Protein AF-0000000075156146 (afdb_homodimer)

Nearest PDB structures (foldseek):
  8i90-assembly1_A  TM=8.529E-01  e=4.470E-33  Nemophila menziesii
  8i90-assembly2_B  TM=8.636E-01  e=7.241E-33  Nemophila menziesii
  8ie4-assembly3_C  TM=8.403E-01  e=3.616E-32  Gentiana crassicaulis
  8ie4-assembly4_D  TM=8.366E-01  e=8.997E-32  Gentiana crassicaulis
  5nlm-assembly1_A  TM=8.392E-01  e=1.313E-30  Persicaria tinctoria

Sequence (1004 aa):
MNATPKPRVWIVTVPFFSHTVGATQLAEQIGRHGLAVTLFAPDAYIERLLTSHTRRQIENWKVQGLDIHLKILPIQPAVMAGGVGGPHRFVAPIQQTEDIFEEILKSELEGEFRPTCIVSDLSVPGVRKVATRFNVPSLPLITVSASYTAANLYINQLVSKGILSLPDSISDKRCEEELVSVPGLPLIRMCDLSGVNFKEYPLYDLGRRSLESLLNSDMIIFSGFRELDPRGFRALEKVLQICSDKNRIKMPLVWTIGPTYLNLSRLRRSDVNVAETGDEELHPCIEFLNSQSPASVLYVAFGTDVNHSEKQMRELAYGLESSQQPFLCVLHPPMRSSESDEQQRDIFSILPADCLSRIGSRGLFVSWSPQGDVLSHPSTGGFLSHCGHNSMLESMSMGVPMLAWPCKGDQFANCRFLVDEAHLAIEVCPNLLAGGFVGREDVEKAVKSLFHGEEGTAVRENARRMKLLAEESVGEHGSSNNNFRDFLAHVEAAIDLHLETPMNATPKPRVWIVTVPFFSHTVGATQLAEQIGRHGLAVTLFAPDAYIERLLTSHTRRQIENWKVQGLDIHLKILPIQPAVMAGGVGGPHRFVAPIQQTEDIFEEILKSELEGEFRPTCIVSDLSVPGVRKVATRFNVPSLPLITVSASYTAANLYINQLVSKGILSLPDSISDKRCEEELVSVPGLPLIRMCDLSGVNFKEYPLYDLGRRSLESLLNSDMIIFSGFRELDPRGFRALEKVLQICSDKNRIKMPLVWTIGPTYLNLSRLRRSDVNVAETGDEELHPCIEFLNSQSPASVLYVAFGTDVNHSEKQMRELAYGLESSQQPFLCVLHPPMRSSESDEQQRDIFSILPADCLSRIGSRGLFVSWSPQGDVLSHPSTGGFLSHCGHNSMLESMSMGVPMLAWPCKGDQFANCRFLVDEAHLAIEVCPNLLAGGFVGREDVEKAVKSLFHGEEGTAVRENARRMKLLAEESVGEHGSSNNNFRDFLAHVEAAIDLHLETP

Secondary structure (DSSP, 8-state):
----PPPEEEEE--S-HHHHHHHHHHHHHHHHTT-EEEEEEEHHHHHHHHHSTHHHHHHHHHHTT--EEEEEE-PPP---STT--SGGGGHHHHHHHHHHHHHHHHHHTTSTT--SEEEEETT-HHHHHHHHHTT--EEEEE-S-HHHHHHHHHHHHHHHTTSB---S-TTSHHHHH-EE--TTS-SEEGGGS-GGGSTTSTTHHHHHHHHHHHHT-SEEEESS-GGG-HHHHHHHHHHHHHHHHHHT-PPPEEEE---HHHHHHHHHHH-TT----S-----HHHHHHHTS-TT-EEEEE--SS----HHHHHHHHHHHHHHT--EEEE------SSTT------HHHHS-HHHHHHHGGGEEEES---HHHHHHSTTEEEEEE---HHHHHHHHHTT--EEE---STTHHHHHHIIIIIS--EEESSTTPPTT----HHHHHHHHHHHHHSHHHHHHHHHHHHHHHHHHHHTSTT-HHHHHHHHHHHHHHHHHHHHHT--/----PPPEEEEE--S-HHHHHHHHHHHHHHHHTT-EEEEEEEHHHHHHHHHSTHHHHHHHHHHTT--EEEEEE-PPP----TT--SGGGGHHHHHHHHHHHHHHHHHHTTSTT--SEEEEETT-HHHHHHHHHTT--EEEEE-S-HHHHHHHHHHHHHHHTTSB---S-TTSHHHHH-EE--TTS-SEEGGGS-GGGSTTSTTHHHHHHHHHHHHT-SEEEESS-GGG-HHHHHHHHHHHHHHHHHHT-PPPEEEE---HHHHHHHHHHH-TT----S-----HHHHHHHTS-TT-EEEEE--SS----HHHHHHHHHHHHHHT--EEEE------SSTT------HHHHS-HHHHHHHGGGEEEES---HHHHHHSTTEEEEEE---HHHHHHHHHTT--EEE---STTHHHHHHIIIIIS--EEESSTTPPTT----HHHHHHHHHHHHHSHHHHHHHHHHHHHHHHHHHHTSTT-HHHHHHHHHHHHHHHHHHHHHS--

InterPro domains:
  IPR002213 UDP-glucuronosyl/UDP-glucosyltransferase [PF00201] (286-454)
  IPR002213 UDP-glucuronosyl/UDP-glucosyltransferase [cd03784] (7-473)
  IPR035595 UDP-glycosyltransferase family, conserved site [PS00375] (368-411)

Organism: Marchantia polymorpha (NCBI:txid3197)

Solvent-accessible surface area (backbone atoms only — not comparable to full-atom values): 52500 Å² total; per-residue (Å²): 131,86,70,75,76,76,52,21,38,31,37,40,50,42,95,41,66,72,48,40,54,53,49,50,51,50,44,50,54,46,19,75,73,72,33,32,27,38,40,38,38,38,48,72,50,53,50,48,43,58,70,38,86,48,24,59,58,59,58,43,31,59,77,70,66,36,48,68,42,82,40,72,37,91,56,59,75,46,78,62,72,87,54,63,82,51,73,60,49,48,54,56,34,39,52,45,48,33,54,53,46,48,54,50,50,68,70,30,64,83,43,96,77,30,61,44,29,36,40,28,26,40,79,38,38,55,48,50,54,50,30,53,76,69,71,35,53,54,32,41,34,37,77,59,52,47,25,60,51,25,29,51,55,50,49,51,53,33,39,76,69,60,31,39,52,74,64,50,42,66,81,40,71,60,21,74,72,37,70,43,44,40,43,51,46,61,81,36,41,48,52,34,44,51,54,44,79,13,70,68,32,75,47,17,66,55,42,54,47,22,52,51,46,55,65,72,20,66,41,37,40,32,49,48,36,58,83,80,42,54,61,10,46,53,34,25,52,51,52,44,43,51,54,18,58,75,68,74,46,69,56,48,44,79,33,33,44,10,48,54,67,62,46,47,56,54,52,55,67,66,44,80,77,58,68,74,65,77,88,68,78,70,54,66,70,56,54,54,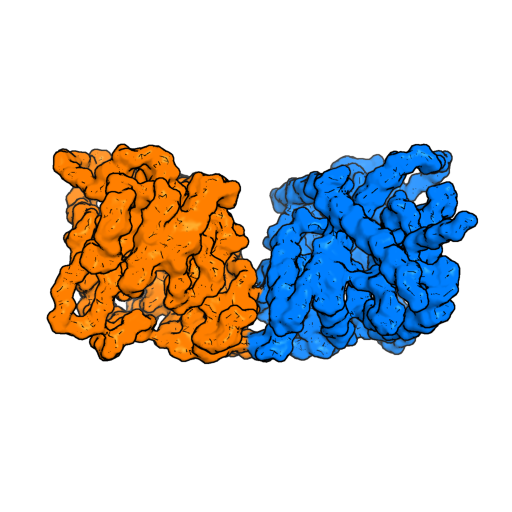42,70,74,46,58,71,48,47,24,35,36,34,44,53,69,90,82,59,67,53,51,66,68,47,51,34,26,47,50,51,5,47,49,73,45,70,52,34,31,41,36,44,50,65,58,53,82,70,70,66,80,78,73,59,68,80,66,51,57,71,77,62,41,54,64,69,59,54,64,70,38,50,90,43,46,45,81,36,74,70,73,66,58,71,61,51,52,61,34,68,20,40,41,29,35,37,28,24,34,43,52,66,56,47,46,54,31,33,50,50,27,34,17,32,34,33,48,50,53,57,60,62,7,38,43,40,36,44,34,33,39,74,66,66,38,32,30,46,60,36,56,85,86,66,47,76,78,54,86,64,53,29,65,37,44,21,49,38,52,43,34,47,79,73,30,71,66,17,52,52,16,35,52,44,12,43,51,39,17,54,48,42,53,47,24,54,31,94,85,9,63,13,39,49,34,44,51,52,50,51,51,51,50,57,54,41,47,59,58,61,68,63,59,124,131,85,71,74,76,75,53,20,38,33,37,40,51,42,96,40,68,72,49,42,54,54,50,51,51,50,42,51,54,47,19,72,72,72,32,32,26,36,40,37,38,37,48,71,50,52,49,48,43,58,69,38,87,48,24,61,58,58,59,41,32,61,76,71,66,37,48,69,42,83,40,74,37,91,57,58,74,48,76,60,70,86,56,60,82,51,72,59,48,50,53,58,34,41,52,43,48,35,55,52,47,48,53,50,50,68,71,30,62,84,43,96,79,30,60,44,28,36,40,28,27,41,80,37,37,54,48,49,55,47,28,54,75,70,72,33,53,53,32,42,35,37,74,60,52,46,24,59,51,24,28,51,55,50,49,51,54,34,40,77,70,62,30,38,51,73,62,49,44,66,81,40,70,59,20,74,73,37,70,44,47,40,44,50,46,60,81,35,42,48,50,34,44,51,53,44,78,13,71,68,31,72,46,17,66,56,41,53,48,22,52,52,46,57,64,73,21,66,41,36,38,32,50,47,39,59,83,81,42,53,59,11,45,53,33,26,52,53,52,43,42,51,54,17,58,75,67,72,47,68,57,49,44,80,31,33,44,10,48,54,68,63,45,47,54,55,54,54,67,67,45,80,76,59,68,75,65,75,89,67,78,71,52,67,70,56,53,54,42,71,75,47,58,73,47,48,25,34,36,35,43,52,68,91,81,60,67,55,51,66,68,47,51,34,25,47,50,52,5,47,49,71,46,73,52,34,33,41,35,45,51,67,59,55,84,70,70,66,78,79,72,61,67,80,67,51,57,71,78,62,42,53,66,70,56,54,63,71,38,49,92,43,47,45,80,37,74,69,74,65,58,70,61,51,50,60,34,68,19,40,41,29,35,36,29,23,36,43,53,67,57,48,44,54,30,32,51,50,27,35,18,33,33,30,48,49,53,56,60,63,8,38,44,40,36,46,35,30,39,74,65,66,36,32,28,46,60,37,57,84,88,66,48,77,78,54,87,65,54,30,65,38,45,20,50,38,51,43,35,46,77,72,30,70,67,17,51,51,17,37,52,43,11,43,52,39,17,53,47,42,52,46,24,54,31,94,85,8,62,14,39,50,34,44,50,52,49,52,51,50,51,56,54,42,47,60,58,61,70,61,59,124

Radius of gyration: 32.81 Å; Cα contacts (8 Å, |Δi|>4): 1837; chains: 2; bounding box: 76×102×83 Å

Structure (mmCIF, N/CA/C/O backbone):
data_AF-0000000075156146-model_v1
#
loop_
_entity.id
_entity.type
_entity.pdbx_description
1 polymer Glycosyltransferase
#
loop_
_atom_site.group_PDB
_atom_site.id
_atom_site.type_symbol
_atom_site.label_atom_id
_atom_site.label_alt_id
_atom_site.label_comp_id
_atom_site.label_asym_id
_atom_site.label_entity_id
_atom_site.label_seq_id
_atom_site.pdbx_PDB_ins_code
_atom_site.Cartn_x
_atom_site.Cartn_y
_atom_site.Cartn_z
_atom_site.occupancy
_atom_site.B_iso_or_equiv
_atom_site.auth_seq_id
_atom_site.auth_comp_id
_atom_site.auth_asym_id
_atom_site.auth_atom_id
_atom_site.pdbx_PDB_model_num
ATOM 1 N N . MET A 1 1 ? 29.078 -27.016 -44.344 1 30.34 1 MET A N 1
ATOM 2 C CA . MET A 1 1 ? 28.422 -25.797 -43.875 1 30.34 1 MET A CA 1
ATOM 3 C C . MET A 1 1 ? 28.016 -25.922 -42.406 1 30.34 1 MET A C 1
ATOM 5 O O . MET A 1 1 ? 27.234 -26.812 -42.062 1 30.34 1 MET A O 1
ATOM 9 N N . ASN A 1 2 ? 28.844 -25.828 -41.469 1 39.38 2 ASN A N 1
ATOM 10 C CA . ASN A 1 2 ? 28.812 -26.094 -40.031 1 39.38 2 ASN A CA 1
ATOM 11 C C . ASN A 1 2 ? 27.609 -25.422 -39.344 1 39.38 2 ASN A C 1
ATOM 13 O O . ASN A 1 2 ? 27.562 -24.203 -39.25 1 39.38 2 ASN A O 1
ATOM 17 N N . ALA A 1 3 ? 26.406 -25.828 -39.562 1 46.81 3 ALA A N 1
ATOM 18 C CA . ALA A 1 3 ? 25.125 -25.297 -39.125 1 46.81 3 ALA A CA 1
ATOM 19 C C . ALA A 1 3 ? 25.141 -24.953 -37.656 1 46.81 3 ALA A C 1
ATOM 21 O O . ALA A 1 3 ? 25.609 -25.75 -36.844 1 46.81 3 ALA A O 1
ATOM 22 N N . THR A 1 4 ? 25.266 -23.781 -37.344 1 58.28 4 THR A N 1
ATOM 23 C CA . THR A 1 4 ? 25.219 -23.266 -35.969 1 58.28 4 THR A CA 1
ATOM 24 C C . THR A 1 4 ? 24.109 -23.953 -35.188 1 58.28 4 THR A C 1
ATOM 26 O O . THR A 1 4 ? 22.953 -24.016 -35.656 1 58.28 4 THR A O 1
ATOM 29 N N . PRO A 1 5 ? 24.531 -24.766 -34.219 1 71.56 5 PRO A N 1
ATOM 30 C CA . PRO A 1 5 ? 23.531 -25.5 -33.469 1 71.56 5 PRO A CA 1
ATOM 31 C C . PRO A 1 5 ? 22.406 -24.594 -32.969 1 71.56 5 PRO A C 1
ATOM 33 O O . PRO A 1 5 ? 22.641 -23.422 -32.625 1 71.56 5 PRO A O 1
ATOM 36 N N . LYS A 1 6 ? 21.203 -25.047 -33.156 1 84.38 6 LYS A N 1
ATOM 37 C CA . LYS A 1 6 ? 20 -24.391 -32.688 1 84.38 6 LYS A CA 1
ATOM 38 C C . LYS A 1 6 ? 20.047 -24.172 -31.156 1 84.38 6 LYS A C 1
ATOM 40 O O . LYS A 1 6 ? 20.391 -25.078 -30.406 1 84.38 6 LYS A O 1
ATOM 45 N N . PRO A 1 7 ? 19.891 -22.891 -30.75 1 91.69 7 PRO A N 1
ATOM 46 C CA . PRO A 1 7 ? 19.859 -22.656 -29.312 1 91.69 7 PRO A CA 1
ATOM 47 C C . PRO A 1 7 ? 18.844 -23.531 -28.578 1 91.69 7 PRO A C 1
ATOM 49 O O . PRO A 1 7 ? 17.75 -23.75 -29.078 1 91.69 7 PRO A O 1
ATOM 52 N N . ARG A 1 8 ? 19.281 -24.109 -27.453 1 95.25 8 ARG A N 1
ATOM 53 C CA . ARG A 1 8 ? 18.406 -24.984 -26.672 1 95.25 8 ARG A CA 1
ATOM 54 C C . ARG A 1 8 ? 18.25 -24.469 -25.25 1 95.25 8 ARG A C 1
ATOM 56 O O . ARG A 1 8 ? 19.25 -24.188 -24.578 1 95.25 8 ARG A O 1
ATOM 63 N N . VAL A 1 9 ? 17.031 -24.344 -24.844 1 97.19 9 VAL A N 1
ATOM 64 C CA . VAL A 1 9 ? 16.703 -23.938 -23.484 1 97.19 9 VAL A CA 1
ATOM 65 C C . VAL A 1 9 ? 16.312 -25.156 -22.656 1 97.19 9 VAL A C 1
ATOM 67 O O . VAL A 1 9 ? 15.406 -25.906 -23.047 1 97.19 9 VAL A O 1
ATOM 70 N N . TRP A 1 10 ? 17.047 -25.406 -21.547 1 97.81 10 TRP A N 1
ATOM 71 C CA . TRP A 1 10 ? 16.625 -26.391 -20.562 1 97.81 10 TRP A CA 1
ATOM 72 C C . TRP A 1 10 ? 15.695 -25.766 -19.516 1 97.81 10 TRP A C 1
ATOM 74 O O . TRP A 1 10 ? 16.016 -24.734 -18.938 1 97.81 10 TRP A O 1
ATOM 84 N N . ILE A 1 11 ? 14.547 -26.344 -19.359 1 97.75 11 ILE A N 1
ATOM 85 C CA . ILE A 1 11 ? 13.617 -25.891 -18.344 1 97.75 11 ILE A CA 1
ATOM 86 C C . ILE A 1 11 ? 13.508 -26.953 -17.234 1 97.75 11 ILE A C 1
ATOM 88 O O . ILE A 1 11 ? 13.164 -28.109 -17.5 1 97.75 11 ILE A O 1
ATOM 92 N N . VAL A 1 12 ? 13.82 -26.547 -16 1 97 12 VAL A N 1
ATOM 93 C CA . VAL A 1 12 ? 13.797 -27.484 -14.883 1 97 12 VAL A CA 1
ATOM 94 C C . VAL A 1 12 ? 12.719 -27.062 -13.883 1 97 12 VAL A C 1
ATOM 96 O O . VAL A 1 12 ? 12.75 -25.938 -13.367 1 97 12 VAL A O 1
ATOM 99 N N . THR A 1 13 ? 11.836 -27.906 -13.508 1 91.5 13 THR A N 1
ATOM 100 C CA . THR A 1 13 ? 10.711 -27.594 -12.633 1 91.5 13 THR A CA 1
ATOM 101 C C . THR A 1 13 ? 10.914 -28.188 -11.25 1 91.5 13 THR A C 1
ATOM 103 O O . THR A 1 13 ? 11.734 -29.094 -11.078 1 91.5 13 THR A O 1
ATOM 106 N N . VAL A 1 14 ? 10.211 -27.594 -10.336 1 87.94 14 VAL A N 1
ATOM 107 C CA . VAL A 1 14 ? 10.125 -28.172 -9 1 87.94 14 VAL A CA 1
ATOM 108 C C . VAL A 1 14 ? 9.094 -29.297 -9 1 87.94 14 VAL A C 1
ATOM 110 O O . VAL A 1 14 ? 8.156 -29.297 -9.797 1 87.94 14 VAL A O 1
ATOM 113 N N . PRO A 1 15 ? 9.266 -30.297 -8.125 1 86.38 15 PRO A N 1
ATOM 114 C CA . PRO A 1 15 ? 8.32 -31.422 -8.109 1 86.38 15 PRO A CA 1
ATOM 115 C C . PRO A 1 15 ? 6.965 -31.031 -7.512 1 86.38 15 PRO A C 1
ATOM 117 O O . PRO A 1 15 ? 6.496 -31.688 -6.578 1 86.38 15 PRO A O 1
ATOM 120 N N . PHE A 1 16 ? 6.359 -30.016 -8.055 1 84.25 16 PHE A N 1
ATOM 121 C CA . PHE A 1 16 ? 4.977 -29.594 -7.883 1 84.25 16 PHE A CA 1
ATOM 122 C C . PHE A 1 16 ? 4.242 -29.594 -9.219 1 84.25 16 PHE A C 1
ATOM 124 O O . PHE A 1 16 ? 4.664 -28.922 -10.164 1 84.25 16 PHE A O 1
ATOM 131 N N . PHE A 1 17 ? 3.227 -30.312 -9.258 1 82.31 17 PHE A N 1
ATOM 132 C CA . PHE A 1 17 ? 2.607 -30.531 -10.555 1 82.31 17 PHE A CA 1
ATOM 133 C C . PHE A 1 17 ? 2.172 -29.219 -11.188 1 82.31 17 PHE A C 1
ATOM 135 O O . PHE A 1 17 ? 2.305 -29.031 -12.398 1 82.31 17 PHE A O 1
ATOM 142 N N . SER A 1 18 ? 1.632 -28.312 -10.383 1 85 18 SER A N 1
ATOM 143 C CA . SER A 1 18 ? 1.186 -27.031 -10.922 1 85 18 SER A CA 1
ATOM 144 C C . SER A 1 18 ? 2.334 -26.281 -11.594 1 85 18 SER A C 1
ATOM 146 O O . SER A 1 18 ? 2.131 -25.594 -12.594 1 85 18 SER A O 1
ATOM 148 N N . HIS A 1 19 ? 3.496 -26.422 -11.062 1 90 19 HIS A N 1
ATOM 149 C CA . HIS A 1 19 ? 4.668 -25.781 -11.656 1 90 19 HIS A CA 1
ATOM 150 C C . HIS A 1 19 ? 5.059 -26.438 -12.969 1 90 19 HIS A C 1
ATOM 152 O O . HIS A 1 19 ? 5.508 -25.766 -13.898 1 90 19 HIS A O 1
ATOM 158 N N . THR A 1 20 ? 4.828 -27.719 -12.977 1 88.25 20 THR A N 1
ATOM 159 C CA . THR A 1 20 ? 5.125 -28.453 -14.203 1 88.25 20 THR A CA 1
ATOM 160 C C . THR A 1 20 ? 4.207 -28.016 -15.336 1 88.25 20 THR A C 1
ATOM 162 O O . THR A 1 20 ? 4.637 -27.922 -16.484 1 88.25 20 THR A O 1
ATOM 165 N N . VAL A 1 21 ? 3.014 -27.781 -14.969 1 84.5 21 VAL A N 1
ATOM 166 C CA . VAL A 1 21 ? 2.057 -27.312 -15.961 1 84.5 21 VAL A CA 1
ATOM 167 C C . VAL A 1 21 ? 2.525 -25.984 -16.547 1 84.5 21 VAL A C 1
ATOM 169 O O . VAL A 1 21 ? 2.561 -25.812 -17.766 1 84.5 21 VAL A O 1
ATOM 172 N N . GLY A 1 22 ? 2.916 -25.094 -15.672 1 87.81 22 GLY A N 1
ATOM 173 C CA . GLY A 1 22 ? 3.414 -23.797 -16.125 1 87.81 22 GLY A CA 1
ATOM 174 C C . GLY A 1 22 ? 4.676 -23.906 -16.953 1 87.81 22 GLY A C 1
ATOM 175 O O . GLY A 1 22 ? 4.824 -23.203 -17.953 1 87.81 22 GLY A O 1
ATOM 176 N N . ALA A 1 23 ? 5.539 -24.75 -16.578 1 92.25 23 ALA A N 1
ATOM 177 C CA . ALA A 1 23 ? 6.785 -24.969 -17.312 1 92.25 23 ALA A CA 1
ATOM 178 C C . ALA A 1 23 ? 6.52 -25.547 -18.688 1 92.25 23 ALA A C 1
ATOM 180 O O . ALA A 1 23 ? 7.219 -25.219 -19.656 1 92.25 23 ALA A O 1
ATOM 181 N N . THR A 1 24 ? 5.543 -26.406 -18.734 1 90.5 24 THR A N 1
ATOM 182 C CA . THR A 1 24 ? 5.172 -27 -20.016 1 90.5 24 THR A CA 1
ATOM 183 C C . THR A 1 24 ? 4.648 -25.938 -20.984 1 90.5 24 THR A C 1
ATOM 185 O O . THR A 1 24 ? 4.977 -25.953 -22.172 1 90.5 24 THR A O 1
ATOM 188 N N . GLN A 1 25 ? 3.908 -25.094 -20.438 1 89.62 25 GLN A N 1
ATOM 189 C CA . GLN A 1 25 ? 3.4 -23.984 -21.266 1 89.62 25 GLN A CA 1
ATOM 190 C C . GLN A 1 25 ? 4.539 -23.094 -21.75 1 89.62 25 GLN A C 1
ATOM 192 O O . GLN A 1 25 ? 4.539 -22.656 -22.906 1 89.62 25 GLN A O 1
ATOM 197 N N . LEU A 1 26 ? 5.426 -22.828 -20.891 1 93.69 26 LEU A N 1
ATOM 198 C CA . LEU A 1 26 ? 6.582 -22.016 -21.266 1 93.69 26 LEU A CA 1
ATOM 199 C C . LEU A 1 26 ? 7.402 -22.719 -22.344 1 93.69 26 LEU A C 1
ATOM 201 O O . LEU A 1 26 ? 7.855 -22.078 -23.297 1 93.69 26 LEU A O 1
ATOM 205 N N . ALA A 1 27 ? 7.574 -24 -22.219 1 94.94 27 ALA A N 1
ATOM 206 C CA . ALA A 1 27 ? 8.312 -24.781 -23.203 1 94.94 27 ALA A CA 1
ATOM 207 C C . ALA A 1 27 ? 7.676 -24.656 -24.594 1 94.94 27 ALA A C 1
ATOM 209 O O . ALA A 1 27 ? 8.375 -24.453 -25.578 1 94.94 27 ALA A O 1
ATOM 210 N N . GLU A 1 28 ? 6.387 -24.797 -24.578 1 93.19 28 GLU A N 1
ATOM 211 C CA . GLU A 1 28 ? 5.68 -24.688 -25.859 1 93.19 28 GLU A CA 1
ATOM 212 C C . GLU A 1 28 ? 5.832 -23.297 -26.453 1 93.19 28 GLU A C 1
ATOM 214 O O . GLU A 1 28 ? 6.023 -23.141 -27.656 1 93.19 28 GLU A O 1
ATOM 219 N N . GLN A 1 29 ? 5.734 -22.312 -25.625 1 93.25 29 GLN A N 1
ATOM 220 C CA . GLN A 1 29 ? 5.871 -20.938 -26.094 1 93.25 29 GLN A CA 1
ATOM 221 C C . GLN A 1 29 ? 7.246 -20.703 -26.719 1 93.25 29 GLN A C 1
ATOM 223 O O . GLN A 1 29 ? 7.359 -20.078 -27.781 1 93.25 29 GLN A O 1
ATOM 228 N N . ILE A 1 30 ? 8.289 -21.156 -26.062 1 95.31 30 ILE A N 1
ATOM 229 C CA . ILE A 1 30 ? 9.656 -21.016 -26.562 1 95.31 30 ILE A CA 1
ATOM 230 C C . ILE A 1 30 ? 9.812 -21.797 -27.875 1 95.31 30 ILE A C 1
ATOM 232 O O . ILE A 1 30 ? 10.359 -21.266 -28.844 1 95.31 30 ILE A O 1
ATOM 236 N N . GLY A 1 31 ? 9.289 -22.984 -27.891 1 94.38 31 GLY A N 1
ATOM 237 C CA . GLY A 1 31 ? 9.367 -23.812 -29.078 1 94.38 31 GLY A CA 1
ATOM 238 C C . GLY A 1 31 ? 8.688 -23.172 -30.281 1 94.38 31 GLY A C 1
ATOM 239 O O . GLY A 1 31 ? 9.188 -23.281 -31.406 1 94.38 31 GLY A O 1
ATOM 240 N N . ARG A 1 32 ? 7.652 -22.547 -30.062 1 92 32 ARG A N 1
ATOM 241 C CA . ARG A 1 32 ? 6.887 -21.938 -31.141 1 92 32 ARG A CA 1
ATOM 242 C C . ARG A 1 32 ? 7.621 -20.719 -31.703 1 92 32 ARG A C 1
ATOM 244 O O . ARG A 1 32 ? 7.324 -20.281 -32.812 1 92 32 ARG A O 1
ATOM 251 N N . HIS A 1 33 ? 8.555 -20.266 -31.047 1 91.5 33 HIS A N 1
ATOM 252 C CA . HIS A 1 33 ? 9.359 -19.156 -31.547 1 91.5 33 HIS A CA 1
ATOM 253 C C . HIS A 1 33 ? 10.656 -19.672 -32.188 1 91.5 33 HIS A C 1
ATOM 255 O O . HIS A 1 33 ? 11.57 -18.875 -32.438 1 91.5 33 HIS A O 1
ATOM 261 N N . GLY A 1 34 ? 10.812 -20.969 -32.25 1 90.44 34 GLY A N 1
ATOM 262 C CA . GLY A 1 34 ? 11.852 -21.531 -33.094 1 90.44 34 GLY A CA 1
ATOM 263 C C . GLY A 1 34 ? 13.047 -22.047 -32.312 1 90.44 34 GLY A C 1
ATOM 264 O O . GLY A 1 34 ? 14.008 -22.547 -32.906 1 90.44 34 GLY A O 1
ATOM 265 N N . LEU A 1 35 ? 13 -21.984 -31.016 1 94.56 35 LEU A N 1
ATOM 266 C CA . LEU A 1 35 ? 14.109 -22.5 -30.219 1 94.56 35 LEU A CA 1
ATOM 267 C C . LEU A 1 35 ? 13.852 -23.953 -29.812 1 94.56 35 LEU A C 1
ATOM 269 O O . LEU A 1 35 ? 12.703 -24.406 -29.812 1 94.56 35 LEU A O 1
ATOM 273 N N . ALA A 1 36 ? 14.914 -24.656 -29.562 1 95.5 36 ALA A N 1
ATOM 274 C CA . ALA A 1 36 ? 14.797 -26 -29 1 95.5 36 ALA A CA 1
ATOM 275 C C . ALA A 1 36 ? 14.609 -25.953 -27.484 1 95.5 36 ALA A C 1
ATOM 277 O O . ALA A 1 36 ? 15.086 -25.031 -26.828 1 95.5 36 ALA A O 1
ATOM 278 N N . VAL A 1 37 ? 13.844 -26.922 -27 1 97.06 37 VAL A N 1
ATOM 279 C CA . VAL A 1 37 ? 13.586 -26.922 -25.562 1 97.06 37 VAL A CA 1
ATOM 280 C C . VAL A 1 37 ? 13.742 -28.344 -25.016 1 97.06 37 VAL A C 1
ATOM 282 O O . VAL A 1 37 ? 13.344 -29.312 -25.672 1 97.06 37 VAL A O 1
ATOM 285 N N . THR A 1 38 ? 14.383 -28.5 -23.906 1 96.5 38 THR A N 1
ATOM 286 C CA . THR A 1 38 ? 14.328 -29.703 -23.094 1 96.5 38 THR A CA 1
ATOM 287 C C . THR A 1 38 ? 13.664 -29.422 -21.75 1 96.5 38 THR A C 1
ATOM 289 O O . THR A 1 38 ? 14.125 -28.578 -21 1 96.5 38 THR A O 1
ATOM 292 N N . LEU A 1 39 ? 12.586 -30.078 -21.5 1 95.75 39 LEU A N 1
ATOM 293 C CA . LEU A 1 39 ? 11.828 -29.906 -20.266 1 95.75 39 LEU A CA 1
ATOM 294 C C . LEU A 1 39 ? 12.094 -31.062 -19.297 1 95.75 39 LEU A C 1
ATOM 296 O O . LEU A 1 39 ? 11.859 -32.219 -19.641 1 95.75 39 LEU A O 1
ATOM 300 N N . PHE A 1 40 ? 12.609 -30.703 -18.141 1 95.94 40 PHE A N 1
ATOM 301 C CA . PHE A 1 40 ? 12.906 -31.703 -17.109 1 95.94 40 PHE A CA 1
ATOM 302 C C . PHE A 1 40 ? 11.797 -31.734 -16.062 1 95.94 40 PHE A C 1
ATOM 304 O O . PHE A 1 40 ? 11.469 -30.719 -15.453 1 95.94 40 PHE A O 1
ATOM 311 N N . ALA A 1 41 ? 11.18 -32.875 -15.812 1 91.62 41 ALA A N 1
ATOM 312 C CA . ALA A 1 41 ? 10.133 -33.062 -14.82 1 91.62 41 ALA A CA 1
ATOM 313 C C . ALA A 1 41 ? 10.156 -34.469 -14.25 1 91.62 41 ALA A C 1
ATOM 315 O O . ALA A 1 41 ? 10.703 -35.375 -14.867 1 91.62 41 ALA A O 1
ATOM 316 N N . PRO A 1 42 ? 9.609 -34.625 -13.062 1 88.69 42 PRO A N 1
ATOM 317 C CA . PRO A 1 42 ? 9.531 -35.969 -12.492 1 88.69 42 PRO A CA 1
ATOM 318 C C . PRO A 1 42 ? 8.703 -36.906 -13.352 1 88.69 42 PRO A C 1
ATOM 320 O O . PRO A 1 42 ? 7.793 -36.5 -14.055 1 88.69 42 PRO A O 1
ATOM 323 N N . ASP A 1 43 ? 8.992 -38.125 -13.18 1 85.44 43 ASP A N 1
ATOM 324 C CA . ASP A 1 43 ? 8.344 -39.188 -13.969 1 85.44 43 ASP A CA 1
ATOM 325 C C . ASP A 1 43 ? 6.832 -39.156 -13.773 1 85.44 43 ASP A C 1
ATOM 327 O O . ASP A 1 43 ? 6.074 -39.188 -14.742 1 85.44 43 ASP A O 1
ATOM 331 N N . ALA A 1 44 ? 6.465 -39.031 -12.562 1 80.88 44 ALA A N 1
ATOM 332 C CA . ALA A 1 44 ? 5.039 -39.062 -12.242 1 80.88 44 ALA A CA 1
ATOM 333 C C . ALA A 1 44 ? 4.301 -37.906 -12.914 1 80.88 44 ALA A C 1
ATOM 335 O O . ALA A 1 44 ? 3.145 -38.062 -13.32 1 80.88 44 ALA A O 1
ATOM 336 N N . TYR A 1 45 ? 4.906 -36.844 -13.086 1 84.75 45 TYR A N 1
ATOM 337 C CA . TYR A 1 45 ? 4.25 -35.688 -13.641 1 84.75 45 TYR A CA 1
ATOM 338 C C . TYR A 1 45 ? 4.211 -35.75 -15.164 1 84.75 45 TYR A C 1
ATOM 340 O O . TYR A 1 45 ? 3.23 -35.344 -15.789 1 84.75 45 TYR A O 1
ATOM 348 N N . ILE A 1 46 ? 5.25 -36.25 -15.711 1 83.62 46 ILE A N 1
ATOM 349 C CA . ILE A 1 46 ? 5.254 -36.438 -17.156 1 83.62 46 ILE A CA 1
ATOM 350 C C . ILE A 1 46 ? 4.164 -37.438 -17.547 1 83.62 46 ILE A C 1
ATOM 352 O O . ILE A 1 46 ? 3.445 -37.219 -18.531 1 83.62 46 ILE A O 1
ATOM 356 N N . GLU A 1 47 ? 4.082 -38.406 -16.75 1 81.94 47 GLU A N 1
ATOM 357 C CA . GLU A 1 47 ? 3.031 -39.406 -17 1 81.94 47 GLU A CA 1
ATOM 358 C C . GLU A 1 47 ? 1.647 -38.75 -16.922 1 81.94 47 GLU A C 1
ATOM 360 O O . GLU A 1 47 ? 0.783 -39.031 -17.766 1 81.94 47 GLU A O 1
ATOM 365 N N . ARG A 1 48 ? 1.522 -38 -15.969 1 79.38 48 ARG A N 1
ATOM 366 C CA . ARG A 1 48 ? 0.247 -37.312 -15.781 1 79.38 48 ARG A CA 1
ATOM 367 C C . ARG A 1 48 ? -0.046 -36.375 -16.953 1 79.38 48 ARG A C 1
ATOM 369 O O . ARG A 1 48 ? -1.189 -36.281 -17.391 1 79.38 48 ARG A O 1
ATOM 376 N N . LEU A 1 49 ? 0.96 -35.719 -17.391 1 79.56 49 LEU A N 1
ATOM 377 C CA . LEU A 1 49 ? 0.805 -34.812 -18.547 1 79.56 49 LEU A CA 1
ATOM 378 C C . LEU A 1 49 ? 0.381 -35.594 -19.781 1 79.56 49 LEU A C 1
ATOM 380 O O . LEU A 1 49 ? -0.438 -35.125 -20.562 1 79.56 49 LEU A O 1
ATOM 384 N N . LEU A 1 50 ? 0.905 -36.812 -19.859 1 76.81 50 LEU A N 1
ATOM 385 C CA . LEU A 1 50 ? 0.705 -37.625 -21.047 1 76.81 50 LEU A CA 1
ATOM 386 C C . LEU A 1 50 ? -0.595 -38.406 -20.969 1 76.81 50 LEU A C 1
ATOM 388 O O . LEU A 1 50 ? -1.023 -39 -21.953 1 76.81 50 LEU A O 1
ATOM 392 N N . THR A 1 51 ? -1.248 -38.406 -19.828 1 68.12 51 THR A N 1
ATOM 393 C CA . THR A 1 51 ? -2.512 -39.125 -19.688 1 68.12 51 THR A CA 1
ATOM 394 C C . THR A 1 51 ? -3.68 -38.125 -19.594 1 68.12 51 THR A C 1
ATOM 396 O O . THR A 1 51 ? -4.844 -38.531 -19.656 1 68.12 51 THR A O 1
ATOM 399 N N . SER A 1 52 ? -3.277 -37 -19.422 1 64.75 52 SER A N 1
ATOM 400 C CA . SER A 1 52 ? -4.32 -35.969 -19.297 1 64.75 52 SER A CA 1
ATOM 401 C C . SER A 1 52 ? -4.672 -35.375 -20.656 1 64.75 52 SER A C 1
ATOM 403 O O . SER A 1 52 ? -4.23 -35.875 -21.703 1 64.75 52 SER A O 1
ATOM 405 N N . HIS A 1 53 ? -5.547 -34.5 -20.672 1 58.59 53 HIS A N 1
ATOM 406 C CA . HIS A 1 53 ? -5.992 -33.844 -21.891 1 58.59 53 HIS A CA 1
ATOM 407 C C . HIS A 1 53 ? -4.844 -33.062 -22.547 1 58.59 53 HIS A C 1
ATOM 409 O O . HIS A 1 53 ? -4.902 -32.75 -23.734 1 58.59 53 HIS A O 1
ATOM 415 N N . THR A 1 54 ? -3.732 -33.094 -21.812 1 65.5 54 THR A N 1
ATOM 416 C CA . THR A 1 54 ? -2.576 -32.375 -22.359 1 65.5 54 THR A CA 1
ATOM 417 C C . THR A 1 54 ? -1.795 -33.281 -23.312 1 65.5 54 THR A C 1
ATOM 419 O O . THR A 1 54 ? -0.92 -32.812 -24.031 1 65.5 54 THR A O 1
ATOM 422 N N . ARG A 1 55 ? -2.193 -34.531 -23.25 1 68.38 55 ARG A N 1
ATOM 423 C CA . ARG A 1 55 ? -1.507 -35.5 -24.109 1 68.38 55 ARG A CA 1
ATOM 424 C C . ARG A 1 55 ? -1.554 -35.062 -25.562 1 68.38 55 ARG A C 1
ATOM 426 O O . ARG A 1 55 ? -0.528 -35.062 -26.25 1 68.38 55 ARG A O 1
ATOM 433 N N . ARG A 1 56 ? -2.703 -34.656 -25.844 1 68.81 56 ARG A N 1
ATOM 434 C CA . ARG A 1 56 ? -2.883 -34.281 -27.25 1 68.81 56 ARG A CA 1
ATOM 435 C C . ARG A 1 56 ? -2.006 -33.094 -27.609 1 68.81 56 ARG A C 1
ATOM 437 O O . ARG A 1 56 ? -1.449 -33.031 -28.703 1 68.81 56 ARG A O 1
ATOM 444 N N . GLN A 1 57 ? -1.901 -32.281 -26.719 1 75.06 57 GLN A N 1
ATOM 445 C CA . GLN A 1 57 ? -1.087 -31.078 -26.953 1 75.06 57 GLN A CA 1
ATOM 446 C C . GLN A 1 57 ? 0.385 -31.453 -27.109 1 75.06 57 GLN A C 1
ATOM 448 O O . GLN A 1 57 ? 1.062 -30.938 -28.016 1 75.06 57 GLN A O 1
ATOM 453 N N . ILE A 1 58 ? 0.806 -32.375 -26.359 1 80.88 58 ILE A N 1
ATOM 454 C CA . ILE A 1 58 ? 2.205 -32.781 -26.375 1 80.88 58 ILE A CA 1
ATOM 455 C C . ILE A 1 58 ? 2.484 -33.594 -27.625 1 80.88 58 ILE A C 1
ATOM 457 O O . ILE A 1 58 ? 3.518 -33.438 -28.281 1 80.88 58 ILE A O 1
ATOM 461 N N . GLU A 1 59 ? 1.494 -34.312 -27.969 1 78 59 GLU A N 1
ATOM 462 C CA . GLU A 1 59 ? 1.629 -35.125 -29.172 1 78 59 GLU A CA 1
ATOM 463 C C . GLU A 1 59 ? 1.675 -34.25 -30.422 1 78 59 GLU A C 1
ATOM 465 O O . GLU A 1 59 ? 2.336 -34.594 -31.406 1 78 59 GLU A O 1
ATOM 470 N N . ASN A 1 60 ? 1.041 -33.188 -30.312 1 79.69 60 ASN A N 1
ATOM 471 C CA . ASN A 1 60 ? 0.961 -32.281 -31.453 1 79.69 60 ASN A CA 1
ATOM 472 C C . ASN A 1 60 ? 2.27 -31.516 -31.656 1 79.69 60 ASN A C 1
ATOM 474 O O . ASN A 1 60 ? 2.516 -30.984 -32.719 1 79.69 60 ASN A O 1
ATOM 478 N N . TRP A 1 61 ? 3.135 -31.562 -30.625 1 86.94 61 TRP A N 1
ATOM 479 C CA . TRP A 1 61 ? 4.391 -30.828 -30.75 1 86.94 61 TRP A CA 1
ATOM 480 C C . TRP A 1 61 ? 5.211 -31.359 -31.922 1 86.94 61 TRP A C 1
ATOM 482 O O . TRP A 1 61 ? 5.73 -30.578 -32.719 1 86.94 61 TRP A O 1
ATOM 492 N N . LYS A 1 62 ? 5.207 -32.594 -32.031 1 82.56 62 LYS A N 1
ATOM 493 C CA . LYS A 1 62 ? 5.988 -33.219 -33.094 1 82.56 62 LYS A CA 1
ATOM 494 C C . LYS A 1 62 ? 5.391 -32.938 -34.438 1 82.56 62 LYS A C 1
ATOM 496 O O . LYS A 1 62 ? 6.117 -32.625 -35.406 1 82.56 62 LYS A O 1
ATOM 501 N N . VAL A 1 63 ? 4.102 -33 -34.469 1 83.12 63 VAL A N 1
ATOM 502 C CA . VAL A 1 63 ? 3.393 -32.781 -35.719 1 83.12 63 VAL A CA 1
ATOM 503 C C . VAL A 1 63 ? 3.588 -31.344 -36.188 1 83.12 63 VAL A C 1
ATOM 505 O O . VAL A 1 63 ? 3.691 -31.062 -37.375 1 83.12 63 VAL A O 1
ATOM 508 N N . GLN A 1 64 ? 3.717 -30.516 -35.281 1 86.69 64 GLN A N 1
ATOM 509 C CA . GLN A 1 64 ? 3.838 -29.094 -35.562 1 86.69 64 GLN A CA 1
ATOM 510 C C . GLN A 1 64 ? 5.297 -28.703 -35.781 1 86.69 64 GLN A C 1
ATOM 512 O O . GLN A 1 64 ? 5.602 -27.531 -36 1 86.69 64 GLN A O 1
ATOM 517 N N . GLY A 1 65 ? 6.176 -29.641 -35.562 1 87.19 65 GLY A N 1
ATOM 518 C CA . GLY A 1 65 ? 7.586 -29.406 -35.844 1 87.19 65 GLY A CA 1
ATOM 519 C C . GLY A 1 65 ? 8.297 -28.703 -34.688 1 87.19 65 GLY A C 1
ATOM 520 O O . GLY A 1 65 ? 9.336 -28.078 -34.906 1 87.19 65 GLY A O 1
ATOM 521 N N . LEU A 1 66 ? 7.699 -28.734 -33.531 1 92.19 66 LEU A N 1
ATOM 522 C CA . LEU A 1 66 ? 8.336 -28.125 -32.375 1 92.19 66 LEU A CA 1
ATOM 523 C C . LEU A 1 66 ? 9.438 -29.016 -31.828 1 92.19 66 LEU A C 1
ATOM 525 O O . LEU A 1 66 ? 9.242 -30.234 -31.703 1 92.19 66 LEU A O 1
ATOM 529 N N . ASP A 1 67 ? 10.594 -28.453 -31.609 1 93.94 67 ASP A N 1
ATOM 530 C CA . ASP A 1 67 ? 11.711 -29.203 -31.031 1 93.94 67 ASP A CA 1
ATOM 531 C C . ASP A 1 67 ? 11.688 -29.141 -29.516 1 93.94 67 ASP A C 1
ATOM 533 O O . ASP A 1 67 ? 12.477 -28.422 -28.891 1 93.94 67 ASP A O 1
ATOM 537 N N . ILE A 1 68 ? 10.781 -29.906 -28.906 1 94.94 68 ILE A N 1
ATOM 538 C CA . ILE A 1 68 ? 10.625 -29.969 -27.469 1 94.94 68 ILE A CA 1
ATOM 539 C C . ILE A 1 68 ? 10.828 -31.406 -26.984 1 94.94 68 ILE A C 1
ATOM 541 O O . ILE A 1 68 ? 10.086 -32.312 -27.375 1 94.94 68 ILE A O 1
ATOM 545 N N . HIS A 1 69 ? 11.797 -31.562 -26.172 1 93 69 HIS A N 1
ATOM 546 C CA . HIS A 1 69 ? 12.117 -32.875 -25.625 1 93 69 HIS A CA 1
ATOM 547 C C . HIS A 1 69 ? 11.773 -32.969 -24.141 1 93 69 HIS A C 1
ATOM 549 O O . HIS A 1 69 ? 12.148 -32.062 -23.375 1 93 69 HIS A O 1
ATOM 555 N N . LEU A 1 70 ? 11.031 -34 -23.766 1 92 70 LEU A N 1
ATOM 556 C CA . LEU A 1 70 ? 10.75 -34.25 -22.359 1 92 70 LEU A CA 1
ATOM 557 C C . LEU A 1 70 ? 11.797 -35.188 -21.75 1 92 70 LEU A C 1
ATOM 559 O O . LEU A 1 70 ? 12.094 -36.219 -22.328 1 92 70 LEU A O 1
ATOM 563 N N . LYS A 1 71 ? 12.375 -34.75 -20.734 1 92.94 71 LYS A N 1
ATOM 564 C CA . LYS A 1 71 ? 13.344 -35.594 -20.031 1 92.94 71 LYS A CA 1
ATOM 565 C C . LYS A 1 71 ? 12.875 -35.875 -18.609 1 92.94 71 LYS A C 1
ATOM 567 O O . LYS A 1 71 ? 12.508 -34.969 -17.859 1 92.94 71 LYS A O 1
ATOM 572 N N . ILE A 1 72 ? 12.945 -37.094 -18.234 1 91.69 72 ILE A N 1
ATOM 573 C CA . ILE A 1 72 ? 12.445 -37.562 -16.938 1 91.69 72 ILE A CA 1
ATOM 574 C C . ILE A 1 72 ? 13.516 -37.375 -15.875 1 91.69 72 ILE A C 1
ATOM 576 O O . ILE A 1 72 ? 14.68 -37.75 -16.094 1 91.69 72 ILE A O 1
ATOM 580 N N . LEU A 1 73 ? 13.148 -36.75 -14.805 1 92.69 73 LEU A N 1
ATOM 581 C CA . LEU A 1 73 ? 13.93 -36.781 -13.57 1 92.69 73 LEU A CA 1
ATOM 582 C C . LEU A 1 73 ? 13.438 -37.906 -12.648 1 92.69 73 LEU A C 1
ATOM 584 O O . LEU A 1 73 ? 12.32 -37.812 -12.133 1 92.69 73 LEU A O 1
ATOM 588 N N . PRO A 1 74 ? 14.242 -38.875 -12.477 1 89.5 74 PRO A N 1
ATOM 589 C CA . PRO A 1 74 ? 13.789 -40 -11.648 1 89.5 74 PRO A CA 1
ATOM 590 C C . PRO A 1 74 ? 13.766 -39.656 -10.156 1 89.5 74 PRO A C 1
ATOM 592 O O . PRO A 1 74 ? 14.617 -40.156 -9.398 1 89.5 74 PRO A O 1
ATOM 595 N N . ILE A 1 75 ? 12.789 -38.938 -9.812 1 88.81 75 ILE A N 1
ATOM 596 C CA . ILE A 1 75 ? 12.641 -38.469 -8.43 1 88.81 75 ILE A CA 1
ATOM 597 C C . ILE A 1 75 ? 11.797 -39.5 -7.648 1 88.81 75 ILE A C 1
ATOM 599 O O . ILE A 1 75 ? 10.742 -39.938 -8.117 1 88.81 75 ILE A O 1
ATOM 603 N N . GLN A 1 76 ? 12.336 -39.906 -6.484 1 79.31 76 GLN A N 1
ATOM 604 C CA . GLN A 1 76 ? 11.586 -40.812 -5.613 1 79.31 76 GLN A CA 1
ATOM 605 C C . GLN A 1 76 ? 10.664 -40.031 -4.68 1 79.31 76 GLN A C 1
ATOM 607 O O . GLN A 1 76 ? 11.047 -39 -4.141 1 79.31 76 GLN A O 1
ATOM 612 N N . PRO A 1 77 ? 9.445 -40.5 -4.77 1 68.56 77 PRO A N 1
ATOM 613 C CA . PRO A 1 77 ? 8.555 -39.812 -3.836 1 68.56 77 PRO A CA 1
ATOM 614 C C . PRO A 1 77 ? 9.023 -39.938 -2.385 1 68.56 77 PRO A C 1
ATOM 616 O O . PRO A 1 77 ? 9.758 -40.875 -2.039 1 68.56 77 PRO A O 1
ATOM 619 N N . ALA A 1 78 ? 9.039 -38.781 -1.67 1 59.78 78 ALA A N 1
ATOM 620 C CA . ALA A 1 78 ? 9.398 -38.875 -0.257 1 59.78 78 ALA A CA 1
ATOM 621 C C . ALA A 1 78 ? 8.594 -39.969 0.446 1 59.78 78 ALA A C 1
ATOM 623 O O . ALA A 1 78 ? 7.426 -40.188 0.131 1 59.78 78 ALA A O 1
ATOM 624 N N . VAL A 1 79 ? 9.305 -41.094 0.866 1 50.09 79 VAL A N 1
ATOM 625 C CA . VAL A 1 79 ? 8.664 -42.125 1.682 1 50.09 79 VAL A CA 1
ATOM 626 C C . VAL A 1 79 ? 7.812 -41.469 2.762 1 50.09 79 VAL A C 1
ATOM 628 O O . VAL A 1 79 ? 8.312 -40.656 3.566 1 50.09 79 VAL A O 1
ATOM 631 N N . MET A 1 80 ? 6.828 -40.938 2.391 1 47.06 80 MET A N 1
ATOM 632 C CA . MET A 1 80 ? 5.949 -40.375 3.408 1 47.06 80 MET A CA 1
ATOM 633 C C . MET A 1 80 ? 5.934 -41.25 4.66 1 47.06 80 MET A C 1
ATOM 635 O O . MET A 1 80 ? 5.488 -42.406 4.621 1 47.06 80 MET A O 1
ATOM 639 N N . ALA A 1 81 ? 6.891 -41.438 5.332 1 34.66 81 ALA A N 1
ATOM 640 C CA . ALA A 1 81 ? 6.629 -42 6.652 1 34.66 81 ALA A CA 1
ATOM 641 C C . ALA A 1 81 ? 5.469 -41.281 7.336 1 34.66 81 ALA A C 1
ATOM 643 O O . ALA A 1 81 ? 5.414 -40.031 7.344 1 34.66 81 ALA A O 1
ATOM 644 N N . GLY A 1 82 ? 4.312 -42.094 7.77 1 35.5 82 GLY A N 1
ATOM 645 C CA . GLY A 1 82 ? 3.121 -41.938 8.586 1 35.5 82 GLY A CA 1
ATOM 646 C C . GLY A 1 82 ? 2.178 -40.875 8.078 1 35.5 82 GLY A C 1
ATOM 647 O O . GLY A 1 82 ? 1.477 -40.219 8.867 1 35.5 82 GLY A O 1
ATOM 648 N N . GLY A 1 83 ? 1.909 -40.688 6.867 1 38.09 83 GLY A N 1
ATOM 649 C CA . GLY A 1 83 ? 0.746 -39.906 6.484 1 38.09 83 GLY A CA 1
ATOM 650 C C . GLY A 1 83 ? 1.05 -38.438 6.316 1 38.09 83 GLY A C 1
ATOM 651 O O . GLY A 1 83 ? 0.139 -37.625 6.121 1 38.09 83 GLY A O 1
ATOM 652 N N . VAL A 1 84 ? 2.047 -37.844 6.891 1 45.69 84 VAL A N 1
ATOM 653 C CA . VAL A 1 84 ? 2.109 -36.406 7.141 1 45.69 84 VAL A CA 1
ATOM 654 C C . VAL A 1 84 ? 2.393 -35.656 5.832 1 45.69 84 VAL A C 1
ATOM 656 O O . VAL A 1 84 ? 3.516 -35.688 5.32 1 45.69 84 VAL A O 1
ATOM 659 N N . GLY A 1 85 ? 1.464 -35.594 4.883 1 57.47 85 GLY A N 1
ATOM 660 C CA . GLY A 1 85 ? 1.22 -34.844 3.664 1 57.47 85 GLY A CA 1
ATOM 661 C C . GLY A 1 85 ? 1.608 -33.375 3.777 1 57.47 85 GLY A C 1
ATOM 662 O O . GLY A 1 85 ? 1.186 -32.562 2.967 1 57.47 85 GLY A O 1
ATOM 663 N N . GLY A 1 86 ? 2.367 -32.906 4.688 1 72.88 86 GLY A N 1
ATOM 664 C CA . GLY A 1 86 ? 2.715 -31.516 4.836 1 72.88 86 GLY A CA 1
ATOM 665 C C . GLY A 1 86 ? 3.912 -31.109 3.998 1 72.88 86 GLY A C 1
ATOM 666 O O . GLY A 1 86 ? 4.363 -31.859 3.135 1 72.88 86 GLY A O 1
ATOM 667 N N . PRO A 1 87 ? 4.398 -30 4.035 1 81.5 87 PRO A N 1
ATOM 668 C CA . PRO A 1 87 ? 5.488 -29.438 3.23 1 81.5 87 PRO A CA 1
ATOM 669 C C . PRO A 1 87 ? 6.777 -30.25 3.336 1 81.5 87 PRO A C 1
ATOM 671 O O . PRO A 1 87 ? 7.652 -30.125 2.473 1 81.5 87 PRO A O 1
ATOM 674 N N . HIS A 1 88 ? 6.902 -31.172 4.305 1 83.5 88 HIS A N 1
ATOM 675 C CA . HIS A 1 88 ? 8.094 -32 4.484 1 83.5 88 HIS A CA 1
ATOM 676 C C . HIS A 1 88 ? 8.305 -32.938 3.297 1 83.5 88 HIS A C 1
ATOM 678 O O . HIS A 1 88 ? 9.438 -33.281 2.969 1 83.5 88 HIS A O 1
ATOM 684 N N . ARG A 1 89 ? 7.27 -33.219 2.654 1 82.81 89 ARG A N 1
ATOM 685 C CA . ARG A 1 89 ? 7.316 -34.219 1.58 1 82.81 89 ARG A CA 1
ATOM 686 C C . ARG A 1 89 ? 8.062 -33.656 0.369 1 82.81 89 ARG A C 1
ATOM 688 O O . ARG A 1 89 ? 8.453 -34.438 -0.522 1 82.81 89 ARG A O 1
ATOM 695 N N . PHE A 1 90 ? 8.32 -32.375 0.411 1 86.62 90 PHE A N 1
ATOM 696 C CA . PHE A 1 90 ? 8.93 -31.766 -0.765 1 86.62 90 PHE A CA 1
ATOM 697 C C . PHE A 1 90 ? 10.445 -31.641 -0.593 1 86.62 90 PHE A C 1
ATOM 699 O O . PHE A 1 90 ? 11.172 -31.438 -1.566 1 86.62 90 PHE A O 1
ATOM 706 N N . VAL A 1 91 ? 10.953 -31.812 0.623 1 88.62 91 VAL A N 1
ATOM 707 C CA . VAL A 1 91 ? 12.359 -31.531 0.916 1 88.62 91 VAL A CA 1
ATOM 708 C C . VAL A 1 91 ? 13.25 -32.5 0.139 1 88.62 91 VAL A C 1
ATOM 710 O O . VAL A 1 91 ? 14.102 -32.062 -0.647 1 88.62 91 VAL A O 1
ATOM 713 N N . ALA A 1 92 ? 12.961 -33.75 0.269 1 89.12 92 ALA A N 1
ATOM 714 C CA . ALA A 1 92 ? 13.805 -34.75 -0.363 1 89.12 92 ALA A CA 1
ATOM 715 C C . ALA A 1 92 ? 13.68 -34.688 -1.883 1 89.12 92 ALA A C 1
ATOM 717 O O . ALA A 1 92 ? 14.688 -34.719 -2.596 1 89.12 92 ALA A O 1
ATOM 718 N N . PRO A 1 93 ? 12.5 -34.625 -2.377 1 89.62 93 PRO A N 1
ATOM 719 C CA . PRO A 1 93 ? 12.359 -34.531 -3.834 1 89.62 93 PRO A CA 1
ATOM 720 C C . PRO A 1 93 ? 13.086 -33.344 -4.441 1 89.62 93 PRO A C 1
ATOM 722 O O . PRO A 1 93 ? 13.656 -33.469 -5.531 1 89.62 93 PRO A O 1
ATOM 725 N N . ILE A 1 94 ? 13.094 -32.25 -3.795 1 92.75 94 ILE A N 1
ATOM 726 C CA . ILE A 1 94 ? 13.766 -31.062 -4.301 1 92.75 94 ILE A CA 1
ATOM 727 C C . ILE A 1 94 ? 15.273 -31.281 -4.316 1 92.75 94 ILE A C 1
ATOM 729 O O . ILE A 1 94 ? 15.945 -30.969 -5.309 1 92.75 94 ILE A O 1
ATOM 733 N N . GLN A 1 95 ? 15.797 -31.875 -3.242 1 92.75 95 GLN A N 1
ATOM 734 C CA . GLN A 1 95 ? 17.219 -32.188 -3.191 1 92.75 95 GLN A CA 1
ATOM 735 C C . GLN A 1 95 ? 17.609 -33.188 -4.277 1 92.75 95 GLN A C 1
ATOM 737 O O . GLN A 1 95 ? 18.641 -33.031 -4.934 1 92.75 95 GLN A O 1
ATOM 742 N N . GLN A 1 96 ? 16.766 -34.156 -4.449 1 93.75 96 GLN A N 1
ATOM 743 C CA . GLN A 1 96 ? 17.016 -35.156 -5.488 1 93.75 96 GLN A CA 1
ATOM 744 C C . GLN A 1 96 ? 17.047 -34.5 -6.871 1 93.75 96 GLN A C 1
ATOM 746 O O . GLN A 1 96 ? 17.891 -34.844 -7.703 1 93.75 96 GLN A O 1
ATOM 751 N N . THR A 1 97 ? 16.141 -33.625 -7.062 1 94.38 97 THR A N 1
ATOM 752 C CA . THR A 1 97 ? 16.078 -32.906 -8.336 1 94.38 97 THR A CA 1
ATOM 753 C C . THR A 1 97 ? 17.406 -32.188 -8.617 1 94.38 97 THR A C 1
ATOM 755 O O . THR A 1 97 ? 17.953 -32.312 -9.719 1 94.38 97 THR A O 1
ATOM 758 N N . GLU A 1 98 ? 17.922 -31.531 -7.664 1 95.31 98 GLU A N 1
ATOM 759 C CA . GLU A 1 98 ? 19.156 -30.766 -7.816 1 95.31 98 GLU A CA 1
ATOM 760 C C . GLU A 1 98 ? 20.344 -31.688 -8.055 1 95.31 98 GLU A C 1
ATOM 762 O O . GLU A 1 98 ? 21.172 -31.438 -8.945 1 95.31 98 GLU A O 1
ATOM 767 N N . ASP A 1 99 ? 20.391 -32.812 -7.344 1 95.25 99 ASP A N 1
ATOM 768 C CA . ASP A 1 99 ? 21.484 -33.781 -7.469 1 95.25 99 ASP A CA 1
ATOM 769 C C . ASP A 1 99 ? 21.469 -34.469 -8.828 1 95.25 99 ASP A C 1
ATOM 771 O O . ASP A 1 99 ? 22.5 -34.562 -9.5 1 95.25 99 ASP A O 1
ATOM 775 N N . ILE A 1 100 ? 20.312 -34.938 -9.195 1 95.5 100 ILE A N 1
ATOM 776 C CA . ILE A 1 100 ? 20.156 -35.656 -10.453 1 95.5 100 ILE A CA 1
ATOM 777 C C . ILE A 1 100 ? 20.438 -34.719 -11.625 1 95.5 100 ILE A C 1
ATOM 779 O O . ILE A 1 100 ? 21.109 -35.094 -12.594 1 95.5 100 ILE A O 1
ATOM 783 N N . PHE A 1 101 ? 19.953 -33.562 -11.5 1 95.75 101 PHE A N 1
ATOM 784 C CA . PHE A 1 101 ? 20.188 -32.562 -12.555 1 95.75 101 PHE A CA 1
ATOM 785 C C . PHE A 1 101 ? 21.672 -32.312 -12.758 1 95.75 101 PHE A C 1
ATOM 787 O O . PHE A 1 101 ? 22.141 -32.188 -13.891 1 95.75 101 PHE A O 1
ATOM 794 N N . GLU A 1 102 ? 22.406 -32.188 -11.656 1 96.31 102 GLU A N 1
ATOM 795 C CA . GLU A 1 102 ? 23.844 -31.953 -11.75 1 96.31 102 GLU A CA 1
ATOM 796 C C . GLU A 1 102 ? 24.516 -33.062 -12.555 1 96.31 102 GLU A C 1
ATOM 798 O O . GLU A 1 102 ? 25.359 -32.781 -13.414 1 96.31 102 GLU A O 1
ATOM 803 N N . GLU A 1 103 ? 24.109 -34.25 -12.344 1 95.75 103 GLU A N 1
ATOM 804 C CA . GLU A 1 103 ? 24.688 -35.375 -13.062 1 95.75 103 GLU A CA 1
ATOM 805 C C . GLU A 1 103 ? 24.328 -35.344 -14.547 1 95.75 103 GLU A C 1
ATOM 807 O O . GLU A 1 103 ? 25.156 -35.625 -15.406 1 95.75 103 GLU A O 1
ATOM 812 N N . ILE A 1 104 ? 23.125 -34.969 -14.781 1 95.31 104 ILE A N 1
ATOM 813 C CA . ILE A 1 104 ? 22.656 -34.906 -16.156 1 95.31 104 ILE A CA 1
ATOM 814 C C . ILE A 1 104 ? 23.406 -33.781 -16.906 1 95.31 104 ILE A C 1
ATOM 816 O O . ILE A 1 104 ? 23.875 -34 -18.031 1 95.31 104 ILE A O 1
ATOM 820 N N . LEU A 1 105 ? 23.531 -32.625 -16.266 1 95.81 105 LEU A N 1
ATOM 821 C CA . LEU A 1 105 ? 24.219 -31.5 -16.906 1 95.81 105 LEU A CA 1
ATOM 822 C C . LEU A 1 105 ? 25.672 -31.859 -17.203 1 95.81 105 LEU A C 1
ATOM 824 O O . LEU A 1 105 ? 26.172 -31.594 -18.297 1 95.81 105 LEU A O 1
ATOM 828 N N . LYS A 1 106 ? 26.312 -32.562 -16.281 1 93.69 106 LYS A N 1
ATOM 829 C CA . LYS A 1 106 ? 27.703 -32.969 -16.453 1 93.69 106 LYS A CA 1
ATOM 830 C C . LYS A 1 106 ? 27.844 -33.906 -17.672 1 93.69 106 LYS A C 1
ATOM 832 O O . LYS A 1 106 ? 28.781 -33.75 -18.453 1 93.69 106 LYS A O 1
ATOM 837 N N . SER A 1 107 ? 26.906 -34.719 -17.812 1 93.12 107 SER A N 1
ATOM 838 C CA . SER A 1 107 ? 27 -35.719 -18.844 1 93.12 107 SER A CA 1
ATOM 839 C C . SER A 1 107 ? 26.641 -35.156 -20.219 1 93.12 107 SER A C 1
ATOM 841 O O . SER A 1 107 ? 27.109 -35.656 -21.234 1 93.12 107 SER A O 1
ATOM 843 N N . GLU A 1 108 ? 25.875 -34.094 -20.234 1 91.81 108 GLU A N 1
ATOM 844 C CA . GLU A 1 108 ? 25.328 -33.625 -21.516 1 91.81 108 GLU A CA 1
ATOM 845 C C . GLU A 1 108 ? 25.984 -32.312 -21.953 1 91.81 108 GLU A C 1
ATOM 847 O O . GLU A 1 108 ? 25.578 -31.734 -22.953 1 91.81 108 GLU A O 1
ATOM 852 N N . LEU A 1 109 ? 26.938 -31.875 -21.281 1 89.06 109 LEU A N 1
ATOM 853 C CA . LEU A 1 109 ? 27.547 -30.578 -21.547 1 89.06 109 LEU A CA 1
ATOM 854 C C . LEU A 1 109 ? 28.188 -30.547 -22.938 1 89.06 109 LEU A C 1
ATOM 856 O O . LEU A 1 109 ? 28.297 -29.484 -23.547 1 89.06 109 LEU A O 1
ATOM 860 N N . GLU A 1 110 ? 28.594 -31.719 -23.391 1 83.94 110 GLU A N 1
ATOM 861 C CA . GLU A 1 110 ? 29.25 -31.781 -24.703 1 83.94 110 GLU A CA 1
ATOM 862 C C . GLU A 1 110 ? 28.406 -32.531 -25.703 1 83.94 110 GLU A C 1
ATOM 864 O O . GLU A 1 110 ? 28.859 -32.875 -26.797 1 83.94 110 GLU A O 1
ATOM 869 N N . GLY A 1 111 ? 27.172 -32.781 -25.328 1 83.94 111 GLY A N 1
ATOM 870 C CA . GLY A 1 111 ? 26.312 -33.562 -26.188 1 83.94 111 GLY A CA 1
ATOM 871 C C . GLY A 1 111 ? 25.484 -32.719 -27.141 1 83.94 111 GLY A C 1
ATOM 872 O O . GLY A 1 111 ? 25.609 -31.5 -27.172 1 83.94 111 GLY A O 1
ATOM 873 N N . GLU A 1 112 ? 24.734 -33.406 -27.891 1 82.44 112 GLU A N 1
ATOM 874 C CA . GLU A 1 112 ? 23.859 -32.812 -28.922 1 82.44 112 GLU A CA 1
ATOM 875 C C . GLU A 1 112 ? 22.781 -31.938 -28.281 1 82.44 112 GLU A C 1
ATOM 877 O O . GLU A 1 112 ? 22.344 -30.953 -28.875 1 82.44 112 GLU A O 1
ATOM 882 N N . PHE A 1 113 ? 22.484 -32.219 -27.078 1 86.38 113 PHE A N 1
ATOM 883 C CA . PHE A 1 113 ? 21.375 -31.547 -26.422 1 86.38 113 PHE A CA 1
ATOM 884 C C . PHE A 1 113 ? 21.875 -30.594 -25.344 1 86.38 113 PHE A C 1
ATOM 886 O O . PHE A 1 113 ? 21.141 -30.281 -24.406 1 86.38 113 PHE A O 1
ATOM 893 N N . ARG A 1 114 ? 23.062 -30.188 -25.531 1 90.25 114 ARG A N 1
ATOM 894 C CA . ARG A 1 114 ? 23.641 -29.266 -24.547 1 90.25 114 ARG A CA 1
ATOM 895 C C . ARG A 1 114 ? 22.828 -27.984 -24.453 1 90.25 114 ARG A C 1
ATOM 897 O O . ARG A 1 114 ? 22.328 -27.484 -25.453 1 90.25 114 ARG A O 1
ATOM 904 N N . PRO A 1 115 ? 22.672 -27.422 -23.281 1 94.56 115 PRO A N 1
ATOM 905 C CA . PRO A 1 115 ? 21.859 -26.219 -23.125 1 94.56 115 PRO A CA 1
ATOM 906 C C . PRO A 1 115 ? 22.625 -24.938 -23.484 1 94.56 115 PRO A C 1
ATOM 908 O O . PRO A 1 115 ? 23.812 -24.844 -23.203 1 94.56 115 PRO A O 1
ATOM 911 N N . THR A 1 116 ? 21.906 -24.062 -24.172 1 93.75 116 THR A N 1
ATOM 912 C CA . THR A 1 116 ? 22.375 -22.688 -24.344 1 93.75 116 THR A CA 1
ATOM 913 C C . THR A 1 116 ? 22.062 -21.844 -23.109 1 93.75 116 THR A C 1
ATOM 915 O O . THR A 1 116 ? 22.812 -20.938 -22.766 1 93.75 116 THR A O 1
ATOM 918 N N . CYS A 1 117 ? 20.969 -22.203 -22.531 1 95.56 117 CYS A N 1
ATOM 919 C CA . CYS A 1 117 ? 20.469 -21.5 -21.359 1 95.56 117 CYS A CA 1
ATOM 920 C C . CYS A 1 117 ? 19.594 -22.422 -20.5 1 95.56 117 CYS A C 1
ATOM 922 O O . CYS A 1 117 ? 18.953 -23.328 -21.031 1 95.56 117 CYS A O 1
ATOM 924 N N . ILE A 1 118 ? 19.672 -22.172 -19.234 1 96.94 118 ILE A N 1
ATOM 925 C CA . ILE A 1 118 ? 18.844 -22.969 -18.312 1 96.94 118 ILE A CA 1
ATOM 926 C C . ILE A 1 118 ? 17.859 -22.062 -17.594 1 96.94 118 ILE A C 1
ATOM 928 O O . ILE A 1 118 ? 18.25 -21.062 -17 1 96.94 118 ILE A O 1
ATOM 932 N N . VAL A 1 119 ? 16.594 -22.391 -17.672 1 97.25 119 VAL A N 1
ATOM 933 C CA . VAL A 1 119 ? 15.539 -21.734 -16.906 1 97.25 119 VAL A CA 1
ATOM 934 C C . VAL A 1 119 ? 15.062 -22.672 -15.789 1 97.25 119 VAL A C 1
ATOM 936 O O . VAL A 1 119 ? 14.516 -23.734 -16.062 1 97.25 119 VAL A O 1
ATOM 939 N N . SER A 1 120 ? 15.289 -22.281 -14.594 1 96.75 120 SER A N 1
ATOM 940 C CA . SER A 1 120 ? 14.953 -23.156 -13.469 1 96.75 120 SER A CA 1
ATOM 941 C C . SER A 1 120 ? 13.93 -22.516 -12.547 1 96.75 120 SER A C 1
ATOM 943 O O . SER A 1 120 ? 14.008 -21.312 -12.273 1 96.75 120 SER A O 1
ATOM 945 N N . ASP A 1 121 ? 13.031 -23.297 -12.062 1 96.44 121 ASP A N 1
ATOM 946 C CA . ASP A 1 121 ? 12.086 -22.844 -11.047 1 96.44 121 ASP A CA 1
ATOM 947 C C . ASP A 1 121 ? 12.82 -22.266 -9.836 1 96.44 121 ASP A C 1
ATOM 949 O O . ASP A 1 121 ? 13.844 -22.797 -9.414 1 96.44 121 ASP A O 1
ATOM 953 N N . LEU A 1 122 ? 12.258 -21.219 -9.289 1 95.12 122 LEU A N 1
ATOM 954 C CA . LEU A 1 122 ? 12.883 -20.547 -8.156 1 95.12 122 LEU A CA 1
ATOM 955 C C . LEU A 1 122 ? 13.016 -21.5 -6.969 1 95.12 122 LEU A C 1
ATOM 957 O O . LEU A 1 122 ? 13.922 -21.344 -6.141 1 95.12 122 LEU A O 1
ATOM 961 N N . SER A 1 123 ? 12.219 -22.531 -6.949 1 94.12 123 SER A N 1
ATOM 962 C CA . SER A 1 123 ? 12.18 -23.453 -5.82 1 94.12 123 SER A CA 1
ATOM 963 C C . SER A 1 123 ? 13.211 -24.562 -5.977 1 94.12 123 SER A C 1
ATOM 965 O O . SER A 1 123 ? 13.242 -25.516 -5.184 1 94.12 123 SER A O 1
ATOM 967 N N . VAL A 1 124 ? 14.031 -24.547 -6.984 1 95.81 124 VAL A N 1
ATOM 968 C CA . VAL A 1 124 ? 15.172 -25.438 -7.125 1 95.81 124 VAL A CA 1
ATOM 969 C C . VAL A 1 124 ? 16.438 -24.641 -7.379 1 95.81 124 VAL A C 1
ATOM 971 O O . VAL A 1 124 ? 17.094 -24.812 -8.406 1 95.81 124 VAL A O 1
ATOM 974 N N . PRO A 1 125 ? 16.781 -23.891 -6.383 1 95.81 125 PRO A N 1
ATOM 975 C CA . PRO A 1 125 ? 17.906 -22.969 -6.562 1 95.81 125 PRO A CA 1
ATOM 976 C C . PRO A 1 125 ? 19.234 -23.688 -6.832 1 95.81 125 PRO A C 1
ATOM 978 O O . PRO A 1 125 ? 20.156 -23.109 -7.402 1 95.81 125 PRO A O 1
ATOM 981 N N . GLY A 1 126 ? 19.359 -24.938 -6.473 1 96.31 126 GLY A N 1
ATOM 982 C CA . GLY A 1 126 ? 20.562 -25.719 -6.738 1 96.31 126 GLY A CA 1
ATOM 983 C C . GLY A 1 126 ? 20.859 -25.875 -8.219 1 96.31 126 GLY A C 1
ATOM 984 O O . GLY A 1 126 ? 22.016 -26 -8.617 1 96.31 126 GLY A O 1
ATOM 985 N N . VAL A 1 127 ? 19.844 -25.828 -9.016 1 96.94 127 VAL A N 1
ATOM 986 C CA . VAL A 1 127 ? 20 -25.953 -10.461 1 96.94 127 VAL A CA 1
ATOM 987 C C . VAL A 1 127 ? 20.797 -24.781 -11 1 96.94 127 VAL A C 1
ATOM 989 O O . VAL A 1 127 ? 21.703 -24.969 -11.82 1 96.94 127 VAL A O 1
ATOM 992 N N . ARG A 1 128 ? 20.547 -23.656 -10.539 1 95.94 128 ARG A N 1
ATOM 993 C CA . ARG A 1 128 ? 21.266 -22.469 -11 1 95.94 128 ARG A CA 1
ATOM 994 C C . ARG A 1 128 ? 22.703 -22.469 -10.492 1 95.94 128 ARG A C 1
ATOM 996 O O . ARG A 1 128 ? 23.625 -22.031 -11.195 1 95.94 128 ARG A O 1
ATOM 1003 N N . LYS A 1 129 ? 22.828 -22.891 -9.273 1 95.25 129 LYS A N 1
ATOM 1004 C CA . LYS A 1 129 ? 24.188 -23 -8.742 1 95.25 129 LYS A CA 1
ATOM 1005 C C . LYS A 1 129 ? 25.047 -23.906 -9.609 1 95.25 129 LYS A C 1
ATOM 1007 O O . LYS A 1 129 ? 26.188 -23.578 -9.922 1 95.25 129 LYS A O 1
ATOM 1012 N N . VAL A 1 130 ? 24.484 -25 -9.969 1 96 130 VAL A N 1
ATOM 1013 C CA . VAL A 1 130 ? 25.172 -25.969 -10.812 1 96 130 VAL A CA 1
ATOM 1014 C C . VAL A 1 130 ? 25.453 -25.344 -12.188 1 96 130 VAL A C 1
ATOM 1016 O O . VAL A 1 130 ? 26.547 -25.484 -12.727 1 96 130 VAL A O 1
ATOM 1019 N N . ALA A 1 131 ? 24.453 -24.703 -12.742 1 95.88 131 ALA A N 1
ATOM 1020 C CA . ALA A 1 131 ? 24.609 -24.047 -14.047 1 95.88 131 ALA A CA 1
ATOM 1021 C C . ALA A 1 131 ? 25.766 -23.062 -14.023 1 95.88 131 ALA A C 1
ATOM 1023 O O . ALA A 1 131 ? 26.578 -23.016 -14.961 1 95.88 131 ALA A O 1
ATOM 1024 N N . THR A 1 132 ? 25.859 -22.328 -12.969 1 92.75 132 THR A N 1
ATOM 1025 C CA . THR A 1 132 ? 26.922 -21.344 -12.82 1 92.75 132 THR A CA 1
ATOM 1026 C C . THR A 1 132 ? 28.281 -22.031 -12.75 1 92.75 132 THR A C 1
ATOM 1028 O O . THR A 1 132 ? 29.25 -21.562 -13.352 1 92.75 132 THR A O 1
ATOM 1031 N N . ARG A 1 133 ? 28.359 -23.094 -12.023 1 93.38 133 ARG A N 1
ATOM 1032 C CA . ARG A 1 133 ? 29.609 -23.828 -11.883 1 93.38 133 ARG A CA 1
ATOM 1033 C C . ARG A 1 133 ? 30.094 -24.344 -13.234 1 93.38 133 ARG A C 1
ATOM 1035 O O . ARG A 1 133 ? 31.297 -24.438 -13.461 1 93.38 133 ARG A O 1
ATOM 1042 N N . PHE A 1 134 ? 29.219 -24.594 -14.133 1 93.5 134 PHE A N 1
ATOM 1043 C CA . PHE A 1 134 ? 29.594 -25.141 -15.438 1 93.5 134 PHE A CA 1
ATOM 1044 C C . PHE A 1 134 ? 29.531 -24.078 -16.516 1 93.5 134 PHE A C 1
ATOM 1046 O O . PHE A 1 134 ? 29.547 -24.375 -17.703 1 93.5 134 PHE A O 1
ATOM 1053 N N . ASN A 1 135 ? 29.312 -22.828 -16.125 1 91.44 135 ASN A N 1
ATOM 1054 C CA . ASN A 1 135 ? 29.344 -21.656 -16.984 1 91.44 135 ASN A CA 1
ATOM 1055 C C . ASN A 1 135 ? 28.234 -21.688 -18.031 1 91.44 135 ASN A C 1
ATOM 1057 O O . ASN A 1 135 ? 28.469 -21.391 -19.203 1 91.44 135 ASN A O 1
ATOM 1061 N N . VAL A 1 136 ? 27.094 -22.203 -17.688 1 93.56 136 VAL A N 1
ATOM 1062 C CA . VAL A 1 136 ? 25.906 -22.141 -18.531 1 93.56 136 VAL A CA 1
ATOM 1063 C C . VAL A 1 136 ? 24.984 -21.016 -18.047 1 93.56 136 VAL A C 1
ATOM 1065 O O . VAL A 1 136 ? 24.594 -20.984 -16.891 1 93.56 136 VAL A O 1
ATOM 1068 N N . PRO A 1 137 ? 24.641 -20.062 -18.891 1 93.94 137 PRO A N 1
ATOM 1069 C CA . PRO A 1 137 ? 23.703 -19.016 -18.484 1 93.94 137 PRO A CA 1
ATOM 1070 C C . PRO A 1 137 ? 22.391 -19.594 -17.938 1 93.94 137 PRO A C 1
ATOM 1072 O O . PRO A 1 137 ? 21.891 -20.594 -18.438 1 93.94 137 PRO A O 1
ATOM 1075 N N . SER A 1 138 ? 22 -19.016 -16.844 1 95.62 138 SER A N 1
ATOM 1076 C CA . SER A 1 138 ? 20.766 -19.516 -16.219 1 95.62 138 SER A CA 1
ATOM 1077 C C . SER A 1 138 ? 19.953 -18.391 -15.602 1 95.62 138 SER A C 1
ATOM 1079 O O . SER A 1 138 ? 20.516 -17.359 -15.211 1 95.62 138 SER A O 1
ATOM 1081 N N . LEU A 1 139 ? 18.672 -18.562 -15.609 1 94.75 139 LEU A N 1
ATOM 1082 C CA . LEU A 1 139 ? 17.812 -17.594 -14.969 1 94.75 139 LEU A CA 1
ATOM 1083 C C . LEU A 1 139 ? 16.672 -18.281 -14.219 1 94.75 139 LEU A C 1
ATOM 1085 O O . LEU A 1 139 ? 16.219 -19.344 -14.633 1 94.75 139 LEU A O 1
ATOM 1089 N N . PRO A 1 140 ? 16.234 -17.688 -13.141 1 96.88 140 PRO A N 1
ATOM 1090 C CA . PRO A 1 140 ? 15.117 -18.266 -12.391 1 96.88 140 PRO A CA 1
ATOM 1091 C C . PRO A 1 140 ? 13.758 -17.938 -13.008 1 96.88 140 PRO A C 1
ATOM 1093 O O . PRO A 1 140 ? 13.562 -16.828 -13.523 1 96.88 140 PRO A O 1
ATOM 1096 N N . LEU A 1 141 ? 12.898 -18.922 -12.969 1 96.88 141 LEU A N 1
ATOM 1097 C CA . LEU A 1 141 ? 11.484 -18.75 -13.281 1 96.88 141 LEU A CA 1
ATOM 1098 C C . LEU A 1 141 ? 10.656 -18.609 -12.008 1 96.88 141 LEU A C 1
ATOM 1100 O O . LEU A 1 141 ? 10.641 -19.516 -11.172 1 96.88 141 LEU A O 1
ATOM 1104 N N . ILE A 1 142 ? 9.992 -17.5 -11.867 1 96.25 142 ILE A N 1
ATOM 1105 C CA . ILE A 1 142 ? 9.172 -17.25 -10.688 1 96.25 142 ILE A CA 1
ATOM 1106 C C . ILE A 1 142 ? 7.707 -17.531 -11.008 1 96.25 142 ILE A C 1
ATOM 1108 O O . ILE A 1 142 ? 7.125 -16.891 -11.891 1 96.25 142 ILE A O 1
ATOM 1112 N N . THR A 1 143 ? 7.141 -18.453 -10.227 1 94.75 143 THR A N 1
ATOM 1113 C CA . THR A 1 143 ? 5.777 -18.906 -10.484 1 94.75 143 THR A CA 1
ATOM 1114 C C . THR A 1 143 ? 4.855 -18.516 -9.336 1 94.75 143 THR A C 1
ATOM 1116 O O . THR A 1 143 ? 3.834 -19.172 -9.102 1 94.75 143 THR A O 1
ATOM 1119 N N . VAL A 1 144 ? 5.242 -17.562 -8.516 1 94.88 144 VAL A N 1
ATOM 1120 C CA . VAL A 1 144 ? 4.434 -16.969 -7.461 1 94.88 144 VAL A CA 1
ATOM 1121 C C . VAL A 1 144 ? 4.242 -15.477 -7.734 1 94.88 144 VAL A C 1
ATOM 1123 O O . VAL A 1 144 ? 4.801 -14.938 -8.688 1 94.88 144 VAL A O 1
ATOM 1126 N N . SER A 1 145 ? 3.453 -14.844 -6.949 1 95.62 145 SER A N 1
ATOM 1127 C CA . SER A 1 145 ? 3.119 -13.445 -7.207 1 95.62 145 SER A CA 1
ATOM 1128 C C . SER A 1 145 ? 4.293 -12.531 -6.887 1 95.62 145 SER A C 1
ATOM 1130 O O . SER A 1 145 ? 5.18 -12.891 -6.109 1 95.62 145 SER A O 1
ATOM 1132 N N . ALA A 1 146 ? 4.285 -11.359 -7.578 1 96 146 ALA A N 1
ATOM 1133 C CA . ALA A 1 146 ? 5.312 -10.352 -7.32 1 96 146 ALA A CA 1
ATOM 1134 C C . ALA A 1 146 ? 5.273 -9.891 -5.867 1 96 146 ALA A C 1
ATOM 1136 O O . ALA A 1 146 ? 6.316 -9.719 -5.23 1 96 146 ALA A O 1
ATOM 1137 N N . SER A 1 147 ? 4.078 -9.68 -5.312 1 95.31 147 SER A N 1
ATOM 1138 C CA . SER A 1 147 ? 3.914 -9.234 -3.934 1 95.31 147 SER A CA 1
ATOM 1139 C C . SER A 1 147 ? 4.438 -10.281 -2.951 1 95.31 147 SER A C 1
ATOM 1141 O O . SER A 1 147 ? 5.07 -9.938 -1.95 1 95.31 147 SER A O 1
ATOM 1143 N N . TYR A 1 148 ? 4.117 -11.531 -3.244 1 95.69 148 TYR A N 1
ATOM 1144 C CA . TYR A 1 148 ? 4.625 -12.625 -2.418 1 95.69 148 TYR A CA 1
ATOM 1145 C C . TYR A 1 148 ? 6.152 -12.633 -2.408 1 95.69 148 TYR A C 1
ATOM 1147 O O . TYR A 1 148 ? 6.77 -12.766 -1.352 1 95.69 148 TYR A O 1
ATOM 1155 N N . THR A 1 149 ? 6.762 -12.492 -3.562 1 96.44 149 THR A N 1
ATOM 1156 C CA . THR A 1 149 ? 8.211 -12.492 -3.705 1 96.44 149 THR A CA 1
ATOM 1157 C C . THR A 1 149 ? 8.828 -11.289 -3 1 96.44 149 THR A C 1
ATOM 1159 O O . THR A 1 149 ? 9.805 -11.43 -2.26 1 96.44 149 THR A O 1
ATOM 1162 N N . ALA A 1 150 ? 8.211 -10.133 -3.205 1 95.94 150 ALA A N 1
ATOM 1163 C CA . ALA A 1 150 ? 8.688 -8.906 -2.566 1 95.94 150 ALA A CA 1
ATOM 1164 C C . ALA A 1 150 ? 8.641 -9.031 -1.046 1 95.94 150 ALA A C 1
ATOM 1166 O O . ALA A 1 150 ? 9.594 -8.641 -0.359 1 95.94 150 ALA A O 1
ATOM 1167 N N . ALA A 1 151 ? 7.559 -9.562 -0.548 1 96.31 151 ALA A N 1
ATOM 1168 C CA . ALA A 1 151 ? 7.379 -9.727 0.892 1 96.31 151 ALA A CA 1
ATOM 1169 C C . ALA A 1 151 ? 8.461 -10.641 1.478 1 96.31 151 ALA A C 1
ATOM 1171 O O . ALA A 1 151 ? 9.039 -10.328 2.521 1 96.31 151 ALA A O 1
ATOM 1172 N N . ASN A 1 152 ? 8.742 -11.734 0.813 1 96.56 152 ASN A N 1
ATOM 1173 C CA . ASN A 1 152 ? 9.742 -12.672 1.315 1 96.56 152 ASN A CA 1
ATOM 1174 C C . ASN A 1 152 ? 11.133 -12.055 1.339 1 96.56 152 ASN A C 1
ATOM 1176 O O . ASN A 1 152 ? 11.891 -12.25 2.291 1 96.56 152 ASN A O 1
ATOM 1180 N N . LEU A 1 153 ? 11.492 -11.352 0.25 1 95.31 153 LEU A N 1
ATOM 1181 C CA . LEU A 1 153 ? 12.781 -10.672 0.197 1 95.31 153 LEU A CA 1
ATOM 1182 C C . LEU A 1 153 ? 12.906 -9.648 1.32 1 95.31 153 LEU A C 1
ATOM 1184 O O . LEU A 1 153 ? 13.93 -9.586 2 1 95.31 153 LEU A O 1
ATOM 1188 N N . TYR A 1 154 ? 11.836 -8.906 1.5 1 95.75 154 TYR A N 1
ATOM 1189 C CA . TYR A 1 154 ? 11.773 -7.855 2.508 1 95.75 154 TYR A CA 1
ATOM 1190 C C . TYR A 1 154 ? 11.93 -8.43 3.91 1 95.75 154 TYR A C 1
ATOM 1192 O O . TYR A 1 154 ? 12.742 -7.949 4.703 1 95.75 154 TYR A O 1
ATOM 1200 N N . ILE A 1 155 ? 11.164 -9.453 4.199 1 96 155 ILE A N 1
ATOM 1201 C CA . ILE A 1 155 ? 11.188 -10.078 5.516 1 96 155 ILE A CA 1
ATOM 1202 C C . ILE A 1 155 ? 12.578 -10.664 5.781 1 96 155 ILE A C 1
ATOM 1204 O O . ILE A 1 155 ? 13.125 -10.492 6.871 1 96 155 ILE A O 1
ATOM 1208 N N . ASN A 1 156 ? 13.086 -11.312 4.762 1 94.69 156 ASN A N 1
ATOM 1209 C CA . ASN A 1 156 ? 14.414 -11.898 4.918 1 94.69 156 ASN A CA 1
ATOM 1210 C C . ASN A 1 156 ? 15.453 -10.844 5.266 1 94.69 156 ASN A C 1
ATOM 1212 O O . ASN A 1 156 ? 16.312 -11.07 6.117 1 94.69 156 ASN A O 1
ATOM 1216 N N . GLN A 1 157 ? 15.391 -9.758 4.648 1 92 157 GLN A N 1
ATOM 1217 C CA . GLN A 1 157 ? 16.344 -8.68 4.891 1 92 157 GLN A CA 1
ATOM 1218 C C . GLN A 1 157 ? 16.203 -8.141 6.309 1 92 157 GLN A C 1
ATOM 1220 O O . GLN A 1 157 ? 17.203 -7.961 7.008 1 92 157 GLN A O 1
ATOM 1225 N N . LEU A 1 158 ? 15.023 -7.898 6.785 1 93.56 158 LEU A N 1
ATOM 1226 C CA . LEU A 1 158 ? 14.805 -7.297 8.094 1 93.56 158 LEU A CA 1
ATOM 1227 C C . LEU A 1 158 ? 15.141 -8.281 9.211 1 93.56 158 LEU A C 1
ATOM 1229 O O . LEU A 1 158 ? 15.695 -7.887 10.242 1 93.56 158 LEU A O 1
ATOM 1233 N N . VAL A 1 159 ? 14.797 -9.523 8.961 1 94.25 159 VAL A N 1
ATOM 1234 C CA . VAL A 1 159 ? 15.07 -10.547 9.961 1 94.25 159 VAL A CA 1
ATOM 1235 C C . VAL A 1 159 ? 16.578 -10.742 10.094 1 94.25 159 VAL A C 1
ATOM 1237 O O . VAL A 1 159 ? 17.094 -10.867 11.203 1 94.25 159 VAL A O 1
ATOM 1240 N N . SER A 1 160 ? 17.297 -10.773 9.008 1 90.56 160 SER A N 1
ATOM 1241 C CA . SER A 1 160 ? 18.75 -10.961 9.023 1 90.56 160 SER A CA 1
ATOM 1242 C C . SER A 1 160 ? 19.453 -9.82 9.758 1 90.56 160 SER A C 1
ATOM 1244 O O . SER A 1 160 ? 20.531 -10.008 10.312 1 90.56 160 SER A O 1
ATOM 1246 N N . LYS A 1 161 ? 18.812 -8.664 9.852 1 90.62 161 LYS A N 1
ATOM 1247 C CA . LYS A 1 161 ? 19.406 -7.492 10.492 1 90.62 161 LYS A CA 1
ATOM 1248 C C . LYS A 1 161 ? 18.891 -7.32 11.914 1 90.62 161 LYS A C 1
ATOM 1250 O O . LYS A 1 161 ? 19.234 -6.359 12.602 1 90.62 161 LYS A O 1
ATOM 1255 N N . GLY A 1 162 ? 18.016 -8.172 12.281 1 92.31 162 GLY A N 1
ATOM 1256 C CA . GLY A 1 162 ? 17.469 -8.125 13.633 1 92.31 162 GLY A CA 1
ATOM 1257 C C . GLY A 1 162 ? 16.438 -7.039 13.828 1 92.31 162 GLY A C 1
ATOM 1258 O O . GLY A 1 162 ? 16.125 -6.656 14.961 1 92.31 162 GLY A O 1
ATOM 1259 N N . ILE A 1 163 ? 15.891 -6.504 12.789 1 94.31 163 ILE A N 1
ATOM 1260 C CA . ILE A 1 163 ? 14.906 -5.43 12.844 1 94.31 163 ILE A CA 1
ATOM 1261 C C . ILE A 1 163 ? 13.508 -6.02 13.031 1 94.31 163 ILE A C 1
ATOM 1263 O O . ILE A 1 163 ? 12.695 -5.477 13.789 1 94.31 163 ILE A O 1
ATOM 1267 N N . LEU A 1 164 ? 13.227 -7.117 12.352 1 95.5 164 LEU A N 1
ATOM 1268 C CA . LEU A 1 164 ? 11.969 -7.844 12.461 1 95.5 164 LEU A CA 1
ATOM 1269 C C . LEU A 1 164 ? 12.18 -9.211 13.109 1 95.5 164 LEU A C 1
ATOM 1271 O O . LEU A 1 164 ? 13.133 -9.914 12.781 1 95.5 164 LEU A O 1
ATOM 1275 N N . SER A 1 165 ? 11.367 -9.477 14.047 1 95.62 165 SER A N 1
ATOM 1276 C CA . SER A 1 165 ? 11.398 -10.773 14.719 1 95.62 165 SER A CA 1
ATOM 1277 C C . SER A 1 165 ? 10.086 -11.523 14.539 1 95.62 165 SER A C 1
ATOM 1279 O O . SER A 1 165 ? 9.039 -11.086 15.023 1 95.62 165 SER A O 1
ATOM 1281 N N . LEU A 1 166 ? 10.141 -12.617 13.875 1 95.88 166 LEU A N 1
ATOM 1282 C CA . LEU A 1 166 ? 8.984 -13.492 13.719 1 95.88 166 LEU A CA 1
ATOM 1283 C C . LEU A 1 166 ? 9.086 -14.695 14.656 1 95.88 166 LEU A C 1
ATOM 1285 O O . LEU A 1 166 ? 10.188 -15.109 15.023 1 95.88 166 LEU A O 1
ATOM 1289 N N . PRO A 1 167 ? 7.945 -15.219 15.102 1 95.81 167 PRO A N 1
ATOM 1290 C CA . PRO A 1 167 ? 8.016 -16.5 15.805 1 95.81 167 PRO A CA 1
ATOM 1291 C C . PRO A 1 167 ? 8.688 -17.594 14.984 1 95.81 167 PRO A C 1
ATOM 1293 O O . PRO A 1 167 ? 8.711 -17.516 13.75 1 95.81 167 PRO A O 1
ATOM 1296 N N . ASP A 1 168 ? 9.188 -18.594 15.68 1 95.94 168 ASP A N 1
ATOM 1297 C CA . ASP A 1 168 ? 9.836 -19.688 14.977 1 95.94 168 ASP A CA 1
ATOM 1298 C C . ASP A 1 168 ? 8.828 -20.531 14.195 1 95.94 168 ASP A C 1
ATOM 1300 O O . ASP A 1 168 ? 9.133 -21.031 13.117 1 95.94 168 ASP A O 1
ATOM 1304 N N . SER A 1 169 ? 7.613 -20.594 14.805 1 95.81 169 SER A N 1
ATOM 1305 C CA . SER A 1 169 ? 6.574 -21.406 14.188 1 95.81 169 SER A CA 1
ATOM 1306 C C . SER A 1 169 ? 5.41 -20.562 13.703 1 95.81 169 SER A C 1
ATOM 1308 O O . SER A 1 169 ? 4.949 -19.672 14.414 1 95.81 169 SER A O 1
ATOM 1310 N N . ILE A 1 170 ? 4.871 -20.875 12.516 1 93.25 170 ILE A N 1
ATOM 1311 C CA . ILE A 1 170 ? 3.725 -20.172 11.953 1 93.25 170 ILE A CA 1
ATOM 1312 C C . ILE A 1 170 ? 2.469 -20.516 12.75 1 93.25 170 ILE A C 1
ATOM 1314 O O . ILE A 1 170 ? 1.455 -19.812 12.648 1 93.25 170 ILE A O 1
ATOM 1318 N N . SER A 1 171 ? 2.531 -21.578 13.562 1 91.38 171 SER A N 1
ATOM 1319 C CA . SER A 1 171 ? 1.386 -22 14.359 1 91.38 171 SER A CA 1
ATOM 1320 C C . SER A 1 171 ? 1.332 -21.25 15.688 1 91.38 171 SER A C 1
ATOM 1322 O O . SER A 1 171 ? 0.394 -21.438 16.469 1 91.38 171 SER A O 1
ATOM 1324 N N . ASP A 1 172 ? 2.404 -20.453 15.938 1 94.06 172 ASP A N 1
ATOM 1325 C CA . ASP A 1 172 ? 2.393 -19.609 17.125 1 94.06 172 ASP A CA 1
ATOM 1326 C C . ASP A 1 172 ? 1.149 -18.719 17.172 1 94.06 172 ASP A C 1
ATOM 1328 O O . ASP A 1 172 ? 0.751 -18.156 16.141 1 94.06 172 ASP A O 1
ATOM 1332 N N . LYS A 1 173 ? 0.5 -18.609 18.344 1 91.38 173 LYS A N 1
ATOM 1333 C CA . LYS A 1 173 ? -0.737 -17.859 18.516 1 91.38 173 LYS A CA 1
ATOM 1334 C C . LYS A 1 173 ? -0.562 -16.406 18.047 1 91.38 173 LYS A C 1
ATOM 1336 O O . LYS A 1 173 ? -1.5 -15.797 17.547 1 91.38 173 LYS A O 1
ATOM 1341 N N . ARG A 1 174 ? 0.613 -15.906 18.141 1 91.06 174 ARG A N 1
ATOM 1342 C CA . ARG A 1 174 ? 0.9 -14.539 17.734 1 91.06 174 ARG A CA 1
ATOM 1343 C C . ARG A 1 174 ? 0.688 -14.359 16.234 1 91.06 174 ARG A C 1
ATOM 1345 O O . ARG A 1 174 ? 0.41 -13.258 15.766 1 91.06 174 ARG A O 1
ATOM 1352 N N . CYS A 1 175 ? 0.844 -15.359 15.445 1 93.19 175 CYS A N 1
ATOM 1353 C CA . CYS A 1 175 ? 0.734 -15.266 13.992 1 93.19 175 CYS A CA 1
ATOM 1354 C C . CYS A 1 175 ? -0.71 -15.023 13.57 1 93.19 175 CYS A C 1
ATOM 1356 O O . CYS A 1 175 ? -0.963 -14.438 12.516 1 93.19 175 CYS A O 1
ATOM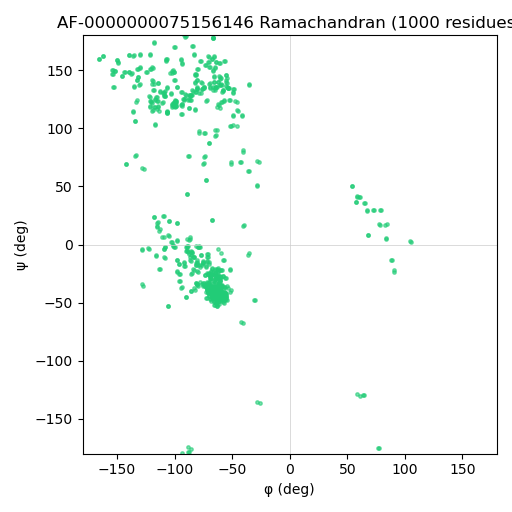 1358 N N . GLU A 1 176 ? -1.627 -15.469 14.43 1 89.38 176 GLU A N 1
ATOM 1359 C CA . GLU A 1 176 ? -3.039 -15.219 14.156 1 89.38 176 GLU A CA 1
ATOM 1360 C C . GLU A 1 176 ? -3.461 -13.844 14.68 1 89.38 176 GLU A C 1
ATOM 1362 O O . GLU A 1 176 ? -4.367 -13.219 14.125 1 89.38 176 GLU A O 1
ATOM 1367 N N . GLU A 1 177 ? -2.75 -13.352 15.672 1 86.25 177 GLU A N 1
ATOM 1368 C CA . GLU A 1 177 ? -3.207 -12.18 16.406 1 86.25 177 GLU A CA 1
ATOM 1369 C C . GLU A 1 177 ? -2.58 -10.906 15.859 1 86.25 177 GLU A C 1
ATOM 1371 O O . GLU A 1 177 ? -3.18 -9.828 15.938 1 86.25 177 GLU A O 1
ATOM 1376 N N . GLU A 1 178 ? -1.382 -11.062 15.367 1 87.69 178 GLU A N 1
ATOM 1377 C CA . GLU A 1 178 ? -0.642 -9.867 14.984 1 87.69 178 GLU A CA 1
ATOM 1378 C C . GLU A 1 178 ? -0.706 -9.633 13.477 1 87.69 178 GLU A C 1
ATOM 1380 O O . GLU A 1 178 ? -0.682 -10.586 12.695 1 87.69 178 GLU A O 1
ATOM 1385 N N . LEU A 1 179 ? -0.823 -8.383 13.141 1 89.94 179 LEU A N 1
ATOM 1386 C CA . LEU A 1 179 ? -0.783 -7.984 11.734 1 89.94 179 LEU A CA 1
ATOM 1387 C C . LEU A 1 179 ? 0.59 -7.434 11.367 1 89.94 179 LEU A C 1
ATOM 1389 O O . LEU A 1 179 ? 1.29 -6.879 12.219 1 89.94 179 LEU A O 1
ATOM 1393 N N . VAL A 1 180 ? 0.936 -7.648 10.172 1 93.06 180 VAL A N 1
ATOM 1394 C CA . VAL A 1 180 ? 2.207 -7.137 9.664 1 93.06 180 VAL A CA 1
ATOM 1395 C C . VAL A 1 180 ? 1.987 -6.441 8.32 1 93.06 180 VAL A C 1
ATOM 1397 O O . VAL A 1 180 ? 1.1 -6.824 7.559 1 93.06 180 VAL A O 1
ATOM 1400 N N . SER A 1 181 ? 2.742 -5.402 8.148 1 94.44 181 SER A N 1
ATOM 1401 C CA . SER A 1 181 ? 2.771 -4.703 6.867 1 94.44 181 SER A CA 1
ATOM 1402 C C . SER A 1 181 ? 3.98 -5.121 6.035 1 94.44 181 SER A C 1
ATOM 1404 O O . SER A 1 181 ? 5.113 -5.074 6.516 1 94.44 181 SER A O 1
ATOM 1406 N N . VAL A 1 182 ? 3.746 -5.598 4.844 1 94.94 182 VAL A N 1
ATOM 1407 C CA . VAL A 1 182 ? 4.801 -5.988 3.914 1 94.94 182 VAL A CA 1
ATOM 1408 C C . VAL A 1 182 ? 4.547 -5.352 2.549 1 94.94 182 VAL A C 1
ATOM 1410 O O . VAL A 1 182 ? 3.408 -5.031 2.209 1 94.94 182 VAL A O 1
ATOM 1413 N N . PRO A 1 183 ? 5.625 -5.121 1.788 1 93.5 183 PRO A N 1
ATOM 1414 C CA . PRO A 1 183 ? 5.453 -4.418 0.514 1 93.5 183 PRO A CA 1
ATOM 1415 C C . PRO A 1 183 ? 4.535 -5.164 -0.451 1 93.5 183 PRO A C 1
ATOM 1417 O O . PRO A 1 183 ? 4.645 -6.383 -0.596 1 93.5 183 PRO A O 1
ATOM 1420 N N . GLY A 1 184 ? 3.682 -4.426 -1.087 1 89.88 184 GLY A N 1
ATOM 1421 C CA . GLY A 1 184 ? 2.85 -4.957 -2.154 1 89.88 184 GLY A CA 1
ATOM 1422 C C . GLY A 1 184 ? 1.541 -5.543 -1.655 1 89.88 184 GLY A C 1
ATOM 1423 O O . GLY A 1 184 ? 0.632 -5.805 -2.445 1 89.88 184 GLY A O 1
ATOM 1424 N N . LEU A 1 185 ? 1.44 -5.746 -0.364 1 92.19 185 LEU A N 1
ATOM 1425 C CA . LEU A 1 185 ? 0.237 -6.336 0.214 1 92.19 185 LEU A CA 1
ATOM 1426 C C . LEU A 1 185 ? -0.413 -5.379 1.207 1 92.19 185 LEU A C 1
ATOM 1428 O O . LEU A 1 185 ? 0.251 -4.488 1.746 1 92.19 185 LEU A O 1
ATOM 1432 N N . PRO A 1 186 ? -1.742 -5.5 1.371 1 89.69 186 PRO A N 1
ATOM 1433 C CA . PRO A 1 186 ? -2.354 -4.777 2.488 1 89.69 186 PRO A CA 1
ATOM 1434 C C . PRO A 1 186 ? -1.908 -5.305 3.85 1 89.69 186 PRO A C 1
ATOM 1436 O O . PRO A 1 186 ? -1.024 -6.164 3.922 1 89.69 186 PRO A O 1
ATOM 1439 N N . LEU A 1 187 ? -2.402 -4.656 4.879 1 90.94 187 LEU A N 1
ATOM 1440 C CA . LEU A 1 187 ? -2.154 -5.188 6.215 1 90.94 187 LEU A CA 1
ATOM 1441 C C . LEU A 1 187 ? -2.713 -6.602 6.352 1 90.94 187 LEU A C 1
ATOM 1443 O O . LEU A 1 187 ? -3.891 -6.836 6.074 1 90.94 187 LEU A O 1
ATOM 1447 N N . ILE A 1 188 ? -1.811 -7.547 6.715 1 92.12 188 ILE A N 1
ATOM 1448 C CA . ILE A 1 188 ? -2.232 -8.938 6.766 1 92.12 188 ILE A CA 1
ATOM 1449 C C . ILE A 1 188 ? -1.827 -9.555 8.102 1 92.12 188 ILE A C 1
ATOM 1451 O O . ILE A 1 188 ? -0.98 -9.008 8.812 1 92.12 188 ILE A O 1
ATOM 1455 N N . ARG A 1 189 ? -2.412 -10.711 8.477 1 92.69 189 ARG A N 1
ATOM 1456 C CA . ARG A 1 189 ? -1.959 -11.469 9.641 1 92.69 189 ARG A CA 1
ATOM 1457 C C . ARG A 1 189 ? -0.592 -12.094 9.391 1 92.69 189 ARG A C 1
ATOM 1459 O O . ARG A 1 189 ? -0.243 -12.391 8.242 1 92.69 189 ARG A O 1
ATOM 1466 N N . MET A 1 190 ? 0.154 -12.32 10.383 1 93.69 190 MET A N 1
ATOM 1467 C CA . MET A 1 190 ? 1.456 -12.969 10.242 1 93.69 190 MET A CA 1
ATOM 1468 C C . MET A 1 190 ? 1.308 -14.367 9.648 1 93.69 190 MET A C 1
ATOM 1470 O O . MET A 1 190 ? 2.172 -14.82 8.898 1 93.69 190 MET A O 1
ATOM 1474 N N . CYS A 1 191 ? 0.202 -15.016 9.938 1 93.88 191 CYS A N 1
ATOM 1475 C CA . CYS A 1 191 ? 0.012 -16.391 9.469 1 93.88 191 CYS A CA 1
ATOM 1476 C C . CYS A 1 191 ? -0.367 -16.406 7.992 1 93.88 191 CYS A C 1
ATOM 1478 O O . CYS A 1 191 ? -0.386 -17.469 7.363 1 93.88 191 CYS A O 1
ATOM 1480 N N . ASP A 1 192 ? -0.638 -15.234 7.434 1 94.44 192 ASP A N 1
ATOM 1481 C CA . ASP A 1 192 ? -0.908 -15.148 6.004 1 94.44 192 ASP A CA 1
ATOM 1482 C C . ASP A 1 192 ? 0.39 -15.086 5.199 1 94.44 192 ASP A C 1
ATOM 1484 O O . ASP A 1 192 ? 0.377 -15.234 3.977 1 94.44 192 ASP A O 1
ATOM 1488 N N . LEU A 1 193 ? 1.48 -14.898 5.922 1 93.88 193 LEU A N 1
ATOM 1489 C CA . LEU A 1 193 ? 2.789 -14.906 5.277 1 93.88 193 LEU A CA 1
ATOM 1490 C C . LEU A 1 193 ? 3.158 -16.312 4.828 1 93.88 193 LEU A C 1
ATOM 1492 O O . LEU A 1 193 ? 2.572 -17.297 5.297 1 93.88 193 LEU A O 1
ATOM 1496 N N . SER A 1 194 ? 4.098 -16.344 3.955 1 88.62 194 SER A N 1
ATOM 1497 C CA . SER A 1 194 ? 4.605 -17.656 3.518 1 88.62 194 SER A CA 1
ATOM 1498 C C . SER A 1 194 ? 5.234 -18.422 4.676 1 88.62 194 SER A C 1
ATOM 1500 O O . SER A 1 194 ? 5.984 -17.844 5.473 1 88.62 194 SER A O 1
ATOM 1502 N N . GLY A 1 195 ? 4.996 -19.688 4.73 1 92.38 195 GLY A N 1
ATOM 1503 C CA . GLY A 1 195 ? 5.621 -20.531 5.742 1 92.38 195 GLY A CA 1
ATOM 1504 C C . GLY A 1 195 ? 7.137 -20.5 5.688 1 92.38 195 GLY A C 1
ATOM 1505 O O . GLY A 1 195 ? 7.809 -20.719 6.699 1 92.38 195 GLY A O 1
ATOM 1506 N N . VAL A 1 196 ? 7.688 -20.141 4.59 1 94.06 196 VAL A N 1
ATOM 1507 C CA . VAL A 1 196 ? 9.125 -20.188 4.371 1 94.06 196 VAL A CA 1
ATOM 1508 C C . VAL A 1 196 ? 9.812 -19.094 5.188 1 94.06 196 VAL A C 1
ATOM 1510 O O . VAL A 1 196 ? 11.039 -19.062 5.285 1 94.06 196 VAL A O 1
ATOM 1513 N N . ASN A 1 197 ? 9.039 -18.188 5.82 1 95.88 197 ASN A N 1
ATOM 1514 C CA . ASN A 1 197 ? 9.617 -17.125 6.629 1 95.88 197 ASN A CA 1
ATOM 1515 C C . ASN A 1 197 ? 9.797 -17.547 8.078 1 95.88 197 ASN A C 1
ATOM 1517 O O . ASN A 1 197 ? 10.398 -16.828 8.875 1 95.88 197 ASN A O 1
ATOM 1521 N N . PHE A 1 198 ? 9.289 -18.75 8.383 1 96.62 198 PHE A N 1
ATOM 1522 C CA . PHE A 1 198 ? 9.32 -19.219 9.758 1 96.62 198 PHE A CA 1
ATOM 1523 C C . PHE A 1 198 ? 10.328 -20.344 9.93 1 96.62 198 PHE A C 1
ATOM 1525 O O . PHE A 1 198 ? 10.305 -21.328 9.188 1 96.62 198 PHE A O 1
ATOM 1532 N N . LYS A 1 199 ? 11.148 -20.312 10.883 1 96.12 199 LYS A N 1
ATOM 1533 C CA . LYS A 1 199 ? 12.336 -21.141 11.055 1 96.12 199 LYS A CA 1
ATOM 1534 C C . LYS A 1 199 ? 11.961 -22.609 11.172 1 96.12 199 LYS A C 1
ATOM 1536 O O . LYS A 1 199 ? 12.695 -23.484 10.703 1 96.12 199 LYS A O 1
ATOM 1541 N N . GLU A 1 200 ? 10.82 -22.875 11.773 1 95.69 200 GLU A N 1
ATOM 1542 C CA . GLU A 1 200 ? 10.43 -24.266 12.008 1 95.69 200 GLU A CA 1
ATOM 1543 C C . GLU A 1 200 ? 9.734 -24.859 10.789 1 95.69 200 GLU A C 1
ATOM 1545 O O . GLU A 1 200 ? 9.422 -26.047 10.766 1 95.69 200 GLU A O 1
ATOM 1550 N N . TYR A 1 201 ? 9.461 -24.047 9.812 1 94.19 201 TYR A N 1
ATOM 1551 C CA . TYR A 1 201 ? 8.844 -24.547 8.594 1 94.19 201 TYR A CA 1
ATOM 1552 C C . TYR A 1 201 ? 9.812 -25.422 7.816 1 94.19 201 TYR A C 1
ATOM 1554 O O . TYR A 1 201 ? 10.977 -25.078 7.637 1 94.19 201 TYR A O 1
ATOM 1562 N N . PRO A 1 202 ? 9.383 -26.562 7.324 1 91.62 202 PRO A N 1
ATOM 1563 C CA . PRO A 1 202 ? 10.273 -27.531 6.691 1 91.62 202 PRO A CA 1
ATOM 1564 C C . PRO A 1 202 ? 11.039 -26.953 5.504 1 91.62 202 PRO A C 1
ATOM 1566 O O . PRO A 1 202 ? 12.164 -27.375 5.215 1 91.62 202 PRO A O 1
ATOM 1569 N N . LEU A 1 203 ? 10.484 -25.984 4.879 1 93.62 203 LEU A N 1
ATOM 1570 C CA . LEU A 1 203 ? 11.102 -25.453 3.668 1 93.62 203 LEU A CA 1
ATOM 1571 C C . LEU A 1 203 ? 11.773 -24.109 3.951 1 93.62 203 LEU A C 1
ATOM 1573 O O . LEU A 1 203 ? 12.008 -23.328 3.031 1 93.62 203 LEU A O 1
ATOM 1577 N N . TYR A 1 204 ? 12.055 -23.844 5.172 1 95.38 204 TYR A N 1
ATOM 1578 C CA . TYR A 1 204 ? 12.688 -22.578 5.574 1 95.38 204 TYR A CA 1
ATOM 1579 C C . TYR A 1 204 ? 14.023 -22.391 4.855 1 95.38 204 TYR A C 1
ATOM 1581 O O . TYR A 1 204 ? 14.266 -21.344 4.262 1 95.38 204 TYR A O 1
ATOM 1589 N N . ASP A 1 205 ? 14.883 -23.391 4.867 1 94.94 205 ASP A N 1
ATOM 1590 C CA . ASP A 1 205 ? 16.203 -23.312 4.238 1 94.94 205 ASP A CA 1
ATOM 1591 C C . ASP A 1 205 ? 16.078 -23.141 2.725 1 94.94 205 ASP A C 1
ATOM 1593 O O . ASP A 1 205 ? 16.859 -22.422 2.109 1 94.94 205 ASP A O 1
ATOM 1597 N N . LEU A 1 206 ? 15.125 -23.859 2.197 1 94.31 206 LEU A N 1
ATOM 1598 C CA . LEU A 1 206 ? 14.883 -23.719 0.766 1 94.31 206 LEU A CA 1
ATOM 1599 C C . LEU A 1 206 ? 14.516 -22.281 0.413 1 94.31 206 LEU A C 1
ATOM 1601 O O . LEU A 1 206 ? 14.992 -21.75 -0.592 1 94.31 206 LEU A O 1
ATOM 1605 N N . GLY A 1 207 ? 13.648 -21.734 1.228 1 95.06 207 GLY A N 1
ATOM 1606 C CA . GLY A 1 207 ? 13.273 -20.359 0.999 1 95.06 207 GLY A CA 1
ATOM 1607 C C . GLY A 1 207 ? 14.453 -19.406 0.966 1 95.06 207 GLY A C 1
ATOM 1608 O O . GLY A 1 207 ? 14.555 -18.562 0.074 1 95.06 207 GLY A O 1
ATOM 1609 N N . ARG A 1 208 ? 15.352 -19.562 1.835 1 95 208 ARG A N 1
ATOM 1610 C CA . ARG A 1 208 ? 16.531 -18.719 1.919 1 95 208 ARG A CA 1
ATOM 1611 C C . ARG A 1 208 ? 17.438 -18.906 0.703 1 95 208 ARG A C 1
ATOM 1613 O O . ARG A 1 208 ? 17.922 -17.938 0.125 1 95 208 ARG A O 1
ATOM 1620 N N . ARG A 1 209 ? 17.625 -20.141 0.347 1 95.62 209 ARG A N 1
ATOM 1621 C CA . ARG A 1 209 ? 18.453 -20.438 -0.816 1 95.62 209 ARG A CA 1
ATOM 1622 C C . ARG A 1 209 ? 17.828 -19.875 -2.09 1 95.62 209 ARG A C 1
ATOM 1624 O O . ARG A 1 209 ? 18.547 -19.391 -2.973 1 95.62 209 ARG A O 1
ATOM 1631 N N . SER A 1 210 ? 16.547 -19.984 -2.143 1 96.31 210 SER A N 1
ATOM 1632 C CA . SER A 1 210 ? 15.836 -19.453 -3.309 1 96.31 210 SER A CA 1
ATOM 1633 C C . SER A 1 210 ? 16.016 -17.953 -3.432 1 96.31 210 SER A C 1
ATOM 1635 O O . SER A 1 210 ? 16.25 -17.438 -4.527 1 96.31 210 SER A O 1
ATOM 1637 N N . LEU A 1 211 ? 15.883 -17.266 -2.35 1 95 211 LEU A N 1
ATOM 1638 C CA . LEU A 1 211 ? 16.016 -15.805 -2.357 1 95 211 LEU A CA 1
ATOM 1639 C C . LEU A 1 211 ? 17.453 -15.398 -2.717 1 95 211 LEU A C 1
ATOM 1641 O O . LEU A 1 211 ? 17.656 -14.43 -3.447 1 95 211 LEU A O 1
ATOM 1645 N N . GLU A 1 212 ? 18.375 -16.125 -2.209 1 93.5 212 GLU A N 1
ATOM 1646 C CA . GLU A 1 212 ? 19.781 -15.859 -2.559 1 93.5 212 GLU A CA 1
ATOM 1647 C C . GLU A 1 212 ? 20.016 -16.047 -4.055 1 93.5 212 GLU A C 1
ATOM 1649 O O . GLU A 1 212 ? 20.703 -15.242 -4.68 1 93.5 212 GLU A O 1
ATOM 1654 N N . SER A 1 213 ? 19.469 -17.094 -4.535 1 94.75 213 SER A N 1
ATOM 1655 C CA . SER A 1 213 ? 19.578 -17.359 -5.965 1 94.75 213 SER A CA 1
ATOM 1656 C C . SER A 1 213 ? 18.969 -16.234 -6.789 1 94.75 213 SER A C 1
ATOM 1658 O O . SER A 1 213 ? 19.5 -15.875 -7.84 1 94.75 213 SER A O 1
ATOM 1660 N N . LEU A 1 214 ? 17.891 -15.75 -6.336 1 95.31 214 LEU A N 1
ATOM 1661 C CA . LEU A 1 214 ? 17.188 -14.656 -7 1 95.31 214 LEU A CA 1
ATOM 1662 C C . LEU A 1 214 ? 18.047 -13.406 -7.043 1 95.31 214 LEU A C 1
ATOM 1664 O O . LEU A 1 214 ? 18.188 -12.766 -8.094 1 95.31 214 LEU A O 1
ATOM 1668 N N . LEU A 1 215 ? 18.703 -13.078 -5.941 1 93.31 215 LEU A N 1
ATOM 1669 C CA . LEU A 1 215 ? 19.5 -11.859 -5.816 1 93.31 215 LEU A CA 1
ATOM 1670 C C . LEU A 1 215 ? 20.781 -11.961 -6.641 1 93.31 215 LEU A C 1
ATOM 1672 O O . LEU A 1 215 ? 21.312 -10.945 -7.09 1 93.31 215 LEU A O 1
ATOM 1676 N N . ASN A 1 216 ? 21.188 -13.188 -6.875 1 92.06 216 ASN A N 1
ATOM 1677 C CA . ASN A 1 216 ? 22.422 -13.391 -7.609 1 92.06 216 ASN A CA 1
ATOM 1678 C C . ASN A 1 216 ? 22.172 -13.664 -9.086 1 92.06 216 ASN A C 1
ATOM 1680 O O . ASN A 1 216 ? 23.031 -14.203 -9.781 1 92.06 216 ASN A O 1
ATOM 1684 N N . SER A 1 217 ? 21.016 -13.328 -9.547 1 93.69 217 SER A N 1
ATOM 1685 C CA . SER A 1 217 ? 20.703 -13.5 -10.953 1 93.69 217 SER A CA 1
ATOM 1686 C C . SER A 1 217 ? 20.75 -12.172 -11.703 1 93.69 217 SER A C 1
ATOM 1688 O O . SER A 1 217 ? 20.469 -11.117 -11.133 1 93.69 217 SER A O 1
ATOM 1690 N N . ASP A 1 218 ? 21.141 -12.242 -12.992 1 91.62 218 ASP A N 1
ATOM 1691 C CA . ASP A 1 218 ? 21.141 -11.047 -13.82 1 91.62 218 ASP A CA 1
ATOM 1692 C C . ASP A 1 218 ? 19.734 -10.742 -14.344 1 91.62 218 ASP A C 1
ATOM 1694 O O . ASP A 1 218 ? 19.375 -9.578 -14.531 1 91.62 218 ASP A O 1
ATOM 1698 N N . MET A 1 219 ? 19.078 -11.875 -14.57 1 94.25 219 MET A N 1
ATOM 1699 C CA . MET A 1 219 ? 17.734 -11.766 -15.125 1 94.25 219 MET A CA 1
ATOM 1700 C C . MET A 1 219 ? 16.781 -12.742 -14.438 1 94.25 219 MET A C 1
ATOM 1702 O O . MET A 1 219 ? 17.188 -13.828 -14.031 1 94.25 219 MET A O 1
ATOM 1706 N N . ILE A 1 220 ? 15.547 -12.258 -14.359 1 95.88 220 ILE A N 1
ATOM 1707 C CA . ILE A 1 220 ? 14.492 -13.055 -13.758 1 95.88 220 ILE A CA 1
ATOM 1708 C C . ILE A 1 220 ? 13.273 -13.078 -14.688 1 95.88 220 ILE A C 1
ATOM 1710 O O . ILE A 1 220 ? 12.922 -12.055 -15.273 1 95.88 220 ILE A O 1
ATOM 1714 N N . ILE A 1 221 ? 12.664 -14.266 -14.812 1 96 221 ILE A N 1
ATOM 1715 C CA . ILE A 1 221 ? 11.43 -14.391 -15.586 1 96 221 ILE A CA 1
ATOM 1716 C C . ILE A 1 221 ? 10.258 -14.648 -14.641 1 96 221 ILE A C 1
ATOM 1718 O O . ILE A 1 221 ? 10.305 -15.555 -13.805 1 96 221 ILE A O 1
ATOM 1722 N N . PHE A 1 222 ? 9.219 -13.852 -14.773 1 95.56 222 PHE A N 1
ATOM 1723 C CA . PHE A 1 222 ? 8 -14.016 -13.992 1 95.56 222 PHE A CA 1
ATOM 1724 C C . PHE A 1 222 ? 6.871 -14.57 -14.852 1 95.56 222 PHE A C 1
ATOM 1726 O O . PHE A 1 222 ? 6.637 -14.086 -15.961 1 95.56 222 PHE A O 1
ATOM 1733 N N . SER A 1 223 ? 6.188 -15.539 -14.273 1 94.19 223 SER A N 1
ATOM 1734 C CA . SER A 1 223 ? 5.094 -16.156 -15.016 1 94.19 223 SER A CA 1
ATOM 1735 C C . SER A 1 223 ? 3.871 -15.242 -15.055 1 94.19 223 SER A C 1
ATOM 1737 O O . SER A 1 223 ? 2.955 -15.461 -15.852 1 94.19 223 SER A O 1
ATOM 1739 N N . GLY A 1 224 ? 3.801 -14.227 -14.203 1 94.31 224 GLY A N 1
ATOM 1740 C CA . GLY A 1 224 ? 2.689 -13.289 -14.172 1 94.31 224 GLY A CA 1
ATOM 1741 C C . GLY A 1 224 ? 2.871 -12.117 -15.125 1 94.31 224 GLY A C 1
ATOM 1742 O O . GLY A 1 224 ? 3.77 -12.133 -15.969 1 94.31 224 GLY A O 1
ATOM 1743 N N . PHE A 1 225 ? 1.911 -11.188 -15.141 1 96.69 225 PHE A N 1
ATOM 1744 C CA . PHE A 1 225 ? 2.006 -9.984 -15.961 1 96.69 225 PHE A CA 1
ATOM 1745 C C . PHE A 1 225 ? 1.854 -8.734 -15.102 1 96.69 225 PHE A C 1
ATOM 1747 O O . PHE A 1 225 ? 1.151 -8.75 -14.094 1 96.69 225 PHE A O 1
ATOM 1754 N N . ARG A 1 226 ? 2.48 -7.762 -15.492 1 95.94 226 ARG A N 1
ATOM 1755 C CA . ARG A 1 226 ? 2.658 -6.566 -14.68 1 95.94 226 ARG A CA 1
ATOM 1756 C C . ARG A 1 226 ? 1.317 -5.91 -14.367 1 95.94 226 ARG A C 1
ATOM 1758 O O . ARG A 1 226 ? 1.12 -5.379 -13.273 1 95.94 226 ARG A O 1
ATOM 1765 N N . GLU A 1 227 ? 0.404 -5.891 -15.297 1 95.88 227 GLU A N 1
ATOM 1766 C CA . GLU A 1 227 ? -0.866 -5.18 -15.195 1 95.88 227 GLU A CA 1
ATOM 1767 C C . GLU A 1 227 ? -1.766 -5.793 -14.133 1 95.88 227 GLU A C 1
ATOM 1769 O O . GLU A 1 227 ? -2.693 -5.145 -13.641 1 95.88 227 GLU A O 1
ATOM 1774 N N . LEU A 1 228 ? -1.509 -7.051 -13.766 1 96 228 LEU A N 1
ATOM 1775 C CA . LEU A 1 228 ? -2.312 -7.691 -12.727 1 96 228 LEU A CA 1
ATOM 1776 C C . LEU A 1 228 ? -2.008 -7.094 -11.359 1 96 228 LEU A C 1
ATOM 1778 O O . LEU A 1 228 ? -2.914 -6.918 -10.539 1 96 228 LEU A O 1
ATOM 1782 N N . ASP A 1 229 ? -0.789 -6.848 -11.125 1 94.5 229 ASP A N 1
ATOM 1783 C CA . ASP A 1 229 ? -0.357 -6.367 -9.812 1 94.5 229 ASP A CA 1
ATOM 1784 C C . ASP A 1 229 ? 0.755 -5.332 -9.945 1 94.5 229 ASP A C 1
ATOM 1786 O O . ASP A 1 229 ? 1.887 -5.566 -9.523 1 94.5 229 ASP A O 1
ATOM 1790 N N . PRO A 1 230 ? 0.423 -4.176 -10.461 1 93.56 230 PRO A N 1
ATOM 1791 C CA . PRO A 1 230 ? 1.459 -3.16 -10.656 1 93.56 230 PRO A CA 1
ATOM 1792 C C . PRO A 1 230 ? 2.133 -2.742 -9.352 1 93.56 230 PRO A C 1
ATOM 1794 O O . PRO A 1 230 ? 3.342 -2.5 -9.328 1 93.56 230 PRO A O 1
ATOM 1797 N N . ARG A 1 231 ? 1.415 -2.66 -8.297 1 91.25 231 ARG A N 1
ATOM 1798 C CA . ARG A 1 231 ? 1.976 -2.275 -7.008 1 91.25 231 ARG A CA 1
ATOM 1799 C C . ARG A 1 231 ? 2.949 -3.33 -6.496 1 91.25 231 ARG A C 1
ATOM 1801 O O . ARG A 1 231 ? 3.988 -2.998 -5.922 1 91.25 231 ARG A O 1
ATOM 1808 N N . GLY A 1 232 ? 2.578 -4.57 -6.672 1 93.62 232 GLY A N 1
ATOM 1809 C CA . GLY A 1 232 ? 3.463 -5.656 -6.281 1 93.62 232 GLY A CA 1
ATOM 1810 C C . GLY A 1 232 ? 4.789 -5.641 -7.016 1 93.62 232 GLY A C 1
ATOM 1811 O O . GLY A 1 232 ? 5.844 -5.828 -6.406 1 93.62 232 GLY A O 1
ATOM 1812 N N . PHE A 1 233 ? 4.762 -5.324 -8.289 1 95.12 233 PHE A N 1
ATOM 1813 C CA . PHE A 1 233 ? 5.988 -5.301 -9.078 1 95.12 233 PHE A CA 1
ATOM 1814 C C . PHE A 1 233 ? 6.836 -4.086 -8.711 1 95.12 233 PHE A C 1
ATOM 1816 O O . PHE A 1 233 ? 8.062 -4.172 -8.68 1 95.12 233 PHE A O 1
ATOM 1823 N N . ARG A 1 234 ? 6.207 -2.963 -8.406 1 91.81 234 ARG A N 1
ATOM 1824 C CA . ARG A 1 234 ? 6.961 -1.802 -7.945 1 91.81 234 ARG A CA 1
ATOM 1825 C C . ARG A 1 234 ? 7.66 -2.096 -6.621 1 91.81 234 ARG A C 1
ATOM 1827 O O . ARG A 1 234 ? 8.82 -1.724 -6.434 1 91.81 234 ARG A O 1
ATOM 1834 N N . ALA A 1 235 ? 6.902 -2.727 -5.789 1 92.56 235 ALA A N 1
ATOM 1835 C CA . ALA A 1 235 ? 7.48 -3.115 -4.508 1 92.56 235 ALA A CA 1
ATOM 1836 C C . ALA A 1 235 ? 8.656 -4.07 -4.703 1 92.56 235 ALA A C 1
ATOM 1838 O O . ALA A 1 235 ? 9.703 -3.912 -4.074 1 92.56 235 ALA A O 1
ATOM 1839 N N . LEU A 1 236 ? 8.492 -5.039 -5.555 1 95.12 236 LEU A N 1
ATOM 1840 C CA . LEU A 1 236 ? 9.539 -6.016 -5.832 1 95.12 236 LEU A CA 1
ATOM 1841 C C . LEU A 1 236 ? 10.789 -5.336 -6.375 1 95.12 236 LEU A C 1
ATOM 1843 O O . LEU A 1 236 ? 11.898 -5.59 -5.898 1 95.12 236 LEU A O 1
ATOM 1847 N N . GLU A 1 237 ? 10.594 -4.496 -7.32 1 93.81 237 GLU A N 1
ATOM 1848 C CA . GLU A 1 237 ? 11.719 -3.801 -7.934 1 93.81 237 GLU A CA 1
ATOM 1849 C C . GLU A 1 237 ? 12.453 -2.926 -6.918 1 93.81 237 GLU A C 1
ATOM 1851 O O . GLU A 1 237 ? 13.68 -2.863 -6.914 1 93.81 237 GLU A O 1
ATOM 1856 N N . LYS A 1 238 ? 11.68 -2.291 -6.059 1 91.69 238 LYS A N 1
ATOM 1857 C CA . LYS A 1 238 ? 12.289 -1.456 -5.023 1 91.69 238 LYS A CA 1
ATOM 1858 C C . LYS A 1 238 ? 13.109 -2.297 -4.047 1 91.69 238 LYS A C 1
ATOM 1860 O O . LYS A 1 238 ? 14.219 -1.924 -3.684 1 91.69 238 LYS A O 1
ATOM 1865 N N . VAL A 1 239 ? 12.594 -3.385 -3.637 1 93.44 239 VAL A N 1
ATOM 1866 C CA . VAL A 1 239 ? 13.289 -4.254 -2.693 1 93.44 239 VAL A CA 1
ATOM 1867 C C . VAL A 1 239 ? 14.531 -4.844 -3.357 1 93.44 239 VAL A C 1
ATOM 1869 O O . VAL A 1 239 ? 15.594 -4.922 -2.74 1 93.44 239 VAL A O 1
ATOM 1872 N N . LEU A 1 240 ? 14.406 -5.258 -4.621 1 94.5 240 LEU A N 1
ATOM 1873 C CA . LEU A 1 240 ? 15.547 -5.789 -5.363 1 94.5 240 LEU A CA 1
ATOM 1874 C C . LEU A 1 240 ? 16.656 -4.746 -5.477 1 94.5 240 LEU A C 1
ATOM 1876 O O . LEU A 1 240 ? 17.828 -5.066 -5.305 1 94.5 240 LEU A O 1
ATOM 1880 N N . GLN A 1 241 ? 16.25 -3.574 -5.73 1 91.69 241 GLN A N 1
ATOM 1881 C CA . GLN A 1 241 ? 17.219 -2.492 -5.852 1 91.69 241 GLN A CA 1
ATOM 1882 C C . GLN A 1 241 ? 17.969 -2.285 -4.543 1 91.69 241 GLN A C 1
ATOM 1884 O O . GLN A 1 241 ? 19.203 -2.172 -4.543 1 91.69 241 GLN A O 1
ATOM 1889 N N . ILE A 1 242 ? 17.328 -2.297 -3.539 1 86.94 242 ILE A N 1
ATOM 1890 C CA . ILE A 1 242 ? 17.922 -2.062 -2.229 1 86.94 242 ILE A CA 1
ATOM 1891 C C . ILE A 1 242 ? 18.891 -3.199 -1.889 1 86.94 242 ILE A C 1
ATOM 1893 O O . ILE A 1 242 ? 20 -2.959 -1.42 1 86.94 242 ILE A O 1
ATOM 1897 N N . CYS A 1 243 ? 18.375 -4.371 -2.068 1 89.62 243 CYS A N 1
ATOM 1898 C CA . CYS A 1 243 ? 19.219 -5.531 -1.793 1 89.62 243 CYS A CA 1
ATOM 1899 C C . CYS A 1 243 ? 20.469 -5.52 -2.664 1 89.62 243 CYS A C 1
ATOM 1901 O O . CYS A 1 243 ? 21.562 -5.82 -2.189 1 89.62 243 CYS A O 1
ATOM 1903 N N . SER A 1 244 ? 20.266 -5.156 -3.912 1 91.38 244 SER A N 1
ATOM 1904 C CA . SER A 1 244 ? 21.391 -5.117 -4.848 1 91.38 244 SER A CA 1
ATOM 1905 C C . SER A 1 244 ? 22.391 -4.043 -4.461 1 91.38 244 SER A C 1
ATOM 1907 O O . SER A 1 244 ? 23.609 -4.277 -4.496 1 91.38 244 SER A O 1
ATOM 1909 N N . ASP A 1 245 ? 21.938 -2.896 -4.07 1 87.62 245 ASP A N 1
ATOM 1910 C CA . ASP A 1 245 ? 22.812 -1.805 -3.643 1 87.62 245 ASP A CA 1
ATOM 1911 C C . ASP A 1 245 ? 23.641 -2.205 -2.422 1 87.62 245 ASP A C 1
ATOM 1913 O O . ASP A 1 245 ? 24.844 -1.95 -2.371 1 87.62 245 ASP A O 1
ATOM 1917 N N . LYS A 1 246 ? 23.047 -2.812 -1.556 1 84.94 246 LYS A N 1
ATOM 1918 C CA . LYS A 1 246 ? 23.703 -3.221 -0.316 1 84.94 246 LYS A CA 1
ATOM 1919 C C . LYS A 1 246 ? 24.781 -4.266 -0.584 1 84.94 246 LYS A C 1
ATOM 1921 O O . LYS A 1 246 ? 25.828 -4.27 0.076 1 84.94 246 LYS A O 1
ATOM 1926 N N . ASN A 1 247 ? 24.484 -5.09 -1.493 1 86 247 ASN A N 1
ATOM 1927 C CA . ASN A 1 247 ? 25.422 -6.156 -1.82 1 86 247 ASN A CA 1
ATOM 1928 C C . ASN A 1 247 ? 26.406 -5.723 -2.912 1 86 247 ASN A C 1
ATOM 1930 O O . ASN A 1 247 ? 27.281 -6.492 -3.311 1 86 247 ASN A O 1
ATOM 1934 N N . ARG A 1 248 ? 26.266 -4.496 -3.439 1 90.94 248 ARG A N 1
ATOM 1935 C CA . ARG A 1 248 ? 27.125 -3.932 -4.48 1 90.94 248 ARG A CA 1
ATOM 1936 C C . ARG A 1 248 ? 27.109 -4.805 -5.734 1 90.94 248 ARG A C 1
ATOM 1938 O O . ARG A 1 248 ? 28.156 -5.148 -6.27 1 90.94 248 ARG A O 1
ATOM 1945 N N . ILE A 1 249 ? 25.922 -5.273 -6.039 1 90.81 249 ILE A N 1
ATOM 1946 C CA . ILE A 1 249 ? 25.719 -6.055 -7.254 1 90.81 249 ILE A CA 1
ATOM 1947 C C . ILE A 1 249 ? 24.672 -5.375 -8.133 1 90.81 249 ILE A C 1
ATOM 1949 O O . ILE A 1 249 ? 23.969 -4.469 -7.684 1 90.81 249 ILE A O 1
ATOM 1953 N N . LYS A 1 250 ? 24.641 -5.781 -9.367 1 91.94 250 LYS A N 1
ATOM 1954 C CA . LYS A 1 250 ? 23.656 -5.242 -10.297 1 91.94 250 LYS A CA 1
ATOM 1955 C C . LYS A 1 250 ? 22.266 -5.816 -10.016 1 91.94 250 LYS A C 1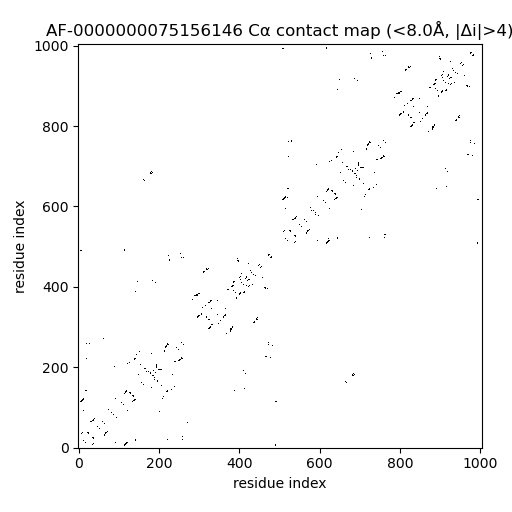
ATOM 1957 O O . LYS A 1 250 ? 22.125 -7.008 -9.727 1 91.94 250 LYS A O 1
ATOM 1962 N N . MET A 1 251 ? 21.281 -4.977 -10.023 1 93.62 251 MET A N 1
ATOM 1963 C CA . MET A 1 251 ? 19.906 -5.43 -9.859 1 93.62 251 MET A CA 1
ATOM 1964 C C . MET A 1 251 ? 19.469 -6.309 -11.023 1 93.62 251 MET A C 1
ATOM 1966 O O . MET A 1 251 ? 19.719 -5.969 -12.188 1 93.62 251 MET A O 1
ATOM 1970 N N . PRO A 1 252 ? 18.844 -7.363 -10.719 1 94.31 252 PRO A N 1
ATOM 1971 C CA . PRO A 1 252 ? 18.359 -8.211 -11.812 1 94.31 252 PRO A CA 1
ATOM 1972 C C . PRO A 1 252 ? 17.281 -7.535 -12.656 1 94.31 252 PRO A C 1
ATOM 1974 O O . PRO A 1 252 ? 16.453 -6.793 -12.125 1 94.31 252 PRO A O 1
ATOM 1977 N N . LEU A 1 253 ? 17.359 -7.848 -13.938 1 94.25 253 LEU A N 1
ATOM 1978 C CA . LEU A 1 253 ? 16.266 -7.438 -14.82 1 94.25 253 LEU A CA 1
ATOM 1979 C C . LEU A 1 253 ? 15.055 -8.344 -14.633 1 94.25 253 LEU A C 1
ATOM 1981 O O . LEU A 1 253 ? 15.188 -9.562 -14.562 1 94.25 253 LEU A O 1
ATOM 1985 N N . VAL A 1 254 ? 13.898 -7.73 -14.516 1 95.62 254 VAL A N 1
ATOM 1986 C CA . VAL A 1 254 ? 12.68 -8.492 -14.281 1 95.62 254 VAL A CA 1
ATOM 1987 C C . VAL A 1 254 ? 11.836 -8.523 -15.555 1 95.62 254 VAL A C 1
ATOM 1989 O O . VAL A 1 254 ? 11.344 -7.488 -16 1 95.62 254 VAL A O 1
ATOM 1992 N N . TRP A 1 255 ? 11.648 -9.695 -16.188 1 96.56 255 TRP A N 1
ATOM 1993 C CA . TRP A 1 255 ? 10.805 -9.891 -17.359 1 96.56 255 TRP A CA 1
ATOM 1994 C C . TRP A 1 255 ? 9.523 -10.625 -17 1 96.56 255 TRP A C 1
ATOM 1996 O O . TRP A 1 255 ? 9.555 -11.797 -16.625 1 96.56 255 TRP A O 1
ATOM 2006 N N . THR A 1 256 ? 8.398 -9.93 -17.109 1 97.19 256 THR A N 1
ATOM 2007 C CA . THR A 1 256 ? 7.105 -10.594 -16.984 1 97.19 256 THR A CA 1
ATOM 2008 C C . THR A 1 256 ? 6.664 -11.172 -18.328 1 97.19 256 THR A C 1
ATOM 2010 O O . THR A 1 256 ? 6.621 -10.453 -19.328 1 97.19 256 THR A O 1
ATOM 2013 N N . ILE A 1 257 ? 6.301 -12.438 -18.344 1 95.81 257 ILE A N 1
ATOM 2014 C CA . ILE A 1 257 ? 5.996 -13.039 -19.641 1 95.81 257 ILE A CA 1
ATOM 2015 C C . ILE A 1 257 ? 4.574 -13.602 -19.625 1 95.81 257 ILE A C 1
ATOM 2017 O O . ILE A 1 257 ? 4.121 -14.188 -20.609 1 95.81 257 ILE A O 1
ATOM 2021 N N . GLY A 1 258 ? 3.889 -13.516 -18.484 1 94 258 GLY A N 1
ATOM 2022 C CA . GLY A 1 258 ? 2.545 -14.055 -18.359 1 94 258 GLY A CA 1
ATOM 2023 C C . GLY A 1 258 ? 1.471 -13.094 -18.828 1 94 258 GLY A C 1
ATOM 2024 O O . GLY A 1 258 ? 1.766 -11.945 -19.188 1 94 258 GLY A O 1
ATOM 2025 N N . PRO A 1 259 ? 0.278 -13.484 -18.938 1 93 259 PRO A N 1
ATOM 2026 C CA . PRO A 1 259 ? -0.12 -14.859 -18.625 1 93 259 PRO A CA 1
ATOM 2027 C C . PRO A 1 259 ? 0.19 -15.828 -19.766 1 93 259 PRO A C 1
ATOM 2029 O O . PRO A 1 259 ? -0.231 -15.617 -20.906 1 93 259 PRO A O 1
ATOM 2032 N N . THR A 1 260 ? 0.743 -16.922 -19.422 1 89.06 260 THR A N 1
ATOM 2033 C CA . THR A 1 260 ? 1.283 -17.844 -20.422 1 89.06 260 THR A CA 1
ATOM 2034 C C . THR A 1 260 ? 0.159 -18.562 -21.156 1 89.06 260 THR A C 1
ATOM 2036 O O . THR A 1 260 ? 0.238 -18.766 -22.375 1 89.06 260 THR A O 1
ATOM 2039 N N . TYR A 1 261 ? -0.883 -18.859 -20.438 1 85.5 261 TYR A N 1
ATOM 2040 C CA . TYR A 1 261 ? -1.991 -19.578 -21.062 1 85.5 261 TYR A CA 1
ATOM 2041 C C . TYR A 1 261 ? -2.617 -18.75 -22.172 1 85.5 261 TYR A C 1
ATOM 2043 O O . TYR A 1 261 ? -2.902 -19.281 -23.25 1 85.5 261 TYR A O 1
ATOM 2051 N N . LEU A 1 262 ? -2.848 -17.516 -21.938 1 87.5 262 LEU A N 1
ATOM 2052 C CA . LEU A 1 262 ? -3.482 -16.641 -22.906 1 87.5 262 LEU A CA 1
ATOM 2053 C C . LEU A 1 262 ? -2.584 -16.438 -24.125 1 87.5 262 LEU A C 1
ATOM 2055 O O . LEU A 1 262 ? -3.062 -16.438 -25.266 1 87.5 262 LEU A O 1
ATOM 2059 N N . ASN A 1 263 ? -1.379 -16.297 -23.859 1 85.88 263 ASN A N 1
ATOM 2060 C CA . ASN A 1 263 ? -0.422 -16.125 -24.953 1 85.88 263 ASN A CA 1
ATOM 2061 C C . ASN A 1 263 ? -0.389 -17.359 -25.859 1 85.88 263 ASN A C 1
ATOM 2063 O O . ASN A 1 263 ? -0.384 -17.234 -27.078 1 85.88 263 ASN A O 1
ATOM 2067 N N . LEU A 1 264 ? -0.424 -18.5 -25.312 1 84.38 264 LEU A N 1
ATOM 2068 C CA . LEU A 1 264 ? -0.397 -19.766 -26.062 1 84.38 264 LEU A CA 1
ATOM 2069 C C . LEU A 1 264 ? -1.685 -19.953 -26.859 1 84.38 264 LEU A C 1
ATOM 2071 O O . LEU A 1 264 ? -1.655 -20.438 -27.984 1 84.38 264 LEU A O 1
ATOM 2075 N N . SER A 1 265 ? -2.748 -19.594 -26.188 1 81.56 265 SER A N 1
ATOM 2076 C CA . SER A 1 265 ? -4.031 -19.703 -26.875 1 81.56 265 SER A CA 1
ATOM 2077 C C . SER A 1 265 ? -4.055 -18.844 -28.141 1 81.56 265 SER A C 1
ATOM 2079 O O . SER A 1 265 ? -4.594 -19.25 -29.172 1 81.56 265 SER A O 1
ATOM 2081 N N . ARG A 1 266 ? -3.451 -17.766 -28.109 1 80.81 266 ARG A N 1
ATOM 2082 C CA . ARG A 1 266 ? -3.35 -16.875 -29.25 1 80.81 266 ARG A CA 1
ATOM 2083 C C . ARG A 1 266 ? -2.461 -17.469 -30.344 1 80.81 266 ARG A C 1
ATOM 2085 O O . ARG A 1 266 ? -2.799 -17.422 -31.531 1 80.81 266 ARG A O 1
ATOM 2092 N N . LEU A 1 267 ? -1.404 -18.062 -29.938 1 77.81 267 LEU A N 1
ATOM 2093 C CA . LEU A 1 267 ? -0.458 -18.672 -30.875 1 77.81 267 LEU A CA 1
ATOM 2094 C C . LEU A 1 267 ? -1.066 -19.891 -31.562 1 77.81 267 LEU A C 1
ATOM 2096 O O . LEU A 1 267 ? -0.867 -20.094 -32.75 1 77.81 267 LEU A O 1
ATOM 2100 N N . ARG A 1 268 ? -1.818 -20.594 -30.828 1 78.12 268 ARG A N 1
ATOM 2101 C CA . ARG A 1 268 ? -2.445 -21.812 -31.359 1 78.12 268 ARG A CA 1
ATOM 2102 C C . ARG A 1 268 ? -3.502 -21.469 -32.406 1 78.12 268 ARG A C 1
ATOM 2104 O O . ARG A 1 268 ? -3.678 -22.188 -33.375 1 78.12 268 ARG A O 1
ATOM 2111 N N . ARG A 1 269 ? -4.168 -20.422 -32.188 1 76.69 269 ARG A N 1
ATOM 2112 C CA . ARG A 1 269 ? -5.207 -20 -33.125 1 76.69 269 ARG A CA 1
ATOM 2113 C C . ARG A 1 269 ? -4.598 -19.547 -34.438 1 76.69 269 ARG A C 1
ATOM 2115 O O . ARG A 1 269 ? -5.234 -19.656 -35.5 1 76.69 269 ARG A O 1
ATOM 2122 N N . SER A 1 270 ? -3.459 -19.062 -34.344 1 71 270 SER A N 1
ATOM 2123 C CA . SER A 1 270 ? -2.795 -18.594 -35.531 1 71 270 SER A CA 1
ATOM 2124 C C . SER A 1 270 ? -2.24 -19.75 -36.375 1 71 270 SER A C 1
ATOM 2126 O O . SER A 1 270 ? -1.929 -19.594 -37.531 1 71 270 SER A O 1
ATOM 2128 N N . ASP A 1 271 ? -2.141 -20.906 -35.688 1 68.69 271 ASP A N 1
ATOM 2129 C CA . ASP A 1 271 ? -1.612 -22.094 -36.344 1 68.69 271 ASP A CA 1
ATOM 2130 C C . ASP A 1 271 ? -2.637 -22.672 -37.312 1 68.69 271 ASP A C 1
ATOM 2132 O O . ASP A 1 271 ? -3.785 -22.922 -36.938 1 68.69 271 ASP A O 1
ATOM 2136 N N . VAL A 1 272 ? -2.588 -22.344 -38.719 1 58.25 272 VAL A N 1
ATOM 2137 C CA . VAL A 1 272 ? -3.471 -22.766 -39.781 1 58.25 272 VAL A CA 1
ATOM 2138 C C . VAL A 1 272 ? -3.604 -24.297 -39.75 1 58.25 272 VAL A C 1
ATOM 2140 O O . VAL A 1 272 ? -4.613 -24.844 -40.219 1 58.25 272 VAL A O 1
ATOM 2143 N N . ASN A 1 273 ? -2.445 -24.969 -39.5 1 51.44 273 ASN A N 1
ATOM 2144 C CA . ASN A 1 273 ? -2.367 -26.391 -39.781 1 51.44 273 ASN A CA 1
ATOM 2145 C C . ASN A 1 273 ? -3.033 -27.219 -38.688 1 51.44 273 ASN A C 1
ATOM 2147 O O . ASN A 1 273 ? -2.795 -28.422 -38.562 1 51.44 273 ASN A O 1
ATOM 2151 N N . VAL A 1 274 ? -3.5 -26.469 -37.719 1 52.41 274 VAL A N 1
ATOM 2152 C CA . VAL A 1 274 ? -4.047 -27.375 -36.688 1 52.41 274 VAL A CA 1
ATOM 2153 C C . VAL A 1 274 ? -5.238 -28.125 -37.281 1 52.41 274 VAL A C 1
ATOM 2155 O O . VAL A 1 274 ? -6.23 -27.516 -37.688 1 52.41 274 VAL A O 1
ATOM 2158 N N . ALA A 1 275 ? -4.938 -29.234 -37.781 1 46.25 275 ALA A N 1
ATOM 2159 C CA . ALA A 1 275 ? -5.977 -30.156 -38.219 1 46.25 275 ALA A CA 1
ATOM 2160 C C . ALA A 1 275 ? -7.148 -30.188 -37.25 1 46.25 275 ALA A C 1
ATOM 2162 O O . ALA A 1 275 ? -6.965 -30.406 -36.031 1 46.25 275 ALA A O 1
ATOM 2163 N N . GLU A 1 276 ? -8.031 -29.141 -37.375 1 47.69 276 GLU A N 1
ATOM 2164 C CA . GLU A 1 276 ? -9.297 -29.422 -36.719 1 47.69 276 GLU A CA 1
ATOM 2165 C C . GLU A 1 276 ? -9.586 -30.922 -36.688 1 47.69 276 GLU A C 1
ATOM 2167 O O . GLU A 1 276 ? -10.016 -31.5 -37.688 1 47.69 276 GLU A O 1
ATOM 2172 N N . THR A 1 277 ? -8.758 -31.656 -36.281 1 43.91 277 THR A N 1
ATOM 2173 C CA . THR A 1 277 ? -9.203 -33.031 -36.312 1 43.91 277 THR A CA 1
ATOM 2174 C C . THR A 1 277 ? -10.695 -33.125 -36 1 43.91 277 THR A C 1
ATOM 2176 O O . THR A 1 277 ? -11.242 -32.312 -35.281 1 43.91 277 THR A O 1
ATOM 2179 N N . GLY A 1 278 ? -11.398 -33.938 -36.719 1 42.34 278 GLY A N 1
ATOM 2180 C CA . GLY A 1 278 ? -12.781 -34.406 -36.812 1 42.34 278 GLY A CA 1
ATOM 2181 C C . GLY A 1 278 ? -13.539 -34.312 -35.5 1 42.34 278 GLY A C 1
ATOM 2182 O O . GLY A 1 278 ? -13.023 -33.781 -34.531 1 42.34 278 GLY A O 1
ATOM 2183 N N . ASP A 1 279 ? -14.352 -35.5 -35.219 1 46.22 279 ASP A N 1
ATOM 2184 C CA . ASP A 1 279 ? -15.461 -35.969 -34.375 1 46.22 279 ASP A CA 1
ATOM 2185 C C . ASP A 1 279 ? -15.062 -36.031 -32.906 1 46.22 279 ASP A C 1
ATOM 2187 O O . ASP A 1 279 ? -15.086 -37.094 -32.281 1 46.22 279 ASP A O 1
ATOM 2191 N N . GLU A 1 280 ? -14.102 -35.375 -32.469 1 55.5 280 GLU A N 1
ATOM 2192 C CA . GLU A 1 280 ? -13.688 -35.625 -31.094 1 55.5 280 GLU A CA 1
ATOM 2193 C C . GLU A 1 280 ? -14.805 -35.312 -30.109 1 55.5 280 GLU A C 1
ATOM 2195 O O . GLU A 1 280 ? -15.5 -34.312 -30.25 1 55.5 280 GLU A O 1
ATOM 2200 N N . GLU A 1 281 ? -15.25 -36.312 -29.391 1 67.31 281 GLU A N 1
ATOM 2201 C CA . GLU A 1 281 ? -16.234 -36.219 -28.312 1 67.31 281 GLU A CA 1
ATOM 2202 C C . GLU A 1 281 ? -15.922 -35.062 -27.375 1 67.31 281 GLU A C 1
ATOM 2204 O O . GLU A 1 281 ? -14.773 -34.875 -26.969 1 67.31 281 GLU A O 1
ATOM 2209 N N . LEU A 1 282 ? -16.781 -34.156 -27.359 1 79.69 282 LEU A N 1
ATOM 2210 C CA . LEU A 1 282 ? -16.734 -33.031 -26.469 1 79.69 282 LEU A CA 1
ATOM 2211 C C . LEU A 1 282 ? -16.5 -33.469 -25.016 1 79.69 282 LEU A C 1
ATOM 2213 O O . LEU A 1 282 ? -17.109 -34.438 -24.562 1 79.69 282 LEU A O 1
ATOM 2217 N N . HIS A 1 283 ? -15.539 -32.844 -24.344 1 85.5 283 HIS A N 1
ATOM 2218 C CA . HIS A 1 283 ? -15.305 -33.156 -22.938 1 85.5 283 HIS A CA 1
ATOM 2219 C C . HIS A 1 283 ? -16.578 -32.969 -22.125 1 85.5 283 HIS A C 1
ATOM 2221 O O . HIS A 1 283 ? -17.312 -32 -22.328 1 85.5 283 HIS A O 1
ATOM 2227 N N . PRO A 1 284 ? -16.828 -33.812 -21.234 1 90.38 284 PRO A N 1
ATOM 2228 C CA . PRO A 1 284 ? -18.062 -33.75 -20.438 1 90.38 284 PRO A CA 1
ATOM 2229 C C . PRO A 1 284 ? -18.25 -32.375 -19.766 1 90.38 284 PRO A C 1
ATOM 2231 O O . PRO A 1 284 ? -19.375 -31.891 -19.672 1 90.38 284 PRO A O 1
ATOM 2234 N N . CYS A 1 285 ? -17.203 -31.781 -19.312 1 95 285 CYS A N 1
ATOM 2235 C CA . CYS A 1 285 ? -17.297 -30.469 -18.688 1 95 285 CYS A CA 1
ATOM 2236 C C . CYS A 1 285 ? -17.812 -29.422 -19.672 1 95 285 CYS A C 1
ATOM 2238 O O . CYS A 1 285 ? -18.625 -28.578 -19.312 1 95 285 CYS A O 1
ATOM 2240 N N . ILE A 1 286 ? -17.375 -29.484 -20.891 1 95 286 ILE A N 1
ATOM 2241 C CA . ILE A 1 286 ? -17.766 -28.516 -21.906 1 95 286 ILE A CA 1
ATOM 2242 C C . ILE A 1 286 ? -19.219 -28.766 -22.312 1 95 286 ILE A C 1
ATOM 2244 O O . ILE A 1 286 ? -19.984 -27.812 -22.516 1 95 286 ILE A O 1
ATOM 2248 N N . GLU A 1 287 ? -19.547 -30.047 -22.438 1 95.75 287 GLU A N 1
ATOM 2249 C CA . GLU A 1 287 ? -20.938 -30.391 -22.719 1 95.75 287 GLU A CA 1
ATOM 2250 C C . GLU A 1 287 ? -21.875 -29.828 -21.656 1 95.75 287 GLU A C 1
ATOM 2252 O O . GLU A 1 287 ? -22.922 -29.25 -21.984 1 95.75 287 GLU A O 1
ATOM 2257 N N . PHE A 1 288 ? -21.547 -30 -20.469 1 97.56 288 PHE A N 1
ATOM 2258 C CA . PHE A 1 288 ? -22.312 -29.453 -19.359 1 97.56 288 PHE A CA 1
ATOM 2259 C C . PHE A 1 288 ? -22.453 -27.938 -19.484 1 97.56 288 PHE A C 1
ATOM 2261 O O . PHE A 1 288 ? -23.547 -27.391 -19.375 1 97.56 288 PHE A O 1
ATOM 2268 N N . LEU A 1 289 ? -21.359 -27.281 -19.75 1 98.25 289 LEU A N 1
ATOM 2269 C CA . LEU A 1 289 ? -21.344 -25.828 -19.844 1 98.25 289 LEU A CA 1
ATOM 2270 C C . LEU A 1 289 ? -22.219 -25.344 -21 1 98.25 289 LEU A C 1
ATOM 2272 O O . LEU A 1 289 ? -22.922 -24.344 -20.875 1 98.25 289 LEU A O 1
ATOM 2276 N N . ASN A 1 290 ? -22.203 -26.062 -22.078 1 97.25 290 ASN A N 1
ATOM 2277 C CA . ASN A 1 290 ? -23 -25.719 -23.25 1 97.25 290 ASN A CA 1
ATOM 2278 C C . ASN A 1 290 ? -24.5 -25.703 -22.922 1 97.25 290 ASN A C 1
ATOM 2280 O O . ASN A 1 290 ? -25.281 -25.016 -23.578 1 97.25 290 ASN A O 1
ATOM 2284 N N . SER A 1 291 ? -24.844 -26.453 -21.969 1 97.38 291 SER A N 1
ATOM 2285 C CA . SER A 1 291 ? -26.25 -26.578 -21.641 1 97.38 291 SER A CA 1
ATOM 2286 C C . SER A 1 291 ? -26.672 -25.531 -20.625 1 97.38 291 SER A C 1
ATOM 2288 O O . SER A 1 291 ? -27.828 -25.484 -20.203 1 97.38 291 SER A O 1
ATOM 2290 N N . GLN A 1 292 ? -25.781 -24.688 -20.156 1 97.81 292 GLN A N 1
ATOM 2291 C CA . GLN A 1 292 ? -26.078 -23.719 -19.125 1 97.81 292 GLN A CA 1
ATOM 2292 C C . GLN A 1 292 ? -26.156 -22.297 -19.703 1 97.81 292 GLN A C 1
ATOM 2294 O O . GLN A 1 292 ? -25.625 -22.047 -20.781 1 97.81 292 GLN A O 1
ATOM 2299 N N . SER A 1 293 ? -26.797 -21.359 -19.016 1 97.56 293 SER A N 1
ATOM 2300 C CA . SER A 1 293 ? -26.922 -19.953 -19.438 1 97.56 293 SER A CA 1
ATOM 2301 C C . SER A 1 293 ? -25.578 -19.234 -19.312 1 97.56 293 SER A C 1
ATOM 2303 O O . SER A 1 293 ? -24.734 -19.625 -18.5 1 97.56 293 SER A O 1
ATOM 2305 N N . PRO A 1 294 ? -25.438 -18.172 -20.062 1 97.81 294 PRO A N 1
ATOM 2306 C CA . PRO A 1 294 ? -24.188 -17.406 -19.984 1 97.81 294 PRO A CA 1
ATOM 2307 C C . PRO A 1 294 ? -23.906 -16.875 -18.578 1 97.81 294 PRO A C 1
ATOM 2309 O O . PRO A 1 294 ? -24.828 -16.453 -17.875 1 97.81 294 PRO A O 1
ATOM 2312 N N . ALA A 1 295 ? -22.672 -16.984 -18.188 1 97.88 295 ALA A N 1
ATOM 2313 C CA . ALA A 1 295 ? -22.141 -16.406 -16.938 1 97.88 295 ALA A CA 1
ATOM 2314 C C . ALA A 1 295 ? -22.922 -16.922 -15.734 1 97.88 295 ALA A C 1
ATOM 2316 O O . ALA A 1 295 ? -23.109 -16.188 -14.75 1 97.88 295 ALA A O 1
ATOM 2317 N N . SER A 1 296 ? -23.328 -18.156 -15.766 1 98.25 296 SER A N 1
ATOM 2318 C CA . SER A 1 296 ? -24.203 -18.656 -14.703 1 98.25 296 SER A CA 1
ATOM 2319 C C . SER A 1 296 ? -23.484 -19.703 -13.859 1 98.25 296 SER A C 1
ATOM 2321 O O . SER A 1 296 ? -23.906 -19.969 -12.727 1 98.25 296 SER A O 1
ATOM 2323 N N . VAL A 1 297 ? -22.484 -20.297 -14.344 1 98.81 297 VAL A N 1
ATOM 2324 C CA . VAL A 1 297 ? -21.906 -21.484 -13.719 1 98.81 297 VAL A CA 1
ATOM 2325 C C . VAL A 1 297 ? -20.75 -21.078 -12.797 1 98.81 297 VAL A C 1
ATOM 2327 O O . VAL A 1 297 ? -19.875 -20.312 -13.195 1 98.81 297 VAL A O 1
ATOM 2330 N N . LEU A 1 298 ? -20.766 -21.594 -11.594 1 98.88 298 LEU A N 1
ATOM 2331 C CA . LEU A 1 298 ? -19.609 -21.516 -10.703 1 98.88 298 LEU A CA 1
ATOM 2332 C C . LEU A 1 298 ? -18.672 -22.688 -10.938 1 98.88 298 LEU A C 1
ATOM 2334 O O . LEU A 1 298 ? -19.062 -23.844 -10.805 1 98.88 298 LEU A O 1
ATOM 2338 N N . TYR A 1 299 ? -17.469 -22.406 -11.352 1 98.88 299 TYR A N 1
ATOM 2339 C CA . TYR A 1 299 ? -16.406 -23.406 -11.43 1 98.88 299 TYR A CA 1
ATOM 2340 C C . TYR A 1 299 ? -15.688 -23.562 -10.102 1 98.88 299 TYR A C 1
ATOM 2342 O O . TYR A 1 299 ? -15.242 -22.562 -9.516 1 98.88 299 TYR A O 1
ATOM 2350 N N . VAL A 1 300 ? -15.617 -24.766 -9.531 1 98.44 300 VAL A N 1
ATOM 2351 C CA . VAL A 1 300 ? -14.984 -25.031 -8.242 1 98.44 300 VAL A CA 1
ATOM 2352 C C . VAL A 1 300 ? -13.797 -25.969 -8.43 1 98.44 300 VAL A C 1
ATOM 2354 O O . VAL A 1 300 ? -13.961 -27.109 -8.891 1 98.44 300 VAL A O 1
ATOM 2357 N N . ALA A 1 301 ? -12.648 -25.5 -8.102 1 96.38 301 ALA A N 1
ATOM 2358 C CA . ALA A 1 301 ? -11.438 -26.312 -8.188 1 96.38 301 ALA A CA 1
ATOM 2359 C C . ALA A 1 301 ? -10.383 -25.844 -7.191 1 96.38 301 ALA A C 1
ATOM 2361 O O . ALA A 1 301 ? -10.141 -24.641 -7.055 1 96.38 301 ALA A O 1
ATOM 2362 N N . PHE A 1 302 ? -9.711 -26.719 -6.461 1 91.81 302 PHE A N 1
ATOM 2363 C CA . PHE A 1 302 ? -8.75 -26.391 -5.422 1 91.81 302 PHE A CA 1
ATOM 2364 C C . PHE A 1 302 ? -7.348 -26.859 -5.812 1 91.81 302 PHE A C 1
ATOM 2366 O O . PHE A 1 302 ? -6.461 -26.953 -4.965 1 91.81 302 PHE A O 1
ATOM 2373 N N . GLY A 1 303 ? -7.195 -27.156 -7.004 1 81.88 303 GLY A N 1
ATOM 2374 C CA . GLY A 1 303 ? -5.887 -27.609 -7.445 1 81.88 303 GLY A CA 1
ATOM 2375 C C . GLY A 1 303 ? -5.59 -29.047 -7.07 1 81.88 303 GLY A C 1
ATOM 2376 O O . GLY A 1 303 ? -6.445 -29.734 -6.508 1 81.88 303 GLY A O 1
ATOM 2377 N N . THR A 1 304 ? -4.418 -29.531 -7.316 1 70.81 304 THR A N 1
ATOM 2378 C CA . THR A 1 304 ? -4.062 -30.938 -7.223 1 70.81 304 THR A CA 1
ATOM 2379 C C . THR A 1 304 ? -3.535 -31.266 -5.832 1 70.81 304 THR A C 1
ATOM 2381 O O . THR A 1 304 ? -3.518 -32.438 -5.43 1 70.81 304 THR A O 1
ATOM 2384 N N . ASP A 1 305 ? -3.205 -30.266 -5.121 1 74.19 305 ASP A N 1
ATOM 2385 C CA . ASP A 1 305 ? -2.488 -30.562 -3.885 1 74.19 305 ASP A CA 1
ATOM 2386 C C . ASP A 1 305 ? -3.369 -30.312 -2.664 1 74.19 305 ASP A C 1
ATOM 2388 O O . ASP A 1 305 ? -2.93 -30.5 -1.527 1 74.19 305 ASP A O 1
ATOM 2392 N N . VAL A 1 306 ? -4.504 -29.875 -2.832 1 77.44 306 VAL A N 1
ATOM 2393 C CA . VAL A 1 306 ? -5.414 -29.672 -1.709 1 77.44 306 VAL A CA 1
ATOM 2394 C C . VAL A 1 306 ? -6.262 -30.922 -1.497 1 77.44 306 VAL A C 1
ATOM 2396 O O . VAL A 1 306 ? -6.91 -31.406 -2.43 1 77.44 306 VAL A O 1
ATOM 2399 N N . ASN A 1 307 ? -6.191 -31.422 -0.259 1 78.19 307 ASN A N 1
ATOM 2400 C CA . ASN A 1 307 ? -6.977 -32.594 0.116 1 78.19 307 ASN A CA 1
ATOM 2401 C C . ASN A 1 307 ? -7.988 -32.25 1.21 1 78.19 307 ASN A C 1
ATOM 2403 O O . ASN A 1 307 ? -7.664 -32.312 2.396 1 78.19 307 ASN A O 1
ATOM 2407 N N . HIS A 1 308 ? -9.141 -32.125 0.807 1 86.12 308 HIS A N 1
ATOM 2408 C CA . HIS A 1 308 ? -10.188 -31.828 1.782 1 86.12 308 HIS A CA 1
ATOM 2409 C C . HIS A 1 308 ? -10.656 -33.094 2.484 1 86.12 308 HIS A C 1
ATOM 2411 O O . HIS A 1 308 ? -10.688 -34.188 1.88 1 86.12 308 HIS A O 1
ATOM 2417 N N . SER A 1 309 ? -11 -32.938 3.703 1 89.12 309 SER A N 1
ATOM 2418 C CA . SER A 1 309 ? -11.625 -34.062 4.418 1 89.12 309 SER A CA 1
ATOM 2419 C C . SER A 1 309 ? -12.984 -34.406 3.832 1 89.12 309 SER A C 1
ATOM 2421 O O . SER A 1 309 ? -13.586 -33.594 3.123 1 89.12 309 SER A O 1
ATOM 2423 N N . GLU A 1 310 ? -13.414 -35.594 4.172 1 91.56 310 GLU A N 1
ATOM 2424 C CA . GLU A 1 310 ? -14.75 -36 3.727 1 91.56 310 GLU A CA 1
ATOM 2425 C C . GLU A 1 310 ? -15.812 -35.062 4.262 1 91.56 310 GLU A C 1
ATOM 2427 O O . GLU A 1 310 ? -16.75 -34.688 3.541 1 91.56 310 GLU A O 1
ATOM 2432 N N . LYS A 1 311 ? -15.664 -34.719 5.457 1 94.12 311 LYS A N 1
ATOM 2433 C CA . LYS A 1 311 ? -16.609 -33.812 6.082 1 94.12 311 LYS A CA 1
ATOM 2434 C C . LYS A 1 311 ? -16.672 -32.469 5.332 1 94.12 311 LYS A C 1
ATOM 2436 O O . LYS A 1 311 ? -17.75 -31.938 5.086 1 94.12 311 LYS A O 1
ATOM 2441 N N . GLN A 1 312 ? -15.516 -31.906 4.973 1 94.56 312 GLN A N 1
ATOM 2442 C CA . GLN A 1 312 ? -15.445 -30.641 4.242 1 94.56 312 GLN A CA 1
ATOM 2443 C C . GLN A 1 312 ? -16.078 -30.766 2.863 1 94.56 312 GLN A C 1
ATOM 2445 O O . GLN A 1 312 ? -16.766 -29.844 2.408 1 94.56 312 GLN A O 1
ATOM 2450 N N . MET A 1 313 ? -15.875 -31.906 2.207 1 94.62 313 MET A N 1
ATOM 2451 C CA . MET A 1 313 ? -16.438 -32.125 0.88 1 94.62 313 MET A CA 1
ATOM 2452 C C . MET A 1 313 ? -17.969 -32.156 0.938 1 94.62 313 MET A C 1
ATOM 2454 O O . MET A 1 313 ? -18.641 -31.609 0.055 1 94.62 313 MET A O 1
ATOM 2458 N N . ARG A 1 314 ? -18.453 -32.781 1.976 1 96 314 ARG A N 1
ATOM 2459 C CA . ARG A 1 314 ? -19.891 -32.844 2.145 1 96 314 ARG A CA 1
ATOM 2460 C C . ARG A 1 314 ? -20.484 -31.453 2.387 1 96 314 ARG A C 1
ATOM 2462 O O . ARG A 1 314 ? -21.516 -31.109 1.802 1 96 314 ARG A O 1
ATOM 2469 N N . GLU A 1 315 ? -19.828 -30.719 3.217 1 96.56 315 GLU A N 1
ATOM 2470 C CA . GLU A 1 315 ? -20.297 -29.359 3.492 1 96.56 315 GLU A CA 1
ATOM 2471 C C . GLU A 1 315 ? -20.266 -28.5 2.236 1 96.56 315 GLU A C 1
ATOM 2473 O O . GLU A 1 315 ? -21.156 -27.672 2.012 1 96.56 315 GLU A O 1
ATOM 2478 N N . LEU A 1 316 ? -19.219 -28.625 1.5 1 96.88 316 LEU A N 1
ATOM 2479 C CA . LEU A 1 316 ? -19.125 -27.906 0.231 1 96.88 316 LEU A CA 1
ATOM 2480 C C . LEU A 1 316 ? -20.297 -28.266 -0.685 1 96.88 316 LEU A C 1
ATOM 2482 O O . LEU A 1 316 ? -20.922 -27.375 -1.259 1 96.88 316 LEU A O 1
ATOM 2486 N N . ALA A 1 317 ? -20.594 -29.531 -0.776 1 97.19 317 ALA A N 1
ATOM 2487 C CA . ALA A 1 317 ? -21.688 -30 -1.631 1 97.19 317 ALA A CA 1
ATOM 2488 C C . ALA A 1 317 ? -23.016 -29.406 -1.188 1 97.19 317 ALA A C 1
ATOM 2490 O O . ALA A 1 317 ? -23.797 -28.938 -2.016 1 97.19 317 ALA A O 1
ATOM 2491 N N . TYR A 1 318 ? -23.234 -29.469 0.086 1 98.06 318 TYR A N 1
ATOM 2492 C CA . TYR A 1 318 ? -24.484 -28.938 0.619 1 98.06 318 TYR A CA 1
ATOM 2493 C C . TYR A 1 318 ? -24.578 -27.438 0.369 1 98.06 318 TYR A C 1
ATOM 2495 O O . TYR A 1 318 ? -25.656 -26.922 0.065 1 98.06 318 TYR A O 1
ATOM 2503 N N . GLY A 1 319 ? -23.469 -26.719 0.56 1 98.44 319 GLY A N 1
ATOM 2504 C CA . GLY A 1 319 ? -23.453 -25.281 0.295 1 98.44 319 GLY A CA 1
ATOM 2505 C C . GLY A 1 319 ? -23.75 -24.938 -1.154 1 98.44 319 GLY A C 1
ATOM 2506 O O . GLY A 1 319 ? -24.5 -24.016 -1.438 1 98.44 319 GLY A O 1
ATOM 2507 N N . LEU A 1 320 ? -23.172 -25.688 -2.066 1 98.44 320 LEU A N 1
ATOM 2508 C CA . LEU A 1 320 ? -23.406 -25.484 -3.492 1 98.44 320 LEU A CA 1
ATOM 2509 C C . LEU A 1 320 ? -24.875 -25.766 -3.838 1 98.44 320 LEU A C 1
ATOM 2511 O O . LEU A 1 320 ? -25.5 -25.016 -4.586 1 98.44 320 LEU A O 1
ATOM 2515 N N . GLU A 1 321 ? -25.359 -26.859 -3.252 1 98.06 321 GLU A N 1
ATOM 2516 C CA . GLU A 1 321 ? -26.75 -27.219 -3.479 1 98.06 321 GLU A CA 1
ATOM 2517 C C . GLU A 1 321 ? -27.688 -26.109 -3.021 1 98.06 321 GLU A C 1
ATOM 2519 O O . GLU A 1 321 ? -28.594 -25.703 -3.76 1 98.06 321 GLU A O 1
ATOM 2524 N N . SER A 1 322 ? -27.469 -25.609 -1.87 1 97.75 322 SER A N 1
ATOM 2525 C CA . SER A 1 322 ? -28.344 -24.609 -1.256 1 97.75 322 SER A CA 1
ATOM 2526 C C . SER A 1 322 ? -28.266 -23.281 -1.996 1 97.75 322 SER A C 1
ATOM 2528 O O . SER A 1 322 ? -29.203 -22.484 -1.956 1 97.75 322 SER A O 1
ATOM 2530 N N . SER A 1 323 ? -27.188 -22.984 -2.646 1 97.88 323 SER A N 1
ATOM 2531 C CA . SER A 1 323 ? -27.031 -21.734 -3.379 1 97.88 323 SER A CA 1
ATOM 2532 C C . SER A 1 323 ? -27.953 -21.688 -4.59 1 97.88 323 SER A C 1
ATOM 2534 O O . SER A 1 323 ? -28.234 -20.609 -5.109 1 97.88 323 SER A O 1
ATOM 2536 N N . GLN A 1 324 ? -28.312 -22.797 -5.113 1 97.5 324 GLN A N 1
ATOM 2537 C CA . GLN A 1 324 ? -29.188 -22.953 -6.281 1 97.5 324 GLN A CA 1
ATOM 2538 C C . GLN A 1 324 ? -28.5 -22.453 -7.547 1 97.5 324 GLN A C 1
ATOM 2540 O O . GLN A 1 324 ? -29.141 -22.281 -8.586 1 97.5 324 GLN A O 1
ATOM 2545 N N . GLN A 1 325 ? -27.25 -22.125 -7.477 1 98.12 325 GLN A N 1
ATOM 2546 C CA . GLN A 1 325 ? -26.438 -21.703 -8.625 1 98.12 325 GLN A CA 1
ATOM 2547 C C . GLN A 1 325 ? -25.875 -22.906 -9.375 1 98.12 325 GLN A C 1
ATOM 2549 O O . GLN A 1 325 ? -25.422 -23.859 -8.758 1 98.12 325 GLN A O 1
ATOM 2554 N N . PRO A 1 326 ? -25.969 -22.969 -10.672 1 98.69 326 PRO A N 1
ATOM 2555 C CA . PRO A 1 326 ? -25.266 -24.031 -11.391 1 98.69 326 PRO A CA 1
ATOM 2556 C C . PRO A 1 326 ? -23.781 -24.062 -11.086 1 98.69 326 PRO A C 1
ATOM 2558 O O . PRO A 1 326 ? -23.156 -23.016 -10.883 1 98.69 326 PRO A O 1
ATOM 2561 N N . PHE A 1 327 ? -23.234 -25.328 -11.07 1 98.81 327 PHE A N 1
ATOM 2562 C CA . PHE A 1 327 ? -21.812 -25.391 -10.742 1 98.81 327 PHE A CA 1
ATOM 2563 C C . PHE A 1 327 ? -21.141 -26.594 -11.391 1 98.81 327 PHE A C 1
ATOM 2565 O O . PHE A 1 327 ? -21.828 -27.562 -11.734 1 98.81 327 PHE A O 1
ATOM 2572 N N . LEU A 1 328 ? -19.922 -26.453 -11.695 1 98.62 328 LEU A N 1
ATOM 2573 C CA . LEU A 1 328 ? -18.969 -27.5 -12.07 1 98.62 328 LEU A CA 1
ATOM 2574 C C . LEU A 1 328 ? -17.875 -27.641 -11.023 1 98.62 328 LEU A C 1
ATOM 2576 O O . LEU A 1 328 ? -17.094 -26.719 -10.812 1 98.62 328 LEU A O 1
ATOM 2580 N N . CYS A 1 329 ? -17.828 -28.797 -10.359 1 97.5 329 CYS A N 1
ATOM 2581 C CA . CYS A 1 329 ? -16.953 -28.953 -9.203 1 97.5 329 CYS A CA 1
ATOM 2582 C C . CYS A 1 329 ? -15.953 -30.094 -9.422 1 97.5 329 CYS A C 1
ATOM 2584 O O . CYS A 1 329 ? -16.344 -31.234 -9.672 1 97.5 329 CYS A O 1
ATOM 2586 N N . VAL A 1 330 ? -14.695 -29.734 -9.305 1 94.25 330 VAL A N 1
ATOM 2587 C CA . VAL A 1 330 ? -13.625 -30.719 -9.383 1 94.25 330 VAL A CA 1
ATOM 2588 C C . VAL A 1 330 ? -13.25 -31.172 -7.977 1 94.25 330 VAL A C 1
ATOM 2590 O O . VAL A 1 330 ? -12.812 -30.359 -7.148 1 94.25 330 VAL A O 1
ATOM 2593 N N . LEU A 1 331 ? -13.375 -32.438 -7.688 1 89.19 331 LEU A N 1
ATOM 2594 C CA . LEU A 1 331 ? -13.047 -33 -6.387 1 89.19 331 LEU A CA 1
ATOM 2595 C C . LEU A 1 331 ? -12.211 -34.25 -6.535 1 89.19 331 LEU A C 1
ATOM 2597 O O . LEU A 1 331 ? -12.406 -35.031 -7.484 1 89.19 331 LEU A O 1
ATOM 2601 N N . HIS A 1 332 ? -11.289 -34.344 -5.625 1 80.38 332 HIS A N 1
ATOM 2602 C CA . HIS A 1 332 ? -10.492 -35.562 -5.512 1 80.38 332 HIS A CA 1
ATOM 2603 C C . HIS A 1 332 ? -10.695 -36.219 -4.156 1 80.38 332 HIS A C 1
ATOM 2605 O O . HIS A 1 332 ? -10.828 -35.531 -3.137 1 80.38 332 HIS A O 1
ATOM 2611 N N . PRO A 1 333 ? -10.805 -37.531 -4.199 1 76.94 333 PRO A N 1
ATOM 2612 C CA . PRO A 1 333 ? -10.867 -38.219 -2.895 1 76.94 333 PRO A CA 1
ATOM 2613 C C . PRO A 1 333 ? -9.617 -37.969 -2.053 1 76.94 333 PRO A C 1
ATOM 2615 O O . PRO A 1 333 ? -8.523 -37.844 -2.598 1 76.94 333 PRO A O 1
ATOM 2618 N N . PRO A 1 334 ? -9.812 -37.844 -0.736 1 71 334 PRO A N 1
ATOM 2619 C CA . PRO A 1 334 ? -8.641 -37.656 0.122 1 71 334 PRO A CA 1
ATOM 2620 C C . PRO A 1 334 ? -7.629 -38.812 -0.006 1 71 334 PRO A C 1
ATOM 2622 O O . PRO A 1 334 ? -8.008 -39.938 -0.241 1 71 334 PRO A O 1
ATOM 2625 N N . MET A 1 335 ? -6.371 -38.406 -0.171 1 58.5 335 MET A N 1
ATOM 2626 C CA . MET A 1 335 ? -5.312 -39.406 -0.239 1 58.5 335 MET A CA 1
ATOM 2627 C C . MET A 1 335 ? -5.184 -40.156 1.086 1 58.5 335 MET A C 1
ATOM 2629 O O . MET A 1 335 ? -5.203 -39.531 2.152 1 58.5 335 MET A O 1
ATOM 2633 N N . ARG A 1 336 ? -5.781 -41.438 1.292 1 49.69 336 ARG A N 1
ATOM 2634 C CA . ARG A 1 336 ? -5.574 -42.188 2.535 1 49.69 336 ARG A CA 1
ATOM 2635 C C . ARG A 1 336 ? -4.121 -42.625 2.674 1 49.69 336 ARG A C 1
ATOM 2637 O O . ARG A 1 336 ? -3.428 -42.812 1.673 1 49.69 336 ARG A O 1
ATOM 2644 N N . SER A 1 337 ? -3.557 -42.375 3.951 1 44.09 337 SER A N 1
ATOM 2645 C CA . SER A 1 337 ? -2.217 -42.812 4.336 1 44.09 337 SER A CA 1
ATOM 2646 C C . SER A 1 337 ? -1.924 -44.219 3.822 1 44.09 337 SER A C 1
ATOM 2648 O O . SER A 1 337 ? -0.783 -44.531 3.479 1 44.09 337 SER A O 1
ATOM 2650 N N . SER A 1 338 ? -2.672 -45.344 4.371 1 39.31 338 SER A N 1
ATOM 2651 C CA . SER A 1 338 ? -2.238 -46.719 4.301 1 39.31 338 SER A CA 1
ATOM 2652 C C . SER A 1 338 ? -2.586 -47.344 2.949 1 39.31 338 SER A C 1
ATOM 2654 O O . SER A 1 338 ? -3.594 -46.969 2.336 1 39.31 338 SER A O 1
ATOM 2656 N N . GLU A 1 339 ? -1.566 -48.031 2.281 1 39.69 339 GLU A N 1
ATOM 2657 C CA . GLU A 1 339 ? -1.524 -48.875 1.09 1 39.69 339 GLU A CA 1
ATOM 2658 C C . GLU A 1 339 ? -2.846 -49.625 0.888 1 39.69 339 GLU A C 1
ATOM 2660 O O . GLU A 1 339 ? -3.172 -50.031 -0.23 1 39.69 339 GLU A O 1
ATOM 2665 N N . SER A 1 340 ? -3.303 -50.219 1.979 1 39.38 340 SER A N 1
ATOM 2666 C CA . SER A 1 340 ? -4.191 -51.344 1.841 1 39.38 340 SER A CA 1
ATOM 2667 C C . SER A 1 340 ? -5.496 -50.969 1.159 1 39.38 340 SER A C 1
ATOM 2669 O O . SER A 1 340 ? -6.156 -51.812 0.542 1 39.38 340 SER A O 1
ATOM 2671 N N . ASP A 1 341 ? -6.184 -50 1.601 1 42.56 341 ASP A N 1
ATOM 2672 C CA . ASP A 1 341 ? -7.531 -49.875 1.052 1 42.56 341 ASP A CA 1
ATOM 2673 C C . ASP A 1 341 ? -7.527 -49 -0.209 1 42.56 341 ASP A C 1
ATOM 2675 O O . ASP A 1 341 ? -7.801 -47.812 -0.147 1 42.56 341 ASP A O 1
ATOM 2679 N N . GLU A 1 342 ? -6.594 -49.219 -1.031 1 42.81 342 GLU A N 1
ATOM 2680 C CA . GLU A 1 342 ? -6.531 -48.719 -2.398 1 42.81 342 GLU A CA 1
ATOM 2681 C C . GLU A 1 342 ? -7.91 -48.688 -3.051 1 42.81 342 GLU A C 1
ATOM 2683 O O . GLU A 1 342 ? -8.031 -48.5 -4.262 1 42.81 342 GLU A O 1
ATOM 2688 N N . GLN A 1 343 ? -8.836 -49.25 -2.408 1 45.88 343 GLN A N 1
ATOM 2689 C CA . GLN A 1 343 ? -10.07 -49.219 -3.193 1 45.88 343 GLN A CA 1
ATOM 2690 C C . GLN A 1 343 ? -10.375 -47.781 -3.682 1 45.88 343 GLN A C 1
ATOM 2692 O O . GLN A 1 343 ? -10.383 -46.844 -2.891 1 45.88 343 GLN A O 1
ATOM 2697 N N . GLN A 1 344 ? -10.062 -47.594 -4.941 1 52.34 344 GLN A N 1
ATOM 2698 C CA . GLN A 1 344 ? -10.375 -46.406 -5.762 1 52.34 344 GLN A CA 1
ATOM 2699 C C . GLN A 1 344 ? -11.648 -45.719 -5.277 1 52.34 344 GLN A C 1
ATOM 2701 O O . GLN A 1 344 ? -12.75 -46.188 -5.574 1 52.34 344 GLN A O 1
ATOM 2706 N N . ARG A 1 345 ? -11.695 -45.062 -4.188 1 62.91 345 ARG A N 1
ATOM 2707 C CA . ARG A 1 345 ? -12.891 -44.344 -3.721 1 62.91 345 ARG A CA 1
ATOM 2708 C C . ARG A 1 345 ? -13.281 -43.25 -4.691 1 62.91 345 ARG A C 1
ATOM 2710 O O . ARG A 1 345 ? -12.422 -42.531 -5.234 1 62.91 345 ARG A O 1
ATOM 2717 N N . ASP A 1 346 ? -14.375 -43.375 -5.133 1 78.94 346 ASP A N 1
ATOM 2718 C CA . ASP A 1 346 ? -15.078 -42.438 -6.004 1 78.94 346 ASP A CA 1
ATOM 2719 C C . ASP A 1 346 ? -15.688 -41.281 -5.195 1 78.94 346 ASP A C 1
ATOM 2721 O O . ASP A 1 346 ? -16.078 -41.469 -4.043 1 78.94 346 ASP A O 1
ATOM 2725 N N . ILE A 1 347 ? -15.539 -40.125 -5.641 1 85.31 347 ILE A N 1
ATOM 2726 C CA . ILE A 1 347 ? -16.062 -38.938 -4.977 1 85.31 347 ILE A CA 1
ATOM 2727 C C . ILE A 1 347 ? -17.547 -39.125 -4.68 1 85.31 347 ILE A C 1
ATOM 2729 O O . ILE A 1 347 ? -18.078 -38.562 -3.713 1 85.31 347 ILE A O 1
ATOM 2733 N N . PHE A 1 348 ? -18.172 -40 -5.383 1 88.56 348 PHE A N 1
ATOM 2734 C CA . PHE A 1 348 ? -19.609 -40.188 -5.246 1 88.56 348 PHE A CA 1
ATOM 2735 C C . PHE A 1 348 ? -19.938 -41.031 -4.031 1 88.56 348 PHE A C 1
ATOM 2737 O O . PHE A 1 348 ? -21.094 -41.094 -3.58 1 88.56 348 PHE A O 1
ATOM 2744 N N . SER A 1 349 ? -18.906 -41.719 -3.561 1 87.12 349 SER A N 1
ATOM 2745 C CA . SER A 1 349 ? -19.094 -42.438 -2.311 1 87.12 349 SER A CA 1
ATOM 2746 C C . SER A 1 349 ? -19.016 -41.5 -1.108 1 87.12 349 SER A C 1
ATOM 2748 O O . SER A 1 349 ? -19.469 -41.844 -0.018 1 87.12 349 SER A O 1
ATOM 2750 N N . ILE A 1 350 ? -18.453 -40.406 -1.328 1 89.31 350 ILE A N 1
ATOM 2751 C CA . ILE A 1 350 ? -18.234 -39.438 -0.26 1 89.31 350 ILE A CA 1
ATOM 2752 C C . ILE A 1 350 ? -19.391 -38.438 -0.231 1 89.31 350 ILE A C 1
ATOM 2754 O O . ILE A 1 350 ? -19.891 -38.062 0.842 1 89.31 350 ILE A O 1
ATOM 2758 N N . LEU A 1 351 ? -19.906 -38.062 -1.337 1 93.69 351 LEU A N 1
ATOM 2759 C CA . LEU A 1 351 ? -20.953 -37.062 -1.448 1 93.69 351 LEU A CA 1
ATOM 2760 C C . LEU A 1 351 ? -22.297 -37.625 -1.057 1 93.69 351 LEU A C 1
ATOM 2762 O O . LEU A 1 351 ? -22.625 -38.781 -1.402 1 93.69 351 LEU A O 1
ATOM 2766 N N . PRO A 1 352 ? -23.109 -36.875 -0.327 1 93.88 352 PRO A N 1
ATOM 2767 C CA . PRO A 1 352 ? -24.422 -37.375 0.114 1 93.88 352 PRO A CA 1
ATOM 2768 C C . PRO A 1 352 ? -25.375 -37.625 -1.046 1 93.88 352 PRO A C 1
ATOM 2770 O O . PRO A 1 352 ? -25.625 -36.719 -1.845 1 93.88 352 PRO A O 1
ATOM 2773 N N . ALA A 1 353 ? -26.031 -38.75 -1.003 1 93.5 353 ALA A N 1
ATOM 2774 C CA . ALA A 1 353 ? -26.938 -39.125 -2.088 1 93.5 353 ALA A CA 1
ATOM 2775 C C . ALA A 1 353 ? -28.141 -38.188 -2.176 1 93.5 353 ALA A C 1
ATOM 2777 O O . ALA A 1 353 ? -28.609 -37.875 -3.271 1 93.5 353 ALA A O 1
ATOM 2778 N N . ASP A 1 354 ? -28.672 -37.844 -1.155 1 94.5 354 ASP A N 1
ATOM 2779 C CA . ASP A 1 354 ? -29.812 -36.938 -1.124 1 94.5 354 ASP A CA 1
ATOM 2780 C C . ASP A 1 354 ? -29.469 -35.594 -1.729 1 94.5 354 ASP A C 1
ATOM 2782 O O . ASP A 1 354 ? -30.281 -35 -2.455 1 94.5 354 ASP A O 1
ATOM 2786 N N . CYS A 1 355 ? -28.312 -35.156 -1.391 1 94.25 355 CYS A N 1
ATOM 2787 C CA . CYS A 1 355 ? -27.812 -33.875 -1.939 1 94.25 355 CYS A CA 1
ATOM 2788 C C . CYS A 1 355 ? -27.672 -33.969 -3.455 1 94.25 355 CYS A C 1
ATOM 2790 O O . CYS A 1 355 ? -28.125 -33.094 -4.176 1 94.25 355 CYS A O 1
ATOM 2792 N N . LEU A 1 356 ? -27.109 -35.062 -3.93 1 95.19 356 LEU A N 1
ATOM 2793 C CA . LEU A 1 356 ? -26.891 -35.25 -5.355 1 95.19 356 LEU A CA 1
ATOM 2794 C C . LEU A 1 356 ? -28.219 -35.281 -6.109 1 95.19 356 LEU A C 1
ATOM 2796 O O . LEU A 1 356 ? -28.328 -34.75 -7.203 1 95.19 356 LEU A O 1
ATOM 2800 N N . SER A 1 357 ? -29.219 -35.906 -5.5 1 95.31 357 SER A N 1
ATOM 2801 C CA . SER A 1 357 ? -30.531 -36 -6.125 1 95.31 357 SER A CA 1
ATOM 2802 C C . SER A 1 357 ? -31.172 -34.625 -6.277 1 95.31 357 SER A C 1
ATOM 2804 O O . SER A 1 357 ? -31.828 -34.344 -7.281 1 95.31 357 SER A O 1
ATOM 2806 N N . ARG A 1 358 ? -30.969 -33.812 -5.363 1 96.25 358 ARG A N 1
ATOM 2807 C CA . ARG A 1 358 ? -31.578 -32.469 -5.387 1 96.25 358 ARG A CA 1
ATOM 2808 C C . ARG A 1 358 ? -30.828 -31.547 -6.344 1 96.25 358 ARG A C 1
ATOM 2810 O O . ARG A 1 358 ? -31.422 -30.625 -6.906 1 96.25 358 ARG A O 1
ATOM 2817 N N . ILE A 1 359 ? -29.578 -31.672 -6.535 1 95.75 359 ILE A N 1
ATOM 2818 C CA . ILE A 1 359 ? -28.766 -30.875 -7.445 1 95.75 359 ILE A CA 1
ATOM 2819 C C . ILE A 1 359 ? -29.188 -31.125 -8.883 1 95.75 359 ILE A C 1
ATOM 2821 O O . ILE A 1 359 ? -29.422 -30.188 -9.648 1 95.75 359 ILE A O 1
ATOM 2825 N N . GLY A 1 360 ? -29.359 -32.375 -9.266 1 93.12 360 GLY A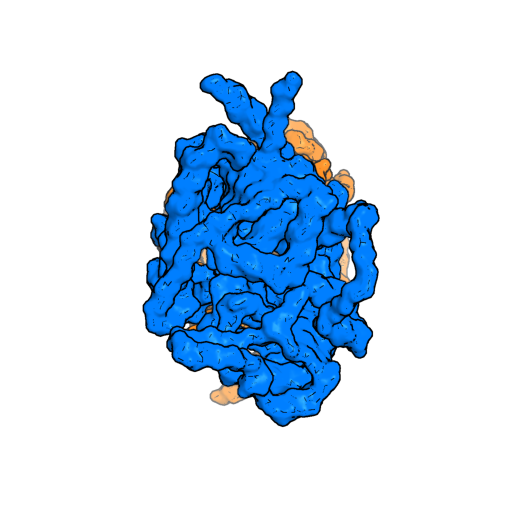 N 1
ATOM 2826 C CA . GLY A 1 360 ? -29.797 -32.719 -10.602 1 93.12 360 GLY A CA 1
ATOM 2827 C C . GLY A 1 360 ? -28.859 -32.25 -11.688 1 93.12 360 GLY A C 1
ATOM 2828 O O . GLY A 1 360 ? -27.656 -32.438 -11.617 1 93.12 360 GLY A O 1
ATOM 2829 N N . SER A 1 361 ? -29.469 -31.578 -12.695 1 93.5 361 SER A N 1
ATOM 2830 C CA . SER A 1 361 ? -28.703 -31.141 -13.867 1 93.5 361 SER A CA 1
ATOM 2831 C C . SER A 1 361 ? -28.047 -29.781 -13.633 1 93.5 361 SER A C 1
ATOM 2833 O O . SER A 1 361 ? -27.328 -29.281 -14.5 1 93.5 361 SER A O 1
ATOM 2835 N N . ARG A 1 362 ? -28.156 -29.312 -12.445 1 96.38 362 ARG A N 1
ATOM 2836 C CA . ARG A 1 362 ? -27.594 -28.016 -12.125 1 96.38 362 ARG A CA 1
ATOM 2837 C C . ARG A 1 362 ? -26.109 -28.125 -11.797 1 96.38 362 ARG A C 1
ATOM 2839 O O . ARG A 1 362 ? -25.375 -27.141 -11.844 1 96.38 362 ARG A O 1
ATOM 2846 N N . GLY A 1 363 ? -25.734 -29.344 -11.422 1 97.38 363 GLY A N 1
ATOM 2847 C CA . GLY A 1 363 ? -24.344 -29.5 -10.992 1 97.38 363 GLY A CA 1
ATOM 2848 C C . GLY A 1 363 ? -23.656 -30.688 -11.641 1 97.38 363 GLY A C 1
ATOM 2849 O O . GLY A 1 363 ? -24.297 -31.672 -12 1 97.38 363 GLY A O 1
ATOM 2850 N N . LEU A 1 364 ? -22.359 -30.562 -11.797 1 97 364 LEU A N 1
ATOM 2851 C CA . LEU A 1 364 ? -21.516 -31.641 -12.305 1 97 364 LEU A CA 1
ATOM 2852 C C . LEU A 1 364 ? -20.266 -31.797 -11.445 1 97 364 LEU A C 1
ATOM 2854 O O . LEU A 1 364 ? -19.562 -30.812 -11.195 1 97 364 LEU A O 1
ATOM 2858 N N . PHE A 1 365 ? -20.062 -33 -10.906 1 94.81 365 PHE A N 1
ATOM 2859 C CA . PHE A 1 365 ? -18.828 -33.312 -10.188 1 94.81 365 PHE A CA 1
ATOM 2860 C C . PHE A 1 365 ? -17.906 -34.156 -11.062 1 94.81 365 PHE A C 1
ATOM 2862 O O . PHE A 1 365 ? -18.328 -35.125 -11.703 1 94.81 365 PHE A O 1
ATOM 2869 N N . VAL A 1 366 ? -16.641 -33.688 -11.125 1 91.5 366 VAL A N 1
ATOM 2870 C CA . VAL A 1 366 ? -15.656 -34.438 -11.906 1 91.5 366 VAL A CA 1
ATOM 2871 C C . VAL A 1 366 ? -14.352 -34.531 -11.117 1 91.5 366 VAL A C 1
ATOM 2873 O O . VAL A 1 366 ? -14.141 -33.812 -10.156 1 91.5 366 VAL A O 1
ATOM 2876 N N . SER A 1 367 ? -13.5 -35.438 -11.492 1 84.56 367 SER A N 1
ATOM 2877 C CA . SER A 1 367 ? -12.203 -35.594 -10.852 1 84.56 367 SER A CA 1
ATOM 2878 C C . SER A 1 367 ? -11.133 -34.75 -11.547 1 84.56 367 SER A C 1
ATOM 2880 O O . SER A 1 367 ? -10.055 -34.531 -10.992 1 84.56 367 SER A O 1
ATOM 2882 N N . TRP A 1 368 ? -11.445 -34.375 -12.727 1 84 368 TRP A N 1
ATOM 2883 C CA . TRP A 1 368 ? -10.531 -33.531 -13.5 1 84 368 TRP A CA 1
ATOM 2884 C C . TRP A 1 368 ? -11.297 -32.688 -14.523 1 84 368 TRP A C 1
ATOM 2886 O O . TRP A 1 368 ? -12.336 -33.125 -15.031 1 84 368 TRP A O 1
ATOM 2896 N N . SER A 1 369 ? -10.797 -31.531 -14.836 1 89.62 369 SER A N 1
ATOM 2897 C CA . SER A 1 369 ? -11.383 -30.656 -15.844 1 89.62 369 SER A CA 1
ATOM 2898 C C . SER A 1 369 ? -10.312 -29.875 -16.594 1 89.62 369 SER A C 1
ATOM 2900 O O . SER A 1 369 ? -9.242 -29.594 -16.062 1 89.62 369 SER A O 1
ATOM 2902 N N . PRO A 1 370 ? -10.5 -29.625 -17.859 1 87.88 370 PRO A N 1
ATOM 2903 C CA . PRO A 1 370 ? -9.625 -28.688 -18.562 1 87.88 370 PRO A CA 1
ATOM 2904 C C . PRO A 1 370 ? -9.844 -27.234 -18.125 1 87.88 370 PRO A C 1
ATOM 2906 O O . PRO A 1 370 ? -10.547 -26.484 -18.812 1 87.88 370 PRO A O 1
ATOM 2909 N N . GLN A 1 371 ? -9.188 -26.844 -17.141 1 91 371 GLN A N 1
ATOM 2910 C CA . GLN A 1 371 ? -9.453 -25.594 -16.422 1 91 371 GLN A CA 1
ATOM 2911 C C . GLN A 1 371 ? -9.445 -24.406 -17.375 1 91 371 GLN A C 1
ATOM 2913 O O . GLN A 1 371 ? -10.328 -23.547 -17.312 1 91 371 GLN A O 1
ATOM 2918 N N . GLY A 1 372 ? -8.453 -24.297 -18.234 1 88.88 372 GLY A N 1
ATOM 2919 C CA . GLY A 1 372 ? -8.398 -23.188 -19.188 1 88.88 372 GLY A CA 1
ATOM 2920 C C . GLY A 1 372 ? -9.641 -23.078 -20.031 1 88.88 372 GLY A C 1
ATOM 2921 O O . GLY A 1 372 ? -10.18 -21.969 -20.219 1 88.88 372 GLY A O 1
ATOM 2922 N N . ASP A 1 373 ? -10.086 -24.219 -20.531 1 89.88 373 ASP A N 1
ATOM 2923 C CA . ASP A 1 373 ? -11.273 -24.25 -21.375 1 89.88 373 ASP A CA 1
ATOM 2924 C C . ASP A 1 373 ? -12.523 -23.891 -20.578 1 89.88 373 ASP A C 1
ATOM 2926 O O . ASP A 1 373 ? -13.414 -23.203 -21.078 1 89.88 373 ASP A O 1
ATOM 2930 N N . VAL A 1 374 ? -12.523 -24.391 -19.406 1 95.69 374 VAL A N 1
ATOM 2931 C CA . VAL A 1 374 ? -13.68 -24.141 -18.562 1 95.69 374 VAL A CA 1
ATOM 2932 C C . VAL A 1 374 ? -13.766 -22.656 -18.219 1 95.69 374 VAL A C 1
ATOM 2934 O O . VAL A 1 374 ? -14.836 -22.047 -18.344 1 95.69 374 VAL A O 1
ATOM 2937 N N . LEU A 1 375 ? -12.68 -22.062 -17.859 1 96.75 375 LEU A N 1
ATOM 2938 C CA . LEU A 1 375 ? -12.648 -20.656 -17.469 1 96.75 375 LEU A CA 1
ATOM 2939 C C . LEU A 1 375 ? -12.898 -19.75 -18.672 1 96.75 375 LEU A C 1
ATOM 2941 O O . LEU A 1 375 ? -13.406 -18.641 -18.5 1 96.75 375 LEU A O 1
ATOM 2945 N N . SER A 1 376 ? -12.602 -20.219 -19.828 1 94.38 376 SER A N 1
ATOM 2946 C CA . SER A 1 376 ? -12.789 -19.406 -21.031 1 94.38 376 SER A CA 1
ATOM 2947 C C . SER A 1 376 ? -14.211 -19.531 -21.578 1 94.38 376 SER A C 1
ATOM 2949 O O . SER A 1 376 ? -14.617 -18.781 -22.453 1 94.38 376 SER A O 1
ATOM 2951 N N . HIS A 1 377 ? -14.945 -20.484 -21.109 1 96.69 377 HIS A N 1
ATOM 2952 C CA . HIS A 1 377 ? -16.281 -20.75 -21.625 1 96.69 377 HIS A CA 1
ATOM 2953 C C . HIS A 1 377 ? -17.25 -19.656 -21.234 1 96.69 377 HIS A C 1
ATOM 2955 O O . HIS A 1 377 ? -17.234 -19.188 -20.094 1 96.69 377 HIS A O 1
ATOM 2961 N N . PRO A 1 378 ? -18.125 -19.203 -22.078 1 97.44 378 PRO A N 1
ATOM 2962 C CA . PRO A 1 378 ? -19.031 -18.078 -21.828 1 97.44 378 PRO A CA 1
ATOM 2963 C C . PRO A 1 378 ? -20 -18.344 -20.672 1 97.44 378 PRO A C 1
ATOM 2965 O O . PRO A 1 378 ? -20.516 -17.406 -20.062 1 97.44 378 PRO A O 1
ATOM 2968 N N . SER A 1 379 ? -20.219 -19.578 -20.375 1 98.5 379 SER A N 1
ATOM 2969 C CA . SER A 1 379 ? -21.172 -19.906 -19.328 1 98.5 379 SER A CA 1
ATOM 2970 C C . SER A 1 379 ? -20.547 -19.781 -17.938 1 98.5 379 SER A C 1
ATOM 2972 O O . SER A 1 379 ? -21.25 -19.75 -16.938 1 98.5 379 SER A O 1
ATOM 2974 N N . THR A 1 380 ? -19.266 -19.766 -17.875 1 98.75 380 THR A N 1
ATOM 2975 C CA . THR A 1 380 ? -18.594 -19.641 -16.578 1 98.75 380 THR A CA 1
ATOM 2976 C C . THR A 1 380 ? -18.75 -18.219 -16.031 1 98.75 380 THR A C 1
ATOM 2978 O O . THR A 1 380 ? -18.328 -17.25 -16.672 1 98.75 380 THR A O 1
ATOM 2981 N N . GLY A 1 381 ? -19.297 -18.156 -14.82 1 98.62 381 GLY A N 1
ATOM 2982 C CA . GLY A 1 381 ? -19.578 -16.844 -14.25 1 98.62 381 GLY A CA 1
ATOM 2983 C C . GLY A 1 381 ? -18.781 -16.562 -12.992 1 98.62 381 GLY A C 1
ATOM 2984 O O . GLY A 1 381 ? -18.766 -15.438 -12.492 1 98.62 381 GLY A O 1
ATOM 2985 N N . GLY A 1 382 ? -18.141 -17.531 -12.508 1 98.81 382 GLY A N 1
ATOM 2986 C CA . GLY A 1 382 ? -17.328 -17.422 -11.305 1 98.81 382 GLY A CA 1
ATOM 2987 C C . GLY A 1 382 ? -16.391 -18.594 -11.102 1 98.81 382 GLY A C 1
ATOM 2988 O O . GLY A 1 382 ? -16.594 -19.656 -11.672 1 98.81 382 GLY A O 1
ATOM 2989 N N . PHE A 1 383 ? -15.375 -18.438 -10.344 1 98.88 383 PHE A N 1
ATOM 2990 C CA . PHE A 1 383 ? -14.383 -19.469 -10.055 1 98.88 383 PHE A CA 1
ATOM 2991 C C . PHE A 1 383 ? -14.07 -19.531 -8.562 1 98.88 383 PHE A C 1
ATOM 2993 O O . PHE A 1 383 ? -13.453 -18.609 -8.023 1 98.88 383 PHE A O 1
ATOM 3000 N N . LEU A 1 384 ? -14.523 -20.5 -7.867 1 98.69 384 LEU A N 1
ATOM 3001 C CA . LEU A 1 384 ? -14.102 -20.766 -6.496 1 98.69 384 LEU A CA 1
ATOM 3002 C C . LEU A 1 384 ? -12.789 -21.547 -6.473 1 98.69 384 LEU A C 1
ATOM 3004 O O . LEU A 1 384 ? -12.719 -22.688 -6.945 1 98.69 384 LEU A O 1
ATOM 3008 N N . SER A 1 385 ? -11.773 -20.906 -5.938 1 96.88 385 SER A N 1
ATOM 3009 C CA . SER A 1 385 ? -10.43 -21.453 -6.027 1 96.88 385 SER A CA 1
ATOM 3010 C C . SER A 1 385 ? -9.672 -21.266 -4.715 1 96.88 385 SER A C 1
ATOM 3012 O O . SER A 1 385 ? -10.078 -20.469 -3.863 1 96.88 385 SER A O 1
ATOM 3014 N N . HIS A 1 386 ? -8.625 -22 -4.582 1 95.06 386 HIS A N 1
ATOM 3015 C CA . HIS A 1 386 ? -7.738 -21.875 -3.43 1 95.06 386 HIS A CA 1
ATOM 3016 C C . HIS A 1 386 ? -6.789 -20.688 -3.586 1 95.06 386 HIS A C 1
ATOM 3018 O O . HIS A 1 386 ? -5.926 -20.469 -2.736 1 95.06 386 HIS A O 1
ATOM 3024 N N . CYS A 1 387 ? -6.82 -19.984 -4.652 1 95.25 387 CYS A N 1
ATOM 3025 C CA . CYS A 1 387 ? -6.082 -18.75 -4.875 1 95.25 387 CYS A CA 1
ATOM 3026 C C . CYS A 1 387 ? -4.625 -19.031 -5.23 1 95.25 387 CYS A C 1
ATOM 3028 O O . CYS A 1 387 ? -3.734 -18.266 -4.891 1 95.25 387 CYS A O 1
ATOM 3030 N N . GLY A 1 388 ? -4.375 -20.188 -5.863 1 94.31 388 GLY A N 1
ATOM 3031 C CA . GLY A 1 388 ? -3.039 -20.406 -6.387 1 94.31 388 GLY A CA 1
ATOM 3032 C C . GLY A 1 388 ? -2.668 -19.438 -7.496 1 94.31 388 GLY A C 1
ATOM 3033 O O . GLY A 1 388 ? -3.535 -18.969 -8.234 1 94.31 388 GLY A O 1
ATOM 3034 N N . HIS A 1 389 ? -1.442 -19.203 -7.633 1 94 389 HIS A N 1
ATOM 3035 C CA . HIS A 1 389 ? -0.976 -18.188 -8.57 1 94 389 HIS A CA 1
ATOM 3036 C C . HIS A 1 389 ? -1.413 -18.516 -10 1 94 389 HIS A C 1
ATOM 3038 O O . HIS A 1 389 ? -1.896 -17.641 -10.719 1 94 389 HIS A O 1
ATOM 3044 N N . ASN A 1 390 ? -1.27 -19.781 -10.445 1 92.56 390 ASN A N 1
ATOM 3045 C CA . ASN A 1 390 ? -1.69 -20.156 -11.789 1 92.56 390 ASN A CA 1
ATOM 3046 C C . ASN A 1 390 ? -3.191 -19.969 -11.984 1 92.56 390 ASN A C 1
ATOM 3048 O O . ASN A 1 390 ? -3.629 -19.484 -13.031 1 92.56 390 ASN A O 1
ATOM 3052 N N . SER A 1 391 ? -3.895 -20.344 -10.953 1 94.81 391 SER A N 1
ATOM 3053 C CA . SER A 1 391 ? -5.344 -20.188 -11.016 1 94.81 391 SER A CA 1
ATOM 3054 C C . SER A 1 391 ? -5.738 -18.719 -11.102 1 94.81 391 SER A C 1
ATOM 3056 O O . SER A 1 391 ? -6.648 -18.359 -11.852 1 94.81 391 SER A O 1
ATOM 3058 N N . MET A 1 392 ? -5.078 -17.953 -10.367 1 95.69 392 MET A N 1
ATOM 3059 C CA . MET A 1 392 ? -5.328 -16.516 -10.398 1 95.69 392 MET A CA 1
ATOM 3060 C C . MET A 1 392 ? -5.059 -15.945 -11.781 1 95.69 392 MET A C 1
ATOM 3062 O O . MET A 1 392 ? -5.863 -15.18 -12.312 1 95.69 392 MET A O 1
ATOM 3066 N N . LEU A 1 393 ? -3.934 -16.344 -12.391 1 95.81 393 LEU A N 1
ATOM 3067 C CA . LEU A 1 393 ? -3.559 -15.828 -13.703 1 95.81 393 LEU A CA 1
ATOM 3068 C C . LEU A 1 393 ? -4.574 -16.266 -14.758 1 95.81 393 LEU A C 1
ATOM 3070 O O . LEU A 1 393 ? -4.992 -15.453 -15.586 1 95.81 393 LEU A O 1
ATOM 3074 N N . GLU A 1 394 ? -4.969 -17.516 -14.68 1 94.94 394 GLU A N 1
ATOM 3075 C CA . GLU A 1 394 ? -5.926 -18.031 -15.648 1 94.94 394 GLU A CA 1
ATOM 3076 C C . GLU A 1 394 ? -7.281 -17.344 -15.508 1 94.94 394 GLU A C 1
ATOM 3078 O O . GLU A 1 394 ? -7.863 -16.891 -16.5 1 94.94 394 GLU A O 1
ATOM 3083 N N . SER A 1 395 ? -7.734 -17.203 -14.305 1 97.44 395 SER A N 1
ATOM 3084 C CA . SER A 1 395 ? -9.039 -16.609 -14.055 1 97.44 395 SER A CA 1
ATOM 3085 C C . SER A 1 395 ? -9.086 -15.156 -14.508 1 97.44 395 SER A C 1
ATOM 3087 O O . SER A 1 395 ? -10.016 -14.742 -15.195 1 97.44 395 SER A O 1
ATOM 3089 N N . MET A 1 396 ? -8.078 -14.43 -14.18 1 96.81 396 MET A N 1
ATOM 3090 C CA . MET A 1 396 ? -8.055 -13 -14.477 1 96.81 396 MET A CA 1
ATOM 3091 C C . MET A 1 396 ? -7.871 -12.758 -15.969 1 96.81 396 MET A C 1
ATOM 3093 O O . MET A 1 396 ? -8.414 -11.797 -16.516 1 96.81 396 MET A O 1
ATOM 3097 N N . SER A 1 397 ? -7.129 -13.656 -16.609 1 96.25 397 SER A N 1
ATOM 3098 C CA . SER A 1 397 ? -6.945 -13.523 -18.047 1 96.25 397 SER A CA 1
ATOM 3099 C C . SER A 1 397 ? -8.242 -13.789 -18.797 1 96.25 397 SER A C 1
ATOM 3101 O O . SER A 1 397 ? -8.414 -13.336 -19.938 1 96.25 397 SER A O 1
ATOM 3103 N N . MET A 1 398 ? -9.133 -14.516 -18.172 1 96.56 398 MET A N 1
ATOM 3104 C CA . MET A 1 398 ? -10.406 -14.844 -18.812 1 96.56 398 MET A CA 1
ATOM 3105 C C . MET A 1 398 ? -11.531 -13.953 -18.297 1 96.56 398 MET A C 1
ATOM 3107 O O . MET A 1 398 ? -12.68 -14.102 -18.703 1 96.56 398 MET A O 1
ATOM 3111 N N . GLY A 1 399 ? -11.219 -13.07 -17.375 1 97.88 399 GLY A N 1
ATOM 3112 C CA . GLY A 1 399 ? -12.195 -12.125 -16.844 1 97.88 399 GLY A CA 1
ATOM 3113 C C . GLY A 1 399 ? -13.219 -12.766 -15.93 1 97.88 399 GLY A C 1
ATOM 3114 O O . GLY A 1 399 ? -14.367 -12.328 -15.875 1 97.88 399 GLY A O 1
ATOM 3115 N N . VAL A 1 400 ? -12.859 -13.812 -15.25 1 98.62 400 VAL A N 1
ATOM 3116 C CA . VAL A 1 400 ? -13.781 -14.539 -14.383 1 98.62 400 VAL A CA 1
ATOM 3117 C C . VAL A 1 400 ? -13.562 -14.125 -12.93 1 98.62 400 VAL A C 1
ATOM 3119 O O . VAL A 1 400 ? -12.477 -14.312 -12.383 1 98.62 400 VAL A O 1
ATOM 3122 N N . PRO A 1 401 ? -14.594 -13.531 -12.234 1 98.69 401 PRO A N 1
ATOM 3123 C CA . PRO A 1 401 ? -14.453 -13.195 -10.82 1 98.69 401 PRO A CA 1
ATOM 3124 C C . PRO A 1 401 ? -14.273 -14.422 -9.93 1 98.69 401 PRO A C 1
ATOM 3126 O O . PRO A 1 401 ? -14.719 -15.516 -10.289 1 98.69 401 PRO A O 1
ATOM 3129 N N . MET A 1 402 ? -13.672 -14.219 -8.75 1 98.81 402 MET A N 1
ATOM 3130 C CA . MET A 1 402 ? -13.289 -15.391 -7.973 1 98.81 402 MET A CA 1
ATOM 3131 C C . MET A 1 402 ? -13.969 -15.391 -6.609 1 98.81 402 MET A C 1
ATOM 3133 O O . MET A 1 402 ? -14.367 -14.336 -6.109 1 98.81 402 MET A O 1
ATOM 3137 N N . LEU A 1 403 ? -14.195 -16.516 -6.082 1 98.75 403 LEU A N 1
ATOM 3138 C CA . LEU A 1 403 ? -14.391 -16.797 -4.66 1 98.75 403 LEU A CA 1
ATOM 3139 C C . LEU A 1 403 ? -13.133 -17.391 -4.047 1 98.75 403 LEU A C 1
ATOM 3141 O O . LEU A 1 403 ? -12.68 -18.453 -4.469 1 98.75 403 LEU A O 1
ATOM 3145 N N . ALA A 1 404 ? -12.602 -16.672 -3.094 1 98 404 ALA A N 1
ATOM 3146 C CA . ALA A 1 404 ? -11.281 -17.016 -2.574 1 98 404 ALA A CA 1
ATOM 3147 C C . ALA A 1 404 ? -11.391 -17.922 -1.352 1 98 404 ALA A C 1
ATOM 3149 O O . ALA A 1 404 ? -12 -17.547 -0.344 1 98 404 ALA A O 1
ATOM 3150 N N . TRP A 1 405 ? -10.797 -19.109 -1.431 1 97.62 405 TRP A N 1
ATOM 3151 C CA . TRP A 1 405 ? -10.719 -20.094 -0.357 1 97.62 405 TRP A CA 1
ATOM 3152 C C . TRP A 1 405 ? -9.312 -20.656 -0.235 1 97.62 405 TRP A C 1
ATOM 3154 O O . TRP A 1 405 ? -9.055 -21.797 -0.615 1 97.62 405 TRP A O 1
ATOM 3164 N N . PRO A 1 406 ? -8.422 -19.844 0.355 1 95.62 406 PRO A N 1
ATOM 3165 C CA . PRO A 1 406 ? -7.039 -20.312 0.472 1 95.62 406 PRO A CA 1
ATOM 3166 C C . PRO A 1 406 ? -6.898 -21.516 1.407 1 95.62 406 PRO A C 1
ATOM 3168 O O . PRO A 1 406 ? -7.621 -21.609 2.4 1 95.62 406 PRO A O 1
ATOM 3171 N N . CYS A 1 407 ? -5.867 -22.359 1.079 1 91.88 407 CYS A N 1
ATOM 3172 C CA . CYS A 1 407 ? -5.703 -23.578 1.845 1 91.88 407 CYS A CA 1
ATOM 3173 C C . CYS A 1 407 ? -4.277 -23.719 2.367 1 91.88 407 CYS A C 1
ATOM 3175 O O . CYS A 1 407 ? -4.051 -24.266 3.447 1 91.88 407 CYS A O 1
ATOM 3177 N N . LYS A 1 408 ? -3.332 -23.25 1.594 1 87.69 408 LYS A N 1
ATOM 3178 C CA . LYS A 1 408 ? -1.948 -23.438 2.021 1 87.69 408 LYS A CA 1
ATOM 3179 C C . LYS A 1 408 ? -1.009 -22.484 1.274 1 87.69 408 LYS A C 1
ATOM 3181 O O . LYS A 1 408 ? -1.389 -21.906 0.261 1 87.69 408 LYS A O 1
ATOM 3186 N N . GLY A 1 409 ? 0.153 -22.312 1.824 1 88.94 409 GLY A N 1
ATOM 3187 C CA . GLY A 1 409 ? 1.267 -21.672 1.15 1 88.94 409 GLY A CA 1
ATOM 3188 C C . GLY A 1 409 ? 1.001 -20.203 0.824 1 88.94 409 GLY A C 1
ATOM 3189 O O . GLY A 1 409 ? 0.582 -19.438 1.69 1 88.94 409 GLY A O 1
ATOM 3190 N N . ASP A 1 410 ? 1.268 -19.891 -0.512 1 92.62 410 ASP A N 1
ATOM 3191 C CA . ASP A 1 410 ? 1.17 -18.5 -0.951 1 92.62 410 ASP A CA 1
ATOM 3192 C C . ASP A 1 410 ? -0.286 -18.094 -1.173 1 92.62 410 ASP A C 1
ATOM 3194 O O . ASP A 1 410 ? -0.578 -16.922 -1.437 1 92.62 410 ASP A O 1
ATOM 3198 N N . GLN A 1 411 ? -1.149 -19.047 -0.979 1 95.19 411 GLN A N 1
ATOM 3199 C CA . GLN A 1 411 ? -2.561 -18.828 -1.285 1 95.19 411 GLN A CA 1
ATOM 3200 C C . GLN A 1 411 ? -3.174 -17.781 -0.366 1 95.19 411 GLN A C 1
ATOM 3202 O O . GLN A 1 411 ? -4.047 -17.016 -0.783 1 95.19 411 GLN A O 1
ATOM 3207 N N . PHE A 1 412 ? -2.662 -17.766 0.854 1 95.38 412 PHE A N 1
ATOM 3208 C CA . PHE A 1 412 ? -3.217 -16.812 1.807 1 95.38 412 PHE A CA 1
ATOM 3209 C C . PHE A 1 412 ? -2.83 -15.383 1.435 1 95.38 412 PHE A C 1
ATOM 3211 O O . PHE A 1 412 ? -3.666 -14.484 1.474 1 95.38 412 PHE A O 1
ATOM 3218 N N . ALA A 1 413 ? -1.607 -15.203 1.085 1 95.25 413 ALA A N 1
ATOM 3219 C CA . ALA A 1 413 ? -1.181 -13.883 0.608 1 95.25 413 ALA A CA 1
ATOM 3220 C C . ALA A 1 413 ? -1.928 -13.492 -0.663 1 95.25 413 ALA A C 1
ATOM 3222 O O . ALA A 1 413 ? -2.332 -12.344 -0.822 1 95.25 413 ALA A O 1
ATOM 3223 N N . ASN A 1 414 ? -2.102 -14.453 -1.562 1 96.81 414 ASN A N 1
ATOM 3224 C CA . ASN A 1 414 ? -2.85 -14.195 -2.787 1 96.81 414 ASN A CA 1
ATOM 3225 C C . ASN A 1 414 ? -4.293 -13.797 -2.492 1 96.81 414 ASN A C 1
ATOM 3227 O O . ASN A 1 414 ? -4.848 -12.922 -3.152 1 96.81 414 ASN A O 1
ATOM 3231 N N . CYS A 1 415 ? -4.832 -14.484 -1.514 1 96.94 415 CYS A N 1
ATOM 3232 C CA . CYS A 1 415 ? -6.199 -14.164 -1.109 1 96.94 415 CYS A CA 1
ATOM 3233 C C . CYS A 1 415 ? -6.305 -12.719 -0.645 1 96.94 415 CYS A C 1
ATOM 3235 O O . CYS A 1 415 ? -7.23 -12 -1.031 1 96.94 415 CYS A O 1
ATOM 3237 N N . ARG A 1 416 ? -5.34 -12.289 0.161 1 94.88 416 ARG A N 1
ATOM 3238 C CA . ARG A 1 416 ? -5.344 -10.914 0.652 1 94.88 416 ARG A CA 1
ATOM 3239 C C . ARG A 1 416 ? -5.195 -9.922 -0.496 1 94.88 416 ARG A C 1
ATOM 3241 O O . ARG A 1 416 ? -5.859 -8.883 -0.512 1 94.88 416 ARG A O 1
ATOM 3248 N N . PHE A 1 417 ? -4.43 -10.18 -1.432 1 96 417 PHE A N 1
ATOM 3249 C CA . PHE A 1 417 ? -4.289 -9.344 -2.617 1 96 417 PHE A CA 1
ATOM 3250 C C . PHE A 1 417 ? -5.598 -9.289 -3.398 1 96 417 PHE A C 1
ATOM 3252 O O . PHE A 1 417 ? -6.082 -8.203 -3.727 1 96 417 PHE A O 1
ATOM 3259 N N . LEU A 1 418 ? -6.164 -10.453 -3.689 1 97.44 418 LEU A N 1
ATOM 3260 C CA . LEU A 1 418 ? -7.348 -10.562 -4.535 1 97.44 418 LEU A CA 1
ATOM 3261 C C . LEU A 1 418 ? -8.539 -9.844 -3.9 1 97.44 418 LEU A C 1
ATOM 3263 O O . LEU A 1 418 ? -9.297 -9.164 -4.594 1 97.44 418 LEU A O 1
ATOM 3267 N N . VAL A 1 419 ? -8.664 -10.008 -2.588 1 96.44 419 VAL A N 1
ATOM 3268 C CA . VAL A 1 419 ? -9.867 -9.562 -1.909 1 96.44 419 VAL A CA 1
ATOM 3269 C C . VAL A 1 419 ? -9.695 -8.117 -1.443 1 96.44 419 VAL A C 1
ATOM 3271 O O . VAL A 1 419 ? -10.523 -7.254 -1.754 1 96.44 419 VAL A O 1
ATOM 3274 N N . ASP A 1 420 ? -8.523 -7.852 -0.85 1 91.75 420 ASP A N 1
ATOM 3275 C CA . ASP A 1 420 ? -8.398 -6.598 -0.114 1 91.75 420 ASP A CA 1
ATOM 3276 C C . ASP A 1 420 ? -7.711 -5.531 -0.962 1 91.75 420 ASP A C 1
ATOM 3278 O O . ASP A 1 420 ? -7.863 -4.336 -0.704 1 91.75 420 ASP A O 1
ATOM 3282 N N . GLU A 1 421 ? -6.965 -5.938 -1.916 1 92.19 421 GLU A N 1
ATOM 3283 C CA . GLU A 1 421 ? -6.188 -4.969 -2.689 1 92.19 421 GLU A CA 1
ATOM 3284 C C . GLU A 1 421 ? -6.797 -4.758 -4.074 1 92.19 421 GLU A C 1
ATOM 3286 O O . GLU A 1 421 ? -7.121 -3.629 -4.449 1 92.19 421 GLU A O 1
ATOM 3291 N N . ALA A 1 422 ? -7.023 -5.832 -4.809 1 95.25 422 ALA A N 1
ATOM 3292 C CA . ALA A 1 422 ? -7.41 -5.73 -6.215 1 95.25 422 ALA A CA 1
ATOM 3293 C C . ALA A 1 422 ? -8.922 -5.816 -6.371 1 95.25 422 ALA A C 1
ATOM 3295 O O . ALA A 1 422 ? -9.461 -5.48 -7.43 1 95.25 422 ALA A O 1
ATOM 3296 N N . HIS A 1 423 ? -9.648 -6.309 -5.336 1 95.81 423 HIS A N 1
ATOM 3297 C CA . HIS A 1 423 ? -11.102 -6.461 -5.359 1 95.81 423 HIS A CA 1
ATOM 3298 C C . HIS A 1 423 ? -11.555 -7.281 -6.562 1 95.81 423 HIS A C 1
ATOM 3300 O O . HIS A 1 423 ? -12.445 -6.867 -7.305 1 95.81 423 HIS A O 1
ATOM 3306 N N . LEU A 1 424 ? -10.898 -8.406 -6.684 1 98.44 424 LEU A N 1
ATOM 3307 C CA . LEU A 1 424 ? -11.156 -9.328 -7.777 1 98.44 424 LEU A CA 1
ATOM 3308 C C . LEU A 1 424 ? -11.852 -10.586 -7.273 1 98.44 424 LEU A C 1
ATOM 3310 O O . LEU A 1 424 ? -12.242 -11.453 -8.07 1 98.44 424 LEU A O 1
ATOM 3314 N N . ALA A 1 425 ? -12.031 -10.664 -5.953 1 98.62 425 ALA A N 1
ATOM 3315 C CA . ALA A 1 425 ? -12.609 -11.867 -5.363 1 98.62 425 ALA A CA 1
ATOM 3316 C C . ALA A 1 425 ? -13.391 -11.539 -4.094 1 98.62 425 ALA A C 1
ATOM 3318 O O . ALA A 1 425 ? -13.25 -10.445 -3.541 1 98.62 425 ALA A O 1
ATOM 3319 N N . ILE A 1 426 ? -14.258 -12.422 -3.764 1 98.31 426 ILE A N 1
ATOM 3320 C CA . ILE A 1 426 ? -14.93 -12.445 -2.469 1 98.31 426 ILE A CA 1
ATOM 3321 C C . ILE A 1 426 ? -14.43 -13.633 -1.648 1 98.31 426 ILE A C 1
ATOM 3323 O O . ILE A 1 426 ? -14.305 -14.742 -2.166 1 98.31 426 ILE A O 1
ATOM 3327 N N . GLU A 1 427 ? -14.055 -13.383 -0.436 1 97.62 427 GLU A N 1
ATOM 3328 C CA . GLU A 1 427 ? -13.586 -14.469 0.418 1 97.62 427 GLU A CA 1
ATOM 3329 C C . GLU A 1 427 ? -14.742 -15.336 0.907 1 97.62 427 GLU A C 1
ATOM 3331 O O . GLU A 1 427 ? -15.766 -14.812 1.361 1 97.62 427 GLU A O 1
ATOM 3336 N N . VAL A 1 428 ? -14.586 -16.609 0.854 1 97.88 428 VAL A N 1
ATOM 3337 C CA . VAL A 1 428 ? -15.664 -17.531 1.2 1 97.88 428 VAL A CA 1
ATOM 3338 C C . VAL A 1 428 ? -15.891 -17.516 2.709 1 97.88 428 VAL A C 1
ATOM 3340 O O . VAL A 1 428 ? -17.031 -17.5 3.172 1 97.88 428 VAL A O 1
ATOM 3343 N N . CYS A 1 429 ? -14.797 -17.594 3.377 1 93.94 429 CYS A N 1
ATOM 3344 C CA . CYS A 1 429 ? -14.812 -17.562 4.836 1 93.94 429 CYS A CA 1
ATOM 3345 C C . CYS A 1 429 ? -13.719 -16.656 5.379 1 93.94 429 CYS A C 1
ATOM 3347 O O . CYS A 1 429 ? -12.531 -16.953 5.238 1 93.94 429 CYS A O 1
ATOM 3349 N N . PRO A 1 430 ? -14.156 -15.562 6.031 1 86.31 430 PRO A N 1
ATOM 3350 C CA . PRO A 1 430 ? -13.148 -14.609 6.523 1 86.31 430 PRO A CA 1
ATOM 3351 C C . PRO A 1 430 ? -12.266 -15.203 7.621 1 86.31 430 PRO A C 1
ATOM 3353 O O . PRO A 1 430 ? -12.742 -15.984 8.445 1 86.31 430 PRO A O 1
ATOM 3356 N N . ASN A 1 431 ? -10.977 -14.938 7.637 1 81.62 431 ASN A N 1
ATOM 3357 C CA . ASN A 1 431 ? -9.992 -15.242 8.664 1 81.62 431 ASN A CA 1
ATOM 3358 C C . ASN A 1 431 ? -9.75 -16.734 8.797 1 81.62 431 ASN A C 1
ATOM 3360 O O . ASN A 1 431 ? -9.531 -17.25 9.898 1 81.62 431 ASN A O 1
ATOM 3364 N N . LEU A 1 432 ? -9.945 -17.406 7.703 1 87.56 432 LEU A N 1
ATOM 3365 C CA . LEU A 1 432 ? -9.656 -18.844 7.68 1 87.56 432 LEU A CA 1
ATOM 3366 C C . LEU A 1 432 ? -8.172 -19.094 7.93 1 87.56 432 LEU A C 1
ATOM 3368 O O . LEU A 1 432 ? -7.316 -18.406 7.383 1 87.56 432 LEU A O 1
ATOM 3372 N N . LEU A 1 433 ? -7.945 -20.062 8.781 1 85.06 433 LEU A N 1
ATOM 3373 C CA . LEU A 1 433 ? -6.578 -20.531 8.992 1 85.06 433 LEU A CA 1
ATOM 3374 C C . LEU A 1 433 ? -6.27 -21.734 8.109 1 85.06 433 LEU A C 1
ATOM 3376 O O . LEU A 1 433 ? -7.184 -22.359 7.574 1 85.06 433 LEU A O 1
ATOM 3380 N N . ALA A 1 434 ? -4.965 -21.969 7.879 1 81.38 434 ALA A N 1
ATOM 3381 C CA . ALA A 1 434 ? -4.59 -23.156 7.133 1 81.38 434 ALA A CA 1
ATOM 3382 C C . ALA A 1 434 ? -5.23 -24.406 7.738 1 81.38 434 ALA A C 1
ATOM 3384 O O . ALA A 1 434 ? -5.156 -24.625 8.945 1 81.38 434 ALA A O 1
ATOM 3385 N N . GLY A 1 435 ? -5.93 -25.078 6.895 1 78.88 435 GLY A N 1
ATOM 3386 C CA . GLY A 1 435 ? -6.598 -26.281 7.363 1 78.88 435 GLY A CA 1
ATOM 3387 C C . GLY A 1 435 ? -7.934 -26.016 8.023 1 78.88 435 GLY A C 1
ATOM 3388 O O . GLY A 1 435 ? -8.547 -26.922 8.602 1 78.88 435 GLY A O 1
ATOM 3389 N N . GLY A 1 436 ? -8.312 -24.812 7.988 1 86.81 436 GLY A N 1
ATOM 3390 C CA . GLY A 1 436 ? -9.57 -24.453 8.625 1 86.81 436 GLY A CA 1
ATOM 3391 C C . GLY A 1 436 ? -10.781 -25.047 7.922 1 86.81 436 GLY A C 1
ATOM 3392 O O . GLY A 1 436 ? -10.695 -25.469 6.77 1 86.81 436 GLY A O 1
ATOM 3393 N N . PHE A 1 437 ? -11.875 -25.125 8.648 1 93.88 437 PHE A N 1
ATOM 3394 C CA . PHE A 1 437 ? -13.125 -25.719 8.18 1 93.88 437 PHE A CA 1
ATOM 3395 C C . PHE A 1 437 ? -14.086 -24.641 7.695 1 93.88 437 PHE A C 1
ATOM 3397 O O . PHE A 1 437 ? -14.234 -23.594 8.336 1 93.88 437 PHE A O 1
ATOM 3404 N N . VAL A 1 438 ? -14.742 -24.828 6.543 1 96.69 438 VAL A N 1
ATOM 3405 C CA . VAL A 1 438 ? -15.719 -23.906 5.961 1 96.69 438 VAL A CA 1
ATOM 3406 C C . VAL A 1 438 ? -17.094 -24.562 5.934 1 96.69 438 VAL A C 1
ATOM 3408 O O . VAL A 1 438 ? -17.281 -25.625 5.328 1 96.69 438 VAL A O 1
ATOM 3411 N N . GLY A 1 439 ? -18.031 -23.922 6.539 1 97.06 439 GLY A N 1
ATOM 3412 C CA . GLY A 1 439 ? -19.375 -24.484 6.594 1 97.06 439 GLY A CA 1
ATOM 3413 C C . GLY A 1 439 ? -20.188 -24.188 5.348 1 97.06 439 GLY A C 1
ATOM 3414 O O . GLY A 1 439 ? -19.859 -23.281 4.578 1 97.06 439 GLY A O 1
ATOM 3415 N N . ARG A 1 440 ? -21.344 -25.031 5.215 1 97.81 440 ARG A N 1
ATOM 3416 C CA . ARG A 1 440 ? -22.219 -24.922 4.047 1 97.81 440 ARG A CA 1
ATOM 3417 C C . ARG A 1 440 ? -22.828 -23.531 3.953 1 97.81 440 ARG A C 1
ATOM 3419 O O . ARG A 1 440 ? -23.047 -23.016 2.855 1 97.81 440 ARG A O 1
ATOM 3426 N N . GLU A 1 441 ? -23.047 -22.859 5.043 1 98.12 441 GLU A N 1
ATOM 3427 C CA . GLU A 1 441 ? -23.656 -21.547 5.047 1 98.12 441 GLU A CA 1
ATOM 3428 C C . GLU A 1 441 ? -22.719 -20.5 4.449 1 98.12 441 GLU A C 1
ATOM 3430 O O . GLU A 1 441 ? -23.172 -19.594 3.73 1 98.12 441 GLU A O 1
ATOM 3435 N N . ASP A 1 442 ? -21.453 -20.609 4.789 1 98 442 ASP A N 1
ATOM 3436 C CA . ASP A 1 442 ? -20.453 -19.703 4.23 1 98 442 ASP A CA 1
ATOM 3437 C C . ASP A 1 442 ? -20.359 -19.859 2.717 1 98 442 ASP A C 1
ATOM 3439 O O . ASP A 1 442 ? -20.25 -18.859 1.988 1 98 442 ASP A O 1
ATOM 3443 N N . VAL A 1 443 ? -20.406 -21.094 2.293 1 98.38 443 VAL A N 1
ATOM 3444 C CA . VAL A 1 443 ? -20.328 -21.375 0.862 1 98.38 443 VAL A CA 1
ATOM 3445 C C . VAL A 1 443 ? -21.547 -20.766 0.158 1 98.38 443 VAL A C 1
ATOM 3447 O O . VAL A 1 443 ? -21.406 -20.047 -0.831 1 98.38 443 VAL A O 1
ATOM 3450 N N . GLU A 1 444 ? -22.719 -21.078 0.713 1 98.62 444 GLU A N 1
ATOM 3451 C CA . GLU A 1 444 ? -23.953 -20.562 0.131 1 98.62 444 GLU A CA 1
ATOM 3452 C C . GLU A 1 444 ? -23.938 -19.031 0.058 1 98.62 444 GLU A C 1
ATOM 3454 O O . GLU A 1 444 ? -24.25 -18.453 -0.987 1 98.62 444 GLU A O 1
ATOM 3459 N N . LYS A 1 445 ? -23.578 -18.438 1.099 1 98.38 445 LYS A N 1
ATOM 3460 C CA . LYS A 1 445 ? -23.578 -16.984 1.18 1 98.38 445 LYS A CA 1
ATOM 3461 C C . LYS A 1 445 ? -22.609 -16.375 0.169 1 98.38 445 LYS A C 1
ATOM 3463 O O . LYS A 1 445 ? -22.922 -15.383 -0.491 1 98.38 445 LYS A O 1
ATOM 3468 N N . ALA A 1 446 ? -21.406 -16.906 0.079 1 98.56 446 ALA A N 1
ATOM 3469 C CA . ALA A 1 446 ? -20.391 -16.391 -0.84 1 98.56 446 ALA A CA 1
ATOM 3470 C C . ALA A 1 446 ? -20.859 -16.5 -2.287 1 98.56 446 ALA A C 1
ATOM 3472 O O . ALA A 1 446 ? -20.688 -15.562 -3.072 1 98.56 446 ALA A O 1
ATOM 3473 N N . VAL A 1 447 ? -21.469 -17.625 -2.602 1 98.81 447 VAL A N 1
ATOM 3474 C CA . VAL A 1 447 ? -21.938 -17.844 -3.965 1 98.81 447 VAL A CA 1
ATOM 3475 C C . VAL A 1 447 ? -23.047 -16.844 -4.297 1 98.81 447 VAL A C 1
ATOM 3477 O O . VAL A 1 447 ? -23.016 -16.219 -5.355 1 98.81 447 VAL A O 1
ATOM 3480 N N . LYS A 1 448 ? -23.938 -16.672 -3.412 1 98.56 448 LYS A N 1
ATOM 3481 C CA . LYS A 1 448 ? -25.031 -15.727 -3.629 1 98.56 448 LYS A CA 1
ATOM 3482 C C . LYS A 1 448 ? -24.516 -14.297 -3.738 1 98.56 448 LYS A C 1
ATOM 3484 O O . LYS A 1 448 ? -25 -13.508 -4.551 1 98.56 448 LYS A O 1
ATOM 3489 N N . SER A 1 449 ? -23.531 -13.984 -2.912 1 98.38 449 SER A N 1
ATOM 3490 C CA . SER A 1 449 ? -22.938 -12.656 -2.971 1 98.38 449 SER A CA 1
ATOM 3491 C C . SER A 1 449 ? -22.281 -12.398 -4.328 1 98.38 449 SER A C 1
ATOM 3493 O O . SER A 1 449 ? -22.422 -11.312 -4.891 1 98.38 449 SER A O 1
ATOM 3495 N N . LEU A 1 450 ? -21.609 -13.367 -4.891 1 98.62 450 LEU A N 1
ATOM 3496 C CA . LEU A 1 450 ? -20.891 -13.203 -6.156 1 98.62 450 LEU A CA 1
ATOM 3497 C C . LEU A 1 450 ? -21.875 -13.047 -7.312 1 98.62 450 LEU A C 1
ATOM 3499 O O . LEU A 1 450 ? -21.703 -12.164 -8.164 1 98.62 450 LEU A O 1
ATOM 3503 N N . PHE A 1 451 ? -22.953 -13.805 -7.316 1 98.44 451 PHE A N 1
ATOM 3504 C CA . PHE A 1 451 ? -23.797 -13.875 -8.5 1 98.44 451 PHE A CA 1
ATOM 3505 C C . PHE A 1 451 ? -24.969 -12.898 -8.398 1 98.44 451 PHE A C 1
ATOM 3507 O O . PHE A 1 451 ? -25.484 -12.43 -9.414 1 98.44 451 PHE A O 1
ATOM 3514 N N . HIS A 1 452 ? -25.375 -12.547 -7.129 1 97.5 452 HIS A N 1
ATOM 3515 C CA . HIS A 1 452 ? -26.625 -11.797 -7.008 1 97.5 452 HIS A CA 1
ATOM 3516 C C . HIS A 1 452 ? -26.438 -10.539 -6.168 1 97.5 452 HIS A C 1
ATOM 3518 O O . HIS A 1 452 ? -27.359 -9.742 -6.023 1 97.5 452 HIS A O 1
ATOM 3524 N N . GLY A 1 453 ? -25.297 -10.352 -5.641 1 97.25 453 GLY A N 1
ATOM 3525 C CA . GLY A 1 453 ? -25.078 -9.219 -4.758 1 97.25 453 GLY A CA 1
ATOM 3526 C C . GLY A 1 453 ? -24.375 -8.062 -5.445 1 97.25 453 GLY A C 1
ATOM 3527 O O . GLY A 1 453 ? -23.812 -8.227 -6.527 1 97.25 453 GLY A O 1
ATOM 3528 N N . GLU A 1 454 ? -24.328 -6.961 -4.781 1 97.12 454 GLU A N 1
ATOM 3529 C CA . GLU A 1 454 ? -23.656 -5.77 -5.277 1 97.12 454 GLU A CA 1
ATOM 3530 C C . GLU A 1 454 ? -22.141 -5.969 -5.309 1 97.12 454 GLU A C 1
ATOM 3532 O O . GLU A 1 454 ? -21.469 -5.516 -6.238 1 97.12 454 GLU A O 1
ATOM 3537 N N . GLU A 1 455 ? -21.703 -6.602 -4.355 1 96.75 455 GLU A N 1
ATOM 3538 C CA . GLU A 1 455 ? -20.266 -6.887 -4.312 1 96.75 455 GLU A CA 1
ATOM 3539 C C . GLU A 1 455 ? -19.844 -7.738 -5.504 1 96.75 455 GLU A C 1
ATOM 3541 O O . GLU A 1 455 ? -18.781 -7.508 -6.09 1 96.75 455 GLU A O 1
ATOM 3546 N N . GLY A 1 456 ? -20.656 -8.656 -5.797 1 98.19 456 GLY A N 1
ATOM 3547 C CA . GLY A 1 456 ? -20.375 -9.5 -6.949 1 98.19 456 GLY A CA 1
ATOM 3548 C C . GLY A 1 456 ? -20.344 -8.727 -8.258 1 98.19 456 GLY A C 1
ATOM 3549 O O . GLY A 1 456 ? -19.5 -9 -9.117 1 98.19 456 GLY A O 1
ATOM 3550 N N . THR A 1 457 ? -21.188 -7.785 -8.336 1 97.88 457 THR A N 1
ATOM 3551 C CA . THR A 1 457 ? -21.234 -6.957 -9.531 1 97.88 457 THR A CA 1
ATOM 3552 C C . THR A 1 457 ? -19.938 -6.168 -9.688 1 97.88 457 THR A C 1
ATOM 3554 O O . THR A 1 457 ? -19.359 -6.102 -10.781 1 97.88 457 THR A O 1
ATOM 3557 N N . ALA A 1 458 ? -19.5 -5.645 -8.617 1 97.62 458 ALA A N 1
ATOM 3558 C CA . ALA A 1 458 ? -18.25 -4.871 -8.641 1 97.62 458 ALA A CA 1
ATOM 3559 C C . ALA A 1 458 ? -17.062 -5.754 -8.992 1 97.62 458 ALA A C 1
ATOM 3561 O O . ALA A 1 458 ? -16.203 -5.367 -9.797 1 97.62 458 ALA A O 1
ATOM 3562 N N . VAL A 1 459 ? -16.984 -6.914 -8.391 1 98.38 459 VAL A N 1
ATOM 3563 C CA . VAL A 1 459 ? -15.883 -7.844 -8.625 1 98.38 459 VAL A CA 1
ATOM 3564 C C . VAL A 1 459 ? -15.891 -8.297 -10.086 1 98.38 459 VAL A C 1
ATOM 3566 O O . VAL A 1 459 ? -14.836 -8.438 -10.703 1 98.38 459 VAL A O 1
ATOM 3569 N N . ARG A 1 460 ? -17.047 -8.492 -10.633 1 98.25 460 ARG A N 1
ATOM 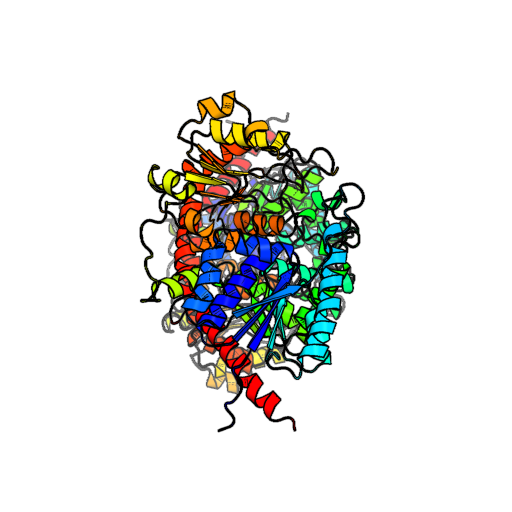3570 C CA . ARG A 1 460 ? -17.172 -8.898 -12.023 1 98.25 460 ARG A CA 1
ATOM 3571 C C . ARG A 1 460 ? -16.672 -7.809 -12.969 1 98.25 460 ARG A C 1
ATOM 3573 O O . ARG A 1 460 ? -16.016 -8.102 -13.961 1 98.25 460 ARG A O 1
ATOM 3580 N N . GLU A 1 461 ? -17 -6.633 -12.641 1 98.12 461 GLU A N 1
ATOM 3581 C CA . GLU A 1 461 ? -16.531 -5.516 -13.461 1 98.12 461 GLU A CA 1
ATOM 3582 C C . GLU A 1 461 ? -15.016 -5.402 -13.422 1 98.12 461 GLU A C 1
ATOM 3584 O O . GLU A 1 461 ? -14.383 -5.168 -14.453 1 98.12 461 GLU A O 1
ATOM 3589 N N . ASN A 1 462 ? -14.492 -5.559 -12.281 1 98.12 462 ASN A N 1
ATOM 3590 C CA . ASN A 1 462 ? -13.039 -5.516 -12.141 1 98.12 462 ASN A CA 1
ATOM 3591 C C . ASN A 1 462 ? -12.375 -6.652 -12.906 1 98.12 462 ASN A C 1
ATOM 3593 O O . ASN A 1 462 ? -11.32 -6.461 -13.516 1 98.12 462 ASN A O 1
ATOM 3597 N N . ALA A 1 463 ? -12.93 -7.816 -12.844 1 98.31 463 ALA A N 1
ATOM 3598 C CA . ALA A 1 463 ? -12.391 -8.961 -13.57 1 98.31 463 ALA A CA 1
ATOM 3599 C C . ALA A 1 463 ? -12.422 -8.727 -15.07 1 98.31 463 ALA A C 1
ATOM 3601 O O . ALA A 1 463 ? -11.484 -9.102 -15.789 1 98.31 463 ALA A O 1
ATOM 3602 N N . ARG A 1 464 ? -13.461 -8.109 -15.531 1 97.69 464 ARG A N 1
ATOM 3603 C CA . ARG A 1 464 ? -13.562 -7.781 -16.953 1 97.69 464 ARG A CA 1
ATOM 3604 C C . ARG A 1 464 ? -12.461 -6.82 -17.375 1 97.69 464 ARG A C 1
ATOM 3606 O O . ARG A 1 464 ? -11.875 -6.973 -18.453 1 97.69 464 ARG A O 1
ATOM 3613 N N . ARG A 1 465 ? -12.258 -5.898 -16.547 1 97.62 465 ARG A N 1
ATOM 3614 C CA . ARG A 1 465 ? -11.18 -4.957 -16.828 1 97.62 465 ARG A CA 1
ATOM 3615 C C . ARG A 1 465 ? -9.828 -5.668 -16.859 1 97.62 465 ARG A C 1
ATOM 3617 O O . ARG A 1 465 ? -8.984 -5.352 -17.703 1 97.62 465 ARG A O 1
ATOM 3624 N N . MET A 1 466 ? -9.664 -6.594 -15.992 1 97.75 466 MET A N 1
ATOM 3625 C CA . MET A 1 466 ? -8.414 -7.344 -15.93 1 97.75 466 MET A CA 1
ATOM 3626 C C . MET A 1 466 ? -8.219 -8.172 -17.188 1 97.75 466 MET A C 1
ATOM 3628 O O . MET A 1 466 ? -7.086 -8.336 -17.656 1 97.75 466 MET A O 1
ATOM 3632 N N . LYS A 1 467 ? -9.273 -8.688 -17.688 1 97.5 467 LYS A N 1
ATOM 3633 C CA . LYS A 1 467 ? -9.203 -9.438 -18.938 1 97.5 467 LYS A CA 1
ATOM 3634 C C . LYS A 1 467 ? -8.664 -8.562 -20.062 1 97.5 467 LYS A C 1
ATOM 3636 O O . LYS A 1 467 ? -7.797 -8.992 -20.828 1 97.5 467 LYS A O 1
ATOM 3641 N N . LEU A 1 468 ? -9.125 -7.363 -20.125 1 97.5 468 LEU A N 1
ATOM 3642 C CA . LEU A 1 468 ? -8.68 -6.438 -21.156 1 97.5 468 LEU A CA 1
ATOM 3643 C C . LEU A 1 468 ? -7.199 -6.117 -21 1 97.5 468 LEU A C 1
ATOM 3645 O O . LEU A 1 468 ? -6.457 -6.078 -21.984 1 97.5 468 LEU A O 1
ATOM 3649 N N . LEU A 1 469 ? -6.797 -5.965 -19.797 1 97.31 469 LEU A N 1
ATOM 3650 C CA . LEU A 1 469 ? -5.395 -5.676 -19.531 1 97.31 469 LEU A CA 1
ATOM 3651 C C . LEU A 1 469 ? -4.516 -6.871 -19.891 1 97.31 469 LEU A C 1
ATOM 3653 O O . LEU A 1 469 ? -3.41 -6.703 -20.406 1 97.31 469 LEU A O 1
ATOM 3657 N N . ALA A 1 470 ? -4.988 -8.062 -19.562 1 97.44 470 ALA A N 1
ATOM 3658 C CA . ALA A 1 470 ? -4.254 -9.281 -19.906 1 97.44 470 ALA A CA 1
ATOM 3659 C C . ALA A 1 470 ? -4.102 -9.414 -21.422 1 97.44 470 ALA A C 1
ATOM 3661 O O . ALA A 1 470 ? -3.012 -9.719 -21.906 1 97.44 470 ALA A O 1
ATOM 3662 N N . GLU A 1 471 ? -5.148 -9.141 -22.125 1 96.31 471 GLU A N 1
ATOM 3663 C CA . GLU A 1 471 ? -5.125 -9.211 -23.578 1 96.31 471 GLU A CA 1
ATOM 3664 C C . GLU A 1 471 ? -4.152 -8.188 -24.172 1 96.31 471 GLU A C 1
ATOM 3666 O O . GLU A 1 471 ? -3.412 -8.492 -25.109 1 96.31 471 GLU A O 1
ATOM 3671 N N . GLU A 1 472 ? -4.168 -7.082 -23.578 1 96.06 472 GLU A N 1
ATOM 3672 C CA . GLU A 1 472 ? -3.246 -6.043 -24.031 1 96.06 472 GLU A CA 1
ATOM 3673 C C . GLU A 1 472 ? -1.797 -6.449 -23.781 1 96.06 472 GLU A C 1
ATOM 3675 O O . GLU A 1 472 ? -0.923 -6.188 -24.609 1 96.06 472 GLU A O 1
ATOM 3680 N N . SER A 1 473 ? -1.556 -7.062 -22.688 1 96.62 473 SER A N 1
ATOM 3681 C CA . SER A 1 473 ? -0.194 -7.426 -22.312 1 96.62 473 SER A CA 1
ATOM 3682 C C . SER A 1 473 ? 0.397 -8.445 -23.281 1 96.62 473 SER A C 1
ATOM 3684 O O . SER A 1 473 ? 1.607 -8.461 -23.5 1 96.62 473 SER A O 1
ATOM 3686 N N . VAL A 1 474 ? -0.42 -9.273 -23.875 1 95.19 474 VAL A N 1
ATOM 3687 C CA . VAL A 1 474 ? 0.085 -10.336 -24.734 1 95.19 474 VAL A CA 1
ATOM 3688 C C . VAL A 1 474 ? -0.107 -9.953 -26.203 1 95.19 474 VAL A C 1
ATOM 3690 O O . VAL A 1 474 ? 0.188 -10.742 -27.094 1 95.19 474 VAL A O 1
ATOM 3693 N N . GLY A 1 475 ? -0.618 -8.773 -26.438 1 93.12 475 GLY A N 1
ATOM 3694 C CA . GLY A 1 475 ? -0.754 -8.289 -27.797 1 93.12 475 GLY A CA 1
ATOM 3695 C C . GLY A 1 475 ? 0.579 -8.039 -28.484 1 93.12 475 GLY A C 1
ATOM 3696 O O . GLY A 1 475 ? 1.635 -8.18 -27.859 1 93.12 475 GLY A O 1
ATOM 3697 N N . GLU A 1 476 ? 0.6 -7.633 -29.719 1 91.06 476 GLU A N 1
ATOM 3698 C CA . GLU A 1 476 ? 1.789 -7.461 -30.547 1 91.06 476 GLU A CA 1
ATOM 3699 C C . GLU A 1 476 ? 2.783 -6.504 -29.891 1 91.06 476 GLU A C 1
ATOM 3701 O O . GLU A 1 476 ? 3.992 -6.75 -29.906 1 91.06 476 GLU A O 1
ATOM 3706 N N . HIS A 1 477 ? 2.285 -5.512 -29.25 1 93.75 477 HIS A N 1
ATOM 3707 C CA . HIS A 1 477 ? 3.158 -4.539 -28.594 1 93.75 477 HIS A CA 1
ATOM 3708 C C . HIS A 1 477 ? 2.943 -4.523 -27.094 1 93.75 477 HIS A C 1
ATOM 3710 O O . HIS A 1 477 ? 3.24 -3.527 -26.422 1 93.75 477 HIS A O 1
ATOM 3716 N N . GLY A 1 478 ? 2.443 -5.656 -26.641 1 95.62 478 GLY A N 1
ATOM 3717 C CA . GLY A 1 478 ? 2.164 -5.742 -25.219 1 95.62 478 GLY A CA 1
ATOM 3718 C C . GLY A 1 478 ? 3.408 -5.965 -24.375 1 95.62 478 GLY A C 1
ATOM 3719 O O . GLY A 1 478 ? 4.426 -6.445 -24.875 1 95.62 478 GLY A O 1
ATOM 3720 N N . SER A 1 479 ? 3.318 -5.617 -23.141 1 96.5 479 SER A N 1
ATOM 3721 C CA . SER A 1 479 ? 4.449 -5.699 -22.219 1 96.5 479 SER A CA 1
ATOM 3722 C C . SER A 1 479 ? 4.98 -7.125 -22.125 1 96.5 479 SER A C 1
ATOM 3724 O O . SER A 1 479 ? 6.191 -7.352 -22.188 1 96.5 479 SER A O 1
ATOM 3726 N N . SER A 1 480 ? 4.121 -8.156 -21.984 1 96.75 480 SER A N 1
ATOM 3727 C CA . SER A 1 480 ? 4.516 -9.555 -21.844 1 96.75 480 SER A CA 1
ATOM 3728 C C . SER A 1 480 ? 5.215 -10.062 -23.094 1 96.75 480 SER A C 1
ATOM 3730 O O . SER A 1 480 ? 6.238 -10.75 -23 1 96.75 480 SER A O 1
ATOM 3732 N N . ASN A 1 481 ? 4.66 -9.711 -24.219 1 95.12 481 ASN A N 1
ATOM 3733 C CA . ASN A 1 481 ? 5.246 -10.141 -25.484 1 95.12 481 ASN A CA 1
ATOM 3734 C C . ASN A 1 481 ? 6.598 -9.484 -25.734 1 95.12 481 ASN A C 1
ATOM 3736 O O . ASN A 1 481 ? 7.535 -10.133 -26.203 1 95.12 481 ASN A O 1
ATOM 3740 N N . ASN A 1 482 ? 6.703 -8.211 -25.453 1 96.62 482 ASN A N 1
ATOM 3741 C CA . ASN A 1 482 ? 7.984 -7.523 -25.578 1 96.62 482 ASN A CA 1
ATOM 3742 C C . ASN A 1 482 ? 9.055 -8.141 -24.688 1 96.62 482 ASN A C 1
ATOM 3744 O O . ASN A 1 482 ? 10.18 -8.367 -25.125 1 96.62 482 ASN A O 1
ATOM 3748 N N . ASN A 1 483 ? 8.688 -8.398 -23.484 1 97 483 ASN A N 1
ATOM 3749 C CA . ASN A 1 483 ? 9.609 -9.023 -22.547 1 97 483 ASN A CA 1
ATOM 3750 C C . ASN A 1 483 ? 10.031 -10.414 -23.016 1 97 483 ASN A C 1
ATOM 3752 O O . ASN A 1 483 ? 11.195 -10.789 -22.875 1 97 483 ASN A O 1
ATOM 3756 N N . PHE A 1 484 ? 9.094 -11.156 -23.547 1 96.06 484 PHE A N 1
ATOM 3757 C CA . PHE A 1 484 ? 9.398 -12.5 -24.031 1 96.06 484 PHE A CA 1
ATOM 3758 C C . PHE A 1 484 ? 10.367 -12.445 -25.203 1 96.06 484 PHE A C 1
ATOM 3760 O O . PHE A 1 484 ? 11.289 -13.258 -25.297 1 96.06 484 PHE A O 1
ATOM 3767 N N . ARG A 1 485 ? 10.219 -11.492 -26.094 1 95.44 485 ARG A N 1
ATOM 3768 C CA . ARG A 1 485 ? 11.133 -11.312 -27.203 1 95.44 485 ARG A CA 1
ATOM 3769 C C . ARG A 1 485 ? 12.531 -10.945 -26.719 1 95.44 485 ARG A C 1
ATOM 3771 O O . ARG A 1 485 ? 13.531 -11.422 -27.266 1 95.44 485 ARG A O 1
ATOM 3778 N N . ASP A 1 486 ? 12.531 -10.086 -25.734 1 95.94 486 ASP A N 1
ATOM 3779 C CA . ASP A 1 486 ? 13.82 -9.734 -25.156 1 95.94 486 ASP A CA 1
ATOM 3780 C C . ASP A 1 486 ? 14.516 -10.961 -24.562 1 95.94 486 ASP A C 1
ATOM 3782 O O . ASP A 1 486 ? 15.734 -11.109 -24.703 1 95.94 486 ASP A O 1
ATOM 3786 N N . PHE A 1 487 ? 13.773 -11.773 -23.953 1 95.25 487 PHE A N 1
ATOM 3787 C CA . PHE A 1 487 ? 14.305 -13.016 -23.391 1 95.25 487 PHE A CA 1
ATOM 3788 C C . PHE A 1 487 ? 14.859 -13.914 -24.484 1 95.25 487 PHE A C 1
ATOM 3790 O O . PHE A 1 487 ? 15.984 -14.414 -24.359 1 95.25 487 PHE A O 1
ATOM 3797 N N . LEU A 1 488 ? 14.109 -14.062 -25.547 1 95 488 LEU A N 1
ATOM 3798 C CA . LEU A 1 488 ? 14.555 -14.891 -26.656 1 95 488 LEU A CA 1
ATOM 3799 C C . LEU A 1 488 ? 15.836 -14.328 -27.266 1 95 488 LEU A C 1
ATOM 3801 O O . LEU A 1 488 ? 16.75 -15.086 -27.594 1 95 488 LEU A O 1
ATOM 3805 N N . ALA A 1 489 ? 15.844 -13.039 -27.375 1 94.25 489 ALA A N 1
ATOM 3806 C CA . ALA A 1 489 ? 17.031 -12.391 -27.922 1 94.25 489 ALA A CA 1
ATOM 3807 C C . ALA A 1 489 ? 18.25 -12.625 -27.031 1 94.25 489 ALA A C 1
ATOM 3809 O O . ALA A 1 489 ? 19.359 -12.812 -27.531 1 94.25 489 ALA A O 1
ATOM 3810 N N . HIS A 1 490 ? 17.984 -12.633 -25.781 1 92.25 490 HIS A N 1
ATOM 3811 C CA . HIS A 1 490 ? 19.047 -12.891 -24.828 1 92.25 490 HIS A CA 1
ATOM 3812 C C . HIS A 1 490 ? 19.594 -14.312 -24.984 1 92.25 490 HIS A C 1
ATOM 3814 O O . HIS A 1 490 ? 20.812 -14.523 -24.938 1 92.25 490 HIS A O 1
ATOM 3820 N N . VAL A 1 491 ? 18.734 -15.297 -25.141 1 92.62 491 VAL A N 1
ATOM 3821 C CA . VAL A 1 491 ? 19.125 -16.688 -25.312 1 92.62 491 VAL A CA 1
ATOM 3822 C C . VAL A 1 491 ? 19.906 -16.859 -26.609 1 92.62 491 VAL A C 1
ATOM 3824 O O . VAL A 1 491 ? 20.938 -17.547 -26.641 1 92.62 491 VAL A O 1
ATOM 3827 N N . GLU A 1 492 ? 19.516 -16.172 -27.609 1 90.81 492 GLU A N 1
ATOM 3828 C CA . GLU A 1 492 ? 20.172 -16.266 -28.906 1 90.81 492 GLU A CA 1
ATOM 3829 C C . GLU A 1 492 ? 21.562 -15.633 -28.859 1 90.81 492 GLU A C 1
ATOM 3831 O O . GLU A 1 492 ? 22.5 -16.125 -29.5 1 90.81 492 GLU A O 1
ATOM 3836 N N . ALA A 1 493 ? 21.656 -14.633 -28.125 1 87.5 493 ALA A N 1
ATOM 3837 C CA . ALA A 1 493 ? 22.938 -13.938 -28 1 87.5 493 ALA A CA 1
ATOM 3838 C C . ALA A 1 493 ? 23.938 -14.773 -27.203 1 87.5 493 ALA A C 1
ATOM 3840 O O . ALA A 1 493 ? 25.156 -14.617 -27.359 1 87.5 493 ALA A O 1
ATOM 3841 N N . ALA A 1 494 ? 23.453 -15.617 -26.375 1 82.25 494 ALA A N 1
ATOM 3842 C CA . ALA A 1 494 ? 24.312 -16.438 -25.531 1 82.25 494 ALA A CA 1
ATOM 3843 C C . ALA A 1 494 ? 25 -17.531 -26.359 1 82.25 494 ALA A C 1
ATOM 3845 O O . ALA A 1 494 ? 26.047 -18.062 -25.953 1 82.25 494 ALA A O 1
ATOM 3846 N N . ILE A 1 495 ? 24.562 -17.891 -27.516 1 69.06 495 ILE A N 1
ATOM 3847 C CA . ILE A 1 495 ? 25.188 -18.859 -28.422 1 69.06 495 ILE A CA 1
ATOM 3848 C C . ILE A 1 495 ? 26.562 -18.359 -28.844 1 69.06 495 ILE A C 1
ATOM 3850 O O . ILE A 1 495 ? 27.531 -19.125 -28.844 1 69.06 495 ILE A O 1
ATOM 3854 N N . ASP A 1 496 ? 26.484 -17.156 -29.188 1 59.69 496 ASP A N 1
ATOM 3855 C CA . ASP A 1 496 ? 27.688 -16.562 -29.75 1 59.69 496 ASP A CA 1
ATOM 3856 C C . ASP A 1 496 ? 28.828 -16.531 -28.734 1 59.69 496 ASP A C 1
ATOM 3858 O O . ASP A 1 496 ? 29.984 -16.719 -29.078 1 59.69 496 ASP A O 1
ATOM 3862 N N . LEU A 1 497 ? 28.406 -16.484 -27.516 1 54.34 497 LEU A N 1
ATOM 3863 C CA . LEU A 1 497 ? 29.438 -16.406 -26.484 1 54.34 497 LEU A CA 1
ATOM 3864 C C . LEU A 1 497 ? 30.031 -17.781 -26.219 1 54.34 497 LEU A C 1
ATOM 3866 O O . LEU A 1 497 ? 31.219 -17.906 -25.891 1 54.34 497 LEU A O 1
ATOM 3870 N N . HIS A 1 498 ? 29.266 -18.812 -26.281 1 54.75 498 HIS A N 1
ATOM 3871 C CA . HIS A 1 498 ? 29.734 -20.156 -26 1 54.75 498 HIS A CA 1
ATOM 3872 C C . HIS A 1 498 ? 30.578 -20.703 -27.141 1 54.75 498 HIS A C 1
ATOM 3874 O O . HIS A 1 498 ? 31.484 -21.516 -26.922 1 54.75 498 HIS A O 1
ATOM 3880 N N . LEU A 1 499 ? 30.25 -20.312 -28.344 1 46.66 499 LEU A N 1
ATOM 3881 C CA . LEU A 1 499 ? 31.016 -20.781 -29.484 1 46.66 499 LEU A CA 1
ATOM 3882 C C . LEU A 1 499 ? 32.375 -20.094 -29.531 1 46.66 499 LEU A C 1
ATOM 3884 O O . LEU A 1 499 ? 33.312 -20.609 -30.141 1 46.66 499 LEU A O 1
ATOM 3888 N N . GLU A 1 500 ? 32.375 -18.922 -28.953 1 41.94 500 GLU A N 1
ATOM 3889 C CA . GLU A 1 500 ? 33.688 -18.25 -29.031 1 41.94 500 GLU A CA 1
ATOM 3890 C C . GLU A 1 500 ? 34.656 -18.766 -27.984 1 41.94 500 GLU A C 1
ATOM 3892 O O . GLU A 1 500 ? 35.812 -18.375 -27.969 1 41.94 500 GLU A O 1
ATOM 3897 N N . THR A 1 501 ? 34.25 -19.484 -27 1 35.84 501 THR A N 1
ATOM 3898 C CA . THR A 1 501 ? 35.312 -19.984 -26.156 1 35.84 501 THR A CA 1
ATOM 3899 C C . THR A 1 501 ? 36 -21.203 -26.797 1 35.84 501 THR A C 1
ATOM 3901 O O . THR A 1 501 ? 35.375 -22.25 -26.953 1 35.84 501 THR A O 1
ATOM 3904 N N . PRO A 1 502 ? 37.125 -21 -27.5 1 36.06 502 PRO A N 1
ATOM 3905 C CA . PRO A 1 502 ? 37.938 -22.141 -27.906 1 36.06 502 PRO A CA 1
ATOM 3906 C C . PRO A 1 502 ? 38.406 -23 -26.719 1 36.06 502 PRO A C 1
ATOM 3908 O O . PRO A 1 502 ? 38.562 -22.484 -25.609 1 36.06 502 PRO A O 1
ATOM 3911 N N . MET B 1 1 ? -38.156 31.406 32.219 1 29.89 1 MET B N 1
ATOM 3912 C CA . MET B 1 1 ? -37.969 30.438 31.141 1 29.89 1 MET B CA 1
ATOM 3913 C C . MET B 1 1 ? -36.531 30.016 31.016 1 29.89 1 MET B C 1
ATOM 3915 O O . MET B 1 1 ? -35.625 30.844 30.812 1 29.89 1 MET B O 1
ATOM 3919 N N . ASN B 1 2 ? -35.969 29.188 31.812 1 39.44 2 ASN B N 1
ATOM 3920 C CA . ASN B 1 2 ? -34.594 28.75 32.094 1 39.44 2 ASN B CA 1
ATOM 3921 C C . ASN B 1 2 ? -33.875 28.344 30.797 1 39.44 2 ASN B C 1
ATOM 3923 O O . ASN B 1 2 ? -34.219 27.328 30.172 1 39.44 2 ASN B O 1
ATOM 3927 N N . ALA B 1 3 ? -33.5 29.203 29.906 1 46.25 3 ALA B N 1
ATOM 3928 C CA . ALA B 1 3 ? -32.938 29.047 28.578 1 46.25 3 ALA B CA 1
ATOM 3929 C C . ALA B 1 3 ? -31.766 28.062 28.594 1 46.25 3 ALA B C 1
ATOM 3931 O O . ALA B 1 3 ? -30.891 28.141 29.469 1 46.25 3 ALA B O 1
ATOM 3932 N N . THR B 1 4 ? -31.953 26.938 28.188 1 58.28 4 THR B N 1
ATOM 3933 C CA . THR B 1 4 ? -30.953 25.891 28.062 1 58.28 4 THR B CA 1
ATOM 3934 C C . THR B 1 4 ? -29.641 26.469 27.516 1 58.28 4 THR B C 1
ATOM 3936 O O . THR B 1 4 ? -29.625 27.141 26.484 1 58.28 4 THR B O 1
ATOM 3939 N N . PRO B 1 5 ? -28.641 26.5 28.406 1 71.94 5 PRO B N 1
ATOM 3940 C CA . PRO B 1 5 ? -27.375 27.078 27.969 1 71.94 5 PRO B CA 1
ATOM 3941 C C . PRO B 1 5 ? -26.891 26.531 26.625 1 71.94 5 PRO B C 1
ATOM 3943 O O . PRO B 1 5 ? -27.125 25.359 26.312 1 71.94 5 PRO B O 1
ATOM 3946 N N . LYS B 1 6 ? -26.484 27.406 25.781 1 84.31 6 LYS B N 1
ATOM 3947 C CA . LYS B 1 6 ? -25.922 27.094 24.469 1 84.31 6 LYS B CA 1
ATOM 3948 C C . LYS B 1 6 ? -24.719 26.172 24.609 1 84.31 6 LYS B C 1
ATOM 3950 O O . LYS B 1 6 ? -23.828 26.406 25.438 1 84.31 6 LYS B O 1
ATOM 3955 N N . PRO B 1 7 ? -24.781 25.016 23.906 1 91.62 7 PRO B N 1
ATOM 3956 C CA . PRO B 1 7 ? -23.609 24.141 23.969 1 91.62 7 PRO B CA 1
ATOM 3957 C C . PRO B 1 7 ? -22.312 24.859 23.594 1 91.62 7 PRO B C 1
ATOM 3959 O O . PRO B 1 7 ? -22.297 25.688 22.672 1 91.62 7 PRO B O 1
ATOM 3962 N N . ARG B 1 8 ? -21.281 24.625 24.391 1 95.25 8 ARG B N 1
ATOM 3963 C CA . ARG B 1 8 ? -19.984 25.281 24.172 1 95.25 8 ARG B CA 1
ATOM 3964 C C . ARG B 1 8 ? -18.891 24.25 23.969 1 95.25 8 ARG B C 1
ATOM 3966 O O . ARG B 1 8 ? -18.734 23.328 24.781 1 95.25 8 ARG B O 1
ATOM 3973 N N . VAL B 1 9 ? -18.188 24.406 22.891 1 97.19 9 VAL B N 1
ATOM 3974 C CA . VAL B 1 9 ? -17.047 23.547 22.594 1 97.19 9 VAL B CA 1
ATOM 3975 C C . VAL B 1 9 ? -15.742 24.266 22.953 1 97.19 9 VAL B C 1
ATOM 3977 O O . VAL B 1 9 ? -15.492 25.375 22.469 1 97.19 9 VAL B O 1
ATOM 3980 N N . TRP B 1 10 ? -14.938 23.656 23.844 1 97.81 10 TRP B N 1
ATOM 3981 C CA . TRP B 1 10 ? -13.578 24.125 24.094 1 97.81 10 TRP B CA 1
ATOM 3982 C C . TRP B 1 10 ? -12.594 23.469 23.125 1 97.81 10 TRP B C 1
ATOM 3984 O O . TRP B 1 10 ? -12.57 22.25 22.984 1 97.81 10 TRP B O 1
ATOM 3994 N N . ILE B 1 11 ? -11.867 24.281 22.422 1 97.75 11 ILE B N 1
ATOM 3995 C CA . ILE B 1 11 ? -10.82 23.766 21.531 1 97.75 11 ILE B CA 1
ATOM 3996 C C . ILE B 1 11 ? -9.453 24.125 22.094 1 97.75 11 ILE B C 1
ATOM 3998 O O . ILE B 1 11 ? -9.148 25.297 22.328 1 97.75 11 ILE B O 1
ATOM 4002 N N . VAL B 1 12 ? -8.625 23.109 22.328 1 97 12 VAL B N 1
ATOM 4003 C CA . VAL B 1 12 ? -7.297 23.312 22.906 1 97 12 VAL B CA 1
ATOM 4004 C C . VAL B 1 12 ? -6.227 22.906 21.891 1 97 12 VAL B C 1
ATOM 4006 O O . VAL B 1 12 ? -6.203 21.75 21.453 1 97 12 VAL B O 1
ATOM 4009 N N . THR B 1 13 ? -5.301 23.734 21.594 1 91.38 13 THR B N 1
ATOM 4010 C CA . THR B 1 13 ? -4.281 23.469 20.578 1 91.38 13 THR B CA 1
ATOM 4011 C C . THR B 1 13 ? -2.924 23.203 21.234 1 91.38 13 THR B C 1
ATOM 4013 O O . THR B 1 13 ? -2.715 23.547 22.406 1 91.38 13 THR B O 1
ATOM 4016 N N . VAL B 1 14 ? -2.121 22.547 20.453 1 88.06 14 VAL B N 1
ATOM 4017 C CA . VAL B 1 14 ? -0.72 22.406 20.828 1 88.06 14 VAL B CA 1
ATOM 4018 C C . VAL B 1 14 ? 0.042 23.688 20.484 1 88.06 14 VAL B C 1
ATOM 4020 O O . VAL B 1 14 ? -0.337 24.406 19.562 1 88.06 14 VAL B O 1
ATOM 4023 N N . PRO B 1 15 ? 1.104 24 21.234 1 86.38 15 PRO B N 1
ATOM 4024 C CA . PRO B 1 15 ? 1.846 25.234 20.953 1 86.38 15 PRO B CA 1
ATOM 4025 C C . PRO B 1 15 ? 2.678 25.141 19.672 1 86.38 15 PRO B C 1
ATOM 4027 O O . PRO B 1 15 ? 3.885 25.391 19.688 1 86.38 15 PRO B O 1
ATOM 4030 N N . PHE B 1 16 ? 2.039 24.812 18.578 1 84.31 16 PHE B N 1
ATOM 4031 C CA . PHE B 1 16 ? 2.488 24.891 17.203 1 84.31 16 PHE B CA 1
ATOM 4032 C C . PHE B 1 16 ? 1.575 25.812 16.391 1 84.31 16 PHE B C 1
ATOM 4034 O O . PHE B 1 16 ? 0.366 25.578 16.312 1 84.31 16 PHE B O 1
ATOM 4041 N N . PHE B 1 17 ? 2.148 26.781 15.844 1 82.31 17 PHE B N 1
ATOM 4042 C CA . PHE B 1 17 ? 1.313 27.828 15.25 1 82.31 17 PHE B CA 1
ATOM 4043 C C . PHE B 1 17 ? 0.423 27.25 14.156 1 82.31 17 PHE B C 1
ATOM 4045 O O . PHE B 1 17 ? -0.74 27.625 14.023 1 82.31 17 PHE B O 1
ATOM 4052 N N . SER B 1 18 ? 0.964 26.328 13.352 1 84.94 18 SER B N 1
ATOM 4053 C CA . SER B 1 18 ? 0.174 25.734 12.281 1 84.94 18 SER B CA 1
ATOM 4054 C C . SER B 1 18 ? -1.066 25.047 12.828 1 84.94 18 SER B C 1
ATOM 4056 O O . SER B 1 18 ? -2.123 25.047 12.188 1 84.94 18 SER B O 1
ATOM 4058 N N . HIS B 1 19 ? -0.944 24.453 13.977 1 89.94 19 HIS B N 1
ATOM 4059 C CA . HIS B 1 19 ? -2.082 23.797 14.602 1 89.94 19 HIS B CA 1
ATOM 4060 C C . HIS B 1 19 ? -3.109 24.812 15.094 1 89.94 19 HIS B C 1
ATOM 4062 O O . HIS B 1 19 ? -4.316 24.562 15.031 1 89.94 19 HIS B O 1
ATOM 4068 N N . THR B 1 20 ? -2.572 25.922 15.5 1 88.25 20 THR B N 1
ATOM 4069 C CA . THR B 1 20 ? -3.463 26.984 15.953 1 88.25 20 THR B CA 1
ATOM 4070 C C . THR B 1 20 ? -4.305 27.516 14.797 1 88.25 20 THR B C 1
ATOM 4072 O O . THR B 1 20 ? -5.484 27.828 14.969 1 88.25 20 THR B O 1
ATOM 4075 N N . VAL B 1 21 ? -3.67 27.594 13.695 1 84.44 21 VAL B N 1
ATOM 4076 C CA . VAL B 1 21 ? -4.387 28.062 12.508 1 84.44 21 VAL B CA 1
ATOM 4077 C C . VAL B 1 21 ? -5.535 27.094 12.195 1 84.44 21 VAL B C 1
ATOM 4079 O O . VAL B 1 21 ? -6.672 27.531 11.984 1 84.44 21 VAL B O 1
ATOM 4082 N N . GLY B 1 22 ? -5.227 25.828 12.227 1 87.81 22 GLY B N 1
ATOM 4083 C CA . GLY B 1 22 ? -6.254 24.828 11.977 1 87.81 22 GLY B CA 1
ATOM 4084 C C . GLY B 1 22 ? -7.363 24.844 13.008 1 87.81 22 GLY B C 1
ATOM 4085 O O . GLY B 1 22 ? -8.539 24.719 12.664 1 87.81 22 GLY B O 1
ATOM 4086 N N . ALA B 1 23 ? -7.016 25.031 14.219 1 92.25 23 ALA B N 1
ATOM 4087 C CA . ALA B 1 23 ? -7.992 25.078 15.305 1 92.25 23 ALA B CA 1
ATOM 4088 C C . ALA B 1 23 ? -8.891 26.312 15.172 1 92.25 23 ALA B C 1
ATOM 4090 O O . ALA B 1 23 ? -10.078 26.25 15.5 1 92.25 23 ALA B O 1
ATOM 4091 N N . THR B 1 24 ? -8.289 27.375 14.727 1 90.44 24 THR B N 1
ATOM 4092 C CA . THR B 1 24 ? -9.055 28.594 14.531 1 90.44 24 THR B CA 1
ATOM 4093 C C . THR B 1 24 ? -10.102 28.406 13.438 1 90.44 24 THR B C 1
ATOM 4095 O O . THR B 1 24 ? -11.242 28.875 13.578 1 90.44 24 THR B O 1
ATOM 4098 N N . GLN B 1 25 ? -9.711 27.75 12.453 1 89.62 25 GLN B N 1
ATOM 4099 C CA . GLN B 1 25 ? -10.648 27.453 11.383 1 89.62 25 GLN B CA 1
ATOM 4100 C C . GLN B 1 25 ? -11.781 26.547 11.867 1 89.62 25 GLN B C 1
ATOM 4102 O O . GLN B 1 25 ? -12.945 26.766 11.516 1 89.62 25 GLN B O 1
ATOM 4107 N N . LEU B 1 26 ? -11.43 25.594 12.617 1 93.69 26 LEU B N 1
ATOM 4108 C CA . LEU B 1 26 ? -12.438 24.703 13.188 1 93.69 26 LEU B CA 1
ATOM 4109 C C . LEU B 1 26 ? -13.391 25.469 14.086 1 93.69 26 LEU B C 1
ATOM 4111 O O . LEU B 1 26 ? -14.609 25.25 14.047 1 93.69 26 LEU B O 1
ATOM 4115 N N . ALA B 1 27 ? -12.859 26.375 14.875 1 94.94 27 ALA B N 1
ATOM 4116 C CA . ALA B 1 27 ? -13.68 27.203 15.766 1 94.94 27 ALA B CA 1
ATOM 4117 C C . ALA B 1 27 ? -14.719 27.984 14.969 1 94.94 27 ALA B C 1
ATOM 4119 O O . ALA B 1 27 ? -15.891 28.047 15.352 1 94.94 27 ALA B O 1
ATOM 4120 N N . GLU B 1 28 ? -14.234 28.578 13.922 1 93.19 28 GLU B N 1
ATOM 4121 C CA . GLU B 1 28 ? -15.141 29.359 13.094 1 93.19 28 GLU B CA 1
ATOM 4122 C C . GLU B 1 28 ? -16.219 28.469 12.477 1 93.19 28 GLU B C 1
ATOM 4124 O O . GLU B 1 28 ? -17.391 28.859 12.406 1 93.19 28 GLU B O 1
ATOM 4129 N N . GLN B 1 29 ? -15.836 27.328 12.023 1 93.31 29 GLN B N 1
ATOM 4130 C CA . GLN B 1 29 ? -16.797 26.406 11.414 1 93.31 29 GLN B CA 1
ATOM 4131 C C . GLN B 1 29 ? -17.875 26 12.414 1 93.31 29 GLN B C 1
ATOM 4133 O O . GLN B 1 29 ? -19.062 25.984 12.078 1 93.31 29 GLN B O 1
ATOM 4138 N N . ILE B 1 30 ? -17.484 25.688 13.625 1 95.31 30 ILE B N 1
ATOM 4139 C CA . ILE B 1 30 ? -18.422 25.297 14.68 1 95.31 30 ILE B CA 1
ATOM 4140 C C . ILE B 1 30 ? -19.328 26.469 15.016 1 95.31 30 ILE B C 1
ATOM 4142 O O . ILE B 1 30 ? -20.562 26.312 15.109 1 95.31 30 ILE B O 1
ATOM 4146 N N . GLY B 1 31 ? -18.734 27.641 15.133 1 94.38 31 GLY B N 1
ATOM 4147 C CA . GLY B 1 31 ? -19.5 28.828 15.445 1 94.38 31 GLY B CA 1
ATOM 4148 C C . GLY B 1 31 ? -20.547 29.156 14.398 1 94.38 31 GLY B C 1
ATOM 4149 O O . GLY B 1 31 ? -21.656 29.594 14.734 1 94.38 31 GLY B O 1
ATOM 4150 N N . ARG B 1 32 ? -20.234 28.922 13.227 1 92 32 ARG B N 1
ATOM 4151 C CA . ARG B 1 32 ? -21.141 29.234 12.117 1 92 32 ARG B CA 1
ATOM 4152 C C . ARG B 1 32 ? -22.328 28.266 12.102 1 92 32 ARG B C 1
ATOM 4154 O O . ARG B 1 32 ? -23.359 28.547 11.484 1 92 32 ARG B O 1
ATOM 4161 N N . HIS B 1 33 ? -22.219 27.25 12.773 1 91.44 33 HIS B N 1
ATOM 4162 C CA . HIS B 1 33 ? -23.328 26.297 12.875 1 91.44 33 HIS B CA 1
ATOM 4163 C C . HIS B 1 33 ? -24.125 26.516 14.156 1 91.44 33 HIS B C 1
ATOM 4165 O O . HIS B 1 33 ? -24.938 25.688 14.547 1 91.44 33 HIS B O 1
ATOM 4171 N N . GLY B 1 34 ? -23.766 27.547 14.922 1 90.44 34 GLY B N 1
ATOM 4172 C CA . GLY B 1 34 ? -24.641 28.016 15.984 1 90.44 34 GLY B CA 1
ATOM 4173 C C . GLY B 1 34 ? -24.172 27.594 17.375 1 90.44 34 GLY B C 1
ATOM 4174 O O . GLY B 1 34 ? -24.812 27.922 18.375 1 90.44 34 GLY B O 1
ATOM 4175 N N . LEU B 1 35 ? -23.062 26.953 17.469 1 94.56 35 LEU B N 1
ATOM 4176 C CA . LEU B 1 35 ? -22.547 26.578 18.781 1 94.56 35 LEU B CA 1
ATOM 4177 C C . LEU B 1 35 ? -21.578 27.641 19.297 1 94.56 35 LEU B C 1
ATOM 4179 O O . LEU B 1 35 ? -21.031 28.422 18.531 1 94.56 35 LEU B O 1
ATOM 4183 N N . ALA B 1 36 ? -21.438 27.688 20.594 1 95.44 36 ALA B N 1
ATOM 4184 C CA . ALA B 1 36 ? -20.422 28.531 21.219 1 95.44 36 ALA B CA 1
ATOM 4185 C C . ALA B 1 36 ? -19.062 27.844 21.234 1 95.44 36 ALA B C 1
ATOM 4187 O O . ALA B 1 36 ? -18.984 26.609 21.297 1 95.44 36 ALA B O 1
ATOM 4188 N N . VAL B 1 37 ? -18.031 28.656 21.094 1 97 37 VAL B N 1
ATOM 4189 C CA . VAL B 1 37 ? -16.703 28.062 21.062 1 97 37 VAL B CA 1
ATOM 4190 C C . VAL B 1 37 ? -15.758 28.875 21.938 1 97 37 VAL B C 1
ATOM 4192 O O . VAL B 1 37 ? -15.836 30.109 21.984 1 97 37 VAL B O 1
ATOM 4195 N N . THR B 1 38 ? -14.961 28.234 22.719 1 96.5 38 THR B N 1
ATOM 4196 C CA . THR B 1 38 ? -13.789 28.828 23.359 1 96.5 38 THR B CA 1
ATOM 4197 C C . THR B 1 38 ? -12.508 28.203 22.828 1 96.5 38 THR B C 1
ATOM 4199 O O . THR B 1 38 ? -12.312 27 22.922 1 96.5 38 THR B O 1
ATOM 4202 N N . LEU B 1 39 ? -11.695 29.016 22.234 1 95.81 39 LEU B N 1
ATOM 4203 C CA . LEU B 1 39 ? -10.43 28.547 21.656 1 95.81 39 LEU B CA 1
ATOM 4204 C C . LEU B 1 39 ? -9.258 28.906 22.562 1 95.81 39 LEU B C 1
ATOM 4206 O O . LEU B 1 39 ? -9.047 30.078 22.875 1 95.81 39 LEU B O 1
ATOM 4210 N N . PHE B 1 40 ? -8.547 27.891 23 1 95.94 40 PHE B N 1
ATOM 4211 C CA . PHE B 1 40 ? -7.387 28.078 23.875 1 95.94 40 PHE B CA 1
ATOM 4212 C C . PHE B 1 40 ? -6.094 28.016 23.062 1 95.94 40 PHE B C 1
ATOM 4214 O O . PHE B 1 40 ? -5.824 27.031 22.375 1 95.94 40 PHE B O 1
ATOM 4221 N N . ALA B 1 41 ? -5.27 29.031 23.109 1 91.56 41 ALA B N 1
ATOM 4222 C CA . ALA B 1 41 ? -3.984 29.094 22.422 1 91.56 41 ALA B CA 1
ATOM 4223 C C . ALA B 1 41 ? -2.982 29.938 23.188 1 91.56 41 ALA B C 1
ATOM 4225 O O . ALA B 1 41 ? -3.369 30.75 24.031 1 91.56 41 ALA B O 1
ATOM 4226 N N . PRO B 1 42 ? -1.711 29.688 22.953 1 88.75 42 PRO B N 1
ATOM 4227 C CA . PRO B 1 42 ? -0.701 30.516 23.609 1 88.75 42 PRO B CA 1
ATOM 4228 C C . PRO B 1 42 ? -0.819 31.984 23.234 1 88.75 42 PRO B C 1
ATOM 4230 O O . PRO B 1 42 ? -1.284 32.312 22.141 1 88.75 42 PRO B O 1
ATOM 4233 N N . ASP B 1 43 ? -0.326 32.781 24.094 1 85.5 43 ASP B N 1
ATOM 4234 C CA . ASP B 1 43 ? -0.412 34.219 23.938 1 85.5 43 ASP B CA 1
ATOM 4235 C C . ASP B 1 43 ? 0.254 34.656 22.641 1 85.5 43 ASP B C 1
ATOM 4237 O O . ASP B 1 43 ? -0.327 35.438 21.875 1 85.5 43 ASP B O 1
ATOM 4241 N N . ALA B 1 44 ? 1.387 34.125 22.422 1 80.81 44 ALA B N 1
ATOM 4242 C CA . ALA B 1 44 ? 2.152 34.531 21.25 1 80.81 44 ALA B CA 1
ATOM 4243 C C . ALA B 1 44 ? 1.393 34.219 19.969 1 80.81 44 ALA B C 1
ATOM 4245 O O . ALA B 1 44 ? 1.482 34.938 18.984 1 80.81 44 ALA B O 1
ATOM 4246 N N . TYR B 1 45 ? 0.656 33.219 19.969 1 84.75 45 TYR B N 1
ATOM 4247 C CA . TYR B 1 45 ? -0.042 32.781 18.75 1 84.75 45 TYR B CA 1
ATOM 4248 C C . TYR B 1 45 ? -1.324 33.594 18.547 1 84.75 45 TYR B C 1
ATOM 4250 O O . TYR B 1 45 ? -1.688 33.906 17.422 1 84.75 45 TYR B O 1
ATOM 4258 N N . ILE B 1 46 ? -1.967 33.844 19.609 1 83.69 46 ILE B N 1
ATOM 4259 C CA . ILE B 1 46 ? -3.152 34.688 19.516 1 83.69 46 ILE B CA 1
ATOM 4260 C C . ILE B 1 46 ? -2.764 36.094 19 1 83.69 46 ILE B C 1
ATOM 4262 O O . ILE B 1 46 ? -3.451 36.656 18.156 1 83.69 46 ILE B O 1
ATOM 4266 N N . GLU B 1 47 ? -1.693 36.5 19.5 1 81.81 47 GLU B N 1
ATOM 4267 C CA . GLU B 1 47 ? -1.2 37.812 19.031 1 81.81 47 GLU B CA 1
ATOM 4268 C C . GLU B 1 47 ? -0.9 37.781 17.547 1 81.81 47 GLU B C 1
ATOM 4270 O O . GLU B 1 47 ? -1.235 38.719 16.812 1 81.81 47 GLU B O 1
ATOM 4275 N N . ARG B 1 48 ? -0.298 36.75 17.188 1 79.31 48 ARG B N 1
ATOM 4276 C CA . ARG B 1 48 ? 0.036 36.594 15.7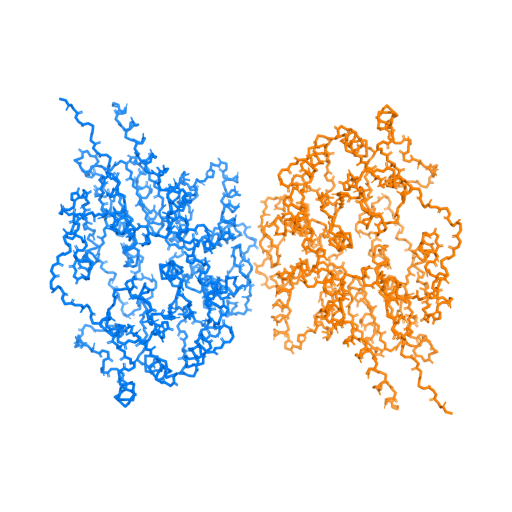81 1 79.31 48 ARG B CA 1
ATOM 4277 C C . ARG B 1 48 ? -1.224 36.5 14.922 1 79.31 48 ARG B C 1
ATOM 4279 O O . ARG B 1 48 ? -1.267 37.062 13.82 1 79.31 48 ARG B O 1
ATOM 4286 N N . LEU B 1 49 ? -2.186 35.812 15.422 1 79.44 49 LEU B N 1
ATOM 4287 C CA . LEU B 1 49 ? -3.457 35.719 14.711 1 79.44 49 LEU B CA 1
ATOM 4288 C C . LEU B 1 49 ? -4.102 37.094 14.562 1 79.44 49 LEU B C 1
ATOM 4290 O O . LEU B 1 49 ? -4.691 37.406 13.523 1 79.44 49 LEU B O 1
ATOM 4294 N N . LEU B 1 50 ? -3.9 37.906 15.578 1 76.88 50 LEU B N 1
ATOM 4295 C CA . LEU B 1 50 ? -4.582 39.188 15.641 1 76.88 50 LEU B CA 1
ATOM 4296 C C . LEU B 1 50 ? -3.781 40.25 14.906 1 76.88 50 LEU B C 1
ATOM 4298 O O . LEU B 1 50 ? -4.27 41.375 14.703 1 76.88 50 LEU B O 1
ATOM 4302 N N . THR B 1 51 ? -2.578 39.938 14.492 1 67.94 51 THR B N 1
ATOM 4303 C CA . THR B 1 51 ? -1.777 40.938 13.766 1 67.94 51 THR B CA 1
ATOM 4304 C C . THR B 1 51 ? -1.66 40.531 12.289 1 67.94 51 THR B C 1
ATOM 4306 O O . THR B 1 51 ? -1.17 41.312 11.477 1 67.94 51 THR B O 1
ATOM 4309 N N . SER B 1 52 ? -2.066 39.406 12.109 1 64.75 52 SER B N 1
ATOM 4310 C CA . SER B 1 52 ? -1.984 38.906 10.734 1 64.75 52 SER B CA 1
ATOM 4311 C C . SER B 1 52 ? -3.264 39.219 9.961 1 64.75 52 SER B C 1
ATOM 4313 O O . SER B 1 52 ? -4.125 39.969 10.453 1 64.75 52 SER B O 1
ATOM 4315 N N . HIS B 1 53 ? -3.295 38.875 8.797 1 58.72 53 HIS B N 1
ATOM 4316 C CA . HIS B 1 53 ? -4.445 39.062 7.922 1 58.72 53 HIS B CA 1
ATOM 4317 C C . HIS B 1 53 ? -5.68 38.344 8.469 1 58.72 53 HIS B C 1
ATOM 4319 O O . HIS B 1 53 ? -6.809 38.656 8.094 1 58.72 53 HIS B O 1
ATOM 4325 N N . THR B 1 54 ? -5.41 37.594 9.523 1 65.44 54 THR B N 1
ATOM 4326 C CA . THR B 1 54 ? -6.527 36.875 10.125 1 65.44 54 THR B CA 1
ATOM 4327 C C . THR B 1 54 ? -7.285 37.75 11.102 1 65.44 54 THR B C 1
ATOM 4329 O O . THR B 1 54 ? -8.383 37.406 11.539 1 65.44 54 THR B O 1
ATOM 4332 N N . ARG B 1 55 ? -6.648 38.875 11.367 1 68.75 55 ARG B N 1
ATOM 4333 C CA . ARG B 1 55 ? -7.262 39.781 12.312 1 68.75 55 ARG B CA 1
ATOM 4334 C C . ARG B 1 55 ? -8.672 40.156 11.875 1 68.75 55 ARG B C 1
ATOM 4336 O O . ARG B 1 55 ? -9.609 40.125 12.672 1 68.75 55 ARG B O 1
ATOM 4343 N N . ARG B 1 56 ? -8.68 40.406 10.648 1 69.12 56 ARG B N 1
ATOM 4344 C CA . ARG B 1 56 ? -9.969 40.844 10.125 1 69.12 56 ARG B CA 1
ATOM 4345 C C . ARG B 1 56 ? -11.016 39.75 10.258 1 69.12 56 ARG B C 1
ATOM 4347 O O . ARG B 1 56 ? -12.18 40.031 10.555 1 69.12 56 ARG B O 1
ATOM 4354 N N . GLN B 1 57 ? -10.57 38.625 10.07 1 75.12 57 GLN B N 1
ATOM 4355 C CA . GLN B 1 57 ? -11.484 37.5 10.172 1 75.12 57 GLN B CA 1
ATOM 4356 C C . GLN B 1 57 ? -11.984 37.312 11.609 1 75.12 57 GLN B C 1
ATOM 4358 O O . GLN B 1 57 ? -13.18 37.094 11.828 1 75.12 57 GLN B O 1
ATOM 4363 N N . ILE B 1 58 ? -11.141 37.531 12.508 1 80.62 58 ILE B N 1
ATOM 4364 C CA . ILE B 1 58 ? -11.477 37.344 13.914 1 80.62 58 ILE B CA 1
ATOM 4365 C C . ILE B 1 58 ? -12.359 38.5 14.383 1 80.62 58 ILE B C 1
ATOM 4367 O O . ILE B 1 58 ? -13.328 38.281 15.117 1 80.62 58 ILE B O 1
ATOM 4371 N N . GLU B 1 59 ? -12.055 39.625 13.836 1 77.81 59 GLU B N 1
ATOM 4372 C CA . GLU B 1 59 ? -12.859 40.781 14.18 1 77.81 59 GLU B CA 1
ATOM 4373 C C . GLU B 1 59 ? -14.281 40.656 13.625 1 77.81 59 GLU B C 1
ATOM 4375 O O . GLU B 1 59 ? -15.234 41.156 14.234 1 77.81 59 GLU B O 1
ATOM 4380 N N . ASN B 1 60 ? -14.352 39.969 12.578 1 79.5 60 ASN B N 1
ATOM 4381 C CA . ASN B 1 60 ? -15.641 39.812 11.922 1 79.5 60 ASN B CA 1
ATOM 4382 C C . ASN B 1 60 ? -16.531 38.844 12.664 1 79.5 60 ASN B C 1
ATOM 4384 O O . ASN B 1 60 ? -17.75 38.812 12.477 1 79.5 60 ASN B O 1
ATOM 4388 N N . TRP B 1 61 ? -15.914 38.062 13.562 1 86.81 61 TRP B N 1
ATOM 4389 C CA . TRP B 1 61 ? -16.703 37.062 14.289 1 86.81 61 TRP B CA 1
ATOM 4390 C C . TRP B 1 61 ? -17.812 37.75 15.094 1 86.81 61 TRP B C 1
ATOM 4392 O O . TRP B 1 61 ? -18.969 37.312 15.07 1 86.81 61 TRP B O 1
ATOM 4402 N N . LYS B 1 62 ? -17.438 38.781 15.672 1 82.38 62 LYS B N 1
ATOM 4403 C CA . LYS B 1 62 ? -18.391 39.5 16.516 1 82.38 62 LYS B CA 1
ATOM 4404 C C . LYS B 1 62 ? -19.5 40.156 15.664 1 82.38 62 LYS B C 1
ATOM 4406 O O . LYS B 1 62 ? -20.672 40.094 16.031 1 82.38 62 LYS B O 1
ATOM 4411 N N . VAL B 1 63 ? -19.047 40.688 14.594 1 83 63 VAL B N 1
ATOM 4412 C CA . VAL B 1 63 ? -19.969 41.375 13.695 1 83 63 VAL B CA 1
ATOM 4413 C C . VAL B 1 63 ? -20.969 40.375 13.117 1 83 63 VAL B C 1
ATOM 4415 O O . VAL B 1 63 ? -22.141 40.688 12.922 1 83 63 VAL B O 1
ATOM 4418 N N . GLN B 1 64 ? -20.531 39.25 12.961 1 86.62 64 GLN B N 1
ATOM 4419 C CA . GLN B 1 64 ? -21.344 38.188 12.344 1 86.62 64 GLN B CA 1
ATOM 4420 C C . GLN B 1 64 ? -22.156 37.438 13.391 1 86.62 64 GLN B C 1
ATOM 4422 O O . GLN B 1 64 ? -22.891 36.5 13.062 1 86.62 64 GLN B O 1
ATOM 4427 N N . GLY B 1 65 ? -21.922 37.781 14.641 1 87.06 65 GLY B N 1
ATOM 4428 C CA . GLY B 1 65 ? -22.719 37.188 15.711 1 87.06 65 GLY B CA 1
ATOM 4429 C C . GLY B 1 65 ? -22.219 35.812 16.141 1 87.06 65 GLY B C 1
ATOM 4430 O O . GLY B 1 65 ? -22.969 35.031 16.719 1 87.06 65 GLY B O 1
ATOM 4431 N N . LEU B 1 66 ? -21.016 35.5 15.781 1 92.12 66 LEU B N 1
ATOM 4432 C CA . LEU B 1 66 ? -20.453 34.219 16.188 1 92.12 66 LEU B CA 1
ATOM 4433 C C . LEU B 1 66 ? -19.984 34.281 17.641 1 92.12 66 LEU B C 1
ATOM 4435 O O . LEU B 1 66 ? -19.359 35.25 18.078 1 92.12 66 LEU B O 1
ATOM 4439 N N . ASP B 1 67 ? -20.406 33.281 18.406 1 93.88 67 ASP B N 1
ATOM 4440 C CA . ASP B 1 67 ? -20 33.188 19.812 1 93.88 67 ASP B CA 1
ATOM 4441 C C . ASP B 1 67 ? -18.688 32.438 19.953 1 93.88 67 ASP B C 1
ATOM 4443 O O . ASP B 1 67 ? -18.688 31.266 20.391 1 93.88 67 ASP B O 1
ATOM 4447 N N . ILE B 1 68 ? -17.578 33.094 19.625 1 95 68 ILE B N 1
ATOM 4448 C CA . ILE B 1 68 ? -16.25 32.5 19.703 1 95 68 ILE B CA 1
ATOM 4449 C C . ILE B 1 68 ? -15.375 33.312 20.641 1 95 68 ILE B C 1
ATOM 4451 O O . ILE B 1 68 ? -15.133 34.5 20.375 1 95 68 ILE B O 1
ATOM 4455 N N . HIS B 1 69 ? -14.938 32.719 21.672 1 93 69 HIS B N 1
ATOM 4456 C CA . HIS B 1 69 ? -14.086 33.375 22.641 1 93 69 HIS B CA 1
ATOM 4457 C C . HIS B 1 69 ? -12.656 32.875 22.578 1 93 69 HIS B C 1
ATOM 4459 O O . HIS B 1 69 ? -12.43 31.641 22.594 1 93 69 HIS B O 1
ATOM 4465 N N . LEU B 1 70 ? -11.703 33.781 22.469 1 92 70 LEU B N 1
ATOM 4466 C CA . LEU B 1 70 ? -10.297 33.406 22.531 1 92 70 LEU B CA 1
ATOM 4467 C C . LEU B 1 70 ? -9.781 33.469 23.969 1 92 70 LEU B C 1
ATOM 4469 O O . LEU B 1 70 ? -9.992 34.469 24.672 1 92 70 LEU B O 1
ATOM 4473 N N . LYS B 1 71 ? -9.242 32.438 24.391 1 92.94 71 LYS B N 1
ATOM 4474 C CA . LYS B 1 71 ? -8.656 32.406 25.719 1 92.94 71 LYS B CA 1
ATOM 4475 C C . LYS B 1 71 ? -7.152 32.125 25.656 1 92.94 71 LYS B C 1
ATOM 4477 O O . LYS B 1 71 ? -6.715 31.188 25 1 92.94 71 LYS B O 1
ATOM 4482 N N . ILE B 1 72 ? -6.422 32.875 26.359 1 91.62 72 ILE B N 1
ATOM 4483 C CA . ILE B 1 72 ? -4.965 32.812 26.312 1 91.62 72 ILE B CA 1
ATOM 4484 C C . ILE B 1 72 ? -4.457 31.781 27.297 1 91.62 72 ILE B C 1
ATOM 4486 O O . ILE B 1 72 ? -4.895 31.734 28.453 1 91.62 72 ILE B O 1
ATOM 4490 N N . LEU B 1 73 ? -3.637 30.906 26.812 1 92.69 73 LEU B N 1
ATOM 4491 C CA . LEU B 1 73 ? -2.818 30.062 27.672 1 92.69 73 LEU B CA 1
ATOM 4492 C C . LEU B 1 73 ? -1.442 30.672 27.891 1 92.69 73 LEU B C 1
ATOM 4494 O O . LEU B 1 73 ? -0.647 30.781 26.953 1 92.69 73 LEU B O 1
ATOM 4498 N N . PRO B 1 74 ? -1.19 31.078 29.094 1 89.5 74 PRO B N 1
ATOM 4499 C CA . PRO B 1 74 ? 0.091 31.75 29.344 1 89.5 74 PRO B CA 1
ATOM 4500 C C . PRO B 1 74 ? 1.266 30.766 29.359 1 89.5 74 PRO B C 1
ATOM 4502 O O . PRO B 1 74 ? 1.83 30.484 30.406 1 89.5 74 PRO B O 1
ATOM 4505 N N . ILE B 1 75 ? 1.625 30.359 28.188 1 88.94 75 ILE B N 1
ATOM 4506 C CA . ILE B 1 75 ? 2.711 29.406 28.031 1 88.94 75 ILE B CA 1
ATOM 4507 C C . ILE B 1 75 ? 4.039 30.141 27.891 1 88.94 75 ILE B C 1
ATOM 4509 O O . ILE B 1 75 ? 4.145 31.094 27.109 1 88.94 75 ILE B O 1
ATOM 4513 N N . GLN B 1 76 ? 5.012 29.734 28.719 1 79.38 76 GLN B N 1
ATOM 4514 C CA . GLN B 1 76 ? 6.348 30.312 28.609 1 79.38 76 GLN B CA 1
ATOM 4515 C C . GLN B 1 76 ? 7.184 29.594 27.562 1 79.38 76 GLN B C 1
ATOM 4517 O O . GLN B 1 76 ? 7.145 28.359 27.469 1 79.38 76 GLN B O 1
ATOM 4522 N N . PRO B 1 77 ? 7.688 30.469 26.734 1 68.88 77 PRO B N 1
ATOM 4523 C CA . PRO B 1 77 ? 8.547 29.797 25.75 1 68.88 77 PRO B CA 1
ATOM 4524 C C . PRO B 1 77 ? 9.688 29.016 26.391 1 68.88 77 PRO B C 1
ATOM 4526 O O . PRO B 1 77 ? 10.086 29.328 27.516 1 68.88 77 PRO B O 1
ATOM 4529 N N . ALA B 1 78 ? 9.875 27.766 25.938 1 59.84 78 ALA B N 1
ATOM 4530 C CA . ALA B 1 78 ? 11.016 27.016 26.469 1 59.84 78 ALA B CA 1
ATOM 4531 C C . ALA B 1 78 ? 12.297 27.844 26.391 1 59.84 78 ALA B C 1
ATOM 4533 O O . ALA B 1 78 ? 12.492 28.609 25.438 1 59.84 78 ALA B O 1
ATOM 4534 N N . VAL B 1 79 ? 12.844 28.281 27.609 1 49.84 79 VAL B N 1
ATOM 4535 C CA . VAL B 1 79 ? 14.141 28.938 27.641 1 49.84 79 VAL B CA 1
ATOM 4536 C C . VAL B 1 79 ? 15.125 28.219 26.719 1 49.84 79 VAL B C 1
ATOM 4538 O O . VAL B 1 79 ? 15.352 27.016 26.875 1 49.84 79 VAL B O 1
ATOM 4541 N N . MET B 1 80 ? 14.938 28.344 25.578 1 47 80 MET B N 1
ATOM 4542 C CA . MET B 1 80 ? 15.906 27.734 24.672 1 47 80 MET B CA 1
ATOM 4543 C C . MET B 1 80 ? 17.312 27.812 25.25 1 47 80 MET B C 1
ATOM 4545 O O . MET B 1 80 ? 17.859 28.906 25.406 1 47 80 MET B O 1
ATOM 4549 N N . ALA B 1 81 ? 17.641 27.281 26.25 1 34.53 81 ALA B N 1
ATOM 4550 C CA . ALA B 1 81 ? 19.078 27.203 26.484 1 34.53 81 ALA B CA 1
ATOM 4551 C C . ALA B 1 81 ? 19.812 26.719 25.25 1 34.53 81 ALA B C 1
ATOM 4553 O O . ALA B 1 81 ? 19.391 25.734 24.609 1 34.53 81 ALA B O 1
ATOM 4554 N N . GLY B 1 82 ? 20.859 27.578 24.719 1 35.91 82 GLY B N 1
ATOM 4555 C CA . GLY B 1 82 ? 21.922 27.5 23.719 1 35.91 82 GLY B CA 1
ATOM 4556 C C . GLY B 1 82 ? 21.422 27.234 22.312 1 35.91 82 GLY B C 1
ATOM 4557 O O . GLY B 1 82 ? 22.094 26.594 21.516 1 35.91 82 GLY B O 1
ATOM 4558 N N . GLY B 1 83 ? 20.391 27.797 21.859 1 38.06 83 GLY B N 1
ATOM 4559 C CA . GLY B 1 83 ? 20.172 27.75 20.422 1 38.06 83 GLY B CA 1
ATOM 4560 C C . GLY B 1 83 ? 19.359 26.547 19.969 1 38.06 83 GLY B C 1
ATOM 4561 O O . GLY B 1 83 ? 19.234 26.297 18.766 1 38.06 83 GLY B O 1
ATOM 4562 N N . VAL B 1 84 ? 19.25 25.469 20.656 1 45.62 84 VAL B N 1
ATOM 4563 C CA . VAL B 1 84 ? 18.906 24.172 20.094 1 45.62 84 VAL B CA 1
ATOM 4564 C C . VAL B 1 84 ? 17.422 24.125 19.766 1 45.62 84 VAL B C 1
ATOM 4566 O O . VAL B 1 84 ? 16.578 24.031 20.656 1 45.62 84 VAL B O 1
ATOM 4569 N N . GLY B 1 85 ? 16.938 24.859 18.766 1 57.22 85 GLY B N 1
ATOM 4570 C CA . GLY B 1 85 ? 15.711 24.938 17.984 1 57.22 85 GLY B CA 1
ATOM 4571 C C . GLY B 1 85 ? 15.133 23.578 17.625 1 57.22 85 GLY B C 1
ATOM 4572 O O . GLY B 1 85 ? 14.273 23.469 16.766 1 57.22 85 GLY B O 1
ATOM 4573 N N . GLY B 1 86 ? 15.484 22.5 18.203 1 73 86 GLY B N 1
ATOM 4574 C CA . GLY B 1 86 ? 14.984 21.188 17.828 1 73 86 GLY B CA 1
ATOM 4575 C C . GLY B 1 86 ? 13.703 20.812 18.562 1 73 86 GLY B C 1
ATOM 4576 O O . GLY B 1 86 ? 13.078 21.656 19.203 1 73 86 GLY B O 1
ATOM 4577 N N . PRO B 1 87 ? 13.18 19.734 18.469 1 81.56 87 PRO B N 1
ATOM 4578 C CA . PRO B 1 87 ? 11.914 19.266 19.031 1 81.56 87 PRO B CA 1
ATOM 4579 C C . PRO B 1 87 ? 11.867 19.375 20.547 1 81.56 87 PRO B C 1
ATOM 4581 O O . PRO B 1 87 ? 10.789 19.375 21.141 1 81.56 87 PRO B O 1
ATOM 4584 N N . HIS B 1 88 ? 13.016 19.609 21.234 1 83.5 88 HIS B N 1
ATOM 4585 C CA . HIS B 1 88 ? 13.07 19.75 22.688 1 83.5 88 HIS B CA 1
ATOM 4586 C C . HIS B 1 88 ? 12.305 20.969 23.156 1 83.5 88 HIS B C 1
ATOM 4588 O O . HIS B 1 88 ? 11.773 21 24.266 1 83.5 88 HIS B O 1
ATOM 4594 N N . ARG B 1 89 ? 12.203 21.906 22.312 1 83 89 ARG B N 1
ATOM 4595 C CA . ARG B 1 89 ? 11.617 23.188 22.688 1 83 89 ARG B CA 1
ATOM 4596 C C . ARG B 1 89 ? 10.109 23.047 22.906 1 83 89 ARG B C 1
ATOM 4598 O O . ARG B 1 89 ? 9.484 23.938 23.5 1 83 89 ARG B O 1
ATOM 4605 N N . PHE B 1 90 ? 9.586 21.891 22.516 1 86.69 90 PHE B N 1
ATOM 4606 C CA . PHE B 1 90 ? 8.141 21.75 22.594 1 86.69 90 PHE B CA 1
ATOM 4607 C C . PHE B 1 90 ? 7.742 21.016 23.875 1 86.69 90 PHE B C 1
ATOM 4609 O O . PHE B 1 90 ? 6.574 21.047 24.281 1 86.69 90 PHE B O 1
ATOM 4616 N N . VAL B 1 91 ? 8.688 20.391 24.562 1 88.69 91 VAL B N 1
ATOM 4617 C CA . VAL B 1 91 ? 8.367 19.5 25.688 1 88.69 91 VAL B CA 1
ATOM 4618 C C . VAL B 1 91 ? 7.75 20.328 26.828 1 88.69 91 VAL B C 1
ATOM 4620 O O . VAL B 1 91 ? 6.625 20.047 27.25 1 88.69 91 VAL B O 1
ATOM 4623 N N . ALA B 1 92 ? 8.422 21.344 27.188 1 89.19 92 ALA B N 1
ATOM 4624 C CA . ALA B 1 92 ? 7.961 22.141 28.312 1 89.19 92 ALA B CA 1
ATOM 4625 C C . ALA B 1 92 ? 6.664 22.875 27.984 1 89.19 92 ALA B C 1
ATOM 4627 O O . ALA B 1 92 ? 5.719 22.875 28.766 1 89.19 92 ALA B O 1
ATOM 4628 N N . PRO B 1 93 ? 6.594 23.484 26.859 1 89.75 93 PRO B N 1
ATOM 4629 C CA . PRO B 1 93 ? 5.352 24.188 26.516 1 89.75 93 PRO B CA 1
ATOM 4630 C C . PRO B 1 93 ? 4.141 23.25 26.484 1 89.75 93 PRO B C 1
ATOM 4632 O O . PRO B 1 93 ? 3.043 23.641 26.891 1 89.75 93 PRO B O 1
ATOM 4635 N N . ILE B 1 94 ? 4.305 22.062 26.047 1 92.75 94 ILE B N 1
ATOM 4636 C CA . ILE B 1 94 ? 3.201 21.109 25.984 1 92.75 94 ILE B CA 1
ATOM 4637 C C . ILE B 1 94 ? 2.766 20.734 27.406 1 92.75 94 ILE B C 1
ATOM 4639 O O . ILE B 1 94 ? 1.569 20.719 27.703 1 92.75 94 ILE B O 1
ATOM 4643 N N . GLN B 1 95 ? 3.742 20.5 28.281 1 92.75 95 GLN B N 1
ATOM 4644 C CA . GLN B 1 95 ? 3.424 20.203 29.672 1 92.75 95 GLN B CA 1
ATOM 4645 C C . GLN B 1 95 ? 2.717 21.375 30.344 1 92.75 95 GLN B C 1
ATOM 4647 O O . GLN B 1 95 ? 1.746 21.172 31.078 1 92.75 95 GLN B O 1
ATOM 4652 N N . GLN B 1 96 ? 3.201 22.531 30.062 1 93.81 96 GLN B N 1
ATOM 4653 C CA . GLN B 1 96 ? 2.58 23.734 30.609 1 93.81 96 GLN B CA 1
ATOM 4654 C C . GLN B 1 96 ? 1.131 23.859 30.156 1 93.81 96 GLN B C 1
ATOM 4656 O O . GLN B 1 96 ? 0.253 24.219 30.938 1 93.81 96 GLN B O 1
ATOM 4661 N N . THR B 1 97 ? 0.945 23.578 28.922 1 94.44 97 THR B N 1
ATOM 4662 C CA . THR B 1 97 ? -0.401 23.656 28.359 1 94.44 97 THR B CA 1
ATOM 4663 C C . THR B 1 97 ? -1.348 22.734 29.125 1 94.44 97 THR B C 1
ATOM 4665 O O . THR B 1 97 ? -2.447 23.141 29.5 1 94.44 97 THR B O 1
ATOM 4668 N N . GLU B 1 98 ? -0.937 21.547 29.375 1 95.31 98 GLU B N 1
ATOM 4669 C CA . GLU B 1 98 ? -1.764 20.562 30.062 1 95.31 98 GLU B CA 1
ATOM 4670 C C . GLU B 1 98 ? -2.029 20.984 31.516 1 95.31 98 GLU B C 1
ATOM 4672 O O . GLU B 1 98 ? -3.162 20.891 31.984 1 95.31 98 GLU B O 1
ATOM 4677 N N . ASP B 1 99 ? -1.005 21.531 32.188 1 95.25 99 ASP B N 1
ATOM 4678 C CA . ASP B 1 99 ? -1.136 21.938 33.562 1 95.25 99 ASP B CA 1
ATOM 4679 C C . ASP B 1 99 ? -2.055 23.141 33.719 1 95.25 99 ASP B C 1
ATOM 4681 O O . ASP B 1 99 ? -2.939 23.172 34.562 1 95.25 99 ASP B O 1
ATOM 4685 N N . ILE B 1 100 ? -1.819 24.125 32.875 1 95.5 100 ILE B N 1
ATOM 4686 C CA . ILE B 1 100 ? -2.594 25.359 32.938 1 95.5 100 ILE B CA 1
ATOM 4687 C C . ILE B 1 100 ? -4.051 25.062 32.562 1 95.5 100 ILE B C 1
ATOM 4689 O O . ILE B 1 100 ? -4.969 25.594 33.219 1 95.5 100 ILE B O 1
ATOM 4693 N N . PHE B 1 101 ? -4.203 24.25 31.609 1 95.75 101 PHE B N 1
ATOM 4694 C CA . PHE B 1 101 ? -5.555 23.891 31.203 1 95.75 101 PHE B CA 1
ATOM 4695 C C . PHE B 1 101 ? -6.32 23.234 32.344 1 95.75 101 PHE B C 1
ATOM 4697 O O . PHE B 1 101 ? -7.504 23.516 32.531 1 95.75 101 PHE B O 1
ATOM 4704 N N . GLU B 1 102 ? -5.652 22.328 33.062 1 96.31 102 GLU B N 1
ATOM 4705 C CA . GLU B 1 102 ? -6.305 21.672 34.188 1 96.31 102 GLU B CA 1
ATOM 4706 C C . GLU B 1 102 ? -6.824 22.688 35.188 1 96.31 102 GLU B C 1
ATOM 4708 O O . GLU B 1 102 ? -7.953 22.562 35.688 1 96.31 102 GLU B O 1
ATOM 4713 N N . GLU B 1 103 ? -6.074 23.688 35.438 1 95.81 103 GLU B N 1
ATOM 4714 C CA . GLU B 1 103 ? -6.477 24.719 36.375 1 95.81 103 GLU B CA 1
ATOM 4715 C C . GLU B 1 103 ? -7.66 25.516 35.844 1 95.81 103 GLU B C 1
ATOM 4717 O O . GLU B 1 103 ? -8.586 25.844 36.594 1 95.81 103 GLU B O 1
ATOM 4722 N N . ILE B 1 104 ? -7.602 25.781 34.625 1 95.38 104 ILE B N 1
ATOM 4723 C CA . ILE B 1 104 ? -8.672 26.562 34 1 95.38 104 ILE B CA 1
ATOM 4724 C C . ILE B 1 104 ? -9.969 25.75 34.031 1 95.38 104 ILE B C 1
ATOM 4726 O O . ILE B 1 104 ? -11.023 26.281 34.375 1 95.38 104 ILE B O 1
ATOM 4730 N N . LEU B 1 105 ? -9.867 24.469 33.656 1 95.88 105 LEU B N 1
ATOM 4731 C CA . LEU B 1 105 ? -11.062 23.641 33.625 1 95.88 105 LEU B CA 1
ATOM 4732 C C . LEU B 1 105 ? -11.68 23.516 35 1 95.88 105 LEU B C 1
ATOM 4734 O O . LEU B 1 105 ? -12.898 23.641 35.156 1 95.88 105 LEU B O 1
ATOM 4738 N N . LYS B 1 106 ? -10.852 23.391 36.031 1 93.75 106 LYS B N 1
ATOM 4739 C CA . LYS B 1 106 ? -11.312 23.297 37.406 1 93.75 106 LYS B CA 1
ATOM 4740 C C . LYS B 1 106 ? -12.07 24.562 37.812 1 93.75 106 LYS B C 1
ATOM 4742 O O . LYS B 1 106 ? -13.125 24.484 38.438 1 93.75 106 LYS B O 1
ATOM 4747 N N . SER B 1 107 ? -11.586 25.625 37.375 1 93.06 107 SER B N 1
ATOM 4748 C CA . SER B 1 107 ? -12.133 26.906 37.812 1 93.06 107 SER B CA 1
ATOM 4749 C C . SER B 1 107 ? -13.406 27.25 37.031 1 93.06 107 SER B C 1
ATOM 4751 O O . SER B 1 107 ? -14.273 27.969 37.562 1 93.06 107 SER B O 1
ATOM 4753 N N . GLU B 1 108 ? -13.578 26.688 35.875 1 91.81 108 GLU B N 1
ATOM 4754 C CA . GLU B 1 108 ? -14.664 27.125 35 1 91.81 108 GLU B CA 1
ATOM 4755 C C . GLU B 1 108 ? -15.742 26.047 34.875 1 91.81 108 GLU B C 1
ATOM 4757 O O . GLU B 1 108 ? -16.688 26.219 34.094 1 91.81 108 GLU B O 1
ATOM 4762 N N . LEU B 1 109 ? -15.641 25.016 35.594 1 89 109 LEU B N 1
ATOM 4763 C CA . LEU B 1 109 ? -16.562 23.891 35.469 1 89 109 LEU B CA 1
ATOM 4764 C C . LEU B 1 109 ? -17.984 24.297 35.812 1 89 109 LEU B C 1
ATOM 4766 O O . LEU B 1 109 ? -18.938 23.703 35.312 1 89 109 LEU B O 1
ATOM 4770 N N . GLU B 1 110 ? -18.078 25.297 36.688 1 84.06 110 GLU B N 1
ATOM 4771 C CA . GLU B 1 110 ? -19.406 25.734 37.094 1 84.06 110 GLU B CA 1
ATOM 4772 C C . GLU B 1 110 ? -19.719 27.141 36.594 1 84.06 110 GLU B C 1
ATOM 4774 O O . GLU B 1 110 ? -20.719 27.75 37 1 84.06 110 GLU B O 1
ATOM 4779 N N . GLY B 1 111 ? -18.906 27.594 35.688 1 83.75 111 GLY B N 1
ATOM 4780 C CA . GLY B 1 111 ? -19.062 28.953 35.219 1 83.75 111 GLY B CA 1
ATOM 4781 C C . GLY B 1 111 ? -19.938 29.047 33.969 1 83.75 111 GLY B C 1
ATOM 4782 O O . GLY B 1 111 ? -20.438 28.031 33.469 1 83.75 111 GLY B O 1
ATOM 4783 N N . GLU B 1 112 ? -20.078 30.234 33.531 1 82.44 112 GLU B N 1
ATOM 4784 C CA . GLU B 1 112 ? -20.891 30.562 32.375 1 82.44 112 GLU B CA 1
ATOM 4785 C C . GLU B 1 112 ? -20.297 29.969 31.094 1 82.44 112 GLU B C 1
ATOM 4787 O O . GLU B 1 112 ? -21.031 29.625 30.156 1 82.44 112 GLU B O 1
ATOM 4792 N N . PHE B 1 113 ? -19.047 29.734 31.141 1 86.5 113 PHE B N 1
ATOM 4793 C CA . PHE B 1 113 ? -18.359 29.281 29.938 1 86.5 113 PHE B CA 1
ATOM 4794 C C . PHE B 1 113 ? -17.938 27.828 30.047 1 86.5 113 PHE B C 1
ATOM 4796 O O . PHE B 1 113 ? -17.016 27.391 29.375 1 86.5 113 PHE B O 1
ATOM 4803 N N . ARG B 1 114 ? -18.641 27.141 30.859 1 90.38 114 ARG B N 1
ATOM 4804 C CA . ARG B 1 114 ? -18.312 25.734 31.031 1 90.38 114 ARG B CA 1
ATOM 4805 C C . ARG B 1 114 ? -18.438 24.969 29.719 1 90.38 114 ARG B C 1
ATOM 4807 O O . ARG B 1 114 ? -19.328 25.234 28.922 1 90.38 114 ARG B O 1
ATOM 4814 N N . PRO B 1 115 ? -17.578 24 29.484 1 94.5 115 PRO B N 1
ATOM 4815 C CA . PRO B 1 115 ? -17.625 23.266 28.219 1 94.5 115 PRO B CA 1
ATOM 4816 C C . PRO B 1 115 ? -18.656 22.156 28.219 1 94.5 115 PRO B C 1
ATOM 4818 O O . PRO B 1 115 ? -18.859 21.484 29.234 1 94.5 115 PRO B O 1
ATOM 4821 N N . THR B 1 116 ? -19.328 22.047 27.094 1 93.69 116 THR B N 1
ATOM 4822 C CA . THR B 1 116 ? -20.141 20.859 26.812 1 93.69 116 THR B CA 1
ATOM 4823 C C . THR B 1 116 ? -19.266 19.719 26.281 1 93.69 116 THR B C 1
ATOM 4825 O O . THR B 1 116 ? -19.562 18.547 26.531 1 93.69 116 THR B O 1
ATOM 4828 N N . CYS B 1 117 ? -18.281 20.125 25.578 1 95.62 117 CYS B N 1
ATOM 4829 C CA . CYS B 1 117 ? -17.344 19.188 24.969 1 95.62 117 CYS B CA 1
ATOM 4830 C C . CYS B 1 117 ? -15.984 19.828 24.766 1 95.62 117 CYS B C 1
ATOM 4832 O O . CYS B 1 117 ? -15.891 21.047 24.578 1 95.62 117 CYS B O 1
ATOM 4834 N N . ILE B 1 118 ? -14.984 19 24.891 1 96.94 118 ILE B N 1
ATOM 4835 C CA . ILE B 1 118 ? -13.633 19.5 24.688 1 96.94 118 ILE B CA 1
ATOM 4836 C C . ILE B 1 118 ? -13 18.797 23.484 1 96.94 118 ILE B C 1
ATOM 4838 O O . ILE B 1 118 ? -12.992 17.578 23.406 1 96.94 118 ILE B O 1
ATOM 4842 N N . VAL B 1 119 ? -12.531 19.562 22.516 1 97.25 119 VAL B N 1
ATOM 4843 C CA . VAL B 1 119 ? -11.758 19.062 21.391 1 97.25 119 VAL B CA 1
ATOM 4844 C C . VAL B 1 119 ? -10.289 19.453 21.562 1 97.25 119 VAL B C 1
ATOM 4846 O O . VAL B 1 119 ? -9.945 20.641 21.578 1 97.25 119 VAL B O 1
ATOM 4849 N N . SER B 1 120 ? -9.461 18.484 21.734 1 96.75 120 SER B N 1
ATOM 4850 C CA . SER B 1 120 ? -8.062 18.766 22.016 1 96.75 120 SER B CA 1
ATOM 4851 C C . SER B 1 120 ? -7.152 18.188 20.938 1 96.75 120 SER B C 1
ATOM 4853 O O . SER B 1 120 ? -7.379 17.078 20.469 1 96.75 120 SER B O 1
ATOM 4855 N N . ASP B 1 121 ? -6.148 18.922 20.594 1 96.38 121 ASP B N 1
ATOM 4856 C CA . ASP B 1 121 ? -5.117 18.422 19.688 1 96.38 121 ASP B CA 1
ATOM 4857 C C . ASP B 1 121 ? -4.527 17.109 20.219 1 96.38 121 ASP B C 1
ATOM 4859 O O . ASP B 1 121 ? -4.309 16.953 21.422 1 96.38 121 ASP B O 1
ATOM 4863 N N . LEU B 1 122 ? -4.238 16.234 19.297 1 95.12 122 LEU B N 1
ATOM 4864 C CA . LEU B 1 122 ? -3.717 14.922 19.672 1 95.12 122 LEU B CA 1
ATOM 4865 C C . LEU B 1 122 ? -2.383 15.055 20.391 1 95.12 122 LEU B C 1
ATOM 4867 O O . LEU B 1 122 ? -2.021 14.195 21.203 1 95.12 122 LEU B O 1
ATOM 4871 N N . SER B 1 123 ? -1.719 16.156 20.219 1 94.12 123 SER B N 1
ATOM 4872 C CA . SER B 1 123 ? -0.385 16.359 20.766 1 94.12 123 SER B CA 1
ATOM 4873 C C . SER B 1 123 ? -0.458 16.938 22.172 1 94.12 123 SER B C 1
ATOM 4875 O O . SER B 1 123 ? 0.567 17.297 22.766 1 94.12 123 SER B O 1
ATOM 4877 N N . VAL B 1 124 ? -1.612 17.094 22.734 1 95.75 124 VAL B N 1
ATOM 4878 C CA . VAL B 1 124 ? -1.784 17.469 24.141 1 95.75 124 VAL B CA 1
ATOM 4879 C C . VAL B 1 124 ? -2.729 16.484 24.828 1 95.75 124 VAL B C 1
ATOM 4881 O O . VAL B 1 124 ? -3.777 16.875 25.344 1 95.75 124 VAL B O 1
ATOM 4884 N N . PRO B 1 125 ? -2.256 15.289 24.906 1 95.81 125 PRO B N 1
ATOM 4885 C CA . PRO B 1 125 ? -3.125 14.227 25.406 1 95.81 125 PRO B CA 1
ATOM 4886 C C . PRO B 1 125 ? -3.535 14.445 26.859 1 95.81 125 PRO B C 1
ATOM 4888 O O . PRO B 1 125 ? -4.559 13.914 27.297 1 95.81 125 PRO B O 1
ATOM 4891 N N . GLY B 1 126 ? -2.797 15.219 27.609 1 96.38 126 GLY B N 1
ATOM 4892 C CA . GLY B 1 126 ? -3.152 15.516 29 1 96.38 126 GLY B CA 1
ATOM 4893 C C . GLY B 1 126 ? -4.477 16.25 29.125 1 96.38 126 GLY B C 1
ATOM 4894 O O . GLY B 1 126 ? -5.164 16.109 30.141 1 96.38 126 GLY B O 1
ATOM 4895 N N . VAL B 1 127 ? -4.852 16.953 28.141 1 96.94 127 VAL B N 1
ATOM 4896 C CA . VAL B 1 127 ? -6.109 17.688 28.141 1 96.94 127 VAL B CA 1
ATOM 4897 C C . VAL B 1 127 ? -7.281 16.719 28.203 1 96.94 127 VAL B C 1
ATOM 4899 O O . VAL B 1 127 ? -8.227 16.922 28.969 1 96.94 127 VAL B O 1
ATOM 4902 N N . ARG B 1 128 ? -7.215 15.695 27.5 1 96 128 ARG B N 1
ATOM 4903 C CA . ARG B 1 128 ? -8.289 14.711 27.5 1 96 128 ARG B CA 1
ATOM 4904 C C . ARG B 1 128 ? -8.328 13.938 28.812 1 96 128 ARG B C 1
ATOM 4906 O O . ARG B 1 128 ? -9.406 13.586 29.297 1 96 128 ARG B O 1
ATOM 4913 N N . LYS B 1 129 ? -7.156 13.641 29.266 1 95.25 129 LYS B N 1
ATOM 4914 C CA . LYS B 1 129 ? -7.109 12.969 30.562 1 95.25 129 LYS B CA 1
ATOM 4915 C C . LYS B 1 129 ? -7.816 13.789 31.641 1 95.25 129 LYS B C 1
ATOM 4917 O O . LYS B 1 129 ? -8.594 13.25 32.438 1 95.25 129 LYS B O 1
ATOM 4922 N N . VAL B 1 130 ? -7.531 15.039 31.625 1 96.06 130 VAL B N 1
ATOM 4923 C CA . VAL B 1 130 ? -8.148 15.953 32.594 1 96.06 130 VAL B CA 1
ATOM 4924 C C . VAL B 1 130 ? -9.648 16.016 32.344 1 96.06 130 VAL B C 1
ATOM 4926 O O . VAL B 1 130 ? -10.438 15.992 33.281 1 96.06 130 VAL B O 1
ATOM 4929 N N . ALA B 1 131 ? -10.047 16.125 31.094 1 95.88 131 ALA B N 1
ATOM 4930 C CA . ALA B 1 131 ? -11.469 16.172 30.75 1 95.88 131 ALA B CA 1
ATOM 4931 C C . ALA B 1 131 ? -12.203 14.953 31.281 1 95.88 131 ALA B C 1
ATOM 4933 O O . ALA B 1 131 ? -13.305 15.07 31.828 1 95.88 131 ALA B O 1
ATOM 4934 N N . THR B 1 132 ? -11.578 13.836 31.141 1 92.88 132 THR B N 1
ATOM 4935 C CA . THR B 1 132 ? -12.172 12.586 31.609 1 92.88 132 THR B CA 1
ATOM 4936 C C . THR B 1 132 ? -12.312 12.594 33.125 1 92.88 132 THR B C 1
ATOM 4938 O O . THR B 1 132 ? -13.336 12.148 33.656 1 92.88 132 THR B O 1
ATOM 4941 N N . ARG B 1 133 ? -11.312 13.07 33.781 1 93.44 133 ARG B N 1
ATOM 4942 C CA . ARG B 1 133 ? -11.328 13.133 35.25 1 93.44 133 ARG B CA 1
ATOM 4943 C C . ARG B 1 133 ? -12.484 14.008 35.75 1 93.44 133 ARG B C 1
ATOM 4945 O O . ARG B 1 133 ? -13.055 13.742 36.812 1 93.44 133 ARG B O 1
ATOM 4952 N N . PHE B 1 134 ? -12.883 14.969 34.969 1 93.56 134 PHE B N 1
ATOM 4953 C CA . PHE B 1 134 ? -13.93 15.898 35.406 1 93.56 134 PHE B CA 1
ATOM 4954 C C . PHE B 1 134 ? -15.242 15.578 34.688 1 93.56 134 PHE B C 1
ATOM 4956 O O . PHE B 1 134 ? -16.172 16.391 34.719 1 93.56 134 PHE B O 1
ATOM 4963 N N . ASN B 1 135 ? -15.289 14.484 33.969 1 91.44 135 ASN B N 1
ATOM 4964 C CA . ASN B 1 135 ? -16.484 13.945 33.312 1 91.44 135 ASN B CA 1
ATOM 4965 C C . ASN B 1 135 ? -17 14.891 32.219 1 91.44 135 ASN B C 1
ATOM 4967 O O . ASN B 1 135 ? -18.203 15.133 32.125 1 91.44 135 ASN B O 1
ATOM 4971 N N . VAL B 1 136 ? -16.125 15.547 31.531 1 93.56 136 VAL B N 1
ATOM 4972 C CA . VAL B 1 136 ? -16.484 16.344 30.359 1 93.56 136 VAL B CA 1
ATOM 4973 C C . VAL B 1 136 ? -16.172 15.562 29.078 1 93.56 136 VAL B C 1
ATOM 4975 O O . VAL B 1 136 ? -15.031 15.125 28.875 1 93.56 136 VAL B O 1
ATOM 4978 N N . PRO B 1 137 ? -17.141 15.328 28.219 1 93.94 137 PRO B N 1
ATOM 4979 C CA . PRO B 1 137 ? -16.844 14.648 26.953 1 93.94 137 PRO B CA 1
ATOM 4980 C C . PRO B 1 137 ? -15.727 15.32 26.172 1 93.94 137 PRO B C 1
ATOM 4982 O O . PRO B 1 137 ? -15.633 16.547 26.141 1 93.94 137 PRO B O 1
ATOM 4985 N N . SER B 1 138 ? -14.852 14.492 25.688 1 95.56 138 SER B N 1
ATOM 4986 C CA . SER B 1 138 ? -13.719 15.047 24.953 1 95.56 138 SER B CA 1
ATOM 4987 C C . SER B 1 138 ? -13.328 14.148 23.797 1 95.56 138 SER B C 1
ATOM 4989 O O . SER B 1 138 ? -13.547 12.93 23.828 1 95.56 138 SER B O 1
ATOM 4991 N N . LEU B 1 139 ? -12.852 14.75 22.766 1 94.69 139 LEU B N 1
ATOM 4992 C CA . LEU B 1 139 ? -12.352 13.984 21.625 1 94.69 139 LEU B CA 1
ATOM 4993 C C . LEU B 1 139 ? -11.078 14.602 21.062 1 94.69 139 LEU B C 1
ATOM 4995 O O . LEU B 1 139 ? -10.891 15.82 21.125 1 94.69 139 LEU B O 1
ATOM 4999 N N . PRO B 1 140 ? -10.211 13.781 20.531 1 96.88 140 PRO B N 1
ATOM 5000 C CA . PRO B 1 140 ? -8.977 14.297 19.938 1 96.88 140 PRO B CA 1
ATOM 5001 C C . PRO B 1 140 ? -9.18 14.836 18.531 1 96.88 140 PRO B C 1
ATOM 5003 O O . PRO B 1 140 ? -9.961 14.273 17.766 1 96.88 140 PRO B O 1
ATOM 5006 N N . LEU B 1 141 ? -8.492 15.922 18.266 1 96.81 141 LEU B N 1
ATOM 5007 C CA . LEU B 1 141 ? -8.344 16.453 16.906 1 96.81 141 LEU B CA 1
ATOM 5008 C C . LEU B 1 141 ? -7.012 16.047 16.297 1 96.81 141 LEU B C 1
ATOM 5010 O O . LEU B 1 141 ? -5.949 16.359 16.828 1 96.81 141 LEU B O 1
ATOM 5014 N N . ILE B 1 142 ? -7.078 15.328 15.203 1 96.19 142 ILE B N 1
ATOM 5015 C CA . ILE B 1 142 ? -5.867 14.875 14.523 1 96.19 142 ILE B CA 1
ATOM 5016 C C . ILE B 1 142 ? -5.555 15.797 13.352 1 96.19 142 ILE B C 1
ATOM 5018 O O . ILE B 1 142 ? -6.359 15.922 12.422 1 96.19 142 ILE B O 1
ATOM 5022 N N . THR B 1 143 ? -4.348 16.375 13.414 1 94.69 143 THR B N 1
ATOM 5023 C CA . THR B 1 143 ? -3.953 17.344 12.406 1 94.69 143 THR B CA 1
ATOM 5024 C C . THR B 1 143 ? -2.787 16.828 11.57 1 94.69 143 THR B C 1
ATOM 5026 O O . THR B 1 143 ? -1.999 17.609 11.039 1 94.69 143 THR B O 1
ATOM 5029 N N . VAL B 1 144 ? -2.566 15.539 11.562 1 94.88 144 VAL B N 1
ATOM 5030 C CA . VAL B 1 144 ? -1.598 14.852 10.711 1 94.88 144 VAL B CA 1
ATOM 5031 C C . VAL B 1 144 ? -2.32 13.867 9.797 1 94.88 144 VAL B C 1
ATOM 5033 O O . VAL B 1 144 ? -3.533 13.68 9.906 1 94.88 144 VAL B O 1
ATOM 5036 N N . SER B 1 145 ? -1.605 13.281 8.891 1 95.56 145 SER B N 1
ATOM 5037 C CA . SER B 1 145 ? -2.234 12.422 7.902 1 95.56 145 SER B CA 1
ATOM 5038 C C . SER B 1 145 ? -2.684 11.102 8.523 1 95.56 145 SER B C 1
ATOM 5040 O O . SER B 1 145 ? -2.174 10.695 9.57 1 95.56 145 SER B O 1
ATOM 5042 N N . ALA B 1 146 ? -3.713 10.5 7.863 1 96 146 ALA B N 1
ATOM 5043 C CA . ALA B 1 146 ? -4.199 9.195 8.305 1 96 146 ALA B CA 1
ATOM 5044 C C . ALA B 1 146 ? -3.098 8.148 8.234 1 96 146 ALA B C 1
ATOM 5046 O O . ALA B 1 146 ? -2.959 7.316 9.133 1 96 146 ALA B O 1
ATOM 5047 N N . SER B 1 147 ? -2.303 8.156 7.168 1 95.25 147 SER B N 1
ATOM 5048 C CA . SER B 1 147 ? -1.211 7.203 6.992 1 95.25 147 SER B CA 1
ATOM 5049 C C . SER B 1 147 ? -0.15 7.371 8.07 1 95.25 147 SER B C 1
ATOM 5051 O O . SER B 1 147 ? 0.383 6.383 8.586 1 95.25 147 SER B O 1
ATOM 5053 N N . TYR B 1 148 ? 0.16 8.625 8.359 1 95.62 148 TYR B N 1
ATOM 5054 C CA . TYR B 1 148 ? 1.108 8.914 9.43 1 95.62 148 TYR B CA 1
ATOM 5055 C C . TYR B 1 148 ? 0.612 8.352 10.758 1 95.62 148 TYR B C 1
ATOM 5057 O O . TYR B 1 148 ? 1.374 7.727 11.5 1 95.62 148 TYR B O 1
ATOM 5065 N N . THR B 1 149 ? -0.63 8.562 11.078 1 96.44 149 THR B N 1
ATOM 5066 C CA . THR B 1 149 ? -1.239 8.094 12.32 1 96.44 149 THR B CA 1
ATOM 5067 C C . THR B 1 149 ? -1.273 6.574 12.359 1 96.44 149 THR B C 1
ATOM 5069 O O . THR B 1 149 ? -0.91 5.969 13.375 1 96.44 149 THR B O 1
ATOM 5072 N N . ALA B 1 150 ? -1.68 5.98 11.242 1 95.94 150 ALA B N 1
ATOM 5073 C CA . ALA B 1 150 ? -1.733 4.523 11.148 1 95.94 150 ALA B CA 1
ATOM 5074 C C . ALA B 1 150 ? -0.354 3.91 11.367 1 95.94 150 ALA B C 1
ATOM 5076 O O . ALA B 1 150 ? -0.215 2.916 12.086 1 95.94 150 ALA B O 1
ATOM 5077 N N . ALA B 1 151 ? 0.635 4.496 10.75 1 96.25 151 ALA B N 1
ATOM 5078 C CA . ALA B 1 151 ? 2.008 4.008 10.859 1 96.25 151 ALA B CA 1
ATOM 5079 C C . ALA B 1 151 ? 2.492 4.051 12.305 1 96.25 151 ALA B C 1
ATOM 5081 O O . ALA B 1 151 ? 3.098 3.092 12.789 1 96.25 151 ALA B O 1
ATOM 5082 N N . ASN B 1 152 ? 2.229 5.141 13 1 96.5 152 ASN B N 1
ATOM 5083 C CA . ASN B 1 152 ? 2.68 5.273 14.375 1 96.5 152 ASN B CA 1
ATOM 5084 C C . ASN B 1 152 ? 2.008 4.254 15.289 1 96.5 152 ASN B C 1
ATOM 5086 O O . ASN B 1 152 ? 2.654 3.672 16.172 1 96.5 152 ASN B O 1
ATOM 5090 N N . LEU B 1 153 ? 0.692 4.082 15.133 1 95.25 153 LEU B N 1
ATOM 5091 C CA . LEU B 1 153 ? -0.033 3.088 15.914 1 95.25 153 LEU B CA 1
ATOM 5092 C C . LEU B 1 153 ? 0.525 1.69 15.672 1 95.25 153 LEU B C 1
ATOM 5094 O O . LEU B 1 153 ? 0.751 0.933 16.625 1 95.25 153 LEU B O 1
ATOM 5098 N N . TYR B 1 154 ? 0.75 1.424 14.391 1 95.69 154 TYR B N 1
ATOM 5099 C CA . TYR B 1 154 ? 1.256 0.125 13.961 1 95.69 154 TYR B CA 1
ATOM 5100 C C . TYR B 1 154 ? 2.637 -0.145 14.547 1 95.69 154 TYR B C 1
ATOM 5102 O O . TYR B 1 154 ? 2.875 -1.209 15.125 1 95.69 154 TYR B O 1
ATOM 5110 N N . ILE B 1 155 ? 3.508 0.801 14.438 1 96.06 155 ILE B N 1
ATOM 5111 C CA . ILE B 1 155 ? 4.875 0.665 14.93 1 96.06 155 ILE B CA 1
ATOM 5112 C C . ILE B 1 155 ? 4.859 0.487 16.453 1 96.06 155 ILE B C 1
ATOM 5114 O O . ILE B 1 155 ? 5.555 -0.378 16.984 1 96.06 155 ILE B O 1
ATOM 5118 N N . ASN B 1 156 ? 4.059 1.3 17.078 1 94.62 156 ASN B N 1
ATOM 5119 C CA . ASN B 1 156 ? 3.971 1.202 18.531 1 94.62 156 ASN B CA 1
ATOM 5120 C C . ASN B 1 156 ? 3.539 -0.192 18.969 1 94.62 156 ASN B C 1
ATOM 5122 O O . ASN B 1 156 ? 4.074 -0.735 19.938 1 94.62 156 ASN B O 1
ATOM 5126 N N . GLN B 1 157 ? 2.617 -0.74 18.312 1 91.81 157 GLN B N 1
ATOM 5127 C CA . GLN B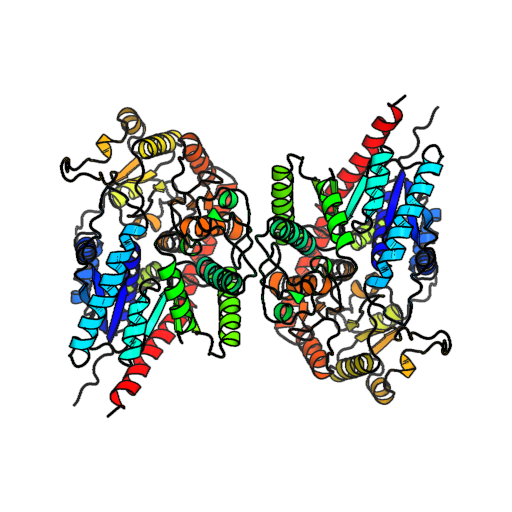 1 157 ? 2.113 -2.068 18.656 1 91.81 157 GLN B CA 1
ATOM 5128 C C . GLN B 1 157 ? 3.191 -3.129 18.453 1 91.81 157 GLN B C 1
ATOM 5130 O O . GLN B 1 157 ? 3.4 -3.975 19.328 1 91.81 157 GLN B O 1
ATOM 5135 N N . LEU B 1 158 ? 3.912 -3.113 17.375 1 93.5 158 LEU B N 1
ATOM 5136 C CA . LEU B 1 158 ? 4.902 -4.141 17.062 1 93.5 158 LEU B CA 1
ATOM 5137 C C . LEU B 1 158 ? 6.117 -4.02 17.969 1 93.5 158 LEU B C 1
ATOM 5139 O O . LEU B 1 158 ? 6.684 -5.027 18.391 1 93.5 158 LEU B O 1
ATOM 5143 N N . VAL B 1 159 ? 6.473 -2.777 18.234 1 94.12 159 VAL B N 1
ATOM 5144 C CA . VAL B 1 159 ? 7.629 -2.549 19.094 1 94.12 159 VAL B CA 1
ATOM 5145 C C . VAL B 1 159 ? 7.316 -3.014 20.516 1 94.12 159 VAL B C 1
ATOM 5147 O O . VAL B 1 159 ? 8.156 -3.643 21.172 1 94.12 159 VAL B O 1
ATOM 5150 N N . SER B 1 160 ? 6.145 -2.729 21.016 1 90.5 160 SER B N 1
ATOM 5151 C CA . SER B 1 160 ? 5.746 -3.121 22.359 1 90.5 160 SER B CA 1
ATOM 5152 C C . SER B 1 160 ? 5.734 -4.641 22.516 1 90.5 160 SER B C 1
ATOM 5154 O O . SER B 1 160 ? 5.93 -5.16 23.625 1 90.5 160 SER B O 1
ATOM 5156 N N . LYS B 1 161 ? 5.594 -5.375 21.422 1 90.56 161 LYS B N 1
ATOM 5157 C CA . LYS B 1 161 ? 5.52 -6.832 21.469 1 90.56 161 LYS B CA 1
ATOM 5158 C C . LYS B 1 161 ? 6.863 -7.461 21.109 1 90.56 161 LYS B C 1
ATOM 5160 O O . LYS B 1 161 ? 6.984 -8.688 21.047 1 90.56 161 LYS B O 1
ATOM 5165 N N . GLY B 1 162 ? 7.789 -6.641 20.797 1 92.25 162 GLY B N 1
ATOM 5166 C CA . GLY B 1 162 ? 9.125 -7.129 20.484 1 92.25 162 GLY B CA 1
ATOM 5167 C C . GLY B 1 162 ? 9.242 -7.699 19.094 1 92.25 162 GLY B C 1
ATOM 5168 O O . GLY B 1 162 ? 10.188 -8.438 18.781 1 92.25 162 GLY B O 1
ATOM 5169 N N . ILE B 1 163 ? 8.32 -7.422 18.234 1 94.25 163 ILE B N 1
ATOM 5170 C CA . ILE B 1 163 ? 8.305 -7.941 16.859 1 94.25 163 ILE B CA 1
ATOM 5171 C C . ILE B 1 163 ? 9.148 -7.043 15.961 1 94.25 163 ILE B C 1
ATOM 5173 O O . ILE B 1 163 ? 9.867 -7.531 15.086 1 94.25 163 ILE B O 1
ATOM 5177 N N . LEU B 1 164 ? 9.055 -5.734 16.172 1 95.44 164 LEU B N 1
ATOM 5178 C CA . LEU B 1 164 ? 9.836 -4.742 15.438 1 95.44 164 LEU B CA 1
ATOM 5179 C C . LEU B 1 164 ? 10.836 -4.051 16.359 1 95.44 164 LEU B C 1
ATOM 5181 O O . LEU B 1 164 ? 10.492 -3.686 17.484 1 95.44 164 LEU B O 1
ATOM 5185 N N . SER B 1 165 ? 12.016 -3.98 15.898 1 95.62 165 SER B N 1
ATOM 5186 C CA . SER B 1 165 ? 13.062 -3.293 16.641 1 95.62 165 SER B CA 1
ATOM 5187 C C . SER B 1 165 ? 13.633 -2.121 15.844 1 95.62 165 SER B C 1
ATOM 5189 O O . SER B 1 165 ? 14.258 -2.316 14.797 1 95.62 165 SER B O 1
ATOM 5191 N N . LEU B 1 166 ? 13.43 -0.951 16.328 1 95.88 166 LEU B N 1
ATOM 5192 C CA . LEU B 1 166 ? 14 0.251 15.734 1 95.88 166 LEU B CA 1
ATOM 5193 C C . LEU B 1 166 ? 15.219 0.721 16.516 1 95.88 166 LEU B C 1
ATOM 5195 O O . LEU B 1 166 ? 15.32 0.47 17.719 1 95.88 166 LEU B O 1
ATOM 5199 N N . PRO B 1 167 ? 16.172 1.357 15.852 1 95.88 167 PRO B N 1
ATOM 5200 C CA . PRO B 1 167 ? 17.234 2.01 16.625 1 95.88 167 PRO B CA 1
ATOM 5201 C C . PRO B 1 167 ? 16.703 3.029 17.625 1 95.88 167 PRO B C 1
ATOM 5203 O O . PRO B 1 167 ? 15.594 3.549 17.438 1 95.88 167 PRO B O 1
ATOM 5206 N N . ASP B 1 168 ? 17.5 3.305 18.625 1 95.94 168 ASP B N 1
ATOM 5207 C CA . ASP B 1 168 ? 17.062 4.27 19.625 1 95.94 168 ASP B CA 1
ATOM 5208 C C . ASP B 1 168 ? 17.031 5.684 19.047 1 95.94 168 ASP B C 1
ATOM 5210 O O . ASP B 1 168 ? 16.172 6.492 19.422 1 95.94 168 ASP B O 1
ATOM 5214 N N . SER B 1 169 ? 17.984 5.902 18.109 1 95.81 169 SER B N 1
ATOM 5215 C CA . SER B 1 169 ? 18.094 7.234 17.531 1 95.81 169 SER B CA 1
ATOM 5216 C C . SER B 1 169 ? 17.75 7.223 16.047 1 95.81 169 SER B C 1
ATOM 5218 O O . SER B 1 169 ? 18.203 6.344 15.305 1 95.81 169 SER B O 1
ATOM 5220 N N . ILE B 1 170 ? 17.016 8.234 15.578 1 93.31 170 ILE B N 1
ATOM 5221 C CA . ILE B 1 170 ? 16.656 8.375 14.172 1 93.31 170 ILE B CA 1
ATOM 5222 C C . ILE B 1 170 ? 17.906 8.727 13.352 1 93.31 170 ILE B C 1
ATOM 5224 O O . ILE B 1 170 ? 17.906 8.602 12.125 1 93.31 170 ILE B O 1
ATOM 5228 N N . SER B 1 171 ? 18.969 9.172 14.039 1 91.38 171 SER B N 1
ATOM 5229 C CA . SER B 1 171 ? 20.203 9.555 13.359 1 91.38 171 SER B CA 1
ATOM 5230 C C . SER B 1 171 ? 21.094 8.344 13.125 1 91.38 171 SER B C 1
ATOM 5232 O O . SER B 1 171 ? 22.156 8.453 12.492 1 91.38 171 SER B O 1
ATOM 5234 N N . ASP B 1 172 ? 20.672 7.172 13.68 1 94.12 172 ASP B N 1
ATOM 5235 C CA . ASP B 1 172 ? 21.406 5.938 13.414 1 94.12 172 ASP B CA 1
ATOM 5236 C C . ASP B 1 172 ? 21.531 5.676 11.914 1 94.12 172 ASP B C 1
ATOM 5238 O O . ASP B 1 172 ? 20.562 5.859 11.172 1 94.12 172 ASP B O 1
ATOM 5242 N N . LYS B 1 173 ? 22.719 5.27 11.461 1 91.56 173 LYS B N 1
ATOM 5243 C CA . LYS B 1 173 ? 23 5.047 10.039 1 91.56 173 LYS B CA 1
ATOM 5244 C C . LYS B 1 173 ? 22.016 4.051 9.438 1 91.56 173 LYS B C 1
ATOM 5246 O O . LYS B 1 173 ? 21.656 4.156 8.266 1 91.56 173 LYS B O 1
ATOM 5251 N N . ARG B 1 174 ? 21.531 3.182 10.227 1 91.19 174 ARG B N 1
ATOM 5252 C CA . ARG B 1 174 ? 20.578 2.182 9.766 1 91.19 174 ARG B CA 1
ATOM 5253 C C . ARG B 1 174 ? 19.281 2.834 9.305 1 91.19 174 ARG B C 1
ATOM 5255 O O . ARG B 1 174 ? 18.562 2.281 8.469 1 91.19 174 ARG B O 1
ATOM 5262 N N . CYS B 1 175 ? 18.891 3.941 9.82 1 93.25 175 CYS B N 1
ATOM 5263 C CA . CYS B 1 175 ? 17.641 4.602 9.492 1 93.25 175 CYS B CA 1
ATOM 5264 C C . CYS B 1 175 ? 17.656 5.148 8.062 1 93.25 175 CYS B C 1
ATOM 5266 O O . CYS B 1 175 ? 16.609 5.27 7.426 1 93.25 175 CYS B O 1
ATOM 5268 N N . GLU B 1 176 ? 18.875 5.441 7.598 1 89.5 176 GLU B N 1
ATOM 5269 C CA . GLU B 1 176 ? 19.016 5.891 6.215 1 89.5 176 GLU B CA 1
ATOM 5270 C C . GLU B 1 176 ? 19.109 4.707 5.254 1 89.5 176 GLU B C 1
ATOM 5272 O O . GLU B 1 176 ? 18.688 4.809 4.098 1 89.5 176 GLU B O 1
ATOM 5277 N N . GLU B 1 177 ? 19.547 3.582 5.762 1 86.38 177 GLU B N 1
ATOM 5278 C CA . GLU B 1 177 ? 19.906 2.467 4.895 1 86.38 177 GLU B CA 1
ATOM 5279 C C . GLU B 1 177 ? 18.75 1.478 4.754 1 86.38 177 GLU B C 1
ATOM 5281 O O . GLU B 1 177 ? 18.625 0.809 3.727 1 86.38 177 GLU B O 1
ATOM 5286 N N . GLU B 1 178 ? 18 1.396 5.801 1 87.94 178 GLU B N 1
ATOM 5287 C CA . GLU B 1 178 ? 16.984 0.348 5.82 1 87.94 178 GLU B CA 1
ATOM 5288 C C . GLU B 1 178 ? 15.609 0.904 5.453 1 87.94 178 GLU B C 1
ATOM 5290 O O . GLU B 1 178 ? 15.266 2.029 5.824 1 87.94 178 GLU B O 1
ATOM 5295 N N . LEU B 1 179 ? 14.891 0.108 4.711 1 90.06 179 LEU B N 1
ATOM 5296 C CA . LEU B 1 179 ? 13.516 0.443 4.371 1 90.06 179 LEU B CA 1
ATOM 5297 C C . LEU B 1 179 ? 12.531 -0.326 5.25 1 90.06 179 LEU B C 1
ATOM 5299 O O . LEU B 1 179 ? 12.836 -1.429 5.707 1 90.06 179 LEU B O 1
ATOM 5303 N N . VAL B 1 180 ? 11.453 0.301 5.484 1 93.25 180 VAL B N 1
ATOM 5304 C CA . VAL B 1 180 ? 10.398 -0.335 6.273 1 93.25 180 VAL B CA 1
ATOM 5305 C C . VAL B 1 180 ? 9.055 -0.169 5.57 1 93.25 180 VAL B C 1
ATOM 5307 O O . VAL B 1 180 ? 8.828 0.826 4.879 1 93.25 180 VAL B O 1
ATOM 5310 N N . SER B 1 181 ? 8.273 -1.208 5.703 1 94.44 181 SER B N 1
ATOM 5311 C CA . SER B 1 181 ? 6.895 -1.162 5.227 1 94.44 181 SER B CA 1
ATOM 5312 C C . SER B 1 181 ? 5.922 -0.879 6.367 1 94.44 181 SER B C 1
ATOM 5314 O O . SER B 1 181 ? 5.945 -1.563 7.391 1 94.44 181 SER B O 1
ATOM 5316 N N . VAL B 1 182 ? 5.137 0.167 6.238 1 94.81 182 VAL B N 1
ATOM 5317 C CA . VAL B 1 182 ? 4.121 0.531 7.223 1 94.81 182 VAL B CA 1
ATOM 5318 C C . VAL B 1 182 ? 2.787 0.772 6.52 1 94.81 182 VAL B C 1
ATOM 5320 O O . VAL B 1 182 ? 2.754 1.103 5.332 1 94.81 182 VAL B O 1
ATOM 5323 N N . PRO B 1 183 ? 1.688 0.546 7.242 1 93.44 183 PRO B N 1
ATOM 5324 C CA . PRO B 1 183 ? 0.381 0.657 6.59 1 93.44 183 PRO B CA 1
ATOM 5325 C C . PRO B 1 183 ? 0.119 2.051 6.027 1 93.44 183 PRO B C 1
ATOM 5327 O O . PRO B 1 183 ? 0.403 3.053 6.691 1 93.44 183 PRO B O 1
ATOM 5330 N N . GLY B 1 184 ? -0.423 2.092 4.844 1 89.88 184 GLY B N 1
ATOM 5331 C CA . GLY B 1 184 ? -0.877 3.332 4.234 1 89.88 184 GLY B CA 1
ATOM 5332 C C . GLY B 1 184 ? 0.208 4.043 3.449 1 89.88 184 GLY B C 1
ATOM 5333 O O . GLY B 1 184 ? -0.077 4.969 2.684 1 89.88 184 GLY B O 1
ATOM 5334 N N . LEU B 1 185 ? 1.44 3.627 3.631 1 92 185 LEU B N 1
ATOM 5335 C CA . LEU B 1 185 ? 2.559 4.266 2.945 1 92 185 LEU B CA 1
ATOM 5336 C C . LEU B 1 185 ? 3.287 3.27 2.049 1 92 185 LEU B C 1
ATOM 5338 O O . LEU B 1 185 ? 3.211 2.059 2.27 1 92 185 LEU B O 1
ATOM 5342 N N . PRO B 1 186 ? 3.912 3.783 0.976 1 89.56 186 PRO B N 1
ATOM 5343 C CA . PRO B 1 186 ? 4.82 2.898 0.244 1 89.56 186 PRO B CA 1
ATOM 5344 C C . PRO B 1 186 ? 6.051 2.506 1.063 1 89.56 186 PRO B C 1
ATOM 5346 O O . PRO B 1 186 ? 6.137 2.836 2.25 1 89.56 186 PRO B O 1
ATOM 5349 N N . LEU B 1 187 ? 6.879 1.675 0.462 1 90.81 187 LEU B N 1
ATOM 5350 C CA . LEU B 1 187 ? 8.148 1.364 1.105 1 90.81 187 LEU B CA 1
ATOM 5351 C C . LEU B 1 187 ? 8.969 2.629 1.32 1 90.81 187 LEU B C 1
ATOM 5353 O O . LEU B 1 187 ? 9.203 3.393 0.379 1 90.81 187 LEU B O 1
ATOM 5357 N N . ILE B 1 188 ? 9.328 2.875 2.605 1 92.12 188 ILE B N 1
ATOM 5358 C CA . ILE B 1 188 ? 10.023 4.117 2.918 1 92.12 188 ILE B CA 1
ATOM 5359 C C . ILE B 1 188 ? 11.273 3.816 3.738 1 92.12 188 ILE B C 1
ATOM 5361 O O . ILE B 1 188 ? 11.414 2.727 4.301 1 92.12 188 ILE B O 1
ATOM 5365 N N . ARG B 1 189 ? 12.227 4.785 3.844 1 92.62 189 ARG B N 1
ATOM 5366 C CA . ARG B 1 189 ? 13.359 4.664 4.75 1 92.62 189 ARG B CA 1
ATOM 5367 C C . ARG B 1 189 ? 12.914 4.773 6.203 1 92.62 189 ARG B C 1
ATOM 5369 O O . ARG B 1 189 ? 11.922 5.434 6.508 1 92.62 189 ARG B O 1
ATOM 5376 N N . MET B 1 190 ? 13.617 4.191 7.082 1 93.75 190 MET B N 1
ATOM 5377 C CA . MET B 1 190 ? 13.297 4.289 8.508 1 93.75 190 MET B CA 1
ATOM 5378 C C . MET B 1 190 ? 13.352 5.738 8.977 1 93.75 190 MET B C 1
ATOM 5380 O O . MET B 1 190 ? 12.578 6.141 9.844 1 93.75 190 MET B O 1
ATOM 5384 N N . CYS B 1 191 ? 14.211 6.531 8.367 1 93.81 191 CYS B N 1
ATOM 5385 C CA . CYS B 1 191 ? 14.367 7.914 8.797 1 93.81 191 CYS B CA 1
ATOM 5386 C C . CYS B 1 191 ? 13.219 8.781 8.297 1 93.81 191 CYS B C 1
ATOM 5388 O O . CYS B 1 191 ? 13.062 9.93 8.711 1 93.81 191 CYS B O 1
ATOM 5390 N N . ASP B 1 192 ? 12.391 8.211 7.418 1 94.38 192 ASP B N 1
ATOM 5391 C CA . ASP B 1 192 ? 11.211 8.93 6.957 1 94.38 192 ASP B CA 1
ATOM 5392 C C . ASP B 1 192 ? 10.055 8.789 7.953 1 94.38 192 ASP B C 1
ATOM 5394 O O . ASP B 1 192 ? 9.055 9.5 7.855 1 94.38 192 ASP B O 1
ATOM 5398 N N . LEU B 1 193 ? 10.242 7.891 8.906 1 93.81 193 LEU B N 1
ATOM 5399 C CA . LEU B 1 193 ? 9.258 7.73 9.969 1 93.81 193 LEU B CA 1
ATOM 5400 C C . LEU B 1 193 ? 9.266 8.938 10.906 1 93.81 193 LEU B C 1
ATOM 5402 O O . LEU B 1 193 ? 10.234 9.695 10.938 1 93.81 193 LEU B O 1
ATOM 5406 N N . SER B 1 194 ? 8.211 9.039 11.609 1 88.56 194 SER B N 1
ATOM 5407 C CA . SER B 1 194 ? 8.141 10.094 12.617 1 88.56 194 SER B CA 1
ATOM 5408 C C . SER B 1 194 ? 9.219 9.914 13.68 1 88.56 194 SER B C 1
ATOM 5410 O O . SER B 1 194 ? 9.445 8.797 14.156 1 88.56 194 SER B O 1
ATOM 5412 N N . GLY B 1 195 ? 9.805 10.984 14.102 1 92.44 195 GLY B N 1
ATOM 5413 C CA . GLY B 1 195 ? 10.781 10.93 15.18 1 92.44 195 GLY B CA 1
ATOM 5414 C C . GLY B 1 195 ? 10.211 10.367 16.469 1 92.44 195 GLY B C 1
ATOM 5415 O O . GLY B 1 195 ? 10.945 9.812 17.281 1 92.44 195 GLY B O 1
ATOM 5416 N N . VAL B 1 196 ? 8.953 10.414 16.625 1 94.06 196 VAL B N 1
ATOM 5417 C CA . VAL B 1 196 ? 8.297 10.023 17.875 1 94.06 196 VAL B CA 1
ATOM 5418 C C . VAL B 1 196 ? 8.375 8.508 18.047 1 94.06 196 VAL B C 1
ATOM 5420 O O . VAL B 1 196 ? 8.047 7.977 19.109 1 94.06 196 VAL B O 1
ATOM 5423 N N . ASN B 1 197 ? 8.844 7.762 17.016 1 95.88 197 ASN B N 1
ATOM 5424 C CA . ASN B 1 197 ? 8.969 6.309 17.109 1 95.88 197 ASN B CA 1
ATOM 5425 C C . ASN B 1 197 ? 10.32 5.887 17.656 1 95.88 197 ASN B C 1
ATOM 5427 O O . ASN B 1 197 ? 10.547 4.707 17.938 1 95.88 197 ASN B O 1
ATOM 5431 N N . PHE B 1 198 ? 11.195 6.895 17.844 1 96.62 198 PHE B N 1
ATOM 5432 C CA . PHE B 1 198 ? 12.555 6.598 18.281 1 96.62 198 PHE B CA 1
ATOM 5433 C C . PHE B 1 198 ? 12.781 7.039 19.719 1 96.62 198 PHE B C 1
ATOM 5435 O O . PHE B 1 198 ? 12.5 8.188 20.078 1 96.62 198 PHE B O 1
ATOM 5442 N N . LYS B 1 199 ? 13.305 6.242 20.531 1 96.12 199 LYS B N 1
ATOM 5443 C CA . LYS B 1 199 ? 13.359 6.383 21.984 1 96.12 199 LYS B CA 1
ATOM 5444 C C . LYS B 1 199 ? 14.125 7.641 22.375 1 96.12 199 LYS B C 1
ATOM 5446 O O . LYS B 1 199 ? 13.797 8.281 23.375 1 96.12 199 LYS B O 1
ATOM 5451 N N . GLU B 1 200 ? 15.133 7.992 21.609 1 95.69 200 GLU B N 1
ATOM 5452 C CA . GLU B 1 200 ? 15.977 9.125 21.969 1 95.69 200 GLU B CA 1
ATOM 5453 C C . GLU B 1 200 ? 15.375 10.445 21.484 1 95.69 200 GLU B C 1
ATOM 5455 O O . GLU B 1 200 ? 15.891 11.523 21.797 1 95.69 200 GLU B O 1
ATOM 5460 N N . TYR B 1 201 ? 14.32 10.352 20.734 1 94.19 201 TYR B N 1
ATOM 5461 C CA . TYR B 1 201 ? 13.656 11.57 20.281 1 94.19 201 TYR B CA 1
ATOM 5462 C C . TYR B 1 201 ? 12.977 12.289 21.438 1 94.19 201 TYR B C 1
ATOM 5464 O O . TYR B 1 201 ? 12.305 11.656 22.25 1 94.19 201 TYR B O 1
ATOM 5472 N N . PRO B 1 202 ? 13.102 13.578 21.547 1 91.62 202 PRO B N 1
ATOM 5473 C CA . PRO B 1 202 ? 12.617 14.328 22.703 1 91.62 202 PRO B CA 1
ATOM 5474 C C . PRO B 1 202 ? 11.117 14.156 22.938 1 91.62 202 PRO B C 1
ATOM 5476 O O . PRO B 1 202 ? 10.656 14.219 24.078 1 91.62 202 PRO B O 1
ATOM 5479 N N . LEU B 1 203 ? 10.406 13.891 21.906 1 93.62 203 LEU B N 1
ATOM 5480 C CA . LEU B 1 203 ? 8.953 13.812 22.031 1 93.62 203 LEU B CA 1
ATOM 5481 C C . LEU B 1 203 ? 8.477 12.367 22 1 93.62 203 LEU B C 1
ATOM 5483 O O . LEU B 1 203 ? 7.316 12.094 21.703 1 93.62 203 LEU B O 1
ATOM 5487 N N . TYR B 1 204 ? 9.336 11.461 22.266 1 95.31 204 TYR B N 1
ATOM 5488 C CA . TYR B 1 204 ? 9.016 10.039 22.266 1 95.31 204 TYR B CA 1
ATOM 5489 C C . TYR B 1 204 ? 7.879 9.734 23.234 1 95.31 204 TYR B C 1
ATOM 5491 O O . TYR B 1 204 ? 6.898 9.086 22.859 1 95.31 204 TYR B O 1
ATOM 5499 N N . ASP B 1 205 ? 7.969 10.195 24.453 1 95 205 ASP B N 1
ATOM 5500 C CA . ASP B 1 205 ? 6.953 9.945 25.484 1 95 205 ASP B CA 1
ATOM 5501 C C . ASP B 1 205 ? 5.621 10.586 25.094 1 95 205 ASP B C 1
ATOM 5503 O O . ASP B 1 205 ? 4.555 10.016 25.344 1 95 205 ASP B O 1
ATOM 5507 N N . LEU B 1 206 ? 5.746 11.758 24.547 1 94.31 206 LEU B N 1
ATOM 5508 C CA . LEU B 1 206 ? 4.531 12.422 24.078 1 94.31 206 LEU B CA 1
ATOM 5509 C C . LEU B 1 206 ? 3.82 11.578 23.031 1 94.31 206 LEU B C 1
ATOM 5511 O O . LEU B 1 206 ? 2.592 11.461 23.047 1 94.31 206 LEU B O 1
ATOM 5515 N N . GLY B 1 207 ? 4.613 11.078 22.125 1 95.06 207 GLY B N 1
ATOM 5516 C CA . GLY B 1 207 ? 4.031 10.227 21.094 1 95.06 207 GLY B CA 1
ATOM 5517 C C . GLY B 1 207 ? 3.26 9.047 21.656 1 95.06 207 GLY B C 1
ATOM 5518 O O . GLY B 1 207 ? 2.141 8.766 21.234 1 95.06 207 GLY B O 1
ATOM 5519 N N . ARG B 1 208 ? 3.779 8.438 22.641 1 95 208 ARG B N 1
ATOM 5520 C CA . ARG B 1 208 ? 3.143 7.281 23.266 1 95 208 ARG B CA 1
ATOM 5521 C C . ARG B 1 208 ? 1.854 7.68 23.984 1 95 208 ARG B C 1
ATOM 5523 O O . ARG B 1 208 ? 0.833 7.004 23.859 1 95 208 ARG B O 1
ATOM 5530 N N . ARG B 1 209 ? 1.938 8.766 24.688 1 95.62 209 ARG B N 1
ATOM 5531 C CA . ARG B 1 209 ? 0.762 9.258 25.391 1 95.62 209 ARG B CA 1
ATOM 5532 C C . ARG B 1 209 ? -0.347 9.648 24.422 1 95.62 209 ARG B C 1
ATOM 5534 O O . ARG B 1 209 ? -1.527 9.422 24.688 1 95.62 209 ARG B O 1
ATOM 5541 N N . SER B 1 210 ? 0.074 10.227 23.359 1 96.25 210 SER B N 1
ATOM 5542 C CA . SER B 1 210 ? -0.892 10.633 22.344 1 96.25 210 SER B CA 1
ATOM 5543 C C . SER B 1 210 ? -1.611 9.43 21.75 1 96.25 210 SER B C 1
ATOM 5545 O O . SER B 1 210 ? -2.83 9.453 21.562 1 96.25 210 SER B O 1
ATOM 5547 N N . LEU B 1 211 ? -0.883 8.414 21.438 1 95.06 211 LEU B N 1
ATOM 5548 C CA . LEU B 1 211 ? -1.468 7.207 20.859 1 95.06 211 LEU B CA 1
ATOM 5549 C C . LEU B 1 211 ? -2.406 6.527 21.844 1 95.06 211 LEU B C 1
ATOM 5551 O O . LEU B 1 211 ? -3.467 6.027 21.469 1 95.06 211 LEU B O 1
ATOM 5555 N N . GLU B 1 212 ? -2.008 6.512 23.078 1 93.5 212 GLU B N 1
ATOM 5556 C CA . GLU B 1 212 ? -2.873 5.953 24.109 1 93.5 212 GLU B CA 1
ATOM 5557 C C . GLU B 1 212 ? -4.184 6.73 24.203 1 93.5 212 GLU B C 1
ATOM 5559 O O . GLU B 1 212 ? -5.254 6.133 24.344 1 93.5 212 GLU B O 1
ATOM 5564 N N . SER B 1 213 ? -4.035 8 24.188 1 94.75 213 SER B N 1
ATOM 5565 C CA . SER B 1 213 ? -5.215 8.859 24.219 1 94.75 213 SER B CA 1
ATOM 5566 C C . SER B 1 213 ? -6.141 8.586 23.047 1 94.75 213 SER B C 1
ATOM 5568 O O . SER B 1 213 ? -7.363 8.594 23.188 1 94.75 213 SER B O 1
ATOM 5570 N N . LEU B 1 214 ? -5.574 8.383 21.938 1 95.31 214 LEU B N 1
ATOM 5571 C CA . LEU B 1 214 ? -6.316 8.086 20.719 1 95.31 214 LEU B CA 1
ATOM 5572 C C . LEU B 1 214 ? -7.098 6.785 20.859 1 95.31 214 LEU B C 1
ATOM 5574 O O . LEU B 1 214 ? -8.289 6.73 20.531 1 95.31 214 LEU B O 1
ATOM 5578 N N . LEU B 1 215 ? -6.473 5.762 21.391 1 93.31 215 LEU B N 1
ATOM 5579 C CA . LEU B 1 215 ? -7.074 4.438 21.516 1 93.31 215 LEU B CA 1
ATOM 5580 C C . LEU B 1 215 ? -8.18 4.441 22.562 1 93.31 215 LEU B C 1
ATOM 5582 O O . LEU B 1 215 ? -9.117 3.645 22.484 1 93.31 215 LEU B O 1
ATOM 5586 N N . ASN B 1 216 ? -8.07 5.363 23.469 1 92.06 216 ASN B N 1
ATOM 5587 C CA . ASN B 1 216 ? -9.055 5.414 24.547 1 92.06 216 ASN B CA 1
ATOM 5588 C C . ASN B 1 216 ? -10.148 6.438 24.266 1 92.06 216 ASN B C 1
ATOM 5590 O O . ASN B 1 216 ? -10.844 6.879 25.172 1 92.06 216 ASN B O 1
ATOM 5594 N N . SER B 1 217 ? -10.281 6.816 23.062 1 93.62 217 SER B N 1
ATOM 5595 C CA . SER B 1 217 ? -11.336 7.754 22.672 1 93.62 217 SER B CA 1
ATOM 5596 C C . SER B 1 217 ? -12.492 7.035 22 1 93.62 217 SER B C 1
ATOM 5598 O O . SER B 1 217 ? -12.289 6.023 21.312 1 93.62 217 SER B O 1
ATOM 5600 N N . ASP B 1 218 ? -13.703 7.566 22.203 1 91.56 218 ASP B N 1
ATOM 5601 C CA . ASP B 1 218 ? -14.867 7.016 21.516 1 91.56 218 ASP B CA 1
ATOM 5602 C C . ASP B 1 218 ? -14.969 7.547 20.078 1 91.56 218 ASP B C 1
ATOM 5604 O O . ASP B 1 218 ? -15.445 6.848 19.188 1 91.56 218 ASP B O 1
ATOM 5608 N N . MET B 1 219 ? -14.531 8.797 20.031 1 94.19 219 MET B N 1
ATOM 5609 C CA . MET B 1 219 ? -14.609 9.477 18.734 1 94.19 219 MET B CA 1
ATOM 5610 C C . MET B 1 219 ? -13.336 10.266 18.469 1 94.19 219 MET B C 1
ATOM 5612 O O . MET B 1 219 ? -12.719 10.789 19.391 1 94.19 219 MET B O 1
ATOM 5616 N N . ILE B 1 220 ? -13.031 10.305 17.172 1 95.88 220 ILE B N 1
ATOM 5617 C CA . ILE B 1 220 ? -11.859 11.047 16.719 1 95.88 220 ILE B CA 1
ATOM 5618 C C . ILE B 1 220 ? -12.242 11.953 15.555 1 95.88 220 ILE B C 1
ATOM 5620 O O . ILE B 1 220 ? -13.016 11.555 14.68 1 95.88 220 ILE B O 1
ATOM 5624 N N . ILE B 1 221 ? -11.727 13.188 15.578 1 95.94 221 ILE B N 1
ATOM 5625 C CA . ILE B 1 221 ? -11.938 14.109 14.469 1 95.94 221 ILE B CA 1
ATOM 5626 C C . ILE B 1 221 ? -10.625 14.297 13.695 1 95.94 221 ILE B C 1
ATOM 5628 O O . ILE B 1 221 ? -9.586 14.594 14.289 1 95.94 221 ILE B O 1
ATOM 5632 N N . PHE B 1 222 ? -10.688 14.109 12.391 1 95.56 222 PHE B N 1
ATOM 5633 C CA . PHE B 1 222 ? -9.539 14.312 11.516 1 95.56 222 PHE B CA 1
ATOM 5634 C C . PHE B 1 222 ? -9.703 15.586 10.695 1 95.56 222 PHE B C 1
ATOM 5636 O O . PHE B 1 222 ? -10.766 15.828 10.117 1 95.56 222 PHE B O 1
ATOM 5643 N N . SER B 1 223 ? -8.609 16.344 10.648 1 94.19 223 SER B N 1
ATOM 5644 C CA . SER B 1 223 ? -8.664 17.594 9.898 1 94.19 223 SER B CA 1
ATOM 5645 C C . SER B 1 223 ? -8.625 17.344 8.398 1 94.19 223 SER B C 1
ATOM 5647 O O . SER B 1 223 ? -8.945 18.234 7.605 1 94.19 223 SER B O 1
ATOM 5649 N N . GLY B 1 224 ? -8.242 16.141 7.949 1 94.31 224 GLY B N 1
ATOM 5650 C CA . GLY B 1 224 ? -8.195 15.789 6.539 1 94.31 224 GLY B CA 1
ATOM 5651 C C . GLY B 1 224 ? -9.508 15.242 6.016 1 94.31 224 GLY B C 1
ATOM 5652 O O . GLY B 1 224 ? -10.531 15.328 6.691 1 94.31 224 GLY B O 1
ATOM 5653 N N . PHE B 1 225 ? -9.539 14.859 4.734 1 96.75 225 PHE B N 1
ATOM 5654 C CA . PHE B 1 225 ? -10.727 14.258 4.133 1 96.75 225 PHE B CA 1
ATOM 5655 C C . PHE B 1 225 ? -10.391 12.906 3.512 1 96.75 225 PHE B C 1
ATOM 5657 O O . PHE B 1 225 ? -9.266 12.695 3.049 1 96.75 225 PHE B O 1
ATOM 5664 N N . ARG B 1 226 ? -11.289 12.086 3.535 1 95.94 226 ARG B N 1
ATOM 5665 C CA . ARG B 1 226 ? -11.078 10.672 3.223 1 95.94 226 ARG B CA 1
ATOM 5666 C C . ARG B 1 226 ? -10.602 10.5 1.784 1 95.94 226 ARG B C 1
ATOM 5668 O O . ARG B 1 226 ? -9.781 9.625 1.5 1 95.94 226 ARG B O 1
ATOM 5675 N N . GLU B 1 227 ? -11.109 11.273 0.852 1 95.94 227 GLU B N 1
ATOM 5676 C CA . GLU B 1 227 ? -10.867 11.125 -0.58 1 95.94 227 GLU B CA 1
ATOM 5677 C C . GLU B 1 227 ? -9.414 11.438 -0.925 1 95.94 227 GLU B C 1
ATOM 5679 O O . GLU B 1 227 ? -8.914 11.031 -1.977 1 95.94 227 GLU B O 1
ATOM 5684 N N . LEU B 1 228 ? -8.727 12.172 -0.052 1 96 228 LEU B N 1
ATOM 5685 C CA . LEU B 1 228 ? -7.32 12.484 -0.306 1 96 228 LEU B CA 1
ATOM 5686 C C . LEU B 1 228 ? -6.449 11.242 -0.149 1 96 228 LEU B C 1
ATOM 5688 O O . LEU B 1 228 ? -5.5 11.047 -0.91 1 96 228 LEU B O 1
ATOM 5692 N N . ASP B 1 229 ? -6.738 10.477 0.831 1 94.62 229 ASP B N 1
ATOM 5693 C CA . ASP B 1 229 ? -5.922 9.312 1.145 1 94.62 229 ASP B CA 1
ATOM 5694 C C . ASP B 1 229 ? -6.793 8.141 1.592 1 94.62 229 ASP B C 1
ATOM 5696 O O . ASP B 1 229 ? -6.715 7.707 2.744 1 94.62 229 ASP B O 1
ATOM 5700 N N . PRO B 1 230 ? -7.547 7.582 0.685 1 93.56 230 PRO B N 1
ATOM 5701 C CA . PRO B 1 230 ? -8.438 6.48 1.069 1 93.56 230 PRO B CA 1
ATOM 5702 C C . PRO B 1 230 ? -7.676 5.277 1.625 1 93.56 230 PRO B C 1
ATOM 5704 O O . PRO B 1 230 ? -8.148 4.625 2.559 1 93.56 230 PRO B O 1
ATOM 5707 N N . ARG B 1 231 ? -6.551 4.969 1.099 1 91.31 231 ARG B N 1
ATOM 5708 C CA . ARG B 1 231 ? -5.754 3.838 1.569 1 91.31 231 ARG B CA 1
ATOM 5709 C C . ARG B 1 231 ? -5.254 4.074 2.99 1 91.31 231 ARG B C 1
ATOM 5711 O O . ARG B 1 231 ? -5.227 3.152 3.807 1 91.31 231 ARG B O 1
ATOM 5718 N N . GLY B 1 232 ? -4.832 5.293 3.246 1 93.69 232 GLY B N 1
ATOM 5719 C CA . GLY B 1 232 ? -4.395 5.645 4.586 1 93.69 232 GLY B CA 1
ATOM 5720 C C . GLY B 1 232 ? -5.48 5.492 5.633 1 93.69 232 GLY B C 1
ATOM 5721 O O . GLY B 1 232 ? -5.238 4.965 6.719 1 93.69 232 GLY B O 1
ATOM 5722 N N . PHE B 1 233 ? -6.688 5.859 5.293 1 95.19 233 PHE B N 1
ATOM 5723 C CA . PHE B 1 233 ? -7.793 5.762 6.238 1 95.19 233 PHE B CA 1
ATOM 5724 C C . PHE B 1 233 ? -8.211 4.309 6.438 1 95.19 233 PHE B C 1
ATOM 5726 O O . PHE B 1 233 ? -8.562 3.906 7.551 1 95.19 233 PHE B O 1
ATOM 5733 N N . ARG B 1 234 ? -8.141 3.506 5.387 1 91.94 234 ARG B N 1
ATOM 5734 C CA . ARG B 1 234 ? -8.422 2.082 5.543 1 91.94 234 ARG B CA 1
ATOM 5735 C C . ARG B 1 234 ? -7.406 1.421 6.465 1 91.94 234 ARG B C 1
ATOM 5737 O O . ARG B 1 234 ? -7.766 0.604 7.312 1 91.94 234 ARG B O 1
ATOM 5744 N N . ALA B 1 235 ? -6.195 1.798 6.219 1 92.56 235 ALA B N 1
ATOM 5745 C CA . ALA B 1 235 ? -5.137 1.274 7.078 1 92.56 235 ALA B CA 1
ATOM 5746 C C . ALA B 1 235 ? -5.348 1.693 8.531 1 92.56 235 ALA B C 1
ATOM 5748 O O . ALA B 1 235 ? -5.215 0.877 9.445 1 92.56 235 ALA B O 1
ATOM 5749 N N . LEU B 1 236 ? -5.672 2.936 8.75 1 95.12 236 LEU B N 1
ATOM 5750 C CA . LEU B 1 236 ? -5.906 3.459 10.094 1 95.12 236 LEU B CA 1
ATOM 5751 C C . LEU B 1 236 ? -7.047 2.711 10.773 1 95.12 236 LEU B C 1
ATOM 5753 O O . LEU B 1 236 ? -6.91 2.277 11.922 1 95.12 236 LEU B O 1
ATOM 5757 N N . GLU B 1 237 ? -8.102 2.576 10.086 1 93.81 237 GLU B N 1
ATOM 5758 C CA . GLU B 1 237 ? -9.273 1.9 10.641 1 93.81 237 GLU B CA 1
ATOM 5759 C C . GLU B 1 237 ? -8.961 0.447 10.984 1 93.81 237 GLU B C 1
ATOM 5761 O O . GLU B 1 237 ? -9.391 -0.06 12.023 1 93.81 237 GLU B O 1
ATOM 5766 N N . LYS B 1 238 ? -8.195 -0.197 10.125 1 91.69 238 LYS B N 1
ATOM 5767 C CA . LYS B 1 238 ? -7.805 -1.58 10.383 1 91.69 238 LYS B CA 1
ATOM 5768 C C . LYS B 1 238 ? -6.926 -1.683 11.625 1 91.69 238 LYS B C 1
ATOM 5770 O O . LYS B 1 238 ? -7.125 -2.568 12.461 1 91.69 238 LYS B O 1
ATOM 5775 N N . VAL B 1 239 ? -5.992 -0.816 11.766 1 93.44 239 VAL B N 1
ATOM 5776 C CA . VAL B 1 239 ? -5.09 -0.834 12.914 1 93.44 239 VAL B CA 1
ATOM 5777 C C . VAL B 1 239 ? -5.867 -0.505 14.188 1 93.44 239 VAL B C 1
ATOM 5779 O O . VAL B 1 239 ? -5.664 -1.133 15.227 1 93.44 239 VAL B O 1
ATOM 5782 N N . LEU B 1 240 ? -6.773 0.474 14.102 1 94.44 240 LEU B N 1
ATOM 5783 C CA . LEU B 1 240 ? -7.605 0.83 15.25 1 94.44 240 LEU B CA 1
ATOM 5784 C C . LEU B 1 240 ? -8.461 -0.354 15.688 1 94.44 240 LEU B C 1
ATOM 5786 O O . LEU B 1 240 ? -8.594 -0.617 16.891 1 94.44 240 LEU B O 1
ATOM 5790 N N . GLN B 1 241 ? -8.969 -1.016 14.734 1 91.69 241 GLN B N 1
ATOM 5791 C CA . GLN B 1 241 ? -9.797 -2.178 15.039 1 91.69 241 GLN B CA 1
ATOM 5792 C C . GLN B 1 241 ? -8.992 -3.252 15.766 1 91.69 241 GLN B C 1
ATOM 5794 O O . GLN B 1 241 ? -9.453 -3.795 16.781 1 91.69 241 GLN B O 1
ATOM 5799 N N . ILE B 1 242 ? -7.902 -3.484 15.344 1 86.81 242 ILE B N 1
ATOM 5800 C CA . ILE B 1 242 ? -7.055 -4.52 15.922 1 86.81 242 ILE B CA 1
ATOM 5801 C C . ILE B 1 242 ? -6.668 -4.133 17.344 1 86.81 242 ILE B C 1
ATOM 5803 O O . ILE B 1 242 ? -6.723 -4.961 18.266 1 86.81 242 ILE B O 1
ATOM 5807 N N . CYS B 1 243 ? -6.227 -2.934 17.453 1 89.5 243 CYS B N 1
ATOM 5808 C CA . CYS B 1 243 ? -5.844 -2.453 18.781 1 89.5 243 CYS B CA 1
ATOM 5809 C C . CYS B 1 243 ? -7.027 -2.502 19.734 1 89.5 243 CYS B C 1
ATOM 5811 O O . CYS B 1 243 ? -6.875 -2.893 20.891 1 89.5 243 CYS B O 1
ATOM 5813 N N . SER B 1 244 ? -8.172 -2.107 19.234 1 91.38 244 SER B N 1
ATOM 5814 C CA . SER B 1 244 ? -9.375 -2.102 20.047 1 91.38 244 SER B CA 1
ATOM 5815 C C . SER B 1 244 ? -9.773 -3.518 20.469 1 91.38 244 SER B C 1
ATOM 5817 O O . SER B 1 244 ? -10.125 -3.758 21.625 1 91.38 244 SER B O 1
ATOM 5819 N N . ASP B 1 245 ? -9.695 -4.449 19.562 1 87.56 245 ASP B N 1
ATOM 5820 C CA . ASP B 1 245 ? -10.023 -5.844 19.859 1 87.56 245 ASP B CA 1
ATOM 5821 C C . ASP B 1 245 ? -9.086 -6.414 20.922 1 87.56 245 ASP B C 1
ATOM 5823 O O . ASP B 1 245 ? -9.539 -7.086 21.844 1 87.56 245 ASP B O 1
ATOM 5827 N N . LYS B 1 246 ? -7.914 -6.129 20.828 1 84.88 246 LYS B N 1
ATOM 5828 C CA . LYS B 1 246 ? -6.91 -6.641 21.75 1 84.88 246 LYS B CA 1
ATOM 5829 C C . LYS B 1 246 ? -7.125 -6.082 23.156 1 84.88 246 LYS B C 1
ATOM 5831 O O . LYS B 1 246 ? -6.91 -6.781 24.141 1 84.88 246 LYS B O 1
ATOM 5836 N N . ASN B 1 247 ? -7.504 -4.871 23.172 1 86.19 247 ASN B N 1
ATOM 5837 C CA . ASN B 1 247 ? -7.715 -4.215 24.453 1 86.19 247 ASN B CA 1
ATOM 5838 C C . ASN B 1 247 ? -9.148 -4.398 24.953 1 86.19 247 ASN B C 1
ATOM 5840 O O . ASN B 1 247 ? -9.5 -3.92 26.031 1 86.19 247 ASN B O 1
ATOM 5844 N N . ARG B 1 248 ? -10.016 -5.066 24.172 1 91 248 ARG B N 1
ATOM 5845 C CA . ARG B 1 248 ? -11.406 -5.328 24.5 1 91 248 ARG B CA 1
ATOM 5846 C C . ARG B 1 248 ? -12.164 -4.027 24.75 1 91 248 ARG B C 1
ATOM 5848 O O . ARG B 1 248 ? -12.859 -3.883 25.766 1 91 248 ARG B O 1
ATOM 5855 N N . ILE B 1 249 ? -11.875 -3.07 23.906 1 90.75 249 ILE B N 1
ATOM 5856 C CA . ILE B 1 249 ? -12.57 -1.789 23.938 1 90.75 249 ILE B CA 1
ATOM 5857 C C . ILE B 1 249 ? -13.234 -1.522 22.594 1 90.75 249 ILE B C 1
ATOM 5859 O O . ILE B 1 249 ? -12.945 -2.199 21.609 1 90.75 249 ILE B O 1
ATOM 5863 N N . LYS B 1 250 ? -14.141 -0.603 22.609 1 92 250 LYS B N 1
ATOM 5864 C CA . LYS B 1 250 ? -14.82 -0.221 21.359 1 92 250 LYS B CA 1
ATOM 5865 C C . LYS B 1 250 ? -13.898 0.609 20.469 1 92 250 LYS B C 1
ATOM 5867 O O . LYS B 1 250 ? -13.172 1.475 20.953 1 92 250 LYS B O 1
ATOM 5872 N N . MET B 1 251 ? -13.883 0.306 19.219 1 93.62 251 MET B N 1
ATOM 5873 C CA . MET B 1 251 ? -13.109 1.091 18.25 1 93.62 251 MET B CA 1
ATOM 5874 C C . MET B 1 251 ? -13.656 2.512 18.156 1 93.62 251 MET B C 1
ATOM 5876 O O . MET B 1 251 ? -14.867 2.709 18.047 1 93.62 251 MET B O 1
ATOM 5880 N N . PRO B 1 252 ? -12.797 3.451 18.156 1 94.31 252 PRO B N 1
ATOM 5881 C CA . PRO B 1 252 ? -13.273 4.828 18.016 1 94.31 252 PRO B CA 1
ATOM 5882 C C . PRO B 1 252 ? -13.898 5.094 16.641 1 94.31 252 PRO B C 1
ATOM 5884 O O . PRO B 1 252 ? -13.438 4.551 15.633 1 94.31 252 PRO B O 1
ATOM 5887 N N . LEU B 1 253 ? -14.898 5.926 16.688 1 94.19 253 LEU B N 1
ATOM 5888 C CA . LEU B 1 253 ? -15.453 6.43 15.43 1 94.19 253 LEU B CA 1
ATOM 5889 C C . LEU B 1 253 ? -14.547 7.504 14.828 1 94.19 253 LEU B C 1
ATOM 5891 O O . LEU B 1 253 ? -14.078 8.391 15.547 1 94.19 253 LEU B O 1
ATOM 5895 N N . VAL B 1 254 ? -14.289 7.395 13.555 1 95.62 254 VAL B N 1
ATOM 5896 C CA . VAL B 1 254 ? -13.391 8.336 12.883 1 95.62 254 VAL B CA 1
ATOM 5897 C C . VAL B 1 254 ? -14.195 9.281 12 1 95.62 254 VAL B C 1
ATOM 5899 O O . VAL B 1 254 ? -14.805 8.859 11.016 1 95.62 254 VAL B O 1
ATOM 5902 N N . TRP B 1 255 ? -14.242 10.586 12.32 1 96.56 255 TRP B N 1
ATOM 5903 C CA . TRP B 1 255 ? -14.906 11.617 11.531 1 96.56 255 TRP B CA 1
ATOM 5904 C C . TRP B 1 255 ? -13.883 12.492 10.812 1 96.56 255 TRP B C 1
ATOM 5906 O O . TRP B 1 255 ? -13.141 13.234 11.453 1 96.56 255 TRP B O 1
ATOM 5916 N N . THR B 1 256 ? -13.883 12.406 9.492 1 97.25 256 THR B N 1
ATOM 5917 C CA . THR B 1 256 ? -13.102 13.359 8.703 1 97.25 256 THR B CA 1
ATOM 5918 C C . THR B 1 256 ? -13.906 14.625 8.43 1 97.25 256 THR B C 1
ATOM 5920 O O . THR B 1 256 ? -15.023 14.555 7.918 1 97.25 256 THR B O 1
ATOM 5923 N N . ILE B 1 257 ? -13.336 15.766 8.719 1 95.81 257 ILE B N 1
ATOM 5924 C CA . ILE B 1 257 ? -14.125 16.984 8.578 1 95.81 257 ILE B CA 1
ATOM 5925 C C . ILE B 1 257 ? -13.438 17.938 7.617 1 95.81 257 ILE B C 1
ATOM 5927 O O . ILE B 1 257 ? -13.93 19.047 7.367 1 95.81 257 ILE B O 1
ATOM 5931 N N . GLY B 1 258 ? -12.242 17.578 7.137 1 94 258 GLY B N 1
ATOM 5932 C CA . GLY B 1 258 ? -11.484 18.438 6.242 1 94 258 GLY B CA 1
ATOM 5933 C C . GLY B 1 258 ? -11.898 18.297 4.789 1 94 258 GLY B C 1
ATOM 5934 O O . GLY B 1 258 ? -12.711 17.438 4.449 1 94 258 GLY B O 1
ATOM 5935 N N . PRO B 1 259 ? -11.453 19.109 3.93 1 93.06 259 PRO B N 1
ATOM 5936 C CA . PRO B 1 259 ? -10.539 20.203 4.281 1 93.06 259 PRO B CA 1
ATOM 5937 C C . PRO B 1 259 ? -11.266 21.406 4.871 1 93.06 259 PRO B C 1
ATOM 5939 O O . PRO B 1 259 ? -12.195 21.938 4.25 1 93.06 259 PRO B O 1
ATOM 5942 N N . THR B 1 260 ? -10.766 21.906 5.91 1 89.12 260 THR B N 1
ATOM 5943 C CA . THR B 1 260 ? -11.469 22.922 6.691 1 89.12 260 THR B CA 1
ATOM 5944 C C . THR B 1 260 ? -11.469 24.266 5.965 1 89.12 260 THR B C 1
ATOM 5946 O O . THR B 1 260 ? -12.469 24.984 5.977 1 89.12 260 THR B O 1
ATOM 5949 N N . TYR B 1 261 ? -10.375 24.531 5.301 1 85.56 261 TYR B N 1
ATOM 5950 C CA . TYR B 1 261 ? -10.281 25.812 4.605 1 85.56 261 TYR B CA 1
ATOM 5951 C C . TYR B 1 261 ? -11.344 25.922 3.52 1 85.56 261 TYR B C 1
ATOM 5953 O O . TYR B 1 261 ? -11.992 26.969 3.385 1 85.56 261 TYR B O 1
ATOM 5961 N N . LEU B 1 262 ? -11.508 24.906 2.764 1 87.62 262 LEU B N 1
ATOM 5962 C CA . LEU B 1 262 ? -12.461 24.906 1.662 1 87.62 262 LEU B CA 1
ATOM 5963 C C . LEU B 1 262 ? -13.891 25 2.184 1 87.62 262 LEU B C 1
ATOM 5965 O O . LEU B 1 262 ? -14.719 25.719 1.616 1 87.62 262 LEU B O 1
ATOM 5969 N N . ASN B 1 263 ? -14.125 24.328 3.195 1 86.06 263 ASN B N 1
ATOM 5970 C CA . ASN B 1 263 ? -15.453 24.359 3.805 1 86.06 263 ASN B CA 1
ATOM 5971 C C . ASN B 1 263 ? -15.797 25.766 4.309 1 86.06 263 ASN B C 1
ATOM 5973 O O . ASN B 1 263 ? -16.906 26.25 4.098 1 86.06 263 ASN B O 1
ATOM 5977 N N . LEU B 1 264 ? -14.883 26.422 4.895 1 84.44 264 LEU B N 1
ATOM 5978 C CA . LEU B 1 264 ? -15.086 27.766 5.422 1 84.44 264 LEU B CA 1
ATOM 5979 C C . LEU B 1 264 ? -15.273 28.781 4.293 1 84.44 264 LEU B C 1
ATOM 5981 O O . LEU B 1 264 ? -16.078 29.703 4.41 1 84.44 264 LEU B O 1
ATOM 5985 N N . SER B 1 265 ? -14.469 28.562 3.295 1 81.62 265 SER B N 1
ATOM 5986 C CA . SER B 1 265 ? -14.594 29.453 2.145 1 81.62 265 SER B CA 1
ATOM 5987 C C . SER B 1 265 ? -15.992 29.375 1.541 1 81.62 265 SER B C 1
ATOM 5989 O O . SER B 1 265 ? -16.547 30.406 1.13 1 81.62 265 SER B O 1
ATOM 5991 N N . ARG B 1 266 ? -16.562 28.297 1.556 1 81 266 ARG B N 1
ATOM 5992 C CA . ARG B 1 266 ? -17.922 28.094 1.062 1 81 266 ARG B CA 1
ATOM 5993 C C . ARG B 1 266 ? -18.938 28.766 1.978 1 81 266 ARG B C 1
ATOM 5995 O O . ARG B 1 266 ? -19.875 29.422 1.506 1 81 266 ARG B O 1
ATOM 6002 N N . LEU B 1 267 ? -18.734 28.656 3.229 1 78.12 267 LEU B N 1
ATOM 6003 C CA . LEU B 1 267 ? -19.641 29.234 4.215 1 78.12 267 LEU B CA 1
ATOM 6004 C C . LEU B 1 267 ? -19.594 30.75 4.18 1 78.12 267 LEU B C 1
ATOM 6006 O O . LEU B 1 267 ? -20.625 31.422 4.297 1 78.12 267 LEU B O 1
ATOM 6010 N N . ARG B 1 268 ? -18.438 31.25 3.965 1 78.25 268 ARG B N 1
ATOM 6011 C CA . ARG B 1 268 ? -18.25 32.688 3.932 1 78.25 268 ARG B CA 1
ATOM 6012 C C . ARG B 1 268 ? -18.922 33.312 2.713 1 78.25 268 ARG B C 1
ATOM 6014 O O . ARG B 1 268 ? -19.438 34.438 2.779 1 78.25 268 ARG B O 1
ATOM 6021 N N . ARG B 1 269 ? -18.891 32.625 1.66 1 76.81 269 ARG B N 1
ATOM 6022 C CA . ARG B 1 269 ? -19.5 33.125 0.436 1 76.81 269 ARG B CA 1
ATOM 6023 C C . ARG B 1 269 ? -21.016 33.156 0.57 1 76.81 269 ARG B C 1
ATOM 6025 O O . ARG B 1 269 ? -21.688 33.969 -0.075 1 76.81 269 ARG B O 1
ATOM 6032 N N . SER B 1 270 ? -21.484 32.312 1.345 1 70.81 270 SER B N 1
ATOM 6033 C CA . SER B 1 270 ? -22.938 32.25 1.529 1 70.81 270 SER B CA 1
ATOM 6034 C C . SER B 1 270 ? -23.406 33.375 2.455 1 70.81 270 SER B C 1
ATOM 6036 O O . SER B 1 270 ? -24.609 33.688 2.488 1 70.81 270 SER B O 1
ATOM 6038 N N . ASP B 1 271 ? -22.453 33.938 3.191 1 68.75 271 ASP B N 1
ATOM 6039 C CA . ASP B 1 271 ? -22.781 35 4.125 1 68.75 271 ASP B CA 1
ATOM 6040 C C . ASP B 1 271 ? -23.078 36.312 3.387 1 68.75 271 ASP B C 1
ATOM 6042 O O . ASP B 1 271 ? -22.281 36.75 2.549 1 68.75 271 ASP B O 1
ATOM 6046 N N . VAL B 1 272 ? -24.422 36.688 3.086 1 58.19 272 VAL B N 1
ATOM 6047 C CA . VAL B 1 272 ? -24.906 37.875 2.381 1 58.19 272 VAL B CA 1
ATOM 6048 C C . VAL B 1 272 ? -24.281 39.125 2.992 1 58.19 272 VAL B C 1
ATOM 6050 O O . VAL B 1 272 ? -24.125 40.125 2.311 1 58.19 272 VAL B O 1
ATOM 6053 N N . ASN B 1 273 ? -24.172 39.094 4.359 1 51.38 273 ASN B N 1
ATOM 6054 C CA . ASN B 1 273 ? -23.922 40.344 5.074 1 51.38 273 ASN B CA 1
ATOM 6055 C C . ASN B 1 273 ? -22.438 40.719 5.039 1 51.38 273 ASN B C 1
ATOM 6057 O O . ASN B 1 273 ? -21.984 41.531 5.836 1 51.38 273 ASN B O 1
ATOM 6061 N N . VAL B 1 274 ? -21.719 39.812 4.402 1 52.34 274 VAL B N 1
ATOM 6062 C CA . VAL B 1 274 ? -20.328 40.25 4.508 1 52.34 274 VAL B CA 1
ATOM 6063 C C . VAL B 1 274 ? -20.156 41.594 3.771 1 52.34 274 VAL B C 1
ATOM 6065 O O . VAL B 1 274 ? -20.391 41.688 2.564 1 52.34 274 VAL B O 1
ATOM 6068 N N . ALA B 1 275 ? -20.266 42.594 4.5 1 46.09 275 ALA B N 1
ATOM 6069 C CA . ALA B 1 275 ? -19.969 43.938 3.992 1 46.09 275 ALA B CA 1
ATOM 6070 C C . ALA B 1 275 ? -18.734 43.906 3.109 1 46.09 275 ALA B C 1
ATOM 6072 O O . ALA B 1 275 ? -17.672 43.438 3.525 1 46.09 275 ALA B O 1
ATOM 6073 N N . GLU B 1 276 ? -18.938 43.5 1.822 1 47.56 276 GLU B N 1
ATOM 6074 C CA . GLU B 1 276 ? -17.844 43.875 0.939 1 47.56 276 GLU B CA 1
ATOM 6075 C C . GLU B 1 276 ? -17.141 45.125 1.425 1 47.56 276 GLU B C 1
ATOM 6077 O O . GLU B 1 276 ? -17.641 46.25 1.226 1 47.56 276 GLU B O 1
ATOM 6082 N N . THR B 1 277 ? -16.781 45.188 2.541 1 43.69 277 THR B N 1
ATOM 6083 C CA . THR B 1 277 ? -16.141 46.469 2.834 1 43.69 277 THR B CA 1
ATOM 6084 C C . THR B 1 277 ? -15.352 46.969 1.628 1 43.69 277 THR B C 1
ATOM 6086 O O . THR B 1 277 ? -14.836 46.156 0.842 1 43.69 277 THR B O 1
ATOM 6089 N N . GLY B 1 278 ? -15.445 48.188 1.336 1 42.47 278 GLY B N 1
ATOM 6090 C CA . GLY B 1 278 ? -14.922 49.094 0.341 1 42.47 278 GLY B CA 1
ATOM 6091 C C . GLY B 1 278 ? -13.555 48.688 -0.187 1 42.47 278 GLY B C 1
ATOM 6092 O O . GLY B 1 278 ? -13.055 47.625 0.126 1 42.47 278 GLY B O 1
ATOM 6093 N N . ASP B 1 279 ? -12.609 49.812 -0.295 1 46.25 279 ASP B N 1
ATOM 6094 C CA . ASP B 1 279 ? -11.352 50.219 -0.923 1 46.25 279 ASP B CA 1
ATOM 6095 C C . ASP B 1 279 ? -10.188 49.406 -0.358 1 46.25 279 ASP B C 1
ATOM 6097 O O . ASP B 1 279 ? -9.258 49.969 0.223 1 46.25 279 ASP B O 1
ATOM 6101 N N . GLU B 1 280 ? -10.359 48.312 0.201 1 55.56 280 GLU B N 1
ATOM 6102 C CA . GLU B 1 280 ? -9.203 47.719 0.869 1 55.56 280 GLU B CA 1
ATOM 6103 C C . GLU B 1 280 ? -8.094 47.406 -0.129 1 55.56 280 GLU B C 1
ATOM 6105 O O . GLU B 1 280 ? -8.359 46.906 -1.229 1 55.56 280 GLU B O 1
ATOM 6110 N N . GLU B 1 281 ? -6.965 48.031 0.06 1 67.06 281 GLU B N 1
ATOM 6111 C CA . GLU B 1 281 ? -5.73 47.812 -0.685 1 67.06 281 GLU B CA 1
ATOM 6112 C C . GLU B 1 281 ? -5.438 46.312 -0.847 1 67.06 281 GLU B C 1
ATOM 6114 O O . GLU B 1 281 ? -5.527 45.562 0.115 1 67.06 281 GLU B O 1
ATOM 6119 N N . LEU B 1 282 ? -5.477 45.906 -2.021 1 79.88 282 LEU B N 1
ATOM 6120 C CA . LEU B 1 282 ? -5.133 44.531 -2.402 1 79.88 282 LEU B CA 1
ATOM 6121 C C . LEU B 1 282 ? -3.795 44.125 -1.793 1 79.88 282 LEU B C 1
ATOM 6123 O O . LEU B 1 282 ? -2.838 44.906 -1.806 1 79.88 282 LEU B O 1
ATOM 6127 N N . HIS B 1 283 ? -3.756 42.969 -1.176 1 85.56 283 HIS B N 1
ATOM 6128 C CA . HIS B 1 283 ? -2.5 42.438 -0.642 1 85.56 283 HIS B CA 1
ATOM 6129 C C . HIS B 1 283 ? -1.429 42.375 -1.725 1 85.56 283 HIS B C 1
ATOM 6131 O O . HIS B 1 283 ? -1.714 42 -2.861 1 85.56 283 HIS B O 1
ATOM 6137 N N . PRO B 1 284 ? -0.249 42.719 -1.413 1 90.38 284 PRO B N 1
ATOM 6138 C CA . PRO B 1 284 ? 0.822 42.75 -2.412 1 90.38 284 PRO B CA 1
ATOM 6139 C C . PRO B 1 284 ? 0.972 41.406 -3.141 1 90.38 284 PRO B C 1
ATOM 6141 O O . PRO B 1 284 ? 1.246 41.375 -4.344 1 90.38 284 PRO B O 1
ATOM 6144 N N . CYS B 1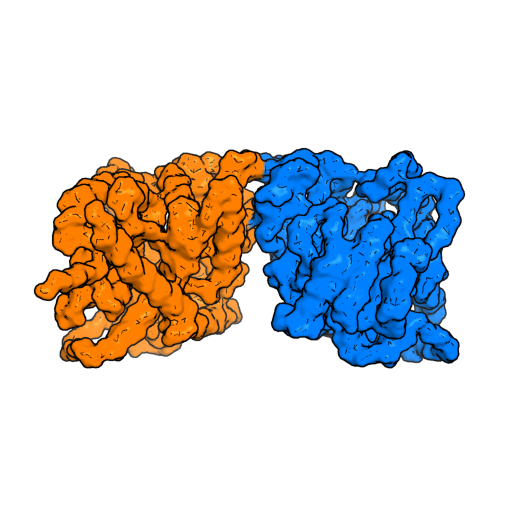 285 ? 0.784 40.312 -2.48 1 95 285 CYS B N 1
ATOM 6145 C CA . CYS B 1 285 ? 0.869 39 -3.102 1 95 285 CYS B CA 1
ATOM 6146 C C . CYS B 1 285 ? -0.188 38.844 -4.188 1 95 285 CYS B C 1
ATOM 6148 O O . CYS B 1 285 ? 0.088 38.281 -5.254 1 95 285 CYS B O 1
ATOM 6150 N N . ILE B 1 286 ? -1.365 39.312 -3.93 1 94.94 286 ILE B N 1
ATOM 6151 C CA . ILE B 1 286 ? -2.469 39.188 -4.875 1 94.94 286 ILE B CA 1
ATOM 6152 C C . ILE B 1 286 ? -2.242 40.094 -6.07 1 94.94 286 ILE B C 1
ATOM 6154 O O . ILE B 1 286 ? -2.516 39.719 -7.211 1 94.94 286 ILE B O 1
ATOM 6158 N N . GLU B 1 287 ? -1.758 41.312 -5.758 1 95.75 287 GLU B N 1
ATOM 6159 C CA . GLU B 1 287 ? -1.414 42.219 -6.832 1 95.75 287 GLU B CA 1
ATOM 6160 C C . GLU B 1 287 ? -0.388 41.625 -7.781 1 95.75 287 GLU B C 1
ATOM 6162 O O . GLU B 1 287 ? -0.526 41.719 -9 1 95.75 287 GLU B O 1
ATOM 6167 N N . PHE B 1 288 ? 0.583 41.062 -7.234 1 97.62 288 PHE B N 1
ATOM 6168 C CA . PHE B 1 288 ? 1.604 40.375 -8.023 1 97.62 288 PHE B CA 1
ATOM 6169 C C . PHE B 1 288 ? 0.987 39.281 -8.883 1 97.62 288 PHE B C 1
ATOM 6171 O O . PHE B 1 288 ? 1.256 39.219 -10.086 1 97.62 288 PHE B O 1
ATOM 6178 N N . LEU B 1 289 ? 0.152 38.5 -8.305 1 98.19 289 LEU B N 1
ATOM 6179 C CA . LEU B 1 289 ? -0.461 37.375 -9.008 1 98.19 289 LEU B CA 1
ATOM 6180 C C . LEU B 1 289 ? -1.351 37.875 -10.141 1 98.19 289 LEU B C 1
ATOM 6182 O O . LEU B 1 289 ? -1.379 37.281 -11.219 1 98.19 289 LEU B O 1
ATOM 6186 N N . ASN B 1 290 ? -2.031 38.938 -9.93 1 97.25 290 ASN B N 1
ATOM 6187 C CA . ASN B 1 290 ? -2.902 39.531 -10.945 1 97.25 290 ASN B CA 1
ATOM 6188 C C . ASN B 1 290 ? -2.123 39.906 -12.195 1 97.25 290 ASN B C 1
ATOM 6190 O O . ASN B 1 290 ? -2.688 39.969 -13.289 1 97.25 290 ASN B O 1
ATOM 6194 N N . SER B 1 291 ? -0.912 40.188 -12.008 1 97.38 291 SER B N 1
ATOM 6195 C CA . SER B 1 291 ? -0.094 40.656 -13.125 1 97.38 291 SER B CA 1
ATOM 6196 C C . SER B 1 291 ? 0.54 39.469 -13.867 1 97.38 291 SER B C 1
ATOM 6198 O O . SER B 1 291 ? 1.286 39.688 -14.828 1 97.38 291 SER B O 1
ATOM 6200 N N . GLN B 1 292 ? 0.33 38.25 -13.438 1 97.81 292 GLN B N 1
ATOM 6201 C CA . GLN B 1 292 ? 0.966 37.094 -14.031 1 97.81 292 GLN B CA 1
ATOM 6202 C C . GLN B 1 292 ? -0.032 36.281 -14.852 1 97.81 292 GLN B C 1
ATOM 6204 O O . GLN B 1 292 ? -1.243 36.375 -14.648 1 97.81 292 GLN B O 1
ATOM 6209 N N . SER B 1 293 ? 0.435 35.438 -15.781 1 97.56 293 SER B N 1
ATOM 6210 C CA . SER B 1 293 ? -0.4 34.562 -16.609 1 97.56 293 SER B CA 1
ATOM 6211 C C . SER B 1 293 ? -1.003 33.438 -15.781 1 97.56 293 SER B C 1
ATOM 6213 O O . SER B 1 293 ? -0.447 33.031 -14.75 1 97.56 293 SER B O 1
ATOM 6215 N N . PRO B 1 294 ? -2.094 32.875 -16.25 1 97.75 294 PRO B N 1
ATOM 6216 C CA . PRO B 1 294 ? -2.725 31.781 -15.523 1 97.75 294 PRO B CA 1
ATOM 6217 C C . PRO B 1 294 ? -1.796 30.578 -15.352 1 97.75 294 PRO B C 1
ATOM 6219 O O . PRO B 1 294 ? -1.04 30.25 -16.266 1 97.75 294 PRO B O 1
ATOM 6222 N N . ALA B 1 295 ? -1.827 30.016 -14.18 1 97.81 295 ALA B N 1
ATOM 6223 C CA . ALA B 1 295 ? -1.132 28.766 -13.844 1 97.81 295 ALA B CA 1
ATOM 6224 C C . ALA B 1 295 ? 0.365 28.891 -14.117 1 97.81 295 ALA B C 1
ATOM 6226 O O . ALA B 1 295 ? 1.012 27.906 -14.5 1 97.81 295 ALA B O 1
ATOM 6227 N N . SER B 1 296 ? 0.927 30.031 -13.875 1 98.25 296 SER B N 1
ATOM 6228 C CA . SER B 1 296 ? 2.32 30.25 -14.25 1 98.25 296 SER B CA 1
ATOM 6229 C C . SER B 1 296 ? 3.203 30.422 -13.016 1 98.25 296 SER B C 1
ATOM 6231 O O . SER B 1 296 ? 4.422 30.234 -13.086 1 98.25 296 SER B O 1
ATOM 6233 N N . VAL B 1 297 ? 2.668 30.766 -11.922 1 98.81 297 VAL B N 1
ATOM 6234 C CA . VAL B 1 297 ? 3.451 31.203 -10.766 1 98.81 297 VAL B CA 1
ATOM 6235 C C . VAL B 1 297 ? 3.717 30 -9.844 1 98.81 297 VAL B C 1
ATOM 6237 O O . VAL B 1 297 ? 2.797 29.25 -9.508 1 98.81 297 VAL B O 1
ATOM 6240 N N . LEU B 1 298 ? 4.945 29.844 -9.453 1 98.88 298 LEU B N 1
ATOM 6241 C CA . LEU B 1 298 ? 5.309 28.938 -8.375 1 98.88 298 LEU B CA 1
ATOM 6242 C C . LEU B 1 298 ? 5.215 29.625 -7.02 1 98.88 298 LEU B C 1
ATOM 6244 O O . LEU B 1 298 ? 5.883 30.641 -6.785 1 98.88 298 LEU B O 1
ATOM 6248 N N . TYR B 1 299 ? 4.352 29.141 -6.164 1 98.88 299 TYR B N 1
ATOM 6249 C CA . TYR B 1 299 ? 4.297 29.594 -4.777 1 98.88 299 TYR B CA 1
ATOM 6250 C C . TYR B 1 299 ? 5.27 28.812 -3.906 1 98.88 299 TYR B C 1
ATOM 6252 O O . TYR B 1 299 ? 5.266 27.578 -3.922 1 98.88 299 TYR B O 1
ATOM 6260 N N . VAL B 1 300 ? 6.176 29.469 -3.189 1 98.44 300 VAL B N 1
ATOM 6261 C CA . VAL B 1 300 ? 7.176 28.828 -2.348 1 98.44 300 VAL B CA 1
ATOM 6262 C C . VAL B 1 300 ? 6.961 29.234 -0.889 1 98.44 300 VAL B C 1
ATOM 6264 O O . VAL B 1 300 ? 7.043 30.406 -0.544 1 98.44 300 VAL B O 1
ATOM 6267 N N . ALA B 1 301 ? 6.688 28.266 -0.074 1 96.31 301 ALA B N 1
ATOM 6268 C CA . ALA B 1 301 ? 6.508 28.516 1.354 1 96.31 301 ALA B CA 1
ATOM 6269 C C . ALA B 1 301 ? 6.852 27.281 2.174 1 96.31 301 ALA B C 1
ATOM 6271 O O . ALA B 1 301 ? 6.453 26.172 1.821 1 96.31 301 ALA B O 1
ATOM 6272 N N . PHE B 1 302 ? 7.582 27.391 3.275 1 91.62 302 PHE B N 1
ATOM 6273 C CA . PHE B 1 302 ? 8.039 26.266 4.09 1 91.62 302 PHE B CA 1
ATOM 6274 C C . PHE B 1 302 ? 7.398 26.312 5.473 1 91.62 302 PHE B C 1
ATOM 6276 O O . PHE B 1 302 ? 7.875 25.656 6.406 1 91.62 302 PHE B O 1
ATOM 6283 N N . GLY B 1 303 ? 6.418 27.047 5.586 1 81.81 303 GLY B N 1
ATOM 6284 C CA . GLY B 1 303 ? 5.758 27.125 6.883 1 81.81 303 GLY B CA 1
ATOM 6285 C C . GLY B 1 303 ? 6.512 27.984 7.879 1 81.81 303 GLY B C 1
ATOM 6286 O O . GLY B 1 303 ? 7.539 28.578 7.543 1 81.81 303 GLY B O 1
ATOM 6287 N N . THR B 1 304 ? 6.082 28.047 9.094 1 70.81 304 THR B N 1
ATOM 6288 C CA . THR B 1 304 ? 6.566 29 10.086 1 70.81 304 THR B CA 1
ATOM 6289 C C . THR B 1 304 ? 7.719 28.406 10.891 1 70.81 304 THR B C 1
ATOM 6291 O O . THR B 1 304 ? 8.492 29.141 11.508 1 70.81 304 THR B O 1
ATOM 6294 N N . ASP B 1 305 ? 7.852 27.156 10.797 1 74.12 305 ASP B N 1
ATOM 6295 C CA . ASP B 1 305 ? 8.789 26.531 11.727 1 74.12 305 ASP B CA 1
ATOM 6296 C C . ASP B 1 305 ? 10.055 26.062 11 1 74.12 305 ASP B C 1
ATOM 6298 O O . ASP B 1 305 ? 10.953 25.5 11.617 1 74.12 305 ASP B O 1
ATOM 6302 N N . VAL B 1 306 ? 10.125 26.219 9.781 1 77.38 306 VAL B N 1
ATOM 6303 C CA . VAL B 1 306 ? 11.328 25.844 9.047 1 77.38 306 VAL B CA 1
ATOM 6304 C C . VAL B 1 306 ? 12.258 27.047 8.938 1 77.38 306 VAL B C 1
ATOM 6306 O O . VAL B 1 306 ? 11.844 28.125 8.484 1 77.38 306 VAL B O 1
ATOM 6309 N N . ASN B 1 307 ? 13.492 26.828 9.398 1 78 307 ASN B N 1
ATOM 6310 C CA . ASN B 1 307 ? 14.508 27.875 9.328 1 78 307 ASN B CA 1
ATOM 6311 C C . ASN B 1 307 ? 15.672 27.453 8.43 1 78 307 ASN B C 1
ATOM 6313 O O . ASN B 1 307 ? 16.609 26.797 8.898 1 78 307 ASN B O 1
ATOM 6317 N N . HIS B 1 308 ? 15.672 27.969 7.32 1 86.19 308 HIS B N 1
ATOM 6318 C CA . HIS B 1 308 ? 16.75 27.656 6.402 1 86.19 308 HIS B CA 1
ATOM 6319 C C . HIS B 1 308 ? 17.984 28.5 6.699 1 86.19 308 HIS B C 1
ATOM 6321 O O . HIS B 1 308 ? 17.875 29.656 7.121 1 86.19 308 HIS B O 1
ATOM 6327 N N . SER B 1 309 ? 19.125 27.922 6.477 1 89.12 309 SER B N 1
ATOM 6328 C CA . SER B 1 309 ? 20.359 28.688 6.566 1 89.12 309 SER B CA 1
ATOM 6329 C C . SER B 1 309 ? 20.438 29.75 5.473 1 89.12 309 SER B C 1
ATOM 6331 O O . SER B 1 309 ? 19.719 29.656 4.473 1 89.12 309 SER B O 1
ATOM 6333 N N . GLU B 1 310 ? 21.312 30.703 5.73 1 91.56 310 GLU B N 1
ATOM 6334 C CA . GLU B 1 310 ? 21.516 31.719 4.711 1 91.56 310 GLU B CA 1
ATOM 6335 C C . GLU B 1 310 ? 21.984 31.109 3.396 1 91.56 310 GLU B C 1
ATOM 6337 O O . GLU B 1 310 ? 21.547 31.5 2.32 1 91.56 310 GLU B O 1
ATOM 6342 N N . LYS B 1 311 ? 22.859 30.203 3.525 1 94.06 311 LYS B N 1
ATOM 6343 C CA . LYS B 1 311 ? 23.375 29.531 2.342 1 94.06 311 LYS B CA 1
ATOM 6344 C C . LYS B 1 311 ? 22.25 28.859 1.559 1 94.06 311 LYS B C 1
ATOM 6346 O O . LYS B 1 311 ? 22.203 28.938 0.33 1 94.06 311 LYS B O 1
ATOM 6351 N N . GLN B 1 312 ? 21.344 28.156 2.23 1 94.56 312 GLN B N 1
ATOM 6352 C CA . GLN B 1 312 ? 20.219 27.469 1.592 1 94.56 312 GLN B CA 1
ATOM 6353 C C . GLN B 1 312 ? 19.281 28.469 0.918 1 94.56 312 GLN B C 1
ATOM 6355 O O . GLN B 1 312 ? 18.781 28.203 -0.176 1 94.56 312 GLN B O 1
ATOM 6360 N N . MET B 1 313 ? 19.062 29.609 1.562 1 94.62 313 MET B N 1
ATOM 6361 C CA . MET B 1 313 ? 18.188 30.641 1.004 1 94.62 313 MET B CA 1
ATOM 6362 C C . MET B 1 313 ? 18.766 31.203 -0.297 1 94.62 313 MET B C 1
ATOM 6364 O O . MET B 1 313 ? 18.016 31.438 -1.251 1 94.62 313 MET B O 1
ATOM 6368 N N . ARG B 1 314 ? 20.047 31.375 -0.285 1 95.94 314 ARG B N 1
ATOM 6369 C CA . ARG B 1 314 ? 20.703 31.875 -1.485 1 95.94 314 ARG B CA 1
ATOM 6370 C C . ARG B 1 314 ? 20.594 30.875 -2.631 1 95.94 314 ARG B C 1
ATOM 6372 O O . ARG B 1 314 ? 20.312 31.25 -3.768 1 95.94 314 ARG B O 1
ATOM 6379 N N . GLU B 1 315 ? 20.828 29.641 -2.309 1 96.56 315 GLU B N 1
ATOM 6380 C CA . GLU B 1 315 ? 20.734 28.609 -3.338 1 96.56 315 GLU B CA 1
ATOM 6381 C C . GLU B 1 315 ? 19.312 28.516 -3.885 1 96.56 315 GLU B C 1
ATOM 6383 O O . GLU B 1 315 ? 19.109 28.297 -5.082 1 96.56 315 GLU B O 1
ATOM 6388 N N . LEU B 1 316 ? 18.375 28.578 -3.014 1 96.88 316 LEU B N 1
ATOM 6389 C CA . LEU B 1 316 ? 16.984 28.594 -3.436 1 96.88 316 LEU B CA 1
ATOM 6390 C C . LEU B 1 316 ? 16.703 29.734 -4.395 1 96.88 316 LEU B C 1
ATOM 6392 O O . LEU B 1 316 ? 16.094 29.547 -5.449 1 96.88 316 LEU B O 1
ATOM 6396 N N . ALA B 1 317 ? 17.203 30.906 -4.062 1 97.19 317 ALA B N 1
ATOM 6397 C CA . ALA B 1 317 ? 16.984 32.094 -4.895 1 97.19 317 ALA B CA 1
ATOM 6398 C C . ALA B 1 317 ? 17.609 31.891 -6.277 1 97.19 317 ALA B C 1
ATOM 6400 O O . ALA B 1 317 ? 16.984 32.219 -7.293 1 97.19 317 ALA B O 1
ATOM 6401 N N . TYR B 1 318 ? 18.812 31.422 -6.277 1 98.06 318 TYR B N 1
ATOM 6402 C CA . TYR B 1 318 ? 19.484 31.188 -7.547 1 98.06 318 TYR B CA 1
ATOM 6403 C C . TYR B 1 318 ? 18.75 30.156 -8.383 1 98.06 318 TYR B C 1
ATOM 6405 O O . TYR B 1 318 ? 18.656 30.281 -9.609 1 98.06 318 TYR B O 1
ATOM 6413 N N . GLY B 1 319 ? 18.281 29.078 -7.742 1 98.44 319 GLY B N 1
ATOM 6414 C CA . GLY B 1 319 ? 17.516 28.062 -8.453 1 98.44 319 GLY B CA 1
ATOM 6415 C C . GLY B 1 319 ? 16.234 28.594 -9.055 1 98.44 319 GLY B C 1
ATOM 6416 O O . GLY B 1 319 ? 15.898 28.266 -10.195 1 98.44 319 GLY B O 1
ATOM 6417 N N . LEU B 1 320 ? 15.523 29.422 -8.32 1 98.44 320 LEU B N 1
ATOM 6418 C CA . LEU B 1 320 ? 14.289 30.031 -8.805 1 98.44 320 LEU B CA 1
ATOM 6419 C C . LEU B 1 320 ? 14.586 30.969 -9.984 1 98.44 320 LEU B C 1
ATOM 6421 O O . LEU B 1 320 ? 13.859 30.953 -10.984 1 98.44 320 LEU B O 1
ATOM 6425 N N . GLU B 1 321 ? 15.648 31.719 -9.805 1 98 321 GLU B N 1
ATOM 6426 C CA . GLU B 1 321 ? 16.047 32.625 -10.875 1 98 321 GLU B CA 1
ATOM 6427 C C . GLU B 1 321 ? 16.359 31.875 -12.164 1 98 321 GLU B C 1
ATOM 6429 O O . GLU B 1 321 ? 15.867 32.25 -13.234 1 98 321 GLU B O 1
ATOM 6434 N N . SER B 1 322 ? 17.094 30.828 -12.055 1 97.75 322 SER B N 1
ATOM 6435 C CA . SER B 1 322 ? 17.547 30.062 -13.211 1 97.75 322 SER B CA 1
ATOM 6436 C C . SER B 1 322 ? 16.391 29.344 -13.883 1 97.75 322 SER B C 1
ATOM 6438 O O . SER B 1 322 ? 16.453 29.031 -15.078 1 97.75 322 SER B O 1
ATOM 6440 N N . SER B 1 323 ? 15.359 29.016 -13.164 1 97.88 323 SER B N 1
ATOM 6441 C CA . SER B 1 323 ? 14.211 28.312 -13.727 1 97.88 323 SER B CA 1
ATOM 6442 C C . SER B 1 323 ? 13.453 29.203 -14.719 1 97.88 323 SER B C 1
ATOM 6444 O O . SER B 1 323 ? 12.711 28.703 -15.562 1 97.88 323 SER B O 1
ATOM 6446 N N . GLN B 1 324 ? 13.531 30.484 -14.57 1 97.44 324 GLN B N 1
ATOM 6447 C CA . GLN B 1 324 ? 12.867 31.484 -15.398 1 97.44 324 GLN B CA 1
ATOM 6448 C C . GLN B 1 324 ? 11.352 31.438 -15.211 1 97.44 324 GLN B C 1
ATOM 6450 O O . GLN B 1 324 ? 10.602 32.062 -15.977 1 97.44 324 GLN B O 1
ATOM 6455 N N . GLN B 1 325 ? 10.875 30.672 -14.266 1 98.12 325 GLN B N 1
ATOM 6456 C CA . GLN B 1 325 ? 9.461 30.594 -13.922 1 98.12 325 GLN B CA 1
ATOM 6457 C C . GLN B 1 325 ? 9.062 31.703 -12.953 1 98.12 325 GLN B C 1
ATOM 6459 O O . GLN B 1 325 ? 9.797 32 -12.016 1 98.12 325 GLN B O 1
ATOM 6464 N N . PRO B 1 326 ? 7.992 32.406 -13.18 1 98.69 326 PRO B N 1
ATOM 6465 C CA . PRO B 1 326 ? 7.527 33.344 -12.148 1 98.69 326 PRO B CA 1
ATOM 6466 C C . PRO B 1 326 ? 7.301 32.656 -10.797 1 98.69 326 PRO B C 1
ATOM 6468 O O . PRO B 1 326 ? 6.879 31.516 -10.742 1 98.69 326 PRO B O 1
ATOM 6471 N N . PHE B 1 327 ? 7.598 33.469 -9.711 1 98.81 327 PHE B N 1
ATOM 6472 C CA . PHE B 1 327 ? 7.43 32.844 -8.414 1 98.81 327 PHE B CA 1
ATOM 6473 C C . PHE B 1 327 ? 7.09 33.875 -7.344 1 98.81 327 PHE B C 1
ATOM 6475 O O . PHE B 1 327 ? 7.383 35.062 -7.5 1 98.81 327 PHE B O 1
ATOM 6482 N N . LEU B 1 328 ? 6.359 33.438 -6.383 1 98.62 328 LEU B N 1
ATOM 6483 C CA . LEU B 1 328 ? 6.105 34.125 -5.109 1 98.62 328 LEU B CA 1
ATOM 6484 C C . LEU B 1 328 ? 6.695 33.312 -3.951 1 98.62 328 LEU B C 1
ATOM 6486 O O . LEU B 1 328 ? 6.27 32.188 -3.689 1 98.62 328 LEU B O 1
ATOM 6490 N N . CYS B 1 329 ? 7.676 33.906 -3.268 1 97.5 329 CYS B N 1
ATOM 6491 C CA . CYS B 1 329 ? 8.445 33.156 -2.285 1 97.5 329 CYS B CA 1
ATOM 6492 C C . CYS B 1 329 ? 8.336 33.781 -0.904 1 97.5 329 CYS B C 1
ATOM 6494 O O . CYS B 1 329 ? 8.672 34.969 -0.731 1 97.5 329 CYS B O 1
ATOM 6496 N N . VAL B 1 330 ? 7.887 32.969 0.024 1 94.19 330 VAL B N 1
ATOM 6497 C CA . VAL B 1 330 ? 7.824 33.375 1.419 1 94.19 330 VAL B CA 1
ATOM 6498 C C . VAL B 1 330 ? 9.086 32.938 2.15 1 94.19 330 VAL B C 1
ATOM 6500 O O . VAL B 1 330 ? 9.367 31.75 2.246 1 94.19 330 VAL B O 1
ATOM 6503 N N . LEU B 1 331 ? 9.828 33.844 2.676 1 89.19 331 LEU B N 1
ATOM 6504 C CA . LEU B 1 331 ? 11.055 33.562 3.406 1 89.19 331 LEU B CA 1
ATOM 6505 C C . LEU B 1 331 ? 11.109 34.312 4.719 1 89.19 331 LEU B C 1
ATOM 6507 O O . LEU B 1 331 ? 10.633 35.469 4.797 1 89.19 331 LEU B O 1
ATOM 6511 N N . HIS B 1 332 ? 11.633 33.625 5.68 1 80.25 332 HIS B N 1
ATOM 6512 C CA . HIS B 1 332 ? 11.906 34.25 6.973 1 80.25 332 HIS B CA 1
ATOM 6513 C C . HIS B 1 332 ? 13.398 34.188 7.301 1 80.25 332 HIS B C 1
ATOM 6515 O O . HIS B 1 332 ? 14.07 33.188 6.988 1 80.25 332 HIS B O 1
ATOM 6521 N N . PRO B 1 333 ? 13.875 35.312 7.828 1 76.62 333 PRO B N 1
ATOM 6522 C CA . PRO B 1 333 ? 15.273 35.219 8.266 1 76.62 333 PRO B CA 1
ATOM 6523 C C . PRO B 1 333 ? 15.5 34.188 9.352 1 76.62 333 PRO B C 1
ATOM 6525 O O . PRO B 1 333 ? 14.602 33.938 10.164 1 76.62 333 PRO B O 1
ATOM 6528 N N . PRO B 1 334 ? 16.672 33.531 9.312 1 70.69 334 PRO B N 1
ATOM 6529 C CA . PRO B 1 334 ? 16.953 32.531 10.344 1 70.69 334 PRO B CA 1
ATOM 6530 C C . PRO B 1 334 ? 16.922 33.125 11.75 1 70.69 334 PRO B C 1
ATOM 6532 O O . PRO B 1 334 ? 17.266 34.281 11.945 1 70.69 334 PRO B O 1
ATOM 6535 N N . MET B 1 335 ? 16.188 32.438 12.641 1 58.34 335 MET B N 1
ATOM 6536 C CA . MET B 1 335 ? 16.141 32.875 14.031 1 58.34 335 MET B CA 1
ATOM 6537 C C . MET B 1 335 ? 17.531 32.781 14.672 1 58.34 335 MET B C 1
ATOM 6539 O O . MET B 1 335 ? 18.219 31.766 14.508 1 58.34 335 MET B O 1
ATOM 6543 N N . ARG B 1 336 ? 18.391 33.875 14.812 1 49.16 336 ARG B N 1
ATOM 6544 C CA . ARG B 1 336 ? 19.672 33.812 15.508 1 49.16 336 ARG B CA 1
ATOM 6545 C C . ARG B 1 336 ? 19.469 33.531 17 1 49.16 336 ARG B C 1
ATOM 6547 O O . ARG B 1 336 ? 18.438 33.938 17.562 1 49.16 336 ARG B O 1
ATOM 6554 N N . SER B 1 337 ? 20.297 32.531 17.531 1 43.81 337 SER B N 1
ATOM 6555 C CA . SER B 1 337 ? 20.344 32.188 18.953 1 43.81 337 SER B CA 1
ATOM 6556 C C . SER B 1 337 ? 20.328 33.438 19.812 1 43.81 337 SER B C 1
ATOM 6558 O O . SER B 1 337 ? 19.781 33.438 20.922 1 43.81 337 SER B O 1
ATOM 6560 N N . SER B 1 338 ? 21.453 34.344 19.781 1 38.91 338 SER B N 1
ATOM 6561 C CA . SER B 1 338 ? 21.734 35.344 20.812 1 38.91 338 SER B CA 1
ATOM 6562 C C . SER B 1 338 ? 20.906 36.594 20.625 1 38.91 338 SER B C 1
ATOM 6564 O O . SER B 1 338 ? 20.594 37 19.5 1 38.91 338 SER B O 1
ATOM 6566 N N . GLU B 1 339 ? 20.234 37.094 21.766 1 39.09 339 GLU B N 1
ATOM 6567 C CA . GLU B 1 339 ? 19.484 38.312 22.047 1 39.09 339 GLU B CA 1
ATOM 6568 C C . GLU B 1 339 ? 20.016 39.469 21.25 1 39.09 339 GLU B C 1
ATOM 6570 O O . GLU B 1 339 ? 19.312 40.469 21.031 1 39.09 339 GLU B O 1
ATOM 6575 N N . SER B 1 340 ? 21.328 39.594 21.297 1 38.94 340 SER B N 1
ATOM 6576 C CA . SER B 1 340 ? 21.922 40.906 21.078 1 38.94 340 SER B CA 1
ATOM 6577 C C . SER B 1 340 ? 21.641 41.438 19.672 1 38.94 340 SER B C 1
ATOM 6579 O O . SER B 1 340 ? 21.625 42.656 19.438 1 38.94 340 SER B O 1
ATOM 6581 N N . ASP B 1 341 ? 21.922 40.719 18.672 1 41.94 341 ASP B N 1
ATOM 6582 C CA . ASP B 1 341 ? 21.844 41.406 17.375 1 41.94 341 ASP B CA 1
ATOM 6583 C C . ASP B 1 341 ? 20.453 41.312 16.781 1 41.94 341 ASP B C 1
ATOM 6585 O O . ASP B 1 341 ? 20.172 40.406 15.953 1 41.94 341 ASP B O 1
ATOM 6589 N N . GLU B 1 342 ? 19.484 41.5 17.562 1 42.75 342 GLU B N 1
ATOM 6590 C CA . GLU B 1 342 ? 18.094 41.719 17.172 1 42.75 342 GLU B CA 1
ATOM 6591 C C . GLU B 1 342 ? 18 42.531 15.891 1 42.75 342 GLU B C 1
ATOM 6593 O O . GLU B 1 342 ? 16.922 43 15.523 1 42.75 342 GLU B O 1
ATOM 6598 N N . GLN B 1 343 ? 19.062 43 15.445 1 45.53 343 GLN B N 1
ATOM 6599 C CA . GLN B 1 343 ? 18.797 43.812 14.266 1 45.53 343 GLN B CA 1
ATOM 6600 C C . GLN B 1 343 ? 17.969 43.031 13.242 1 45.53 343 GLN B C 1
ATOM 6602 O O . GLN B 1 343 ? 18.312 41.906 12.875 1 45.53 343 GLN B O 1
ATOM 6607 N N . GLN B 1 344 ? 16.688 43.344 13.227 1 52.19 344 GLN B N 1
ATOM 6608 C CA . GLN B 1 344 ? 15.656 42.938 12.289 1 52.19 344 GLN B CA 1
ATOM 6609 C C . GLN B 1 344 ? 16.25 42.625 10.922 1 52.19 344 GLN B C 1
ATOM 6611 O O . GLN B 1 344 ? 16.531 43.531 10.133 1 52.19 344 GLN B O 1
ATOM 6616 N N . ARG B 1 345 ? 16.969 41.594 10.695 1 62.84 345 ARG B N 1
ATOM 6617 C CA . ARG B 1 345 ? 17.516 41.219 9.383 1 62.84 345 ARG B CA 1
ATOM 6618 C C . ARG B 1 345 ? 16.391 40.969 8.383 1 62.84 345 ARG B C 1
ATOM 6620 O O . ARG B 1 345 ? 15.383 40.344 8.727 1 62.84 345 ARG B O 1
ATOM 6627 N N . ASP B 1 346 ? 16.422 41.688 7.422 1 78.81 346 ASP B N 1
ATOM 6628 C CA . ASP B 1 346 ? 15.547 41.625 6.25 1 78.81 346 ASP B CA 1
ATOM 6629 C C . ASP B 1 346 ? 16.031 40.531 5.277 1 78.81 346 ASP B C 1
ATOM 6631 O O . ASP B 1 346 ? 17.234 40.281 5.18 1 78.81 346 ASP B O 1
ATOM 6635 N N . ILE B 1 347 ? 15.164 39.781 4.785 1 85.12 347 ILE B N 1
ATOM 6636 C CA . ILE B 1 347 ? 15.484 38.719 3.842 1 85.12 347 ILE B CA 1
ATOM 6637 C C . ILE B 1 347 ? 16.312 39.281 2.688 1 85.12 347 ILE B C 1
ATOM 6639 O O . ILE B 1 347 ? 17.109 38.562 2.088 1 85.12 347 ILE B O 1
ATOM 6643 N N . PHE B 1 348 ? 16.234 40.531 2.479 1 88.38 348 PHE B N 1
ATOM 6644 C CA . PHE B 1 348 ? 16.906 41.156 1.336 1 88.38 348 PHE B CA 1
ATOM 6645 C C . PHE B 1 348 ? 18.375 41.375 1.631 1 88.38 348 PHE B C 1
ATOM 6647 O O . PHE B 1 348 ? 19.172 41.625 0.717 1 88.38 348 PHE B O 1
ATOM 6654 N N . SER B 1 349 ? 18.688 41.281 2.922 1 86.94 349 SER B N 1
ATOM 6655 C CA . SER B 1 349 ? 20.109 41.344 3.27 1 86.94 349 SER B CA 1
ATOM 6656 C C . SER B 1 349 ? 20.766 39.969 3.051 1 86.94 349 SER B C 1
ATOM 6658 O O . SER B 1 349 ? 22 39.906 2.951 1 86.94 349 SER B O 1
ATOM 6660 N N . ILE B 1 350 ? 19.984 39 2.965 1 89.38 350 ILE B N 1
ATOM 6661 C CA . ILE B 1 350 ? 20.484 37.656 2.816 1 89.38 350 ILE B CA 1
ATOM 6662 C C . ILE B 1 350 ? 20.531 37.281 1.337 1 89.38 350 ILE B C 1
ATOM 6664 O O . ILE B 1 350 ? 21.5 36.656 0.88 1 89.38 350 ILE B O 1
ATOM 6668 N N . LEU B 1 351 ? 19.609 37.688 0.577 1 93.69 351 LEU B N 1
ATOM 6669 C CA . LEU B 1 351 ? 19.5 37.312 -0.831 1 93.69 351 LEU B CA 1
ATOM 6670 C C . LEU B 1 351 ? 20.5 38.094 -1.676 1 93.69 351 LEU B C 1
ATOM 6672 O O . LEU B 1 351 ? 20.734 39.281 -1.44 1 93.69 351 LEU B O 1
ATOM 6676 N N . PRO B 1 352 ? 21.125 37.469 -2.641 1 93.81 352 PRO B N 1
ATOM 6677 C CA . PRO B 1 352 ? 22.125 38.125 -3.469 1 93.81 352 PRO B CA 1
ATOM 6678 C C . PRO B 1 352 ? 21.531 39.219 -4.34 1 93.81 352 PRO B C 1
ATOM 6680 O O . PRO B 1 352 ? 20.594 38.969 -5.094 1 93.81 352 PRO B O 1
ATOM 6683 N N . ALA B 1 353 ? 22.188 40.312 -4.375 1 93.44 353 ALA B N 1
ATOM 6684 C CA . ALA B 1 353 ? 21.703 41.5 -5.102 1 93.44 353 ALA B CA 1
ATOM 6685 C C . ALA B 1 353 ? 21.672 41.219 -6.605 1 93.44 353 ALA B C 1
ATOM 6687 O O . ALA B 1 353 ? 20.781 41.688 -7.312 1 93.44 353 ALA B O 1
ATOM 6688 N N . ASP B 1 354 ? 22.625 40.656 -7.102 1 94.38 354 ASP B N 1
ATOM 6689 C CA . ASP B 1 354 ? 22.703 40.375 -8.523 1 94.38 354 ASP B CA 1
ATOM 6690 C C . ASP B 1 354 ? 21.562 39.438 -8.961 1 94.38 354 ASP B C 1
ATOM 6692 O O . ASP B 1 354 ? 21 39.625 -10.031 1 94.38 354 ASP B O 1
ATOM 6696 N N . CYS B 1 355 ? 21.297 38.5 -8.109 1 94.25 355 CYS B N 1
ATOM 6697 C CA . CYS B 1 355 ? 20.203 37.594 -8.367 1 94.25 355 CYS B CA 1
ATOM 6698 C C . CYS B 1 355 ? 18.859 38.312 -8.398 1 94.25 355 CYS B C 1
ATOM 6700 O O . CYS B 1 355 ? 18.062 38.125 -9.312 1 94.25 355 CYS B O 1
ATOM 6702 N N . LEU B 1 356 ? 18.672 39.219 -7.453 1 95.12 356 LEU B N 1
ATOM 6703 C CA . LEU B 1 356 ? 17.438 39.969 -7.352 1 95.12 356 LEU B CA 1
ATOM 6704 C C . LEU B 1 356 ? 17.234 40.844 -8.586 1 95.12 356 LEU B C 1
ATOM 6706 O O . LEU B 1 356 ? 16.109 40.969 -9.086 1 95.12 356 LEU B O 1
ATOM 6710 N N . SER B 1 357 ? 18.312 41.406 -9.086 1 95.25 357 SER B N 1
ATOM 6711 C CA . SER B 1 357 ? 18.25 42.281 -10.258 1 95.25 357 SER B CA 1
ATOM 6712 C C . SER B 1 357 ? 17.828 41.5 -11.492 1 95.25 357 SER B C 1
ATOM 6714 O O . SER B 1 357 ? 17.078 42 -12.328 1 95.25 357 SER B O 1
ATOM 6716 N N . ARG B 1 358 ? 18.25 40.344 -11.602 1 96.19 358 ARG B N 1
ATOM 6717 C CA . ARG B 1 358 ? 17.938 39.5 -12.773 1 96.19 358 ARG B CA 1
ATOM 6718 C C . ARG B 1 358 ? 16.516 38.969 -12.688 1 96.19 358 ARG B C 1
ATOM 6720 O O . ARG B 1 358 ? 15.883 38.719 -13.711 1 96.19 358 ARG B O 1
ATOM 6727 N N . ILE B 1 359 ? 15.992 38.688 -11.562 1 95.69 359 ILE B N 1
ATOM 6728 C CA . ILE B 1 359 ? 14.641 38.188 -11.352 1 95.69 359 ILE B CA 1
ATOM 6729 C C . ILE B 1 359 ? 13.633 39.25 -11.789 1 95.69 359 ILE B C 1
ATOM 6731 O O . ILE B 1 359 ? 12.695 38.938 -12.539 1 95.69 359 ILE B O 1
ATOM 6735 N N . GLY B 1 360 ? 13.805 40.469 -11.398 1 93.12 360 GLY B N 1
ATOM 6736 C CA . GLY B 1 360 ? 12.93 41.562 -11.773 1 93.12 360 GLY B CA 1
ATOM 6737 C C . GLY B 1 360 ? 11.484 41.344 -11.359 1 93.12 360 GLY B C 1
ATOM 6738 O O . GLY B 1 360 ? 11.211 41 -10.203 1 93.12 360 GLY B O 1
ATOM 6739 N N . SER B 1 361 ? 10.578 41.5 -12.32 1 93.5 361 SER B N 1
ATOM 6740 C CA . SER B 1 361 ? 9.141 41.469 -12.039 1 93.5 361 SER B CA 1
ATOM 6741 C C . SER B 1 361 ? 8.633 40.031 -12.086 1 93.5 361 SER B C 1
ATOM 6743 O O . SER B 1 361 ? 7.453 39.781 -11.812 1 93.5 361 SER B O 1
ATOM 6745 N N . ARG B 1 362 ? 9.523 39.125 -12.25 1 96.38 362 ARG B N 1
ATOM 6746 C CA . ARG B 1 362 ? 9.133 37.719 -12.352 1 96.38 362 ARG B CA 1
ATOM 6747 C C . ARG B 1 362 ? 8.961 37.094 -10.961 1 96.38 362 ARG B C 1
ATOM 6749 O O . ARG B 1 362 ? 8.305 36.062 -10.812 1 96.38 362 ARG B O 1
ATOM 6756 N N . GLY B 1 363 ? 9.609 37.75 -9.992 1 97.38 363 GLY B N 1
ATOM 6757 C CA . GLY B 1 363 ? 9.57 37.156 -8.664 1 97.38 363 GLY B CA 1
ATOM 6758 C C . GLY B 1 363 ? 9.219 38.156 -7.574 1 97.38 363 GLY B C 1
ATOM 6759 O O . GLY B 1 363 ? 9.484 39.344 -7.707 1 97.38 363 GLY B O 1
ATOM 6760 N N . LEU B 1 364 ? 8.602 37.656 -6.543 1 97 364 LEU B N 1
ATOM 6761 C CA . LEU B 1 364 ? 8.281 38.438 -5.355 1 97 364 LEU B CA 1
ATOM 6762 C C . LEU B 1 364 ? 8.664 37.688 -4.086 1 97 364 LEU B C 1
ATOM 6764 O O . LEU B 1 364 ? 8.273 36.531 -3.906 1 97 364 LEU B O 1
ATOM 6768 N N . PHE B 1 365 ? 9.484 38.312 -3.258 1 94.81 365 PHE B N 1
ATOM 6769 C CA . PHE B 1 365 ? 9.828 37.781 -1.941 1 94.81 365 PHE B CA 1
ATOM 6770 C C . PHE B 1 365 ? 9.062 38.531 -0.849 1 94.81 365 PHE B C 1
ATOM 6772 O O . PHE B 1 365 ? 9 39.75 -0.847 1 94.81 365 PHE B O 1
ATOM 6779 N N . VAL B 1 366 ? 8.422 37.719 0.013 1 91.5 366 VAL B N 1
ATOM 6780 C CA . VAL B 1 366 ? 7.688 38.312 1.12 1 91.5 366 VAL B CA 1
ATOM 6781 C C . VAL B 1 366 ? 7.969 37.562 2.406 1 91.5 366 VAL B C 1
ATOM 6783 O O . VAL B 1 366 ? 8.469 36.438 2.365 1 91.5 366 VAL B O 1
ATOM 6786 N N . SER B 1 367 ? 7.68 38.125 3.52 1 84.62 367 SER B N 1
ATOM 6787 C CA . SER B 1 367 ? 7.859 37.469 4.809 1 84.62 367 SER B CA 1
ATOM 6788 C C . SER B 1 367 ? 6.594 36.75 5.238 1 84.62 367 SER B C 1
ATOM 6790 O O . SER B 1 367 ? 6.633 35.906 6.137 1 84.62 367 SER B O 1
ATOM 6792 N N . TRP B 1 368 ? 5.531 37.125 4.633 1 84 368 TRP B N 1
ATOM 6793 C CA . TRP B 1 368 ? 4.25 36.469 4.918 1 84 368 TRP B CA 1
ATOM 6794 C C . TRP B 1 368 ? 3.311 36.594 3.721 1 84 368 TRP B C 1
ATOM 6796 O O . TRP B 1 368 ? 3.381 37.531 2.953 1 84 368 TRP B O 1
ATOM 6806 N N . SER B 1 369 ? 2.441 35.625 3.545 1 89.62 369 SER B N 1
ATOM 6807 C CA . SER B 1 369 ? 1.442 35.625 2.482 1 89.62 369 SER B CA 1
ATOM 6808 C C . SER B 1 369 ? 0.145 34.969 2.939 1 89.62 369 SER B C 1
ATOM 6810 O O . SER B 1 369 ? 0.161 34.094 3.805 1 89.62 369 SER B O 1
ATOM 6812 N N . PRO B 1 370 ? -0.988 35.438 2.498 1 87.94 370 PRO B N 1
ATOM 6813 C CA . PRO B 1 370 ? -2.236 34.719 2.707 1 87.94 370 PRO B CA 1
ATOM 6814 C C . PRO B 1 370 ? -2.314 33.438 1.877 1 87.94 370 PRO B C 1
ATOM 6816 O O . PRO B 1 370 ? -2.951 33.406 0.821 1 87.94 370 PRO B O 1
ATOM 6819 N N . GLN B 1 371 ? -1.815 32.375 2.383 1 91 371 GLN B N 1
ATOM 6820 C CA . GLN B 1 371 ? -1.558 31.141 1.647 1 91 371 GLN B CA 1
ATOM 6821 C C . GLN B 1 371 ? -2.822 30.641 0.955 1 91 371 GLN B C 1
ATOM 6823 O O . GLN B 1 371 ? -2.783 30.266 -0.215 1 91 371 GLN B O 1
ATOM 6828 N N . GLY B 1 372 ? -3.947 30.609 1.652 1 88.88 372 GLY B N 1
ATOM 6829 C CA . GLY B 1 372 ? -5.191 30.172 1.049 1 88.88 372 GLY B CA 1
ATOM 6830 C C . GLY B 1 372 ? -5.562 30.938 -0.199 1 88.88 372 GLY B C 1
ATOM 6831 O O . GLY B 1 372 ? -5.938 30.359 -1.215 1 88.88 372 GLY B O 1
ATOM 6832 N N . ASP B 1 373 ? -5.418 32.25 -0.094 1 89.88 373 ASP B N 1
ATOM 6833 C CA . ASP B 1 373 ? -5.746 33.125 -1.219 1 89.88 373 ASP B CA 1
ATOM 6834 C C . ASP B 1 373 ? -4.762 32.938 -2.371 1 89.88 373 ASP B C 1
ATOM 6836 O O . ASP B 1 373 ? -5.152 32.938 -3.539 1 89.88 373 ASP B O 1
ATOM 6840 N N . VAL B 1 374 ? -3.564 32.781 -1.983 1 95.69 374 VAL B N 1
ATOM 6841 C CA . VAL B 1 374 ? -2.529 32.594 -2.994 1 95.69 374 VAL B CA 1
ATOM 6842 C C . VAL B 1 374 ? -2.756 31.281 -3.74 1 95.69 374 VAL B C 1
ATOM 6844 O O . VAL B 1 374 ? -2.721 31.234 -4.973 1 95.69 374 VAL B O 1
ATOM 6847 N N . LEU B 1 375 ? -3.031 30.234 -3.035 1 96.75 375 LEU B N 1
ATOM 6848 C CA . LEU B 1 375 ? -3.211 28.906 -3.631 1 96.75 375 LEU B CA 1
ATOM 6849 C C . LEU B 1 375 ? -4.5 28.844 -4.441 1 96.75 375 LEU B C 1
ATOM 6851 O O . LEU B 1 375 ? -4.605 28.078 -5.395 1 96.75 375 LEU B O 1
ATOM 6855 N N . SER B 1 376 ? -5.441 29.672 -4.109 1 94.38 376 SER B N 1
ATOM 6856 C CA . SER B 1 376 ? -6.715 29.672 -4.82 1 94.38 376 SER B CA 1
ATOM 6857 C C . SER B 1 376 ? -6.66 30.547 -6.059 1 94.38 376 SER B C 1
ATOM 6859 O O . SER B 1 376 ? -7.574 30.531 -6.887 1 94.38 376 SER B O 1
ATOM 6861 N N . HIS B 1 377 ? -5.668 31.359 -6.18 1 96.69 377 HIS B N 1
ATOM 6862 C CA . HIS B 1 377 ? -5.566 32.312 -7.281 1 96.69 377 HIS B CA 1
ATOM 6863 C C . HIS B 1 377 ? -5.309 31.609 -8.602 1 96.69 377 HIS B C 1
ATOM 6865 O O . HIS B 1 377 ? -4.496 30.672 -8.664 1 96.69 377 HIS B O 1
ATOM 6871 N N . PRO B 1 378 ? -5.906 31.984 -9.688 1 97.38 378 PRO B N 1
ATOM 6872 C CA . PRO B 1 378 ? -5.801 31.281 -10.977 1 97.38 378 PRO B CA 1
ATOM 6873 C C . PRO B 1 378 ? -4.383 31.312 -11.539 1 97.38 378 PRO B C 1
ATOM 6875 O O . PRO B 1 378 ? -4.023 30.453 -12.359 1 97.38 378 PRO B O 1
ATOM 6878 N N . SER B 1 379 ? -3.592 32.25 -11.102 1 98.5 379 SER B N 1
ATOM 6879 C CA . SER B 1 379 ? -2.24 32.344 -11.641 1 98.5 379 SER B CA 1
ATOM 6880 C C . SER B 1 379 ? -1.297 31.359 -10.969 1 98.5 379 SER B C 1
ATOM 6882 O O . SER B 1 379 ? -0.198 31.109 -11.461 1 98.5 379 SER B O 1
ATOM 6884 N N . THR B 1 380 ? -1.676 30.828 -9.852 1 98.75 380 THR B N 1
ATOM 6885 C CA . THR B 1 380 ? -0.82 29.859 -9.172 1 98.75 380 THR B CA 1
ATOM 6886 C C . THR B 1 380 ? -0.808 28.531 -9.906 1 98.75 380 THR B C 1
ATOM 6888 O O . THR B 1 380 ? -1.856 27.906 -10.102 1 98.75 380 THR B O 1
ATOM 6891 N N . GLY B 1 381 ? 0.409 28.109 -10.258 1 98.62 381 GLY B N 1
ATOM 6892 C CA . GLY B 1 381 ? 0.519 26.891 -11.055 1 98.62 381 GLY B CA 1
ATOM 6893 C C . GLY B 1 381 ? 1.242 25.766 -10.328 1 98.62 381 GLY B C 1
ATOM 6894 O O . GLY B 1 381 ? 1.263 24.625 -10.797 1 98.62 381 GLY B O 1
ATOM 6895 N N . GLY B 1 382 ? 1.799 26.078 -9.25 1 98.81 382 GLY B N 1
ATOM 6896 C CA . GLY B 1 382 ? 2.523 25.109 -8.445 1 98.81 382 GLY B CA 1
ATOM 6897 C C . GLY B 1 382 ? 2.812 25.594 -7.035 1 98.81 382 GLY B C 1
ATOM 6898 O O . GLY B 1 382 ? 2.777 26.797 -6.77 1 98.81 382 GLY B O 1
ATOM 6899 N N . PHE B 1 383 ? 3.072 24.734 -6.125 1 98.88 383 PHE B N 1
ATOM 6900 C CA . PHE B 1 383 ? 3.365 25.047 -4.73 1 98.88 383 PHE B CA 1
ATOM 6901 C C . PHE B 1 383 ? 4.574 24.266 -4.242 1 98.88 383 PHE B C 1
ATOM 6903 O O . PHE B 1 383 ? 4.5 23.047 -4.078 1 98.88 383 PHE B O 1
ATOM 6910 N N . LEU B 1 384 ? 5.688 24.875 -4.074 1 98.69 384 LEU B N 1
ATOM 6911 C CA . LEU B 1 384 ? 6.832 24.266 -3.402 1 98.69 384 LEU B CA 1
ATOM 6912 C C . LEU B 1 384 ? 6.699 24.391 -1.888 1 98.69 384 LEU B C 1
ATOM 6914 O O . LEU B 1 384 ? 6.688 25.5 -1.346 1 98.69 384 LEU B O 1
ATOM 6918 N N . SER B 1 385 ? 6.594 23.25 -1.253 1 96.81 385 SER B N 1
ATOM 6919 C CA . SER B 1 385 ? 6.266 23.234 0.169 1 96.81 385 SER B CA 1
ATOM 6920 C C . SER B 1 385 ? 7.082 22.172 0.908 1 96.81 385 SER B C 1
ATOM 6922 O O . SER B 1 385 ? 7.664 21.281 0.285 1 96.81 385 SER B O 1
ATOM 6924 N N . HIS B 1 386 ? 7.113 22.312 2.186 1 95.12 386 HIS B N 1
ATOM 6925 C CA . HIS B 1 386 ? 7.77 21.344 3.049 1 95.12 386 HIS B CA 1
ATOM 6926 C C . HIS B 1 386 ? 6.879 20.125 3.273 1 95.12 386 HIS B C 1
ATOM 6928 O O . HIS B 1 386 ? 7.25 19.203 4.012 1 95.12 386 HIS B O 1
ATOM 6934 N N . CYS B 1 387 ? 5.711 20.078 2.771 1 95.25 387 CYS B N 1
ATOM 6935 C CA . CYS B 1 387 ? 4.816 18.938 2.787 1 95.25 387 CYS B CA 1
ATOM 6936 C C . CYS B 1 387 ? 4.129 18.797 4.141 1 95.25 387 CYS B C 1
ATOM 6938 O O . CYS B 1 387 ? 3.836 17.672 4.578 1 95.25 387 CYS B O 1
ATOM 6940 N N . GLY B 1 388 ? 3.916 19.906 4.832 1 94.38 388 GLY B N 1
ATOM 6941 C CA . GLY B 1 388 ? 3.092 19.844 6.027 1 94.38 388 GLY B CA 1
ATOM 6942 C C . GLY B 1 388 ? 1.649 19.469 5.738 1 94.38 388 GLY B C 1
ATOM 6943 O O . GLY B 1 388 ? 1.13 19.766 4.664 1 94.38 388 GLY B O 1
ATOM 6944 N N . HIS B 1 389 ? 1.027 18.875 6.668 1 94.06 389 HIS B N 1
ATOM 6945 C CA . HIS B 1 389 ? -0.317 18.359 6.465 1 94.06 389 HIS B CA 1
ATOM 6946 C C . HIS B 1 389 ? -1.286 19.453 6.059 1 94.06 389 HIS B C 1
ATOM 6948 O O . HIS B 1 389 ? -2.08 19.281 5.133 1 94.06 389 HIS B O 1
ATOM 6954 N N . ASN B 1 390 ? -1.251 20.641 6.73 1 92.56 390 ASN B N 1
ATOM 6955 C CA . ASN B 1 390 ? -2.133 21.75 6.379 1 92.56 390 ASN B CA 1
ATOM 6956 C C . ASN B 1 390 ? -1.874 22.234 4.957 1 92.56 390 ASN B C 1
ATOM 6958 O O . ASN B 1 390 ? -2.814 22.531 4.215 1 92.56 390 ASN B O 1
ATOM 6962 N N . SER B 1 391 ? -0.6 22.312 4.664 1 94.88 391 SER B N 1
ATOM 6963 C CA . SER B 1 391 ? -0.231 22.75 3.324 1 94.88 391 SER B CA 1
ATOM 6964 C C . SER B 1 391 ? -0.716 21.766 2.262 1 94.88 391 SER B C 1
ATOM 6966 O O . SER B 1 391 ? -1.195 22.172 1.203 1 94.88 391 SER B O 1
ATOM 6968 N N . MET B 1 392 ? -0.581 20.547 2.559 1 95.81 392 MET B N 1
ATOM 6969 C CA . MET B 1 392 ? -1.049 19.516 1.644 1 95.81 392 MET B CA 1
ATOM 6970 C C . MET B 1 392 ? -2.555 19.625 1.423 1 95.81 392 MET B C 1
ATOM 6972 O O . MET B 1 392 ? -3.025 19.562 0.286 1 95.81 392 MET B O 1
ATOM 6976 N N . LEU B 1 393 ? -3.307 19.812 2.508 1 95.81 393 LEU B N 1
ATOM 6977 C CA . LEU B 1 393 ? -4.758 19.906 2.416 1 95.81 393 LEU B CA 1
ATOM 6978 C C . LEU B 1 393 ? -5.18 21.125 1.606 1 95.81 393 LEU B C 1
ATOM 6980 O O . LEU B 1 393 ? -6.062 21.031 0.752 1 95.81 393 LEU B O 1
ATOM 6984 N N . GLU B 1 394 ? -4.52 22.219 1.883 1 95 394 GLU B N 1
ATOM 6985 C CA . GLU B 1 394 ? -4.855 23.453 1.173 1 95 394 GLU B CA 1
ATOM 6986 C C . GLU B 1 394 ? -4.527 23.344 -0.313 1 95 394 GLU B C 1
ATOM 6988 O O . GLU B 1 394 ? -5.355 23.672 -1.164 1 95 394 GLU B O 1
ATOM 6993 N N . SER B 1 395 ? -3.379 22.828 -0.624 1 97.44 395 SER B N 1
ATOM 6994 C CA . SER B 1 395 ? -2.939 22.719 -2.012 1 97.44 395 SER B CA 1
ATOM 6995 C C . SER B 1 395 ? -3.852 21.797 -2.809 1 97.44 395 SER B C 1
ATOM 6997 O O . SER B 1 395 ? -4.289 22.141 -3.906 1 97.44 395 SER B O 1
ATOM 6999 N N . MET B 1 396 ? -4.184 20.672 -2.246 1 96.81 396 MET B N 1
ATOM 7000 C CA . MET B 1 396 ? -4.973 19.672 -2.951 1 96.81 396 MET B CA 1
ATOM 7001 C C . MET B 1 396 ? -6.418 20.125 -3.104 1 96.81 396 MET B C 1
ATOM 7003 O O . MET B 1 396 ? -7.066 19.828 -4.105 1 96.81 396 MET B O 1
ATOM 7007 N N . SER B 1 397 ? -6.879 20.875 -2.109 1 96.25 397 SER B N 1
ATOM 7008 C CA . SER B 1 397 ? -8.242 21.391 -2.203 1 96.25 397 SER B CA 1
ATOM 7009 C C . SER B 1 397 ? -8.359 22.438 -3.299 1 96.25 397 SER B C 1
ATOM 7011 O O . SER B 1 397 ? -9.453 22.688 -3.82 1 96.25 397 SER B O 1
ATOM 7013 N N . MET B 1 398 ? -7.258 23.047 -3.639 1 96.56 398 MET B N 1
ATOM 7014 C CA . MET B 1 398 ? -7.273 24.078 -4.66 1 96.56 398 MET B CA 1
ATOM 7015 C C . MET B 1 398 ? -6.773 23.547 -5.996 1 96.56 398 MET B C 1
ATOM 7017 O O . MET B 1 398 ? -6.703 24.281 -6.98 1 96.56 398 MET B O 1
ATOM 7021 N N . GLY B 1 399 ? -6.398 22.297 -6.043 1 97.88 399 GLY B N 1
ATOM 7022 C CA . GLY B 1 399 ? -5.965 21.641 -7.277 1 97.88 399 GLY B CA 1
ATOM 7023 C C . GLY B 1 399 ? -4.59 22.094 -7.734 1 97.88 399 GLY B C 1
ATOM 7024 O O . GLY B 1 399 ? -4.316 22.141 -8.938 1 97.88 399 GLY B O 1
ATOM 7025 N N . VAL B 1 400 ? -3.738 22.469 -6.824 1 98.62 400 VAL B N 1
ATOM 7026 C CA . VAL B 1 400 ? -2.412 22.984 -7.164 1 98.62 400 VAL B CA 1
ATOM 7027 C C . VAL B 1 400 ? -1.375 21.875 -6.984 1 98.62 400 VAL B C 1
ATOM 7029 O O . VAL B 1 400 ? -1.196 21.344 -5.883 1 98.62 400 VAL B O 1
ATOM 7032 N N . PRO B 1 401 ? -0.642 21.453 -8.062 1 98.69 401 PRO B N 1
ATOM 7033 C CA . PRO B 1 401 ? 0.416 20.453 -7.918 1 98.69 401 PRO B CA 1
ATOM 7034 C C . PRO B 1 401 ? 1.573 20.938 -7.051 1 98.69 401 PRO B C 1
ATOM 7036 O O . PRO B 1 401 ? 1.811 22.141 -6.949 1 98.69 401 PRO B O 1
ATOM 7039 N N . MET B 1 402 ? 2.332 19.984 -6.484 1 98.81 402 MET B N 1
ATOM 7040 C CA . MET B 1 402 ? 3.309 20.406 -5.484 1 98.81 402 MET B CA 1
ATOM 7041 C C . MET B 1 402 ? 4.719 20 -5.898 1 98.81 402 MET B C 1
ATOM 7043 O O . MET B 1 402 ? 4.898 19.062 -6.676 1 98.81 402 MET B O 1
ATOM 7047 N N . LEU B 1 403 ? 5.664 20.734 -5.488 1 98.75 403 LEU B N 1
ATOM 7048 C CA . LEU B 1 403 ? 7.062 20.344 -5.332 1 98.75 403 LEU B CA 1
ATOM 7049 C C . LEU B 1 403 ? 7.387 20.062 -3.869 1 98.75 403 LEU B C 1
ATOM 7051 O O . LEU B 1 403 ? 7.254 20.938 -3.016 1 98.75 403 LEU B O 1
ATOM 7055 N N . ALA B 1 404 ? 7.781 18.828 -3.635 1 98 404 ALA B N 1
ATOM 7056 C CA . ALA B 1 404 ? 7.914 18.359 -2.256 1 98 404 ALA B CA 1
ATOM 7057 C C . ALA B 1 404 ? 9.344 18.547 -1.756 1 98 404 ALA B C 1
ATOM 7059 O O . ALA B 1 404 ? 10.281 17.984 -2.328 1 98 404 ALA B O 1
ATOM 7060 N N . TRP B 1 405 ? 9.508 19.312 -0.682 1 97.62 405 TRP B N 1
ATOM 7061 C CA . TRP B 1 405 ? 10.781 19.547 -0.002 1 97.62 405 TRP B CA 1
ATOM 7062 C C . TRP B 1 405 ? 10.617 19.406 1.509 1 97.62 405 TRP B C 1
ATOM 7064 O O . TRP B 1 405 ? 10.617 20.406 2.23 1 97.62 405 TRP B O 1
ATOM 7074 N N . PRO B 1 406 ? 10.539 18.156 1.971 1 95.56 406 PRO B N 1
ATOM 7075 C CA . PRO B 1 406 ? 10.352 17.953 3.41 1 95.56 406 PRO B CA 1
ATOM 7076 C C . PRO B 1 406 ? 11.555 18.406 4.23 1 95.56 406 PRO B C 1
ATOM 7078 O O . PRO B 1 406 ? 12.695 18.281 3.783 1 95.56 406 PRO B O 1
ATOM 7081 N N . CYS B 1 407 ? 11.242 18.859 5.48 1 91.88 407 CYS B N 1
ATOM 7082 C CA . CYS B 1 407 ? 12.297 19.422 6.316 1 91.88 407 CYS B CA 1
ATOM 7083 C C . CYS B 1 407 ? 12.32 18.734 7.684 1 91.88 407 CYS B C 1
ATOM 7085 O O . CYS B 1 407 ? 13.391 18.578 8.281 1 91.88 407 CYS B O 1
ATOM 7087 N N . LYS B 1 408 ? 11.164 18.391 8.172 1 87.69 408 LYS B N 1
ATOM 7088 C CA . LYS B 1 408 ? 11.141 17.812 9.516 1 87.69 408 LYS B CA 1
ATOM 7089 C C . LYS B 1 408 ? 9.828 17.078 9.781 1 87.69 408 LYS B C 1
ATOM 7091 O O . LYS B 1 408 ? 8.859 17.234 9.039 1 87.69 408 LYS B O 1
ATOM 7096 N N . GLY B 1 409 ? 9.859 16.25 10.781 1 88.88 409 GLY B N 1
ATOM 7097 C CA . GLY B 1 409 ? 8.664 15.648 11.344 1 88.88 409 GLY B CA 1
ATOM 7098 C C . GLY B 1 409 ? 7.934 14.75 10.367 1 88.88 409 GLY B C 1
ATOM 7099 O O . GLY B 1 409 ? 8.539 13.875 9.75 1 88.88 409 GLY B O 1
ATOM 7100 N N . ASP B 1 410 ? 6.559 15.031 10.273 1 92.56 410 ASP B N 1
ATOM 7101 C CA . ASP B 1 410 ? 5.699 14.18 9.469 1 92.56 410 ASP B CA 1
ATOM 7102 C C . ASP B 1 410 ? 5.848 14.5 7.98 1 92.56 410 ASP B C 1
ATOM 7104 O O . ASP B 1 410 ? 5.285 13.805 7.129 1 92.56 410 ASP B O 1
ATOM 7108 N N . GLN B 1 411 ? 6.664 15.469 7.707 1 95.25 411 GLN B N 1
ATOM 7109 C CA . GLN B 1 411 ? 6.793 15.977 6.344 1 95.25 411 GLN B CA 1
ATOM 7110 C C . GLN B 1 411 ? 7.406 14.922 5.426 1 95.25 411 GLN B C 1
ATOM 7112 O O . GLN B 1 411 ? 7.055 14.844 4.246 1 95.25 411 GLN B O 1
ATOM 7117 N N . PHE B 1 412 ? 8.289 14.133 6.016 1 95.38 412 PHE B N 1
ATOM 7118 C CA . PHE B 1 412 ? 8.945 13.125 5.195 1 95.38 412 PHE B CA 1
ATOM 7119 C C . PHE B 1 412 ? 7.969 12.023 4.797 1 95.38 412 PHE B C 1
ATOM 7121 O O . PHE B 1 412 ? 7.953 11.586 3.645 1 95.38 412 PHE B O 1
ATOM 7128 N N . ALA B 1 413 ? 7.18 11.594 5.73 1 95.25 413 ALA B N 1
ATOM 7129 C CA . ALA B 1 413 ? 6.141 10.617 5.406 1 95.25 413 ALA B CA 1
ATOM 7130 C C . ALA B 1 413 ? 5.141 11.195 4.406 1 95.25 413 ALA B C 1
ATOM 7132 O O . ALA B 1 413 ? 4.711 10.5 3.48 1 95.25 413 ALA B O 1
ATOM 7133 N N . ASN B 1 414 ? 4.777 12.453 4.594 1 96.81 414 ASN B N 1
ATOM 7134 C CA . ASN B 1 414 ? 3.871 13.117 3.66 1 96.81 414 ASN B CA 1
ATOM 7135 C C . ASN B 1 414 ? 4.465 13.188 2.256 1 96.81 414 ASN B C 1
ATOM 7137 O O . ASN B 1 414 ? 3.754 13.008 1.267 1 96.81 414 ASN B O 1
ATOM 7141 N N . CYS B 1 415 ? 5.75 13.461 2.24 1 96.94 415 CYS B N 1
ATOM 7142 C CA . CYS B 1 415 ? 6.438 13.516 0.956 1 96.94 415 CYS B CA 1
ATOM 7143 C C . CYS B 1 415 ? 6.344 12.18 0.229 1 96.94 415 CYS B C 1
ATOM 7145 O O . CYS B 1 415 ? 6.062 12.141 -0.969 1 96.94 415 CYS B O 1
ATOM 7147 N N . ARG B 1 416 ? 6.57 11.102 0.961 1 95.12 416 ARG B N 1
ATOM 7148 C CA . ARG B 1 416 ? 6.492 9.773 0.36 1 95.12 416 ARG B CA 1
ATOM 7149 C C . ARG B 1 416 ? 5.082 9.484 -0.142 1 95.12 416 ARG B C 1
ATOM 7151 O O . ARG B 1 416 ? 4.91 8.906 -1.218 1 95.12 416 ARG B O 1
ATOM 7158 N N . PHE B 1 417 ? 4.117 9.828 0.552 1 96 417 PHE B N 1
ATOM 7159 C CA . PHE B 1 417 ? 2.736 9.672 0.116 1 96 417 PHE B CA 1
ATOM 7160 C C . PHE B 1 417 ? 2.473 10.477 -1.149 1 96 417 PHE B C 1
ATOM 7162 O O . PHE B 1 417 ? 1.953 9.945 -2.133 1 96 417 PHE B O 1
ATOM 7169 N N . LEU B 1 418 ? 2.832 11.781 -1.142 1 97.5 418 LEU B N 1
ATOM 7170 C CA . LEU B 1 418 ? 2.537 12.711 -2.227 1 97.5 418 LEU B CA 1
ATOM 7171 C C . LEU B 1 418 ? 3.221 12.273 -3.518 1 97.5 418 LEU B C 1
ATOM 7173 O O . LEU B 1 418 ? 2.627 12.344 -4.594 1 97.5 418 LEU B O 1
ATOM 7177 N N . VAL B 1 419 ? 4.461 11.828 -3.371 1 96.44 419 VAL B N 1
ATOM 7178 C CA . VAL B 1 419 ? 5.293 11.586 -4.547 1 96.44 419 VAL B CA 1
ATOM 7179 C C . VAL B 1 419 ? 5.109 10.148 -5.027 1 96.44 419 VAL B C 1
ATOM 7181 O O . VAL B 1 419 ? 4.793 9.914 -6.195 1 96.44 419 VAL B O 1
ATOM 7184 N N . ASP B 1 420 ? 5.137 9.227 -4.062 1 91.69 420 ASP B N 1
ATOM 7185 C CA . ASP B 1 420 ? 5.277 7.828 -4.461 1 91.69 420 ASP B CA 1
ATOM 7186 C C . ASP B 1 420 ? 3.918 7.129 -4.488 1 91.69 420 ASP B C 1
ATOM 7188 O O . ASP B 1 420 ? 3.756 6.102 -5.152 1 91.69 420 ASP B O 1
ATOM 7192 N N . GLU B 1 421 ? 2.984 7.637 -3.77 1 92.12 421 GLU B N 1
ATOM 7193 C CA . GLU B 1 421 ? 1.698 6.953 -3.664 1 92.12 421 GLU B CA 1
ATOM 7194 C C . GLU B 1 421 ? 0.624 7.668 -4.477 1 92.12 421 GLU B C 1
ATOM 7196 O O . GLU B 1 421 ? -0.008 7.07 -5.348 1 92.12 421 GLU B O 1
ATOM 7201 N N . ALA B 1 422 ? 0.451 8.961 -4.25 1 95.25 422 ALA B N 1
ATOM 7202 C CA . ALA B 1 422 ? -0.676 9.695 -4.816 1 95.25 422 ALA B CA 1
ATOM 7203 C C . ALA B 1 422 ? -0.275 10.398 -6.109 1 95.25 422 ALA B C 1
ATOM 7205 O O . ALA B 1 422 ? -1.134 10.836 -6.879 1 95.25 422 ALA B O 1
ATOM 7206 N N . HIS B 1 423 ? 1.046 10.555 -6.363 1 95.75 423 HIS B N 1
ATOM 7207 C CA . HIS B 1 423 ? 1.568 11.219 -7.551 1 95.75 423 HIS B CA 1
ATOM 7208 C C . HIS B 1 423 ? 0.976 12.617 -7.699 1 95.75 423 HIS B C 1
ATOM 7210 O O . HIS B 1 423 ? 0.483 12.977 -8.773 1 95.75 423 HIS B O 1
ATOM 7216 N N . LEU B 1 424 ? 1.063 13.328 -6.605 1 98.44 424 LEU B N 1
ATOM 7217 C CA . LEU B 1 424 ? 0.537 14.688 -6.527 1 98.44 424 LEU B CA 1
ATOM 7218 C C . LEU B 1 424 ? 1.67 15.711 -6.457 1 98.44 424 LEU B C 1
ATOM 7220 O O . LEU B 1 424 ? 1.427 16.922 -6.488 1 98.44 424 LEU B O 1
ATOM 7224 N N . ALA B 1 425 ? 2.9 15.195 -6.402 1 98.62 425 ALA B N 1
ATOM 7225 C CA . ALA B 1 425 ? 4.047 16.094 -6.246 1 98.62 425 ALA B CA 1
ATOM 7226 C C . ALA B 1 425 ? 5.289 15.508 -6.914 1 98.62 425 ALA B C 1
ATOM 7228 O O . ALA B 1 425 ? 5.328 14.32 -7.242 1 98.62 425 ALA B O 1
ATOM 7229 N N . ILE B 1 426 ? 6.188 16.391 -7.207 1 98.31 426 ILE B N 1
ATOM 7230 C CA . ILE B 1 426 ? 7.543 16.031 -7.609 1 98.31 426 ILE B CA 1
ATOM 7231 C C . ILE B 1 426 ? 8.523 16.391 -6.5 1 98.31 426 ILE B C 1
ATOM 7233 O O . ILE B 1 426 ? 8.445 17.484 -5.922 1 98.31 426 ILE B O 1
ATOM 7237 N N . GLU B 1 427 ? 9.367 15.469 -6.137 1 97.62 427 GLU B N 1
ATOM 7238 C CA . GLU B 1 427 ? 10.344 15.742 -5.09 1 97.62 427 GLU B CA 1
ATOM 7239 C C . GLU B 1 427 ? 11.477 16.625 -5.609 1 97.62 427 GLU B C 1
ATOM 7241 O O . GLU B 1 427 ? 12.023 16.375 -6.684 1 97.62 427 GLU B O 1
ATOM 7246 N N . VAL B 1 428 ? 11.852 17.609 -4.871 1 97.88 428 VAL B N 1
ATOM 7247 C CA . VAL B 1 428 ? 12.852 18.578 -5.316 1 97.88 428 VAL B CA 1
ATOM 7248 C C . VAL B 1 428 ? 14.234 17.938 -5.32 1 97.88 428 VAL B C 1
ATOM 7250 O O . VAL B 1 428 ? 15.008 18.125 -6.258 1 97.88 428 VAL B O 1
ATOM 7253 N N . CYS B 1 429 ? 14.469 17.266 -4.25 1 93.94 429 CYS B N 1
ATOM 7254 C CA . CYS B 1 429 ? 15.734 16.547 -4.086 1 93.94 429 CYS B CA 1
ATOM 7255 C C . CYS B 1 429 ? 15.508 15.156 -3.508 1 93.94 429 CYS B C 1
ATOM 7257 O O . CYS B 1 429 ? 15.102 15.023 -2.352 1 93.94 429 CYS B O 1
ATOM 7259 N N . PRO B 1 430 ? 15.805 14.133 -4.324 1 86.5 430 PRO B N 1
ATOM 7260 C CA . PRO B 1 430 ? 15.555 12.773 -3.844 1 86.5 430 PRO B CA 1
ATOM 7261 C C . PRO B 1 430 ? 16.438 12.391 -2.654 1 86.5 430 PRO B C 1
ATOM 7263 O O . PRO B 1 430 ? 17.594 12.789 -2.594 1 86.5 430 PRO B O 1
ATOM 7266 N N . ASN B 1 431 ? 15.922 11.695 -1.661 1 81.69 431 ASN B N 1
ATOM 7267 C CA . ASN B 1 431 ? 16.594 11.078 -0.528 1 81.69 431 ASN B CA 1
ATOM 7268 C C . ASN B 1 431 ? 17.188 12.125 0.419 1 81.69 431 ASN B C 1
ATOM 7270 O O . ASN B 1 431 ? 18.25 11.922 0.994 1 81.69 431 ASN B O 1
ATOM 7274 N N . LEU B 1 432 ? 16.531 13.242 0.43 1 87.75 432 LEU B N 1
ATOM 7275 C CA . LEU B 1 432 ? 16.938 14.289 1.363 1 87.75 432 LEU B CA 1
ATOM 7276 C C . LEU B 1 432 ? 16.75 13.828 2.807 1 87.75 432 LEU B C 1
ATOM 7278 O O . LEU B 1 432 ? 15.734 13.219 3.143 1 87.75 432 LEU B O 1
ATOM 7282 N N . LEU B 1 433 ? 17.766 14.117 3.59 1 85.06 433 LEU B N 1
ATOM 7283 C CA . LEU B 1 433 ? 17.656 13.883 5.027 1 85.06 433 LEU B CA 1
ATOM 7284 C C . LEU B 1 433 ? 17.219 15.148 5.758 1 85.06 433 LEU B C 1
ATOM 7286 O O . LEU B 1 433 ? 17.297 16.25 5.199 1 85.06 433 LEU B O 1
ATOM 7290 N N . ALA B 1 434 ? 16.688 14.953 6.973 1 81.38 434 ALA B N 1
ATOM 7291 C CA . ALA B 1 434 ? 16.344 16.125 7.781 1 81.38 434 ALA B CA 1
ATOM 7292 C C . ALA B 1 434 ? 17.547 17.062 7.902 1 81.38 434 ALA B C 1
ATOM 7294 O O . ALA B 1 434 ? 18.656 16.625 8.234 1 81.38 434 ALA B O 1
ATOM 7295 N N . GLY B 1 435 ? 17.297 18.266 7.5 1 79.19 435 GLY B N 1
ATOM 7296 C CA . GLY B 1 435 ? 18.359 19.25 7.562 1 79.19 435 GLY B CA 1
ATOM 7297 C C . GLY B 1 435 ? 19.281 19.203 6.359 1 79.19 435 GLY B C 1
ATOM 7298 O O . GLY B 1 435 ? 20.328 19.875 6.336 1 79.19 435 GLY B O 1
ATOM 7299 N N . GLY B 1 436 ? 18.938 18.406 5.453 1 86.88 436 GLY B N 1
ATOM 7300 C CA . GLY B 1 436 ? 19.781 18.281 4.27 1 86.88 436 GLY B CA 1
ATOM 7301 C C . GLY B 1 436 ? 19.797 19.531 3.414 1 86.88 436 GLY B C 1
ATOM 7302 O O . GLY B 1 436 ? 18.922 20.391 3.539 1 86.88 436 GLY B O 1
ATOM 7303 N N . PHE B 1 437 ? 20.812 19.656 2.604 1 93.88 437 PHE B N 1
ATOM 7304 C CA . PHE B 1 437 ? 21.047 20.812 1.748 1 93.88 437 PHE B CA 1
ATOM 7305 C C . PHE B 1 437 ? 20.562 20.547 0.33 1 93.88 437 PHE B C 1
ATOM 7307 O O . PHE B 1 437 ? 20.781 19.453 -0.216 1 93.88 437 PHE B O 1
ATOM 7314 N N . VAL B 1 438 ? 19.859 21.5 -0.304 1 96.69 438 VAL B N 1
ATOM 7315 C CA . VAL B 1 438 ? 19.344 21.406 -1.667 1 96.69 438 VAL B CA 1
ATOM 7316 C C . VAL B 1 438 ? 20.016 22.453 -2.549 1 96.69 438 VAL B C 1
ATOM 7318 O O . VAL B 1 438 ? 19.938 23.641 -2.275 1 96.69 438 VAL B O 1
ATOM 7321 N N . GLY B 1 439 ? 20.625 21.984 -3.598 1 97 439 GLY B N 1
ATOM 7322 C CA . GLY B 1 439 ? 21.328 22.906 -4.488 1 97 439 GLY B CA 1
ATOM 7323 C C . GLY B 1 439 ? 20.406 23.578 -5.492 1 97 439 GLY B C 1
ATOM 7324 O O . GLY B 1 439 ? 19.297 23.109 -5.742 1 97 439 GLY B O 1
ATOM 7325 N N . ARG B 1 440 ? 21 24.734 -6.109 1 97.81 440 ARG B N 1
ATOM 7326 C CA . ARG B 1 440 ? 20.219 25.516 -7.066 1 97.81 440 ARG B CA 1
ATOM 7327 C C . ARG B 1 440 ? 19.844 24.688 -8.281 1 97.81 440 ARG B C 1
ATOM 7329 O O . ARG B 1 440 ? 18.766 24.875 -8.859 1 97.81 440 ARG B O 1
ATOM 7336 N N . GLU B 1 441 ? 20.609 23.719 -8.641 1 98.06 441 GLU B N 1
ATOM 7337 C CA . GLU B 1 441 ? 20.344 22.891 -9.812 1 98.06 441 GLU B CA 1
ATOM 7338 C C . GLU B 1 441 ? 19.125 22 -9.578 1 98.06 441 GLU B C 1
ATOM 7340 O O . GLU B 1 441 ? 18.312 21.781 -10.492 1 98.06 441 GLU B O 1
ATOM 7345 N N . ASP B 1 442 ? 19.031 21.453 -8.367 1 98 442 ASP B N 1
ATOM 7346 C CA . ASP B 1 442 ? 17.875 20.625 -8.023 1 98 442 ASP B CA 1
ATOM 7347 C C . ASP B 1 442 ? 16.594 21.438 -8.055 1 98 442 ASP B C 1
ATOM 7349 O O . ASP B 1 442 ? 15.562 20.969 -8.539 1 98 442 ASP B O 1
ATOM 7353 N N . VAL B 1 443 ? 16.688 22.641 -7.562 1 98.38 443 VAL B N 1
ATOM 7354 C CA . VAL B 1 443 ? 15.531 23.531 -7.555 1 98.38 443 VAL B CA 1
ATOM 7355 C C . VAL B 1 443 ? 15.109 23.844 -8.984 1 98.38 443 VAL B C 1
ATOM 7357 O O . VAL B 1 443 ? 13.93 23.688 -9.336 1 98.38 443 VAL B O 1
ATOM 7360 N N . GLU B 1 444 ? 16.094 24.234 -9.789 1 98.56 444 GLU B N 1
ATOM 7361 C CA . GLU B 1 444 ? 15.812 24.562 -11.188 1 98.56 444 GLU B CA 1
ATOM 7362 C C . GLU B 1 444 ? 15.188 23.391 -11.914 1 98.56 444 GLU B C 1
ATOM 7364 O O . GLU B 1 444 ? 14.172 23.531 -12.594 1 98.56 444 GLU B O 1
ATOM 7369 N N . LYS B 1 445 ? 15.75 22.281 -11.75 1 98.38 445 LYS B N 1
ATOM 7370 C CA . LYS B 1 445 ? 15.281 21.078 -12.438 1 98.38 445 LYS B CA 1
ATOM 7371 C C . LYS B 1 445 ? 13.859 20.719 -12.023 1 98.38 445 LYS B C 1
ATOM 7373 O O . LYS B 1 445 ? 13.031 20.359 -12.859 1 98.38 445 LYS B O 1
ATOM 7378 N N . ALA B 1 446 ? 13.57 20.75 -10.727 1 98.5 446 ALA B N 1
ATOM 7379 C CA . ALA B 1 446 ? 12.25 20.406 -10.211 1 98.5 446 ALA B CA 1
ATOM 7380 C C . ALA B 1 446 ? 11.188 21.359 -10.758 1 98.5 446 ALA B C 1
ATOM 7382 O O . ALA B 1 446 ? 10.102 20.922 -11.164 1 98.5 446 ALA B O 1
ATOM 7383 N N . VAL B 1 447 ? 11.523 22.625 -10.789 1 98.75 447 VAL B N 1
ATOM 7384 C CA . VAL B 1 447 ? 10.578 23.625 -11.273 1 98.75 447 VAL B CA 1
ATOM 7385 C C . VAL B 1 447 ? 10.297 23.391 -12.758 1 98.75 447 VAL B C 1
ATOM 7387 O O . VAL B 1 447 ? 9.133 23.391 -13.18 1 98.75 447 VAL B O 1
ATOM 7390 N N . LYS B 1 448 ? 11.297 23.172 -13.5 1 98.56 448 LYS B N 1
ATOM 7391 C CA . LYS B 1 448 ? 11.133 22.938 -14.93 1 98.56 448 LYS B CA 1
ATOM 7392 C C . LYS B 1 448 ? 10.336 21.656 -15.18 1 98.56 448 LYS B C 1
ATOM 7394 O O . LYS B 1 448 ? 9.508 21.594 -16.094 1 98.56 448 LYS B O 1
ATOM 7399 N N . SER B 1 449 ? 10.609 20.641 -14.375 1 98.38 449 SER B N 1
ATOM 7400 C CA . SER B 1 449 ? 9.875 19.391 -14.5 1 98.38 449 SER B CA 1
ATOM 7401 C C . SER B 1 449 ? 8.383 19.609 -14.242 1 98.38 449 SER B C 1
ATOM 7403 O O . SER B 1 449 ? 7.543 19.047 -14.961 1 98.38 449 SER B O 1
ATOM 7405 N N . LEU B 1 450 ? 8.023 20.391 -13.25 1 98.62 450 LEU B N 1
ATOM 7406 C CA . LEU B 1 450 ? 6.625 20.609 -12.883 1 98.62 450 LEU B CA 1
ATOM 7407 C C . LEU B 1 450 ? 5.891 21.391 -13.953 1 98.62 450 LEU B C 1
ATOM 7409 O O . LEU B 1 450 ? 4.77 21.047 -14.336 1 98.62 450 LEU B O 1
ATOM 7413 N N . PHE B 1 451 ? 6.535 22.391 -14.539 1 98.44 451 PHE B N 1
ATOM 7414 C CA . PHE B 1 451 ? 5.812 23.328 -15.391 1 98.44 451 PHE B CA 1
ATOM 7415 C C . PHE B 1 451 ? 5.934 22.938 -16.859 1 98.44 451 PHE B C 1
ATOM 7417 O O . PHE B 1 451 ? 5.055 23.25 -17.672 1 98.44 451 PHE B O 1
ATOM 7424 N N . HIS B 1 452 ? 7.043 22.203 -17.219 1 97.44 452 HIS B N 1
ATOM 7425 C CA . HIS B 1 452 ? 7.289 22.016 -18.656 1 97.44 452 HIS B CA 1
ATOM 7426 C C . HIS B 1 452 ? 7.492 20.547 -18.984 1 97.44 452 HIS B C 1
ATOM 7428 O O . HIS B 1 452 ? 7.625 20.172 -20.156 1 97.44 452 HIS B O 1
ATOM 7434 N N . GLY B 1 453 ? 7.512 19.719 -18.016 1 97.19 453 GLY B N 1
ATOM 7435 C CA . GLY B 1 453 ? 7.781 18.312 -18.25 1 97.19 453 GLY B CA 1
ATOM 7436 C C . GLY B 1 453 ? 6.527 17.453 -18.297 1 97.19 453 GLY B C 1
ATOM 7437 O O . GLY B 1 453 ? 5.457 17.891 -17.859 1 97.19 453 GLY B O 1
ATOM 7438 N N . GLU B 1 454 ? 6.684 16.25 -18.703 1 97.12 454 GLU B N 1
ATOM 7439 C CA . GLU B 1 454 ? 5.586 15.281 -18.75 1 97.12 454 GLU B CA 1
ATOM 7440 C C . GLU B 1 454 ? 5.125 14.898 -17.344 1 97.12 454 GLU B C 1
ATOM 7442 O O . GLU B 1 454 ? 3.928 14.734 -17.109 1 97.12 454 GLU B O 1
ATOM 7447 N N . GLU B 1 455 ? 6.039 14.781 -16.531 1 96.75 455 GLU B N 1
ATOM 7448 C CA . GLU B 1 455 ? 5.703 14.461 -15.148 1 96.75 455 GLU B CA 1
ATOM 7449 C C . GLU B 1 455 ? 4.836 15.555 -14.523 1 96.75 455 GLU B C 1
ATOM 7451 O O . GLU B 1 455 ? 3.893 15.266 -13.789 1 96.75 455 GLU B O 1
ATOM 7456 N N . GLY B 1 456 ? 5.191 16.719 -14.828 1 98.19 456 GLY B N 1
ATOM 7457 C CA . GLY B 1 456 ? 4.41 17.844 -14.328 1 98.19 456 GLY B CA 1
ATOM 7458 C C . GLY B 1 456 ? 2.979 17.844 -14.836 1 98.19 456 GLY B C 1
ATOM 7459 O O . GLY B 1 456 ? 2.051 18.172 -14.094 1 98.19 456 GLY B O 1
ATOM 7460 N N . THR B 1 457 ? 2.854 17.453 -16.047 1 97.88 457 THR B N 1
ATOM 7461 C CA . THR B 1 457 ? 1.521 17.375 -16.641 1 97.88 457 THR B CA 1
ATOM 7462 C C . THR B 1 457 ? 0.665 16.344 -15.906 1 97.88 457 THR B C 1
ATOM 7464 O O . THR B 1 457 ? -0.496 16.594 -15.586 1 97.88 457 THR B O 1
ATOM 7467 N N . ALA B 1 458 ? 1.247 15.242 -15.641 1 97.62 458 ALA B N 1
ATOM 7468 C CA . ALA B 1 458 ? 0.531 14.18 -14.945 1 97.62 458 ALA B CA 1
ATOM 7469 C C . ALA B 1 458 ? 0.152 14.609 -13.531 1 97.62 458 ALA B C 1
ATOM 7471 O O . ALA B 1 458 ? -0.972 14.367 -13.078 1 97.62 458 ALA B O 1
ATOM 7472 N N . VAL B 1 459 ? 1.076 15.211 -12.82 1 98.38 459 VAL B N 1
ATOM 7473 C CA . VAL B 1 459 ? 0.844 15.664 -11.453 1 98.38 459 VAL B CA 1
ATOM 7474 C C . VAL B 1 459 ? -0.255 16.719 -11.438 1 98.38 459 VAL B C 1
ATOM 7476 O O . VAL B 1 459 ? -1.092 16.75 -10.531 1 98.38 459 VAL B O 1
ATOM 7479 N N . ARG B 1 460 ? -0.269 17.562 -12.414 1 98.19 460 ARG B N 1
ATOM 7480 C CA . ARG B 1 460 ? -1.282 18.609 -12.523 1 98.19 460 ARG B CA 1
ATOM 7481 C C . ARG B 1 460 ? -2.668 18 -12.734 1 98.19 460 ARG B C 1
ATOM 7483 O O . ARG B 1 460 ? -3.646 18.469 -12.141 1 98.19 460 ARG B O 1
ATOM 7490 N N . GLU B 1 461 ? -2.717 17.031 -13.531 1 98.12 461 GLU B N 1
ATOM 7491 C CA . GLU B 1 461 ? -3.992 16.375 -13.773 1 98.12 461 GLU B CA 1
ATOM 7492 C C . GLU B 1 461 ? -4.512 15.695 -12.508 1 98.12 461 GLU B C 1
ATOM 7494 O O . GLU B 1 461 ? -5.703 15.773 -12.203 1 98.12 461 GLU B O 1
ATOM 7499 N N . ASN B 1 462 ? -3.635 15.086 -11.836 1 98.12 462 ASN B N 1
ATOM 7500 C CA . ASN B 1 462 ? -4.02 14.445 -10.578 1 98.12 462 ASN B CA 1
ATOM 7501 C C . ASN B 1 462 ? -4.488 15.469 -9.547 1 98.12 462 ASN B C 1
ATOM 7503 O O . ASN B 1 462 ? -5.438 15.219 -8.805 1 98.12 462 ASN B O 1
ATOM 7507 N N . ALA B 1 463 ? -3.816 16.578 -9.461 1 98.31 463 ALA B N 1
ATOM 7508 C CA . ALA B 1 463 ? -4.203 17.625 -8.531 1 98.31 463 ALA B CA 1
ATOM 7509 C C . ALA B 1 463 ? -5.59 18.172 -8.867 1 98.31 463 ALA B C 1
ATOM 7511 O O . ALA B 1 463 ? -6.383 18.469 -7.969 1 98.31 463 ALA B O 1
ATOM 7512 N N . ARG B 1 464 ? -5.863 18.281 -10.133 1 97.69 464 ARG B N 1
ATOM 7513 C CA . ARG B 1 464 ? -7.18 18.734 -10.562 1 97.69 464 ARG B CA 1
ATOM 7514 C C . ARG B 1 464 ? -8.266 17.766 -10.125 1 97.69 464 ARG B C 1
ATOM 7516 O O . ARG B 1 464 ? -9.344 18.172 -9.68 1 97.69 464 ARG B O 1
ATOM 7523 N N . ARG B 1 465 ? -7.961 16.562 -10.289 1 97.62 465 ARG B N 1
ATOM 7524 C CA . ARG B 1 465 ? -8.906 15.539 -9.844 1 97.62 465 ARG B CA 1
ATOM 7525 C C . ARG B 1 465 ? -9.125 15.625 -8.336 1 97.62 465 ARG B C 1
ATOM 7527 O O . ARG B 1 465 ? -10.25 15.461 -7.855 1 97.62 465 ARG B O 1
ATOM 7534 N N . MET B 1 466 ? -8.086 15.883 -7.625 1 97.75 466 MET B N 1
ATOM 7535 C CA . MET B 1 466 ? -8.18 15.984 -6.172 1 97.75 466 MET B CA 1
ATOM 7536 C C . MET B 1 466 ? -9.039 17.172 -5.766 1 97.75 466 MET B C 1
ATOM 7538 O O . MET B 1 466 ? -9.758 17.109 -4.77 1 97.75 466 MET B O 1
ATOM 7542 N N . LYS B 1 467 ? -8.922 18.219 -6.496 1 97.5 467 LYS B N 1
ATOM 7543 C CA . LYS B 1 467 ? -9.758 19.391 -6.242 1 97.5 467 LYS B CA 1
ATOM 7544 C C . LYS B 1 467 ? -11.242 19.031 -6.34 1 97.5 467 LYS B C 1
ATOM 7546 O O . LYS B 1 467 ? -12.039 19.422 -5.48 1 97.5 467 LYS B O 1
ATOM 7551 N N . LEU B 1 468 ? -11.57 18.281 -7.324 1 97.5 468 LEU B N 1
ATOM 7552 C CA . LEU B 1 468 ? -12.961 17.875 -7.516 1 97.5 468 LEU B CA 1
ATOM 7553 C C . LEU B 1 468 ? -13.438 16.984 -6.359 1 97.5 468 LEU B C 1
ATOM 7555 O O . LEU B 1 468 ? -14.555 17.156 -5.867 1 97.5 468 LEU B O 1
ATOM 7559 N N . LEU B 1 469 ? -12.586 16.141 -5.938 1 97.38 469 LEU B N 1
ATOM 7560 C CA . LEU B 1 469 ? -12.922 15.266 -4.824 1 97.38 469 LEU B CA 1
ATOM 7561 C C . LEU B 1 469 ? -13.086 16.062 -3.533 1 97.38 469 LEU B C 1
ATOM 7563 O O . LEU B 1 469 ? -13.969 15.773 -2.725 1 97.38 469 LEU B O 1
ATOM 7567 N N . ALA B 1 470 ? -12.211 17.031 -3.324 1 97.44 470 ALA B N 1
ATOM 7568 C CA . ALA B 1 470 ? -12.312 17.906 -2.15 1 97.44 470 ALA B CA 1
ATOM 7569 C C . ALA B 1 470 ? -13.625 18.672 -2.15 1 97.44 470 ALA B C 1
ATOM 7571 O O . ALA B 1 470 ? -14.305 18.75 -1.125 1 97.44 470 ALA B O 1
ATOM 7572 N N . GLU B 1 471 ? -13.984 19.188 -3.279 1 96.31 471 GLU B N 1
ATOM 7573 C CA . GLU B 1 471 ? -15.234 19.922 -3.418 1 96.31 471 GLU B CA 1
ATOM 7574 C C . GLU B 1 471 ? -16.438 19.031 -3.143 1 96.31 471 GLU B C 1
ATOM 7576 O O . GLU B 1 471 ? -17.391 19.453 -2.48 1 96.31 471 GLU B O 1
ATOM 7581 N N . GLU B 1 472 ? -16.328 17.875 -3.615 1 96.06 472 GLU B N 1
ATOM 7582 C CA . GLU B 1 472 ? -17.406 16.922 -3.373 1 96.06 472 GLU B CA 1
ATOM 7583 C C . GLU B 1 472 ? -17.531 16.594 -1.888 1 96.06 472 GLU B C 1
ATOM 7585 O O . GLU B 1 472 ? -18.641 16.453 -1.366 1 96.06 472 GLU B O 1
ATOM 7590 N N . SER B 1 473 ? -16.438 16.469 -1.248 1 96.62 473 SER B N 1
ATOM 7591 C CA . SER B 1 473 ? -16.438 16.078 0.157 1 96.62 473 SER B CA 1
ATOM 7592 C C . SER B 1 473 ? -17.094 17.125 1.03 1 96.62 473 SER B C 1
ATOM 7594 O O . SER B 1 473 ? -17.703 16.812 2.059 1 96.62 473 SER B O 1
ATOM 7596 N N . VAL B 1 474 ? -17.031 18.391 0.646 1 95.19 474 VAL B N 1
ATOM 7597 C CA . VAL B 1 474 ? -17.562 19.469 1.48 1 95.19 474 VAL B CA 1
ATOM 7598 C C . VAL B 1 474 ? -18.906 19.922 0.936 1 95.19 474 VAL B C 1
ATOM 7600 O O . VAL B 1 474 ? -19.5 20.891 1.448 1 95.19 474 VAL B O 1
ATOM 7603 N N . GLY B 1 475 ? -19.391 19.297 -0.101 1 93.12 475 GLY B N 1
ATOM 7604 C CA . GLY B 1 475 ? -20.703 19.609 -0.631 1 93.12 475 GLY B CA 1
ATOM 7605 C C . GLY B 1 475 ? -21.828 19.25 0.322 1 93.12 475 GLY B C 1
ATOM 7606 O O . GLY B 1 475 ? -21.594 18.672 1.387 1 93.12 475 GLY B O 1
ATOM 7607 N N . GLU B 1 476 ? -23.047 19.516 -0.012 1 91 476 GLU B N 1
ATOM 7608 C CA . GLU B 1 476 ? -24.234 19.344 0.834 1 91 476 GLU B CA 1
ATOM 7609 C C . GLU B 1 476 ? -24.344 17.906 1.327 1 91 476 GLU B C 1
ATOM 7611 O O . GLU B 1 476 ? -24.688 17.672 2.486 1 91 476 GLU B O 1
ATOM 7616 N N . HIS B 1 477 ? -23.984 16.984 0.501 1 93.69 477 HIS B N 1
ATOM 7617 C CA . HIS B 1 477 ? -24.078 15.578 0.878 1 93.69 477 HIS B CA 1
ATOM 7618 C C . HIS B 1 477 ? -22.703 14.922 0.875 1 93.69 477 HIS B C 1
ATOM 7620 O O . HIS B 1 477 ? -22.594 13.703 0.749 1 93.69 477 HIS B O 1
ATOM 7626 N N . GLY B 1 478 ? -21.719 15.797 1.038 1 95.62 478 GLY B N 1
ATOM 7627 C CA . GLY B 1 478 ? -20.359 15.281 1.022 1 95.62 478 GLY B CA 1
ATOM 7628 C C . GLY B 1 478 ? -19.969 14.594 2.314 1 95.62 478 GLY B C 1
ATOM 7629 O O . GLY B 1 478 ? -20.578 14.836 3.363 1 95.62 478 GLY B O 1
ATOM 7630 N N . SER B 1 479 ? -18.984 13.742 2.236 1 96.5 479 SER B N 1
ATOM 7631 C CA . SER B 1 479 ? -18.547 12.953 3.373 1 96.5 479 SER B CA 1
ATOM 7632 C C . SER B 1 479 ? -18.109 13.844 4.535 1 96.5 479 SER B C 1
ATOM 7634 O O . SER B 1 479 ? -18.484 13.602 5.68 1 96.5 479 SER B O 1
ATOM 7636 N N . SER B 1 480 ? -17.328 14.914 4.301 1 96.75 480 SER B N 1
ATOM 7637 C CA . SER B 1 480 ? -16.812 15.805 5.336 1 96.75 480 SER B CA 1
ATOM 7638 C C . SER B 1 480 ? -17.953 16.562 6.023 1 96.75 480 SER B C 1
ATOM 7640 O O . SER B 1 480 ? -17.969 16.688 7.25 1 96.75 480 SER B O 1
ATOM 7642 N N . ASN B 1 481 ? -18.859 17.016 5.23 1 95.19 481 ASN B N 1
ATOM 7643 C CA . ASN B 1 481 ? -20 17.75 5.785 1 95.19 481 ASN B CA 1
ATOM 7644 C C . ASN B 1 481 ? -20.906 16.844 6.605 1 95.19 481 ASN B C 1
ATOM 7646 O O . ASN B 1 481 ? -21.391 17.25 7.664 1 95.19 481 ASN B O 1
ATOM 7650 N N . ASN B 1 482 ? -21.172 15.664 6.121 1 96.62 482 ASN B N 1
ATOM 7651 C CA . ASN B 1 482 ? -21.969 14.703 6.879 1 96.62 482 ASN B CA 1
ATOM 7652 C C . ASN B 1 482 ? -21.312 14.367 8.219 1 96.62 482 ASN B C 1
ATOM 7654 O O . ASN B 1 482 ? -21.984 14.336 9.25 1 96.62 482 ASN B O 1
ATOM 7658 N N . ASN B 1 483 ? -20.062 14.133 8.18 1 97.06 483 ASN B N 1
ATOM 7659 C CA . ASN B 1 483 ? -19.328 13.836 9.398 1 97.06 483 ASN B CA 1
ATOM 7660 C C . ASN B 1 483 ? -19.359 15.016 10.375 1 97.06 483 ASN B C 1
ATOM 7662 O O . ASN B 1 483 ? -19.484 14.812 11.586 1 97.06 483 ASN B O 1
ATOM 7666 N N . PHE B 1 484 ? -19.25 16.203 9.844 1 96.06 484 PHE B N 1
ATOM 7667 C CA . PHE B 1 484 ? -19.266 17.391 10.695 1 96.06 484 PHE B CA 1
ATOM 7668 C C . PHE B 1 484 ? -20.625 17.562 11.359 1 96.06 484 PHE B C 1
ATOM 7670 O O . PHE B 1 484 ? -20.719 17.906 12.539 1 96.06 484 PHE B O 1
ATOM 7677 N N . ARG B 1 485 ? -21.688 17.281 10.664 1 95.38 485 ARG B N 1
ATOM 7678 C CA . ARG B 1 485 ? -23.031 17.328 11.227 1 95.38 485 ARG B CA 1
ATOM 7679 C C . ARG B 1 485 ? -23.219 16.297 12.328 1 95.38 485 ARG B C 1
ATOM 7681 O O . ARG B 1 485 ? -23.844 16.562 13.344 1 95.38 485 ARG B O 1
ATOM 7688 N N . ASP B 1 486 ? -22.672 15.133 12.039 1 95.88 486 ASP B N 1
ATOM 7689 C CA . ASP B 1 486 ? -22.734 14.094 13.062 1 95.88 486 ASP B CA 1
ATOM 7690 C C . ASP B 1 486 ? -22 14.531 14.336 1 95.88 486 ASP B C 1
ATOM 7692 O O . ASP B 1 486 ? -22.469 14.266 15.445 1 95.88 486 ASP B O 1
ATOM 7696 N N . PHE B 1 487 ? -20.922 15.164 14.18 1 95.25 487 PHE B N 1
ATOM 7697 C CA . PHE B 1 487 ? -20.156 15.688 15.305 1 95.25 487 PHE B CA 1
ATOM 7698 C C . PHE B 1 487 ? -20.969 16.719 16.078 1 95.25 487 PHE B C 1
ATOM 7700 O O . PHE B 1 487 ? -21.047 16.656 17.312 1 95.25 487 PHE B O 1
ATOM 7707 N N . LEU B 1 488 ? -21.578 17.625 15.352 1 94.94 488 LEU B N 1
ATOM 7708 C CA . LEU B 1 488 ? -22.375 18.656 16 1 94.94 488 LEU B CA 1
ATOM 7709 C C . LEU B 1 488 ? -23.547 18.031 16.75 1 94.94 488 LEU B C 1
ATOM 7711 O O . LEU B 1 488 ? -23.859 18.438 17.875 1 94.94 488 LEU B O 1
ATOM 7715 N N . ALA B 1 489 ? -24.125 17.031 16.125 1 94.19 489 ALA B N 1
ATOM 7716 C CA . ALA B 1 489 ? -25.234 16.344 16.766 1 94.19 489 ALA B CA 1
ATOM 7717 C C . ALA B 1 489 ? -24.781 15.648 18.047 1 94.19 489 ALA B C 1
ATOM 7719 O O . ALA B 1 489 ? -25.516 15.617 19.031 1 94.19 489 ALA B O 1
ATOM 7720 N N . HIS B 1 490 ? -23.609 15.164 17.984 1 92.06 490 HIS B N 1
ATOM 7721 C CA . HIS B 1 490 ? -23.031 14.516 19.156 1 92.06 490 HIS B CA 1
ATOM 7722 C C . HIS B 1 490 ? -22.828 15.516 20.281 1 92.06 490 HIS B C 1
ATOM 7724 O O . HIS B 1 490 ? -23.109 15.211 21.453 1 92.06 490 HIS B O 1
ATOM 7730 N N . VAL B 1 491 ? -22.328 16.703 20 1 92.56 491 VAL B N 1
ATOM 7731 C CA . VAL B 1 491 ? -22.078 17.75 20.984 1 92.56 491 VAL B CA 1
ATOM 7732 C C . VAL B 1 491 ? -23.406 18.203 21.578 1 92.56 491 VAL B C 1
ATOM 7734 O O . VAL B 1 491 ? -23.516 18.375 22.797 1 92.56 491 VAL B O 1
ATOM 7737 N N . GLU B 1 492 ? -24.391 18.281 20.781 1 90.62 492 GLU B N 1
ATOM 7738 C CA . GLU B 1 492 ? -25.703 18.734 21.234 1 90.62 492 GLU B CA 1
ATOM 7739 C C . GLU B 1 492 ? -26.359 17.688 22.141 1 90.62 492 GLU B C 1
ATOM 7741 O O . GLU B 1 492 ? -27.047 18.047 23.109 1 90.62 492 GLU B O 1
ATOM 7746 N N . ALA B 1 493 ? -26.109 16.5 21.828 1 87.38 493 ALA B N 1
ATOM 7747 C CA . ALA B 1 493 ? -26.688 15.414 22.625 1 87.38 493 ALA B CA 1
ATOM 7748 C C . ALA B 1 493 ? -26.031 15.328 24 1 87.38 493 ALA B C 1
ATOM 7750 O O . ALA B 1 493 ? -26.625 14.828 24.953 1 87.38 493 ALA B O 1
ATOM 7751 N N . ALA B 1 494 ? -24.844 15.781 24.094 1 82.12 494 ALA B N 1
ATOM 7752 C CA . ALA B 1 494 ? -24.109 15.719 25.344 1 82.12 494 ALA B CA 1
ATOM 7753 C C . ALA B 1 494 ? -24.656 16.719 26.359 1 82.12 494 ALA B C 1
ATOM 7755 O O . ALA B 1 494 ? -24.469 16.562 27.562 1 82.12 494 ALA B O 1
ATOM 7756 N N . ILE B 1 495 ? -25.375 17.719 25.984 1 68.69 495 ILE B N 1
ATOM 7757 C CA . ILE B 1 495 ? -26.016 18.703 26.859 1 68.69 495 ILE B CA 1
ATOM 7758 C C . ILE B 1 495 ? -27.031 18 27.75 1 68.69 495 ILE B C 1
ATOM 7760 O O . ILE B 1 495 ? -27.094 18.25 28.969 1 68.69 495 ILE B O 1
ATOM 7764 N N . ASP B 1 496 ? -27.734 17.234 27.047 1 59.75 496 ASP B N 1
ATOM 7765 C CA . ASP B 1 496 ? -28.859 16.594 27.734 1 59.75 496 ASP B CA 1
ATOM 7766 C C . ASP B 1 496 ? -28.359 15.641 28.828 1 59.75 496 ASP B C 1
ATOM 7768 O O . ASP B 1 496 ? -29 15.531 29.891 1 59.75 496 ASP B O 1
ATOM 7772 N N . LEU B 1 497 ? -27.188 15.18 28.609 1 54.38 497 LEU B N 1
ATOM 7773 C CA . LEU B 1 497 ? -26.688 14.242 29.594 1 54.38 497 LEU B CA 1
ATOM 7774 C C . LEU B 1 497 ? -26.141 14.984 30.812 1 54.38 497 LEU B C 1
ATOM 7776 O O . LEU B 1 497 ? -26.219 14.484 31.938 1 54.38 497 LEU B O 1
ATOM 7780 N N . HIS B 1 498 ? -25.562 16.109 30.625 1 54.53 498 HIS B N 1
ATOM 7781 C CA . HIS B 1 498 ? -24.969 16.875 31.719 1 54.53 498 HIS B CA 1
ATOM 7782 C C . HIS B 1 498 ? -26.047 17.547 32.562 1 54.53 498 HIS B C 1
ATOM 7784 O O . HIS B 1 498 ? -25.859 17.766 33.781 1 54.53 498 HIS B O 1
ATOM 7790 N N . LEU B 1 499 ? -27.141 17.938 31.922 1 46.44 499 LEU B N 1
ATOM 7791 C CA . LEU B 1 499 ? -28.219 18.578 32.656 1 46.44 499 LEU B CA 1
ATOM 7792 C C . LEU B 1 499 ? -28.984 17.547 33.5 1 46.44 499 LEU B C 1
ATOM 7794 O O . LEU B 1 499 ? -29.641 17.906 34.469 1 46.44 499 LEU B O 1
ATOM 7798 N N . GLU B 1 500 ? -28.906 16.344 33 1 42.06 500 GLU B N 1
ATOM 7799 C CA . GLU B 1 500 ? -29.656 15.359 33.781 1 42.06 500 GLU B CA 1
ATOM 7800 C C . GLU B 1 500 ? -28.875 14.898 35 1 42.06 500 GLU B C 1
ATOM 7802 O O . GLU B 1 500 ? -29.406 14.148 35.812 1 42.06 500 GLU B O 1
ATOM 7807 N N . THR B 1 501 ? -27.641 15.133 35.094 1 35.56 501 THR B N 1
ATOM 7808 C CA . THR B 1 501 ? -27.078 14.703 36.375 1 35.56 501 THR B CA 1
ATOM 7809 C C . THR B 1 501 ? -27.406 15.711 37.469 1 35.56 501 THR B C 1
ATOM 7811 O O . THR B 1 501 ? -26.938 16.859 37.438 1 35.56 501 THR B O 1
ATOM 7814 N N . PRO B 1 502 ? -28.484 15.445 38.281 1 36.12 502 PRO B N 1
ATOM 7815 C CA . PRO B 1 502 ? -28.688 16.203 39.5 1 36.12 502 PRO B CA 1
ATOM 7816 C C . PRO B 1 502 ? -27.5 16.141 40.438 1 36.12 502 PRO B C 1
ATOM 7818 O O . PRO B 1 502 ? -26.766 15.148 40.469 1 36.12 502 PRO B O 1
#

Foldseek 3Di:
DPPQQFAEEEEEEAQDLVRLVLSVLVQVVLQLVPGAYEYEYAPVNVVVCCPDPNVVVVVCCVVLPGRYHYDHQHFDFQPPDPPPLDPLRRVRRLVSSLVSLLVVQVVPCPHSNHHQEYEYELLNLSNVVSCVVVVRHYAYEYLADLLLLLQLLVLVVCVVVVNDDDEQFLPPPQQLVDWDDGFQFDTDGNNLHFRLSHNPRNCVVSSVSSNVSNLPHQAYEYCFFCVQRVRSNVSNQVSQVVVCVVVVHDRHHYAYQDPSVVLVVVSVVVPPPPPPPPDPPDDPLVVLLVVADFLQEEEEDADDSDADDLVQLQQLLLLVLLLLTAYEYADDHGDDPDPPPPVRDDVVVSYDPVSVVSCPSRYDYDNDDPLLVNLLRRRHNEYEYLQRSNNVRSNLLNLHAYAHNHAHGNSSRSSSCCVPPQLQYHYLDPSAGHVRGHGSNSSSVRSCCLPPNPSVVVNSVSSVVSNVLNCQQSDPPHSSVVSVVVVSVVSVVSSVVVVPPD/DPPQQFAEEEEEEAQDLVRLVLSVLVQVVLQLVPGAYEYEYAPVNVVVCCPDPNVVVVVCCVVLPGRYHYDHQHFDFQPPDPPPLDPLRRVRRLVSSLVSLLVVQVVPCPHSNHHQEYEYELLNLSNVVSCVVVVRHYAYEYLADLLLLLQLLVLVVCVVVVNDDDEQFLPPPQQLVDWDDGFQFDTDGNNLHFRLSHNPRNCVVSSVSSNVSNLPHQAYEYCFFCVQRVRSNVSNQVSQVVVCVVVVHDRHHYAYQDPSVVLVVVSVVVPPPPPPPPDPDDDPLVVLLVVADFLQEEEEDADDSDADDLVQLQQLLLLVLLLLTAYEYADDHGDDPDPPCPVRDDVVVSYDPVSDVSCPSRYHYDNDDPLLVNLLRRRHNEYEYLQRSNNVRSNLLNLHAYAHNHAHGNSSRSSRCCVPPQLQYHYLDPSAGHVRGHGSNSSSVRSCCLPPNPSVVVNSVSSNVSNVLNCQQSPPPHSSVVSVVVVSVVSVVSSVVVVPPD

pLDDT: mean 88.64, std 13.9, range [29.89, 98.88]